Protein AF-0000000084808224 (afdb_homodimer)

Nearest PDB structures (foldseek):
  3g77-assembly1_A  TM=9.578E-01  e=4.128E-38  Escherichia coli K-12
  1r9y-assembly1_A  TM=9.494E-01  e=1.375E-37  Escherichia coli
  1r9x-assembly1_A-5  TM=9.495E-01  e=1.534E-37  Escherichia coli
  1k6w-assembly1_A  TM=9.483E-01  e=1.534E-37  Escherichia coli
  1r9z-assembly1_A  TM=9.491E-01  e=4.339E-37  Escherichia coli

Foldseek 3Di:
DAAQEKEWQECEAPDPDQTWIWGAHQQFTADIGHDDDDRVHHYHYLPSFYKWFFWAFEAAALQQAQCLVVFDADQLAPVRQVVRSVVVLLPDALVNSLVSSVVQVVLQLQQRHAEHEHEYEAAPRNQCRNVVSVVVVQVVCNQRHHYAYEYEHPQDDPPGPPGLVSQLVSLVVPHQEYEYELVNDPRSLVRLVSSLVSCVVSVHAYEYAFLQAQALPDGCLLSNLVSLVVVVCALRAEYELNLNLLNDPPVVNLVSLLSQQVSNYAYEWAQQLQQSHYQSVPPPPRASSTHLVLVSVVSVHLYAYHHYYHCGSSGNHDSSNLLVRLLSSCVSNVPDDQVSLLVSSCRGAVSSCSSNVPPLGIRDNPGRQWMWGWPHNHSSCCNNVVTGTQWIDRSRHTDDGDHDDDDDDDD/DAAQEKEWQECEAPDPDQTWIWGAHQQFTADIGHDDDDRVHHYHYLPSFYKWFFWAFEAAALQQAQCLVVFDFDQLAPVRQVVRSVVVLLPDALVNSLVSSVVQVVLQLQQRHAEYEHEYEAAPRNQCRNVVSVVVVQVVCNQRHHYAYEYEHPQDDPPGPPGLVSQLVSLVVPHQEYEYELVNDPHSLVRLVSSLVSCVVSVHAYEYAFLQAQALPDGCLLSNLVSLVVVVRALRAEYELNLNLLNDDPVVNLVSLLSQQVSNYAYEWAQQLQQSHYQSVPPPPRASSTHLVLVSVVSPHLYAYHHYYHCGSSGNHDSSNLLVRLLSSCVSNVPDDQVSLLVSSCRGAVSSCSSNVPPLGIRDNPGRQWMWTWPHNHSSCCNNVVTGTQWIDRSRHTDDGDHDDDDDDDD

Secondary structure (DSSP, 8-state):
---SEEEEEEEETT-S-S-EEEEEETTEEEEEETTPPP-SS-EEE-TT-EEEEPEEEEEE-GGG-S-GGG---SS--HHHHHHHHHHHHTT--HHHHHHHHHHHHHHHHHTTEEEEEEEEE-BTTTBTHHHHHHHHHHHHTTTT-EEEEEEE-TT-STTSTTHHHHHHHHHHTT-SEEEE-GGGSS-HHHHHHHHHHHHHHHT-EEEEEE--SS-TTS-THHHHHHHHHHHT-TTSEEEEE-GGGGGS-HHHHHHHHHHHHHHTEEEEE-HHHHHHHTTTT-SSS-B-----HHHHHHTT--EEE--B--SBTTB------HHHHHHHHHHHTT--SHHHHHHHHHTTTHHHHHHTT-SS-SS-TTSB--EEEESSSSHHHHHHTTPPEEEEEETTEEEEE-PPPEE----/---SEEEEEEEETT-S-S-EEEEEETTEEEEEETTPPP-SS-EEE-TT-EEEEPEEEEEE-GGG-S-GGG---SS--HHHHHHHHHHHHTT--HHHHHHHHHHHHHHHHHTTEEEEEEEEE-BTTTBTHHHHHHHHHHHHTTTT-EEEEEEE-TT-STTSTTHHHHHHHHHHTT-SEEEE-GGGSS-HHHHHHHHHHHHHHHT-EEEEEE--SS-TTS-THHHHHHHHHHHT-TTSEEEEE-GGGGGS-HHHHHHHHHHHHHHTEEEEE-HHHHHHHTTTT-SSS-B-----HHHHHHTT--EEE--B--SBTTB------HHHHHHHHHHHTT--SHHHHHHHHHTTTHHHHHHTT-SS-SS-TTSB--EEEESSSSHHHHHHTTPPEEEEEETTEEEEE-PPPEE----

InterPro domains:
  IPR011059 Metal-dependent hydrolase, composite domain superfamily [G3DSA:2.30.40.10] (5-396)
  IPR011059 Metal-dependent hydrolase, composite domain superfamily [SSF51338] (1-380)
  IPR013108 Amidohydrolase 3 [PF07969] (45-130)
  IPR013108 Amidohydrolase 3 [PF07969] (158-378)
  IPR032466 Metal-dependent hydrolase [SSF51556] (54-370)
  IPR052349 Metallo-dependent Hydrolases Superfamily Enzymes [PTHR32027] (7-397)

Solvent-accessible surface area (backbone atoms only — not comparable to full-atom values): 39469 Å² total; per-residue (Å²): 129,76,38,67,33,32,41,31,36,23,12,42,66,100,47,92,57,57,53,26,19,39,30,25,35,97,29,15,25,64,41,75,40,64,80,66,75,88,61,82,38,55,72,44,76,47,78,38,20,20,33,40,45,30,25,26,38,66,37,28,31,42,59,61,23,69,36,50,94,70,43,88,55,63,80,42,40,62,69,55,21,52,54,41,48,58,62,48,48,76,68,64,42,39,65,56,31,34,54,37,22,50,54,53,50,50,37,20,43,59,41,28,31,33,33,33,31,30,43,30,63,39,30,70,88,56,39,59,37,48,49,54,22,49,53,51,47,39,62,76,40,53,76,47,29,50,65,38,42,23,40,24,26,78,76,13,46,83,77,26,86,59,17,58,61,45,53,52,49,42,46,75,71,60,44,53,26,43,28,39,33,31,86,50,23,95,54,31,66,58,42,51,52,51,46,53,50,51,21,62,75,71,70,36,37,39,46,29,46,35,49,75,49,66,67,52,89,65,60,60,63,60,55,52,33,50,49,21,56,75,70,64,42,44,64,38,33,34,38,24,45,35,11,17,56,24,39,28,53,65,70,61,37,53,51,51,29,41,49,30,29,74,25,32,38,27,39,33,29,29,44,64,30,32,29,32,44,34,43,76,84,44,81,34,48,32,26,39,35,47,36,57,51,70,64,31,40,76,51,60,22,50,34,26,47,28,58,36,50,32,27,12,58,63,19,61,34,52,56,54,39,61,45,51,48,38,28,51,39,33,38,71,65,43,61,47,32,63,72,56,36,35,46,41,56,33,15,26,27,63,35,21,33,53,64,72,66,54,74,68,70,44,89,42,71,71,16,51,26,33,28,22,36,29,68,33,63,47,60,44,47,29,34,27,35,44,32,50,44,36,36,26,30,33,45,58,38,66,36,26,43,23,59,74,66,44,75,52,74,84,133,130,76,37,67,33,34,41,31,37,24,12,42,64,98,47,91,57,59,54,26,19,38,30,24,35,95,27,14,25,65,39,76,39,64,78,65,75,88,61,83,38,56,72,45,79,46,78,38,19,22,31,40,45,31,26,25,38,65,36,30,31,43,58,61,23,69,36,49,94,70,42,88,55,64,79,40,38,63,69,55,21,52,53,41,48,58,61,47,49,76,69,63,40,39,64,57,31,34,54,37,23,49,55,52,50,50,39,20,44,58,42,27,33,33,35,33,31,29,43,30,64,40,30,70,87,55,38,58,39,47,49,53,22,47,53,52,48,38,63,75,40,53,78,48,30,48,66,39,42,23,41,24,25,76,77,14,45,82,75,27,85,57,16,57,62,47,52,51,48,43,47,74,71,60,45,52,27,42,27,39,30,32,86,48,25,96,52,30,66,58,42,51,52,51,46,54,50,51,22,61,75,70,71,38,38,40,44,28,45,36,49,76,48,64,66,53,90,66,60,61,65,59,56,54,33,52,48,21,57,74,68,63,42,44,65,38,33,35,37,25,46,36,12,16,56,24,39,28,54,64,71,61,38,53,51,51,28,42,48,29,28,74,26,32,38,26,39,34,29,30,45,64,31,33,28,33,44,35,43,76,84,44,80,34,50,32,28,40,36,44,37,57,51,69,62,32,40,75,51,60,23,50,34,26,47,29,59,36,50,33,27,13,58,63,18,62,33,51,55,53,38,60,46,51,48,38,30,52,39,33,38,72,65,43,63,45,31,64,72,58,37,34,46,42,56,33,15,27,26,63,36,20,32,53,66,71,66,53,75,68,71,46,88,43,71,72,17,51,26,34,28,24,38,29,68,33,62,47,60,44,46,29,33,27,37,46,31,49,44,36,34,27,29,33,46,58,38,66,35,26,43,22,59,74,66,45,75,51,73,84,132

Organism: Rhodopseudomonas palustris (strain HaA2) (NCBI:txid316058)

Radius of gyration: 26.79 Å; Cα contacts (8 Å, |Δi|>4): 2113; chains: 2; bounding box: 61×76×74 Å

pLDDT: mean 96.81, std 3.71, range [68.56, 98.94]

Sequence (822 aa):
MTFDLILRNAAVVDRPETALDIGIKAGRFAAIEAGLPATGAPEHDCGGRLVVPGFVETHIHLDKSCLLGRCNCEKGTLDEAIAEVVKAKRGFTEEDVYQRASQTLEKAIKNGTNQMRTHVEVDPRVGLTSFRALKQLKLDYAWAIDLQLCVFPQEGLLDDPGCDAVMLQALREGADVVGGAPYMDKDSHGQIGRIFEMAKQFGVDIDFHLDFGLDPAHLDLDEVCRMADATGWGGRVAIGHVTKLSAMPKAAFDAAAKRLADAGVAVTVLPATDLFLTGRDAEFNVPRGVTPAHWLRHHGVNCSISTNNVLNPFTPFGDCSLIRMINLYANITQVAATADLTGCLDMVTSGSAKLINRADYGIAVGHPADLVVLDCATKAQAVCEIAQPLFGLKRGLRTFDKPAAILHKPNMTFDLILRNAAVVDRPETALDIGIKAGRFAAIEAGLPATGAPEHDCGGRLVVPGFVETHIHLDKSCLLGRCNCEKGTLDEAIAEVVKAKRGFTEEDVYQRASQTLEKAIKNGTNQMRTHVEVDPRVGLTSFRALKQLKLDYAWAIDLQLCVFPQEGLLDDPGCDAVMLQALREGADVVGGAPYMDKDSHGQIGRIFEMAKQFGVDIDFHLDFGLDPAHLDLDEVCRMADATGWGGRVAIGHVTKLSAMPKAAFDAAAKRLADAGVAVTVLPATDLFLTGRDAEFNVPRGVTPAHWLRHHGVNCSISTNNVLNPFTPFGDCSLIRMINLYANITQVAATADLTGCLDMVTSGSAKLINRADYGIAVGHPADLVVLDCATKAQAVCEIAQPLFGLKRGLRTFDKPAAILHKPN

Structure (mmCIF, N/CA/C/O backbone):
data_AF-0000000084808224-model_v1
#
loop_
_entity.id
_entity.type
_entity.pdbx_description
1 polymer Amidohydrolase
#
loop_
_atom_site.group_PDB
_atom_site.id
_atom_site.type_symbol
_atom_site.label_atom_id
_atom_site.label_alt_id
_atom_site.label_comp_id
_atom_site.label_asym_id
_atom_site.label_entity_id
_atom_site.label_seq_id
_atom_site.pdbx_PDB_ins_code
_atom_site.Cartn_x
_atom_site.Cartn_y
_atom_site.Cartn_z
_atom_site.occupancy
_atom_site.B_iso_or_equiv
_atom_site.auth_seq_id
_atom_site.auth_comp_id
_atom_site.auth_asym_id
_atom_site.auth_atom_id
_atom_site.pdbx_PDB_model_num
ATOM 1 N N . MET A 1 1 ? 2.295 6.059 43.906 1 68.56 1 MET A N 1
ATOM 2 C CA . MET A 1 1 ? 1.666 6.816 42.812 1 68.56 1 MET A CA 1
ATOM 3 C C . MET A 1 1 ? 0.563 6.004 42.156 1 68.56 1 MET A C 1
ATOM 5 O O . MET A 1 1 ? 0.754 4.824 41.844 1 68.56 1 MET A O 1
ATOM 9 N N . THR A 1 2 ? -0.675 6.461 42.125 1 89.31 2 THR A N 1
ATOM 10 C CA . THR A 1 2 ? -1.822 5.762 41.562 1 89.31 2 THR A CA 1
ATOM 11 C C . THR A 1 2 ? -1.956 6.062 40.094 1 89.31 2 THR A C 1
ATOM 13 O O . THR A 1 2 ? -1.809 7.211 39.656 1 89.31 2 THR A O 1
ATOM 16 N N . PHE A 1 3 ? -1.795 5.059 39.312 1 96.25 3 PHE A N 1
ATOM 17 C CA . PHE A 1 3 ? -1.966 5.195 37.875 1 96.25 3 PHE A CA 1
ATOM 18 C C . PHE A 1 3 ? -3.416 4.945 37.469 1 96.25 3 PHE A C 1
ATOM 20 O O . PHE A 1 3 ? -4.141 4.227 38.156 1 96.25 3 PHE A O 1
ATOM 27 N N . ASP A 1 4 ? -3.869 5.602 36.438 1 97.5 4 ASP A N 1
ATOM 28 C CA . ASP A 1 4 ? -5.168 5.312 35.812 1 97.5 4 ASP A CA 1
ATOM 29 C C . ASP A 1 4 ? -5.086 4.09 34.906 1 97.5 4 ASP A C 1
ATOM 31 O O . ASP A 1 4 ? -6.082 3.387 34.719 1 97.5 4 ASP A O 1
ATOM 35 N N . LEU A 1 5 ? -3.912 3.865 34.344 1 98 5 LEU A N 1
ATOM 36 C CA . LEU A 1 5 ? -3.621 2.77 33.406 1 98 5 LEU A CA 1
ATOM 37 C C . LEU A 1 5 ? -2.129 2.461 33.406 1 98 5 LEU A C 1
ATOM 39 O O . LEU A 1 5 ? -1.301 3.373 33.438 1 98 5 LEU A O 1
ATOM 43 N N . ILE A 1 6 ? -1.79 1.193 33.375 1 98.31 6 ILE A N 1
ATOM 44 C CA . ILE A 1 6 ? -0.402 0.784 33.188 1 98.31 6 ILE A CA 1
ATOM 45 C C . ILE A 1 6 ? -0.286 -0.099 31.938 1 98.31 6 ILE A C 1
ATOM 47 O O . ILE A 1 6 ? -0.977 -1.113 31.828 1 98.31 6 ILE A O 1
ATOM 51 N N . LEU A 1 7 ? 0.46 0.306 30.938 1 98.5 7 LEU A N 1
ATOM 52 C CA . LEU A 1 7 ? 0.871 -0.561 29.844 1 98.5 7 LEU A CA 1
ATOM 53 C C . LEU A 1 7 ? 2.129 -1.34 30.203 1 98.5 7 LEU A C 1
ATOM 55 O O . LEU A 1 7 ? 3.158 -0.746 30.531 1 98.5 7 LEU A O 1
ATOM 59 N N . ARG A 1 8 ? 2.072 -2.621 30.125 1 98.12 8 ARG A N 1
ATOM 60 C CA . ARG A 1 8 ? 3.174 -3.49 30.531 1 98.12 8 ARG A CA 1
ATOM 61 C C . ARG A 1 8 ? 3.943 -3.99 29.312 1 98.12 8 ARG A C 1
ATOM 63 O O . ARG A 1 8 ? 3.357 -4.23 28.25 1 98.12 8 ARG A O 1
ATOM 70 N N . ASN A 1 9 ? 5.273 -4.199 29.469 1 97.81 9 ASN A N 1
ATOM 71 C CA . ASN A 1 9 ? 6.094 -4.887 28.469 1 97.81 9 ASN A CA 1
ATOM 72 C C . ASN A 1 9 ? 6.023 -4.199 27.109 1 97.81 9 ASN A C 1
ATOM 74 O O . ASN A 1 9 ? 5.758 -4.844 26.094 1 97.81 9 ASN A O 1
ATOM 78 N N . ALA A 1 10 ? 6.148 -2.869 27.109 1 98.06 10 ALA A N 1
ATOM 79 C CA . ALA A 1 10 ? 6.113 -2.064 25.891 1 98.06 10 ALA A CA 1
ATOM 80 C C . ALA A 1 10 ? 7.516 -1.862 25.328 1 98.06 10 ALA A C 1
ATOM 82 O O . ALA A 1 10 ? 8.461 -1.598 26.078 1 98.06 10 ALA A O 1
ATOM 83 N N . ALA A 1 11 ? 7.711 -2.137 24.016 1 98 11 ALA A N 1
ATOM 84 C CA . ALA A 1 11 ? 8.875 -1.611 23.312 1 98 11 ALA A CA 1
ATOM 85 C C . ALA A 1 11 ? 8.672 -0.151 22.922 1 98 11 ALA A C 1
ATOM 87 O O . ALA A 1 11 ? 8.109 0.143 21.859 1 98 11 ALA A O 1
ATOM 88 N N . VAL A 1 12 ? 9.164 0.743 23.812 1 97.88 12 VAL A N 1
ATOM 89 C CA . VAL A 1 12 ? 8.922 2.164 23.578 1 97.88 12 VAL A CA 1
ATOM 90 C C . VAL A 1 12 ? 9.859 2.678 22.484 1 97.88 12 VAL A C 1
ATOM 92 O O . VAL A 1 12 ? 11.07 2.451 22.547 1 97.88 12 VAL A O 1
ATOM 95 N N . VAL A 1 13 ? 9.367 3.379 21.547 1 96 13 VAL A N 1
ATOM 96 C CA . VAL A 1 13 ? 10.086 3.832 20.359 1 96 13 VAL A CA 1
ATOM 97 C C . VAL A 1 13 ? 11.344 4.594 20.766 1 96 13 VAL A C 1
ATOM 99 O O . VAL A 1 13 ? 11.312 5.398 21.703 1 96 13 VAL A O 1
ATOM 102 N N . ASP A 1 14 ? 12.43 4.406 20.094 1 91.12 14 ASP A N 1
ATOM 103 C CA . ASP A 1 14 ? 13.719 5.074 20.203 1 91.12 14 ASP A CA 1
ATOM 104 C C . ASP A 1 14 ? 14.344 4.848 21.578 1 91.12 14 ASP A C 1
ATOM 106 O O . ASP A 1 14 ? 15.18 5.633 22.031 1 91.12 14 ASP A O 1
ATOM 110 N N . ARG A 1 15 ? 13.805 3.91 22.328 1 93.44 15 ARG A N 1
ATOM 111 C CA . ARG A 1 15 ? 14.438 3.477 23.578 1 93.44 15 ARG A CA 1
ATOM 112 C C . ARG A 1 15 ? 15.102 2.113 23.406 1 93.44 15 ARG A C 1
ATOM 114 O O . ARG A 1 15 ? 14.578 1.243 22.703 1 93.44 15 ARG A O 1
ATOM 121 N N . PRO A 1 16 ? 16.203 1.981 23.938 1 82.56 16 PRO A N 1
ATOM 122 C CA . PRO A 1 16 ? 16.969 0.743 23.719 1 82.56 16 PRO A CA 1
ATOM 123 C C . PRO A 1 16 ? 16.344 -0.453 24.453 1 82.56 16 PRO A C 1
ATOM 125 O O . PRO A 1 16 ? 16.578 -1.601 24.062 1 82.56 16 PRO A O 1
ATOM 128 N N . GLU A 1 17 ? 15.625 -0.14 25.516 1 83.25 17 GLU A N 1
ATOM 129 C CA . GLU A 1 17 ? 15.016 -1.216 26.281 1 83.25 17 GLU A CA 1
ATOM 130 C C . GLU A 1 17 ? 13.812 -1.81 25.562 1 83.25 17 GLU A C 1
ATOM 132 O O . GLU A 1 17 ? 13.016 -1.079 24.969 1 83.25 17 GLU A O 1
ATOM 137 N N . THR A 1 18 ? 13.703 -3.129 25.594 1 79.75 18 THR A N 1
ATOM 138 C CA . THR A 1 18 ? 12.641 -3.785 24.844 1 79.75 18 THR A CA 1
ATOM 139 C C . THR A 1 18 ? 11.445 -4.082 25.734 1 79.75 18 THR A C 1
ATOM 141 O O . THR A 1 18 ? 10.391 -4.496 25.266 1 79.75 18 THR A O 1
ATOM 144 N N . ALA A 1 19 ? 11.492 -3.824 27 1 92.94 19 ALA A N 1
ATOM 145 C CA . ALA A 1 19 ? 10.391 -4.121 27.906 1 92.94 19 ALA A CA 1
ATOM 146 C C . ALA A 1 19 ? 10.266 -3.039 28.984 1 92.94 19 ALA A C 1
ATOM 148 O O . ALA A 1 19 ? 10.945 -3.084 30 1 92.94 19 ALA A O 1
ATOM 149 N N . LEU A 1 20 ? 9.477 -2.043 28.688 1 97.5 20 LEU A N 1
ATOM 150 C CA . LEU A 1 20 ? 9.188 -0.963 29.625 1 97.5 20 LEU A CA 1
ATOM 151 C C . LEU A 1 20 ? 7.711 -0.958 30 1 97.5 20 LEU A C 1
ATOM 153 O O . LEU A 1 20 ? 6.871 -1.478 29.266 1 97.5 20 LEU A O 1
ATOM 157 N N . ASP A 1 21 ? 7.484 -0.501 31.109 1 98.12 21 ASP A N 1
ATOM 158 C CA . ASP A 1 21 ? 6.121 -0.189 31.547 1 98.12 21 ASP A CA 1
ATOM 159 C C . ASP A 1 21 ? 5.848 1.31 31.453 1 98.12 21 ASP A C 1
ATOM 161 O O . ASP A 1 21 ? 6.738 2.125 31.688 1 98.12 21 ASP A O 1
ATOM 165 N N . ILE A 1 22 ? 4.668 1.64 31.078 1 98.5 22 ILE A N 1
ATOM 166 C CA . ILE A 1 22 ? 4.238 3.031 30.984 1 98.5 22 ILE A CA 1
ATOM 167 C C . ILE A 1 22 ? 3.074 3.279 31.938 1 98.5 22 ILE A C 1
ATOM 169 O O . ILE A 1 22 ? 2.008 2.674 31.797 1 98.5 22 ILE A O 1
ATOM 173 N N . GLY A 1 23 ? 3.293 4.109 32.906 1 98.5 23 GLY A N 1
ATOM 174 C CA . GLY A 1 23 ? 2.232 4.551 33.812 1 98.5 23 GLY A CA 1
ATOM 175 C C . GLY A 1 23 ? 1.577 5.844 33.375 1 98.5 23 GLY A C 1
ATOM 176 O O . GLY A 1 23 ? 2.264 6.828 33.062 1 98.5 23 GLY A O 1
ATOM 177 N N . ILE A 1 24 ? 0.281 5.867 33.25 1 98.62 24 ILE A N 1
ATOM 178 C CA . ILE A 1 24 ? -0.485 7.027 32.812 1 98.62 24 ILE A CA 1
ATOM 179 C C . ILE A 1 24 ? -1.355 7.535 33.969 1 98.62 24 ILE A C 1
ATOM 181 O O . ILE A 1 24 ? -1.978 6.746 34.688 1 98.62 24 ILE A O 1
ATOM 185 N N . LYS A 1 25 ? -1.368 8.789 34.188 1 98.06 25 LYS A N 1
ATOM 186 C CA . LYS A 1 25 ? -2.172 9.438 35.219 1 98.06 25 LYS A CA 1
ATOM 187 C C . LYS A 1 25 ? -2.691 10.789 34.75 1 98.06 25 LYS A C 1
ATOM 189 O O . LYS A 1 25 ? -1.929 11.602 34.219 1 98.06 25 LYS A O 1
ATOM 194 N N . ALA A 1 26 ? -3.949 11.008 34.906 1 97.94 26 ALA A N 1
ATOM 195 C CA . ALA A 1 26 ? -4.586 12.281 34.625 1 97.94 26 ALA A CA 1
ATOM 196 C C . ALA A 1 26 ? -4.277 12.727 33.188 1 97.94 26 ALA A C 1
ATOM 198 O O . ALA A 1 26 ? -3.889 13.875 32.938 1 97.94 26 ALA A O 1
ATOM 199 N N . GLY A 1 27 ? -4.285 11.75 32.281 1 98.19 27 GLY A N 1
ATOM 200 C CA . GLY A 1 27 ? -4.188 12.023 30.875 1 98.19 27 GLY A CA 1
ATOM 201 C C . GLY A 1 27 ? -2.756 12.219 30.391 1 98.19 27 GLY A C 1
ATOM 202 O O . GLY A 1 27 ? -2.521 12.547 29.234 1 98.19 27 GLY A O 1
ATOM 203 N N . ARG A 1 28 ? -1.779 11.992 31.281 1 98.56 28 ARG A N 1
ATOM 204 C CA . ARG A 1 28 ? -0.376 12.234 30.953 1 98.56 28 ARG A CA 1
ATOM 205 C C . ARG A 1 28 ? 0.477 11.016 31.281 1 98.56 28 ARG A C 1
ATOM 207 O O . ARG A 1 28 ? 0.08 10.172 32.094 1 98.56 28 ARG A O 1
ATOM 214 N N . PHE A 1 29 ? 1.601 10.891 30.562 1 98.5 29 PHE A N 1
ATOM 215 C CA . PHE A 1 29 ? 2.588 9.906 30.984 1 98.5 29 PHE A CA 1
ATOM 216 C C . PHE A 1 29 ? 3.15 10.258 32.344 1 98.5 29 PHE A C 1
ATOM 218 O O . PHE A 1 29 ? 3.701 11.344 32.531 1 98.5 29 PHE A O 1
ATOM 225 N N . ALA A 1 30 ? 3.049 9.398 33.25 1 98.19 30 ALA A N 1
ATOM 226 C CA . ALA A 1 30 ? 3.471 9.688 34.625 1 98.19 30 ALA A CA 1
ATOM 227 C C . ALA A 1 30 ? 4.77 8.961 34.969 1 98.19 30 ALA A C 1
ATOM 229 O O . ALA A 1 30 ? 5.555 9.422 35.812 1 98.19 30 ALA A O 1
ATOM 230 N N . ALA A 1 31 ? 4.945 7.781 34.344 1 97.81 31 ALA A N 1
ATOM 231 C CA . ALA A 1 31 ? 6.152 6.984 34.562 1 97.81 31 ALA A CA 1
ATOM 232 C C . ALA A 1 31 ? 6.445 6.102 33.344 1 97.81 31 ALA A C 1
ATOM 234 O O . ALA A 1 31 ? 5.523 5.582 32.719 1 97.81 31 ALA A O 1
ATOM 235 N N . ILE A 1 32 ? 7.668 5.906 33.031 1 97.81 32 ILE A N 1
ATOM 236 C CA . ILE A 1 32 ? 8.148 5.02 31.984 1 97.81 32 ILE A CA 1
ATOM 237 C C . ILE A 1 32 ? 9.406 4.297 32.469 1 97.81 32 ILE A C 1
ATOM 239 O O . ILE A 1 32 ? 10.508 4.844 32.375 1 97.81 32 ILE A O 1
ATOM 243 N N . GLU A 1 33 ? 9.289 3.162 32.938 1 95.75 33 GLU A N 1
ATOM 244 C CA . GLU A 1 33 ? 10.406 2.385 33.438 1 95.75 33 GLU A CA 1
ATOM 245 C C . GLU A 1 33 ? 10.055 0.902 33.531 1 95.75 33 GLU A C 1
ATOM 247 O O . GLU A 1 33 ? 8.883 0.53 33.438 1 95.75 33 GLU A O 1
ATOM 252 N N . ALA A 1 34 ? 11.086 0.116 33.688 1 95.06 34 ALA A N 1
ATOM 253 C CA . ALA A 1 34 ? 10.867 -1.324 33.781 1 95.06 34 ALA A CA 1
ATOM 254 C C . ALA A 1 34 ? 10.289 -1.692 35.156 1 95.06 34 ALA A C 1
ATOM 256 O O . ALA A 1 34 ? 10.719 -1.155 36.188 1 95.06 34 ALA A O 1
ATOM 257 N N . GLY A 1 35 ? 9.305 -2.521 35.094 1 93.88 35 GLY A N 1
ATOM 258 C CA . GLY A 1 35 ? 8.836 -3.137 36.344 1 93.88 35 GLY A CA 1
ATOM 259 C C . GLY A 1 35 ? 8.094 -2.17 37.25 1 93.88 35 GLY A C 1
ATOM 260 O O . GLY A 1 35 ? 8.406 -2.059 38.438 1 93.88 35 GLY A O 1
ATOM 261 N N . LEU A 1 36 ? 7.18 -1.358 36.719 1 95.19 36 LEU A N 1
ATOM 262 C CA . LEU A 1 36 ? 6.344 -0.497 37.562 1 95.19 36 LEU A CA 1
ATOM 263 C C . LEU A 1 36 ? 5.52 -1.322 38.531 1 95.19 36 LEU A C 1
ATOM 265 O O . LEU A 1 36 ? 5.02 -2.395 38.188 1 95.19 36 LEU A O 1
ATOM 269 N N . PRO A 1 37 ? 5.43 -0.935 39.719 1 93.62 37 PRO A N 1
ATOM 270 C CA . PRO A 1 37 ? 4.617 -1.685 40.656 1 93.62 37 PRO A CA 1
ATOM 271 C C . PRO A 1 37 ? 3.131 -1.671 40.312 1 93.62 37 PRO A C 1
ATOM 273 O O . PRO A 1 37 ? 2.639 -0.704 39.75 1 93.62 37 PRO A O 1
ATOM 276 N N . ALA A 1 38 ? 2.516 -2.787 40.719 1 90 38 ALA A N 1
ATOM 277 C CA . ALA A 1 38 ? 1.062 -2.818 40.594 1 90 38 ALA A CA 1
ATOM 278 C C . ALA A 1 38 ? 0.401 -1.845 41.562 1 90 38 ALA A C 1
ATOM 280 O O . ALA A 1 38 ? 0.8 -1.754 42.719 1 90 38 ALA A O 1
ATOM 281 N N . THR A 1 39 ? -0.485 -1.046 41.125 1 91 39 THR A N 1
ATOM 282 C CA . THR A 1 39 ? -1.131 -0.037 41.938 1 91 39 THR A CA 1
ATOM 283 C C . THR A 1 39 ? -2.639 -0.267 42 1 91 39 THR A C 1
ATOM 285 O O . THR A 1 39 ? -3.371 0.537 42.594 1 91 39 THR A O 1
ATOM 288 N N . GLY A 1 40 ? -3.162 -1.32 41.344 1 92.5 40 GLY A N 1
ATOM 289 C CA . GLY A 1 40 ? -4.594 -1.553 41.281 1 92.5 40 GLY A CA 1
ATOM 290 C C . GLY A 1 40 ? -5.215 -0.981 40 1 92.5 40 GLY A C 1
ATOM 291 O O . GLY A 1 40 ? -6.371 -1.272 39.688 1 92.5 40 GLY A O 1
ATOM 292 N N . ALA A 1 41 ? -4.414 -0.18 39.344 1 94.75 41 ALA A N 1
ATOM 293 C CA . ALA A 1 41 ? -4.879 0.368 38.062 1 94.75 41 ALA A CA 1
ATOM 294 C C . ALA A 1 41 ? -5.055 -0.732 37.031 1 94.75 41 ALA A C 1
ATOM 296 O O . ALA A 1 41 ? -4.422 -1.787 37.125 1 94.75 41 ALA A O 1
ATOM 297 N N . PRO A 1 42 ? -6.051 -0.529 36.125 1 96.69 42 PRO A N 1
ATOM 298 C CA . PRO A 1 42 ? -6.082 -1.448 34.969 1 96.69 42 PRO A CA 1
ATOM 299 C C . PRO A 1 42 ? -4.727 -1.586 34.281 1 96.69 42 PRO A C 1
ATOM 301 O O . PRO A 1 42 ? -3.986 -0.605 34.188 1 96.69 42 PRO A O 1
ATOM 304 N N . GLU A 1 43 ? -4.426 -2.812 33.906 1 97.5 43 GLU A N 1
ATOM 305 C CA . GLU A 1 43 ? -3.17 -3.088 33.219 1 97.5 43 GLU A CA 1
ATOM 306 C C . GLU A 1 43 ? -3.42 -3.686 31.844 1 97.5 43 GLU A C 1
ATOM 308 O O . GLU A 1 43 ? -4.391 -4.414 31.641 1 97.5 43 GLU A O 1
ATOM 313 N N . HIS A 1 44 ? -2.613 -3.334 30.891 1 97.5 44 HIS A N 1
ATOM 314 C CA . HIS A 1 44 ? -2.592 -3.936 29.562 1 97.5 44 HIS A CA 1
ATOM 315 C C . HIS A 1 44 ? -1.194 -4.43 29.203 1 97.5 44 HIS A C 1
ATOM 317 O O . HIS A 1 44 ? -0.234 -3.658 29.219 1 97.5 44 HIS A O 1
ATOM 323 N N . ASP A 1 45 ? -1.071 -5.703 28.875 1 97.94 45 ASP A N 1
ATOM 324 C CA . ASP A 1 45 ? 0.204 -6.258 28.422 1 97.94 45 ASP A CA 1
ATOM 325 C C . ASP A 1 45 ? 0.414 -6.012 26.938 1 97.94 45 ASP A C 1
ATOM 327 O O . ASP A 1 45 ? -0.31 -6.559 26.094 1 97.94 45 ASP A O 1
ATOM 331 N N . CYS A 1 46 ? 1.415 -5.227 26.578 1 97.69 46 CYS A N 1
ATOM 332 C CA . CYS A 1 46 ? 1.707 -4.918 25.188 1 97.69 46 CYS A CA 1
ATOM 333 C C . CYS A 1 46 ? 2.424 -6.078 24.5 1 97.69 46 CYS A C 1
ATOM 335 O O . CYS A 1 46 ? 2.516 -6.121 23.281 1 97.69 46 CYS A O 1
ATOM 337 N N . GLY A 1 47 ? 2.947 -6.996 25.281 1 96.94 47 GLY A N 1
ATOM 338 C CA . GLY A 1 47 ? 3.553 -8.195 24.734 1 96.94 47 GLY A CA 1
ATOM 339 C C . GLY A 1 47 ? 4.801 -7.906 23.906 1 96.94 47 GLY A C 1
ATOM 340 O O . GLY A 1 47 ? 5.031 -8.539 22.875 1 96.94 47 GLY A O 1
ATOM 341 N N . GLY A 1 48 ? 5.539 -6.906 24.25 1 96.94 48 GLY A N 1
ATOM 342 C CA . GLY A 1 48 ? 6.766 -6.566 23.547 1 96.94 48 GLY A CA 1
ATOM 343 C C . GL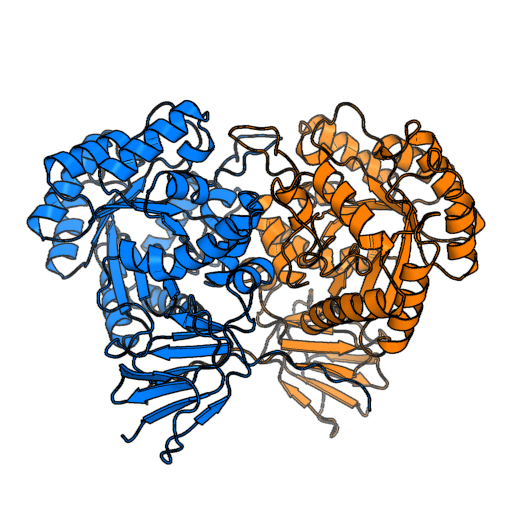Y A 1 48 ? 6.527 -5.801 22.266 1 96.94 48 GLY A C 1
ATOM 344 O O . GLY A 1 48 ? 7.449 -5.605 21.469 1 96.94 48 GLY A O 1
ATOM 345 N N . ARG A 1 49 ? 5.332 -5.344 22.031 1 97.62 49 ARG A N 1
ATOM 346 C CA . ARG A 1 49 ? 4.98 -4.625 20.812 1 97.62 49 ARG A CA 1
ATOM 347 C C . ARG A 1 49 ? 5.473 -3.18 20.859 1 97.62 49 ARG A C 1
ATOM 349 O O . ARG A 1 49 ? 5.641 -2.619 21.953 1 97.62 49 ARG A O 1
ATOM 356 N N . LEU A 1 50 ? 5.703 -2.662 19.703 1 98.31 50 LEU A N 1
ATOM 357 C CA . LEU A 1 50 ? 6.215 -1.305 19.562 1 98.31 50 LEU A CA 1
ATOM 358 C C . LEU A 1 50 ? 5.152 -0.279 19.938 1 98.31 50 LEU A C 1
ATOM 360 O O . LEU A 1 50 ? 4.02 -0.35 19.453 1 98.31 50 LEU A O 1
ATOM 364 N N . VAL A 1 51 ? 5.488 0.626 20.828 1 98.69 51 VAL A N 1
ATOM 365 C CA . VAL A 1 51 ? 4.625 1.736 21.219 1 98.69 51 VAL A CA 1
ATOM 366 C C . VAL A 1 51 ? 5.203 3.049 20.688 1 98.69 51 VAL A C 1
ATOM 368 O O . VAL A 1 51 ? 6.352 3.393 20.984 1 98.69 51 VAL A O 1
ATOM 371 N N . VAL A 1 52 ? 4.465 3.764 19.906 1 98.75 52 VAL A N 1
ATOM 372 C CA . VAL A 1 52 ? 4.891 5.023 19.297 1 98.75 52 VAL A CA 1
ATOM 373 C C . VAL A 1 52 ? 3.92 6.137 19.688 1 98.75 52 VAL A C 1
ATOM 375 O O . VAL A 1 52 ? 2.791 5.867 20.109 1 98.75 52 VAL A O 1
ATOM 378 N N . PRO A 1 53 ? 4.398 7.434 19.688 1 98.62 53 PRO A N 1
ATOM 379 C CA . PRO A 1 53 ? 3.418 8.508 19.844 1 98.62 53 PRO A CA 1
ATOM 380 C C . PRO A 1 53 ? 2.334 8.484 18.766 1 98.62 53 PRO A C 1
ATOM 382 O O . PRO A 1 53 ? 2.539 7.91 17.703 1 98.62 53 PRO A O 1
ATOM 385 N N . GLY A 1 54 ? 1.137 9.031 19.078 1 98.75 54 GLY A N 1
ATOM 386 C CA . GLY A 1 54 ? 0.067 9.07 18.094 1 98.75 54 GLY A CA 1
ATOM 387 C C . GLY A 1 54 ? 0.505 9.656 16.766 1 98.75 54 GLY A C 1
ATOM 388 O O . GLY A 1 54 ? 1.299 10.594 16.719 1 98.75 54 GLY A O 1
ATOM 389 N N . PHE A 1 55 ? 0.008 9.117 15.656 1 98.94 55 PHE A N 1
ATOM 390 C CA . PHE A 1 55 ? 0.417 9.547 14.32 1 98.94 55 PHE A CA 1
ATOM 391 C C . PHE A 1 55 ? -0.076 10.961 14.031 1 98.94 55 PHE A C 1
ATOM 393 O O . PHE A 1 55 ? -1.062 11.414 14.617 1 98.94 55 PHE A O 1
ATOM 400 N N . VAL A 1 56 ? 0.666 11.633 13.141 1 98.94 56 VAL A N 1
ATOM 401 C CA . VAL A 1 56 ? 0.355 13 12.758 1 98.94 56 VAL A CA 1
ATOM 402 C C . VAL A 1 56 ? 0.14 13.078 11.242 1 98.94 56 VAL A C 1
ATOM 404 O O . VAL A 1 56 ? 1.06 12.812 10.469 1 98.94 56 VAL A O 1
ATOM 407 N N . GLU A 1 57 ? -1.094 13.375 10.828 1 98.88 57 GLU A N 1
ATOM 408 C CA . GLU A 1 57 ? -1.498 13.617 9.445 1 98.88 57 GLU A CA 1
ATOM 409 C C . GLU A 1 57 ? -1.346 15.094 9.078 1 98.88 57 GLU A C 1
ATOM 411 O O . GLU A 1 57 ? -2.137 15.93 9.516 1 98.88 57 GLU A O 1
ATOM 416 N N . THR A 1 58 ? -0.375 15.398 8.211 1 98.94 58 THR A N 1
ATOM 417 C CA . THR A 1 58 ? -0.026 16.812 8.055 1 98.94 58 THR A CA 1
ATOM 418 C C . THR A 1 58 ? -0.732 17.406 6.848 1 98.94 58 THR A C 1
ATOM 420 O O . THR A 1 58 ? -0.752 18.625 6.68 1 98.94 58 THR A O 1
ATOM 423 N N . HIS A 1 59 ? -1.295 16.609 6.008 1 98.94 59 HIS A N 1
ATOM 424 C CA . HIS A 1 59 ? -1.871 17.094 4.766 1 98.94 59 HIS A CA 1
ATOM 425 C C . HIS A 1 59 ? -2.965 16.172 4.254 1 98.94 59 HIS A C 1
ATOM 427 O O . HIS A 1 59 ? -2.672 15.125 3.666 1 98.94 59 HIS A O 1
ATOM 433 N N . ILE A 1 60 ? -4.199 16.531 4.445 1 98.88 60 ILE A N 1
ATOM 434 C CA . ILE A 1 60 ? -5.344 15.773 3.947 1 98.88 60 ILE A CA 1
ATOM 435 C C . ILE A 1 60 ? -6.484 16.734 3.604 1 98.88 60 ILE A C 1
ATOM 437 O O . ILE A 1 60 ? -6.496 17.875 4.051 1 98.88 60 ILE A O 1
ATOM 441 N N . HIS A 1 61 ? -7.371 16.359 2.732 1 98.75 61 HIS A N 1
ATOM 442 C CA . HIS A 1 61 ? -8.516 17.172 2.328 1 98.75 61 HIS A CA 1
ATOM 443 C C . HIS A 1 61 ? -9.828 16.531 2.766 1 98.75 61 HIS A C 1
ATOM 445 O O . HIS A 1 61 ? -10.516 15.906 1.954 1 98.75 61 HIS A O 1
ATOM 451 N N . LEU A 1 62 ? -10.25 16.766 3.98 1 98.69 62 LEU A N 1
ATOM 452 C CA . LEU A 1 62 ? -11.477 16.172 4.504 1 98.69 62 LEU A CA 1
ATOM 453 C C . LEU A 1 62 ? -12.703 16.703 3.766 1 98.69 62 LEU A C 1
ATOM 455 O O . LEU A 1 62 ? -13.68 15.984 3.564 1 98.69 62 LEU A O 1
ATOM 459 N N . ASP A 1 63 ? -12.664 17.984 3.334 1 97.94 63 ASP A N 1
ATOM 460 C CA . ASP A 1 63 ? -13.828 18.672 2.77 1 97.94 63 ASP A CA 1
ATOM 461 C C . ASP A 1 63 ? -14.219 18.047 1.429 1 97.94 63 ASP A C 1
ATOM 463 O O . ASP A 1 63 ? -15.383 18.125 1.027 1 97.94 63 ASP A O 1
ATOM 467 N N . LYS A 1 64 ? -13.289 17.438 0.725 1 96.31 64 LYS A N 1
ATOM 468 C CA . LYS A 1 64 ? -13.617 16.859 -0.575 1 96.31 64 LYS A CA 1
ATOM 469 C C . LYS A 1 64 ? -13.375 15.344 -0.579 1 96.31 64 LYS A C 1
ATOM 471 O O . LYS A 1 64 ? -13.156 14.75 -1.636 1 96.31 64 LYS A O 1
ATOM 476 N N . SER A 1 65 ? -13.359 14.734 0.586 1 97.44 65 SER A N 1
ATOM 477 C CA . SER A 1 65 ? -13.211 13.281 0.66 1 97.44 65 SER A CA 1
ATOM 478 C C . SER A 1 65 ? -14.516 12.57 0.322 1 97.44 65 SER A C 1
ATOM 480 O O . SER A 1 65 ? -15.602 13.156 0.443 1 97.44 65 SER A O 1
ATOM 482 N N . CYS A 1 66 ? -14.453 11.344 -0.198 1 96 66 CYS A N 1
ATOM 483 C CA . CYS A 1 66 ? -15.578 10.445 -0.433 1 96 66 CYS A CA 1
ATOM 484 C C . CYS A 1 66 ? -16.562 11.047 -1.433 1 96 66 CYS A C 1
ATOM 486 O O . CYS A 1 66 ? -17.766 11.086 -1.179 1 96 66 CYS A O 1
ATOM 488 N N . LEU A 1 67 ? -16.016 11.492 -2.605 1 94.19 67 LEU A N 1
ATOM 489 C CA . LEU A 1 67 ? -16.844 12.109 -3.645 1 94.19 67 LEU A CA 1
ATOM 490 C C . LEU A 1 67 ? -17.016 11.164 -4.828 1 94.19 67 LEU A C 1
ATOM 492 O O . LEU A 1 67 ? -17.703 11.492 -5.797 1 94.19 67 LEU A O 1
ATOM 496 N N . LEU A 1 68 ? -16.297 9.992 -4.961 1 86.69 68 LEU A N 1
ATOM 497 C CA . LEU A 1 68 ? -16.281 9.109 -6.121 1 86.69 68 LEU A CA 1
ATOM 498 C C . LEU A 1 68 ? -17.719 8.797 -6.574 1 86.69 68 LEU A C 1
ATOM 500 O O . LEU A 1 68 ? -17.984 8.75 -7.773 1 86.69 68 LEU A O 1
ATOM 504 N N . GLY A 1 69 ? -18.656 8.602 -5.816 1 81.62 69 GLY A N 1
ATOM 505 C CA . GLY A 1 69 ? -20.031 8.328 -6.199 1 81.62 69 GLY A CA 1
ATOM 506 C C . GLY A 1 69 ? -20.75 9.531 -6.789 1 81.62 69 GLY A C 1
ATOM 507 O O . GLY A 1 69 ? -21.75 9.391 -7.477 1 81.62 69 GLY A O 1
ATOM 508 N N . ARG A 1 70 ? -20.141 10.664 -6.805 1 85.38 70 ARG A N 1
ATOM 509 C CA . ARG A 1 70 ? -20.734 11.922 -7.25 1 85.38 70 ARG A CA 1
ATOM 510 C C . ARG A 1 70 ? -19.969 12.492 -8.445 1 85.38 70 ARG A C 1
ATOM 512 O O . ARG A 1 70 ? -20.297 13.578 -8.922 1 85.38 70 ARG A O 1
ATOM 519 N N . CYS A 1 71 ? -18.906 11.766 -8.812 1 84.88 71 CYS A N 1
ATOM 520 C CA . CYS A 1 71 ? -18.047 12.242 -9.891 1 84.88 71 CYS A CA 1
ATOM 521 C C . CYS A 1 71 ? -17.844 11.156 -10.945 1 84.88 71 CYS A C 1
ATOM 523 O O . CYS A 1 71 ? -17.953 9.969 -10.648 1 84.88 71 CYS A O 1
ATOM 525 N N . ASN A 1 72 ? -17.703 11.609 -12.148 1 78.12 72 ASN A N 1
ATOM 526 C CA . ASN A 1 72 ? -17.375 10.711 -13.242 1 78.12 72 ASN A CA 1
ATOM 527 C C . ASN A 1 72 ? -15.906 10.859 -13.664 1 78.12 72 ASN A C 1
ATOM 529 O O . ASN A 1 72 ? -15.562 11.797 -14.391 1 78.12 72 ASN A O 1
ATOM 533 N N . CYS A 1 73 ? -15.125 10.008 -13.211 1 79.56 73 CYS A N 1
ATOM 534 C CA . CYS A 1 73 ? -13.711 10.07 -13.562 1 79.56 73 CYS A CA 1
ATOM 535 C C . CYS A 1 73 ? -13.32 8.922 -14.484 1 79.56 73 CYS A C 1
ATOM 537 O O . CYS A 1 73 ? -13.422 7.754 -14.102 1 79.56 73 CYS A O 1
ATOM 539 N N . GLU A 1 74 ? -12.914 9.258 -15.648 1 82.69 74 GLU A N 1
ATOM 540 C CA . GLU A 1 74 ? -12.562 8.234 -16.625 1 82.69 74 GLU A CA 1
ATOM 541 C C . GLU A 1 74 ? -11.07 8.281 -16.953 1 82.69 74 GLU A C 1
ATOM 543 O O . GLU A 1 74 ? -10.406 7.242 -17.016 1 82.69 74 GLU A O 1
ATOM 548 N N . LYS A 1 75 ? -10.586 9.492 -17.078 1 87.75 75 LYS A N 1
ATOM 549 C CA . LYS A 1 75 ? -9.211 9.656 -17.547 1 87.75 75 LYS A CA 1
ATOM 550 C C . LYS A 1 75 ? -8.25 9.711 -16.359 1 87.75 75 LYS A C 1
ATOM 552 O O . LYS A 1 75 ? -7.09 9.305 -16.484 1 87.75 75 LYS A O 1
ATOM 557 N N . GLY A 1 76 ? -8.609 10.281 -15.172 1 87.81 76 GLY A N 1
ATOM 558 C CA . GLY A 1 76 ? -7.801 10.367 -13.969 1 87.81 76 GLY A CA 1
ATOM 559 C C . GLY A 1 76 ? -6.75 11.461 -14.031 1 87.81 76 GLY A C 1
ATOM 560 O O . GLY A 1 76 ? -5.727 11.383 -13.352 1 87.81 76 GLY A O 1
ATOM 561 N N . THR A 1 77 ? -6.945 12.5 -14.867 1 90.31 77 THR A N 1
ATOM 562 C CA . THR A 1 77 ? -6.004 13.617 -14.969 1 90.31 77 THR A CA 1
ATOM 563 C C . THR A 1 77 ? -6.316 14.688 -13.922 1 90.31 77 THR A C 1
ATOM 565 O O . THR A 1 77 ? -7.426 14.734 -13.391 1 90.31 77 THR A O 1
ATOM 568 N N . LEU A 1 78 ? -5.324 15.516 -13.68 1 88.75 78 LEU A N 1
ATOM 569 C CA . LEU A 1 78 ? -5.508 16.609 -12.742 1 88.75 78 LEU A CA 1
ATOM 570 C C . LEU A 1 78 ? -6.633 17.531 -13.203 1 88.75 78 LEU A C 1
ATOM 572 O O . LEU A 1 78 ? -7.504 17.906 -12.414 1 88.75 78 LEU A O 1
ATOM 576 N N . ASP A 1 79 ? -6.609 17.875 -14.469 1 89.56 79 ASP A N 1
ATOM 577 C CA . ASP A 1 79 ? -7.629 18.766 -15.016 1 89.56 79 ASP A CA 1
ATOM 578 C C . ASP A 1 79 ? -9.023 18.188 -14.844 1 89.56 79 ASP A C 1
ATOM 580 O O . ASP A 1 79 ? -9.961 18.891 -14.461 1 89.56 79 ASP A O 1
ATOM 584 N N . GLU A 1 80 ? -9.133 16.938 -15.109 1 91.19 80 GLU A N 1
ATOM 585 C CA . GLU A 1 80 ? -10.422 16.281 -14.922 1 91.19 80 GLU A CA 1
ATOM 586 C C . GLU A 1 80 ? -10.836 16.281 -13.453 1 91.19 80 GLU A C 1
ATOM 588 O O . GLU A 1 80 ? -12 16.516 -13.133 1 91.19 80 GLU A O 1
ATOM 593 N N . ALA A 1 81 ? -9.898 15.984 -12.562 1 90.88 81 ALA A N 1
ATOM 594 C CA . ALA A 1 81 ? -10.172 15.961 -11.125 1 90.88 81 ALA A CA 1
ATOM 595 C C . ALA A 1 81 ? -10.68 17.312 -10.641 1 90.88 81 ALA A C 1
ATOM 597 O O . ALA A 1 81 ? -11.672 17.391 -9.922 1 90.88 81 ALA A O 1
ATOM 598 N N . ILE A 1 82 ? -10.016 18.375 -11.07 1 88.94 82 ILE A N 1
ATOM 599 C CA . ILE A 1 82 ? -10.398 19.719 -10.68 1 88.94 82 ILE A CA 1
ATOM 600 C C . ILE A 1 82 ? -11.805 20.031 -11.188 1 88.94 82 ILE A C 1
ATOM 602 O O . ILE A 1 82 ? -12.664 20.469 -10.422 1 88.94 82 ILE A O 1
ATOM 606 N N . ALA A 1 83 ? -12.07 19.703 -12.43 1 90.69 83 ALA A N 1
ATOM 607 C CA . ALA A 1 83 ? -13.367 19.984 -13.047 1 90.69 83 ALA A CA 1
ATOM 608 C C . ALA A 1 83 ? -14.484 19.219 -12.344 1 90.69 83 ALA A C 1
ATOM 610 O O . ALA A 1 83 ? -15.555 19.766 -12.094 1 90.69 83 ALA A O 1
ATOM 611 N N . GLU A 1 84 ? -14.188 17.969 -12.039 1 91.69 84 GLU A N 1
ATOM 612 C CA . GLU A 1 84 ? -15.195 17.125 -11.406 1 91.69 84 GLU A CA 1
ATOM 613 C C . GLU A 1 84 ? -15.484 17.594 -9.984 1 91.69 84 GLU A C 1
ATOM 615 O O . GLU A 1 84 ? -16.641 17.578 -9.547 1 91.69 84 GLU A O 1
ATOM 620 N N . VAL A 1 85 ? -14.492 18 -9.281 1 90.25 85 VAL A N 1
ATOM 621 C CA . VAL A 1 85 ? -14.688 18.469 -7.906 1 90.25 85 VAL A CA 1
ATOM 622 C C . VAL A 1 85 ? -15.422 19.812 -7.906 1 90.25 85 VAL A C 1
ATOM 624 O O . VAL A 1 85 ? -16.281 20.047 -7.055 1 90.25 85 VAL A O 1
ATOM 627 N N . VAL A 1 86 ? -15.07 20.672 -8.867 1 89.06 86 VAL A N 1
ATOM 628 C CA . VAL A 1 86 ? -15.758 21.953 -8.992 1 89.06 86 VAL A CA 1
ATOM 629 C C . VAL A 1 86 ? -17.25 21.719 -9.195 1 89.06 86 VAL A C 1
ATOM 631 O O . VAL A 1 86 ? -18.078 22.391 -8.578 1 89.06 86 VAL A O 1
ATOM 634 N N . LYS A 1 87 ? -17.594 20.781 -10.008 1 90.31 87 LYS A N 1
ATOM 635 C CA . LYS A 1 87 ? -18.984 20.438 -10.25 1 90.31 87 LYS A CA 1
ATOM 636 C C . LYS A 1 87 ? -19.656 19.906 -8.984 1 90.31 87 LYS A C 1
ATOM 638 O O . LYS A 1 87 ? -20.766 20.297 -8.648 1 90.31 87 LYS A O 1
ATOM 643 N N . ALA A 1 88 ? -18.938 19.094 -8.25 1 90.38 88 ALA A N 1
ATOM 644 C CA . ALA A 1 88 ? -19.484 18.469 -7.047 1 90.38 88 ALA A CA 1
ATOM 645 C C . ALA A 1 88 ? -19.719 19.5 -5.945 1 90.38 88 ALA A C 1
ATOM 647 O O . ALA A 1 88 ? -20.703 19.406 -5.195 1 90.38 88 ALA A O 1
ATOM 648 N N . LYS A 1 89 ? -18.844 20.453 -5.82 1 89.56 89 LYS A N 1
ATOM 649 C CA . LYS A 1 89 ? -18.875 21.375 -4.691 1 89.56 89 LYS A CA 1
ATOM 650 C C . LYS A 1 89 ? -20.047 22.328 -4.781 1 89.56 89 LYS A C 1
ATOM 652 O O . LYS A 1 89 ? -20.469 22.922 -3.777 1 89.56 89 LYS A O 1
ATOM 657 N N . ARG A 1 90 ? -20.625 22.453 -5.953 1 88.31 90 ARG A N 1
ATOM 658 C CA . ARG A 1 90 ? -21.812 23.297 -6.113 1 88.31 90 ARG A CA 1
ATOM 659 C C . ARG A 1 90 ? -22.969 22.797 -5.246 1 88.31 90 ARG A C 1
ATOM 661 O O . ARG A 1 90 ? -23.828 23.578 -4.836 1 88.31 90 ARG A O 1
ATOM 668 N N . GLY A 1 91 ? -22.875 21.594 -4.887 1 90.56 91 GLY A N 1
ATOM 669 C CA . GLY A 1 91 ? -23.953 21 -4.105 1 90.56 91 GLY A CA 1
ATOM 670 C C . GLY A 1 91 ? -23.578 20.766 -2.658 1 90.56 91 GLY A C 1
ATOM 671 O O . GLY A 1 91 ? -24.328 20.141 -1.907 1 90.56 91 GLY A O 1
ATOM 672 N N . PHE A 1 92 ? -22.5 21.312 -2.209 1 94.31 92 PHE A N 1
ATOM 673 C CA . PHE A 1 92 ? -22.047 21.078 -0.846 1 94.31 92 PHE A CA 1
ATOM 674 C C . PHE A 1 92 ? -22.953 21.766 0.162 1 94.31 92 PHE A C 1
ATOM 676 O O . PHE A 1 92 ? -23.344 22.922 -0.046 1 94.31 92 PHE A O 1
ATOM 683 N N . THR A 1 93 ? -23.375 21.078 1.122 1 97.19 93 THR A N 1
ATOM 684 C CA . THR A 1 93 ? -23.938 21.625 2.348 1 97.19 93 THR A CA 1
ATOM 685 C C . THR A 1 93 ? -23.047 21.312 3.543 1 97.19 93 THR A C 1
ATOM 687 O O . THR A 1 93 ? -22.188 20.422 3.475 1 97.19 93 THR A O 1
ATOM 690 N N . GLU A 1 94 ? -23.172 22.141 4.57 1 98.06 94 GLU A N 1
ATOM 691 C CA . GLU A 1 94 ? -22.391 21.859 5.766 1 98.06 94 GLU A CA 1
ATOM 692 C C . GLU A 1 94 ? -22.609 20.438 6.254 1 98.06 94 GLU A C 1
ATOM 694 O O . GLU A 1 94 ? -21.672 19.75 6.652 1 98.06 94 GLU A O 1
ATOM 699 N N . GLU A 1 95 ? -23.844 19.969 6.145 1 98.12 95 GLU A N 1
ATOM 700 C CA . GLU A 1 95 ? -24.188 18.625 6.59 1 98.12 95 GLU A CA 1
ATOM 701 C C . GLU A 1 95 ? -23.516 17.562 5.727 1 98.12 95 GLU A C 1
ATOM 703 O O . GLU A 1 95 ? -22.984 16.578 6.242 1 98.12 95 GLU A O 1
ATOM 708 N N . ASP A 1 96 ? -23.578 17.766 4.469 1 96.81 96 ASP A N 1
ATOM 709 C CA . ASP A 1 96 ? -22.953 16.844 3.531 1 96.81 96 ASP A CA 1
ATOM 710 C C . ASP A 1 96 ? -21.453 16.734 3.779 1 96.81 96 ASP A C 1
ATOM 712 O O . ASP A 1 96 ? -20.906 15.641 3.871 1 96.81 96 ASP A O 1
ATOM 716 N N . VAL A 1 97 ? -20.812 17.875 3.871 1 98.19 97 VAL A N 1
ATOM 717 C CA . VAL A 1 97 ? -19.375 17.906 4.105 1 98.19 97 VAL A CA 1
ATOM 718 C C . VAL A 1 97 ? -19.047 17.25 5.441 1 98.19 97 VAL A C 1
ATOM 720 O O . VAL A 1 97 ? -18.109 16.453 5.535 1 98.19 97 VAL A O 1
ATOM 723 N N . TYR A 1 98 ? -19.859 17.562 6.445 1 98.62 98 TYR A N 1
ATOM 724 C CA . TYR A 1 98 ? -19.656 17 7.773 1 98.62 98 TYR A CA 1
ATOM 725 C C . TYR A 1 98 ? -19.703 15.484 7.742 1 98.62 98 TYR A C 1
ATOM 727 O O . TYR A 1 98 ? -18.844 14.812 8.32 1 98.62 98 TYR A O 1
ATOM 735 N N . GLN A 1 99 ? -20.656 14.938 7.035 1 98.06 99 GLN A N 1
ATOM 736 C CA . GLN A 1 99 ? -20.859 13.492 6.996 1 98.06 99 GLN A CA 1
ATOM 737 C C . GLN A 1 99 ? -19.703 12.805 6.273 1 98.06 99 GLN A C 1
ATOM 739 O O . GLN A 1 99 ? -19.156 11.812 6.77 1 98.06 99 GLN A O 1
ATOM 744 N N . ARG A 1 100 ? -19.344 13.289 5.145 1 97.75 100 ARG A N 1
ATOM 745 C CA . ARG A 1 100 ? -18.25 12.695 4.391 1 97.75 100 ARG A CA 1
ATOM 746 C C . ARG A 1 100 ? -16.922 12.828 5.141 1 97.75 100 ARG A C 1
ATOM 748 O O . ARG A 1 100 ? -16.156 11.867 5.23 1 97.75 100 ARG A O 1
ATOM 755 N N . ALA A 1 101 ? -16.703 13.984 5.711 1 98.69 101 ALA A N 1
ATOM 756 C CA . ALA A 1 101 ? -15.469 14.25 6.445 1 98.69 101 ALA A CA 1
ATOM 757 C C . ALA A 1 101 ? -15.375 13.375 7.691 1 98.69 101 ALA A C 1
ATOM 759 O O . ALA A 1 101 ? -14.297 12.898 8.047 1 98.69 101 ALA A O 1
ATOM 760 N N . SER A 1 102 ? -16.516 13.211 8.391 1 98.62 102 SER A N 1
ATOM 761 C CA . SER A 1 102 ? -16.516 12.391 9.594 1 98.62 102 SER A CA 1
ATOM 762 C C . SER A 1 102 ? -16.172 10.938 9.281 1 98.62 102 SER A C 1
ATOM 764 O O . SER A 1 102 ? -15.461 10.289 10.047 1 98.62 102 SER A O 1
ATOM 766 N N . GLN A 1 103 ? -16.625 10.438 8.164 1 97.69 103 GLN A N 1
ATOM 767 C CA . GLN A 1 103 ? -16.281 9.086 7.746 1 97.69 103 GLN A CA 1
ATOM 768 C C . GLN A 1 103 ? -14.781 8.93 7.539 1 97.69 103 GLN A C 1
ATOM 770 O O . GLN A 1 103 ? -14.188 7.957 8 1 97.69 103 GLN A O 1
ATOM 775 N N . THR A 1 104 ? -14.211 9.891 6.887 1 98.62 104 THR A N 1
ATOM 776 C CA . THR A 1 104 ? -12.781 9.875 6.617 1 98.62 104 THR A CA 1
ATOM 777 C C . THR A 1 104 ? -11.984 10.047 7.906 1 98.62 104 THR A C 1
ATOM 779 O O . THR A 1 104 ? -10.984 9.352 8.125 1 98.62 104 THR A O 1
ATOM 782 N N . LEU A 1 105 ? -12.422 10.938 8.742 1 98.75 105 LEU A N 1
ATOM 783 C CA . LEU A 1 105 ? -11.75 11.203 10.008 1 98.75 105 LEU A CA 1
ATOM 784 C C . LEU A 1 105 ? -11.75 9.961 10.891 1 98.75 105 LEU A C 1
ATOM 786 O O . LEU A 1 105 ? -10.742 9.648 11.531 1 98.75 105 LEU A O 1
ATOM 790 N N . GLU A 1 106 ? -12.828 9.258 10.922 1 98.62 106 GLU A N 1
ATOM 791 C CA . GLU A 1 106 ? -12.938 8.055 11.742 1 98.62 106 GLU A CA 1
ATOM 792 C C . GLU A 1 106 ? -12.008 6.961 11.234 1 98.62 106 GLU A C 1
ATOM 794 O O . GLU A 1 106 ? -11.445 6.191 12.016 1 98.62 106 GLU A O 1
ATOM 799 N N . LYS A 1 107 ? -11.852 6.848 9.922 1 98.38 107 LYS A N 1
ATOM 800 C CA . LYS A 1 107 ? -10.859 5.922 9.375 1 98.38 107 LYS A CA 1
ATOM 801 C C . LYS A 1 107 ? -9.461 6.254 9.891 1 98.38 107 LYS A C 1
ATOM 803 O O . LYS A 1 107 ? -8.703 5.355 10.266 1 98.38 107 LYS A O 1
ATOM 808 N N . ALA A 1 108 ? -9.141 7.52 9.891 1 98.88 108 ALA A N 1
ATOM 809 C CA . ALA A 1 108 ? -7.82 7.957 10.328 1 98.88 108 ALA A CA 1
ATOM 810 C C . ALA A 1 108 ? -7.598 7.629 11.805 1 98.88 108 ALA A C 1
ATOM 812 O O . ALA A 1 108 ? -6.535 7.137 12.18 1 98.88 108 ALA A O 1
ATOM 813 N N . ILE A 1 109 ? -8.609 7.895 12.633 1 98.81 109 ILE A N 1
ATOM 814 C CA . ILE A 1 109 ? -8.523 7.621 14.062 1 98.81 109 ILE A CA 1
ATOM 815 C C . ILE A 1 109 ? -8.305 6.129 14.297 1 98.81 109 ILE A C 1
ATOM 817 O O . ILE A 1 109 ? -7.426 5.734 15.062 1 98.81 109 ILE A O 1
ATOM 821 N N . LYS A 1 110 ? -9 5.289 13.578 1 98.62 110 LYS A N 1
ATOM 822 C CA . LYS A 1 110 ? -8.922 3.84 13.734 1 98.62 110 LYS A CA 1
ATOM 823 C C . LYS A 1 110 ? -7.57 3.309 13.266 1 98.62 110 LYS A C 1
ATOM 825 O O . LYS A 1 110 ? -7.211 2.168 13.57 1 98.62 110 LYS A O 1
ATOM 830 N N . ASN A 1 111 ? -6.891 4.168 12.547 1 98.62 111 ASN A N 1
ATOM 831 C CA . ASN A 1 111 ? -5.555 3.799 12.094 1 98.62 111 ASN A CA 1
ATOM 832 C C . ASN A 1 111 ? -4.473 4.52 12.898 1 98.62 111 ASN A C 1
ATOM 834 O O . ASN A 1 111 ? -3.297 4.48 12.539 1 98.62 111 ASN A O 1
ATOM 838 N N . GLY A 1 112 ? -4.809 5.207 13.938 1 98.69 112 GLY A N 1
ATOM 839 C CA . GLY A 1 112 ? -3.824 5.637 14.914 1 98.69 112 GLY A CA 1
ATOM 840 C C . GLY A 1 112 ? -3.527 7.121 14.852 1 98.69 112 GLY A C 1
ATOM 841 O O . GLY A 1 112 ? -2.729 7.633 15.641 1 98.69 112 GLY A O 1
ATOM 842 N N . THR A 1 113 ? -4.215 7.891 13.977 1 98.88 113 THR A N 1
ATOM 843 C CA . THR A 1 113 ? -3.949 9.32 13.852 1 98.88 113 THR A CA 1
ATOM 844 C C . THR A 1 113 ? -4.535 10.086 15.039 1 98.88 113 THR A C 1
ATOM 846 O O . THR A 1 113 ? -5.715 9.93 15.359 1 98.88 113 THR A O 1
ATOM 849 N N . ASN A 1 114 ? -3.693 10.914 15.688 1 98.06 114 ASN A N 1
ATOM 850 C CA . ASN A 1 114 ? -4.117 11.703 16.844 1 98.06 114 ASN A CA 1
ATOM 851 C C . ASN A 1 114 ? -4.102 13.195 16.547 1 98.06 114 ASN A C 1
ATOM 853 O O . ASN A 1 114 ? -4.703 13.992 17.266 1 98.06 114 ASN A O 1
ATOM 857 N N . GLN A 1 115 ? -3.326 13.562 15.562 1 98.44 115 GLN A N 1
ATOM 858 C CA . GLN A 1 115 ? -3.223 14.938 15.086 1 98.44 115 GLN A CA 1
ATOM 859 C C . GLN A 1 115 ? -3.387 15.008 13.57 1 98.44 115 GLN A C 1
ATOM 861 O O . GLN A 1 115 ? -2.916 14.133 12.844 1 98.44 115 GLN A O 1
ATOM 866 N N . MET A 1 116 ? -4.086 16.125 13.18 1 98.88 116 MET A N 1
ATOM 867 C CA . MET A 1 116 ? -4.348 16.219 11.742 1 98.88 116 MET A CA 1
ATOM 868 C C . MET A 1 116 ? -4.434 17.688 11.312 1 98.88 116 MET A C 1
ATOM 870 O O . MET A 1 116 ? -5.082 18.5 11.977 1 98.88 116 MET A O 1
ATOM 874 N N . ARG A 1 117 ? -3.705 18.031 10.281 1 98.94 117 ARG A N 1
ATOM 875 C CA . ARG A 1 117 ? -3.965 19.266 9.531 1 98.94 117 ARG A CA 1
ATOM 876 C C . ARG A 1 117 ? -4.742 18.953 8.258 1 98.94 117 ARG A C 1
ATOM 878 O O . ARG A 1 117 ? -4.297 18.172 7.418 1 98.94 117 ARG A O 1
ATOM 885 N N . THR A 1 118 ? -5.926 19.484 8.148 1 98.88 118 THR A N 1
ATOM 886 C CA . THR A 1 118 ? -6.715 19.312 6.934 1 98.88 118 THR A CA 1
ATOM 887 C C . THR A 1 118 ? -6.801 20.625 6.168 1 98.88 118 THR A C 1
ATOM 889 O O . THR A 1 118 ? -6.91 21.703 6.766 1 98.88 118 THR A O 1
ATOM 892 N N . HIS A 1 119 ? -6.605 20.516 4.887 1 98.81 119 HIS A N 1
ATOM 893 C CA . HIS A 1 119 ? -6.805 21.656 3.99 1 98.81 119 HIS A CA 1
ATOM 894 C C . HIS A 1 119 ? -8.266 21.781 3.59 1 98.81 119 HIS A C 1
ATOM 896 O O . HIS A 1 119 ? -8.914 20.797 3.242 1 98.81 119 HIS A O 1
ATOM 902 N N . VAL A 1 120 ? -8.758 22.953 3.67 1 98.5 120 VAL A N 1
ATOM 903 C CA . VAL A 1 120 ? -10.164 23.219 3.369 1 98.5 120 VAL A CA 1
ATOM 904 C C . VAL A 1 120 ? -10.266 24.312 2.311 1 98.5 120 VAL A C 1
ATOM 906 O O . VAL A 1 120 ? -9.719 25.406 2.479 1 98.5 120 VAL A O 1
ATOM 909 N N . GLU A 1 121 ? -10.945 24.031 1.271 1 97.19 121 GLU A N 1
ATOM 910 C CA . GLU A 1 121 ? -11.117 24.984 0.174 1 97.19 121 GLU A CA 1
ATOM 911 C C . GLU A 1 121 ? -12.141 26.047 0.522 1 97.19 121 GLU A C 1
ATOM 913 O O . GLU A 1 121 ? -13.211 25.75 1.058 1 97.19 121 GLU A O 1
ATOM 918 N N . VAL A 1 122 ? -11.789 27.25 0.246 1 97.06 122 VAL A N 1
ATOM 919 C CA . VAL A 1 122 ? -12.727 28.359 0.319 1 97.06 122 VAL A CA 1
ATOM 920 C C . VAL A 1 122 ? -12.633 29.203 -0.948 1 97.06 122 VAL A C 1
ATOM 922 O O . VAL A 1 122 ? -11.539 29.391 -1.494 1 97.06 122 VAL A O 1
ATOM 925 N N . ASP A 1 123 ? -13.688 29.578 -1.46 1 95 123 ASP A N 1
ATOM 926 C CA . ASP A 1 123 ? -13.797 30.438 -2.637 1 95 123 ASP A CA 1
ATOM 927 C C . ASP A 1 123 ? -15.18 31.062 -2.732 1 95 123 ASP A C 1
ATOM 929 O O . ASP A 1 123 ? -16.062 30.75 -1.935 1 95 123 ASP A O 1
ATOM 933 N N . PRO A 1 124 ? -15.352 31.953 -3.676 1 93.88 124 PRO A N 1
ATOM 934 C CA . PRO A 1 124 ? -16.625 32.688 -3.734 1 93.88 124 PRO A CA 1
ATOM 935 C C . PRO A 1 124 ? -17.812 31.781 -4.062 1 93.88 124 PRO A C 1
ATOM 937 O O . PRO A 1 124 ? -18.953 32.125 -3.771 1 93.88 124 PRO A O 1
ATOM 940 N N . ARG A 1 125 ? -17.609 30.656 -4.59 1 91.75 125 ARG A N 1
ATOM 941 C CA . ARG A 1 125 ? -18.688 29.766 -4.996 1 91.75 125 ARG A CA 1
ATOM 942 C C . ARG A 1 125 ? -19.188 28.953 -3.809 1 91.75 125 ARG A C 1
ATOM 944 O O . ARG A 1 125 ? -20.406 28.828 -3.613 1 91.75 125 ARG A O 1
ATOM 951 N N . VAL A 1 126 ? -18.25 28.469 -2.938 1 92.69 126 VAL A N 1
ATOM 952 C CA . VAL A 1 126 ? -18.641 27.594 -1.833 1 92.69 126 VAL A CA 1
ATOM 953 C C . VAL A 1 126 ? -18.625 28.375 -0.524 1 92.69 126 VAL A C 1
ATOM 955 O O . VAL A 1 126 ? -19.203 27.953 0.474 1 92.69 126 VAL A O 1
ATOM 958 N N . GLY A 1 127 ? -18.016 29.594 -0.587 1 96 127 GLY A N 1
ATOM 959 C CA . GLY A 1 127 ? -17.875 30.375 0.63 1 96 127 GLY A CA 1
ATOM 960 C C . GLY A 1 127 ? -17.156 29.625 1.741 1 96 127 GLY A C 1
ATOM 961 O O . GLY A 1 127 ? -16.094 29.047 1.525 1 96 127 GLY A O 1
ATOM 962 N N . LEU A 1 128 ? -17.812 29.641 2.93 1 98.06 128 LEU A N 1
ATOM 963 C CA . LEU A 1 128 ? -17.188 29.047 4.105 1 98.06 128 LEU A CA 1
ATOM 964 C C . LEU A 1 128 ? -17.922 27.766 4.5 1 98.06 128 LEU A C 1
ATOM 966 O O . LEU A 1 128 ? -17.781 27.297 5.633 1 98.06 128 LEU A O 1
ATOM 970 N N . THR A 1 129 ? -18.656 27.203 3.59 1 98 129 THR A N 1
ATOM 971 C CA . THR A 1 129 ? -19.5 26.031 3.871 1 98 129 THR A CA 1
ATOM 972 C C . THR A 1 129 ? -18.672 24.891 4.434 1 98 129 THR A C 1
ATOM 974 O O . THR A 1 129 ? -18.969 24.375 5.508 1 98 129 THR A O 1
ATOM 977 N N . SER A 1 130 ? -17.656 24.516 3.727 1 98.44 130 SER A N 1
ATOM 978 C CA . SER A 1 130 ? -16.797 23.422 4.156 1 98.44 130 SER A CA 1
ATOM 979 C C . SER A 1 130 ? -16.047 23.781 5.43 1 98.44 130 SER A C 1
ATOM 981 O O . SER A 1 130 ? -15.875 22.938 6.316 1 98.44 130 SER A O 1
ATOM 983 N N . PHE A 1 131 ? -15.578 24.984 5.5 1 98.69 131 PHE A N 1
ATOM 984 C CA . PHE A 1 131 ? -14.844 25.453 6.672 1 98.69 131 PHE A CA 1
ATOM 985 C C . PHE A 1 131 ? -15.695 25.344 7.926 1 98.69 131 PHE A C 1
ATOM 987 O O . PHE A 1 131 ? -15.242 24.844 8.953 1 98.69 131 PHE A O 1
ATOM 994 N N . ARG A 1 132 ? -16.906 25.734 7.863 1 98.62 132 ARG A N 1
ATOM 995 C CA . ARG A 1 132 ? -17.812 25.703 9.008 1 98.62 132 ARG A CA 1
ATOM 996 C C . ARG A 1 132 ? -18.141 24.266 9.406 1 98.62 132 ARG A C 1
ATOM 998 O O . ARG A 1 132 ? -18.219 23.953 10.594 1 98.62 132 ARG A O 1
ATOM 1005 N N . ALA A 1 133 ? -18.344 23.438 8.438 1 98.69 133 ALA A N 1
ATOM 1006 C CA . ALA A 1 133 ? -18.562 22.016 8.711 1 98.69 133 ALA A CA 1
ATOM 1007 C C . ALA A 1 133 ? -17.391 21.406 9.469 1 98.69 133 ALA A C 1
ATOM 1009 O O . ALA A 1 133 ? -17.578 20.672 10.438 1 98.69 133 ALA A O 1
ATOM 1010 N N . LEU A 1 134 ? -16.219 21.734 9.062 1 98.81 134 LEU A N 1
ATOM 1011 C CA . LEU A 1 134 ? -15.023 21.141 9.648 1 98.81 134 LEU A CA 1
ATOM 1012 C C . LEU A 1 134 ? -14.719 21.75 11.016 1 98.81 134 LEU A C 1
ATOM 1014 O O . LEU A 1 134 ? -14.164 21.094 11.891 1 98.81 134 LEU A O 1
ATOM 1018 N N . LYS A 1 135 ? -15.078 23.016 11.195 1 98.69 135 LYS A N 1
ATOM 1019 C CA . LYS A 1 135 ? -14.977 23.594 12.523 1 98.69 135 LYS A CA 1
ATOM 1020 C C . LYS A 1 135 ? -15.812 22.812 13.539 1 98.69 135 LYS A C 1
ATOM 1022 O O . LYS A 1 135 ? -15.367 22.578 14.664 1 98.69 135 LYS A O 1
ATOM 1027 N N . GLN A 1 136 ? -17.047 22.5 13.102 1 98.69 136 GLN A N 1
ATOM 1028 C CA . GLN A 1 136 ? -17.891 21.688 13.977 1 98.69 136 GLN A CA 1
ATOM 1029 C C . GLN A 1 136 ? -17.297 20.312 14.203 1 98.69 136 GLN A C 1
ATOM 1031 O O . GLN A 1 136 ? -17.328 19.797 15.328 1 98.69 136 GLN A O 1
ATOM 1036 N N . LEU A 1 137 ? -16.766 19.719 13.18 1 98.69 137 LEU A N 1
ATOM 1037 C CA . LEU A 1 137 ? -16.125 18.406 13.273 1 98.69 137 LEU A CA 1
ATOM 1038 C C . LEU A 1 137 ? -14.961 18.453 14.266 1 98.69 137 LEU A C 1
ATOM 1040 O O . LEU A 1 137 ? -14.766 17.516 15.039 1 98.69 137 LEU A O 1
ATOM 1044 N N . LYS A 1 138 ? -14.172 19.516 14.195 1 98.62 138 LYS A N 1
ATOM 1045 C CA . LYS A 1 138 ? -13.039 19.766 15.094 1 98.62 138 LYS A CA 1
ATOM 1046 C C . LYS A 1 138 ? -13.477 19.688 16.547 1 98.62 138 LYS A C 1
ATOM 1048 O O . LYS A 1 138 ? -12.812 19.062 17.375 1 98.62 138 LYS A O 1
ATOM 1053 N N . LEU A 1 139 ? -14.562 20.234 16.828 1 98.25 139 LEU A N 1
ATOM 1054 C CA . LEU A 1 139 ? -15.086 20.234 18.203 1 98.25 139 LEU A CA 1
ATOM 1055 C C . LEU A 1 139 ? -15.617 18.859 18.578 1 98.25 139 LEU A C 1
ATOM 1057 O O . LEU A 1 139 ? -15.312 18.359 19.656 1 98.25 139 LEU A O 1
ATOM 1061 N N . ASP A 1 140 ? -16.359 18.25 17.703 1 98.25 140 ASP A N 1
ATOM 1062 C CA . ASP A 1 140 ? -17.062 17.016 18 1 98.25 140 ASP A CA 1
ATOM 1063 C C . ASP A 1 140 ? -16.094 15.844 18.188 1 98.25 140 ASP A C 1
ATOM 1065 O O . ASP A 1 140 ? -16.406 14.891 18.891 1 98.25 140 ASP A O 1
ATOM 1069 N N . TYR A 1 141 ? -14.898 15.891 17.578 1 98.62 141 TYR A N 1
ATOM 1070 C CA . TYR A 1 141 ? -13.992 14.758 17.609 1 98.62 141 TYR A CA 1
ATOM 1071 C C . TYR A 1 141 ? -12.758 15.062 18.453 1 98.62 141 TYR A C 1
ATOM 1073 O O . TYR A 1 141 ? -11.797 14.297 18.453 1 98.62 141 TYR A O 1
ATOM 1081 N N . ALA A 1 142 ? -12.742 16.141 19.234 1 98.06 142 ALA A N 1
ATOM 1082 C CA . ALA A 1 142 ? -11.617 16.562 20.062 1 98.06 142 ALA A CA 1
ATOM 1083 C C . ALA A 1 142 ? -11.242 15.477 21.078 1 98.06 142 ALA A C 1
ATOM 1085 O O . ALA A 1 142 ? -10.117 15.453 21.578 1 98.06 142 ALA A O 1
ATOM 1086 N N . TRP A 1 143 ? -12.125 14.516 21.312 1 97.69 143 TRP A N 1
ATOM 1087 C CA . TRP A 1 143 ? -11.875 13.43 22.25 1 97.69 143 TRP A CA 1
ATOM 1088 C C . TRP A 1 143 ? -10.859 12.445 21.688 1 97.69 143 TRP A C 1
ATOM 1090 O O . TRP A 1 143 ? -10.219 11.703 22.438 1 97.69 143 TRP A O 1
ATOM 1100 N N . ALA A 1 144 ? -10.648 12.469 20.359 1 98.5 144 ALA A N 1
ATOM 1101 C CA . ALA A 1 144 ? -9.82 11.43 19.75 1 98.5 144 ALA A CA 1
ATOM 1102 C C . ALA A 1 144 ? -8.703 12.047 18.922 1 98.5 144 ALA A C 1
ATOM 1104 O O . ALA A 1 144 ? -7.676 11.406 18.688 1 98.5 144 ALA A O 1
ATOM 1105 N N . ILE A 1 145 ? -8.875 13.297 18.422 1 98.5 145 ILE A N 1
ATOM 1106 C CA . ILE A 1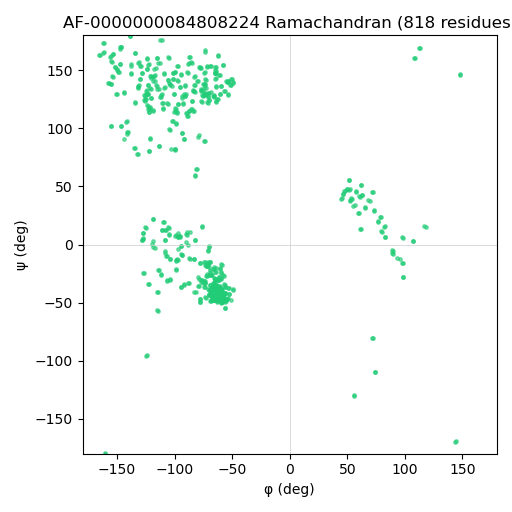 145 ? -7.945 13.852 17.453 1 98.5 145 ILE A CA 1
ATOM 1107 C C . ILE A 1 145 ? -7.969 15.375 17.516 1 98.5 145 ILE A C 1
ATOM 1109 O O . ILE A 1 145 ? -9.023 15.977 17.703 1 98.5 145 ILE A O 1
ATOM 1113 N N . ASP A 1 146 ? -6.797 16.016 17.438 1 98.38 146 ASP A N 1
ATOM 1114 C CA . ASP A 1 146 ? -6.688 17.469 17.281 1 98.38 146 ASP A CA 1
ATOM 1115 C C . ASP A 1 146 ? -6.633 17.859 15.812 1 98.38 146 ASP A C 1
ATOM 1117 O O . ASP A 1 146 ? -5.789 17.375 15.062 1 98.38 146 ASP A O 1
ATOM 1121 N N . LEU A 1 147 ? -7.52 18.781 15.445 1 98.38 147 LEU A N 1
ATOM 1122 C CA . LEU A 1 147 ? -7.625 19.172 14.039 1 98.38 147 LEU A CA 1
ATOM 1123 C C . LEU A 1 147 ? -7.148 20.609 13.844 1 98.38 147 LEU A C 1
ATOM 1125 O O . LEU A 1 147 ? -7.547 21.516 14.594 1 98.38 147 LEU A O 1
ATOM 1129 N N . GLN A 1 148 ? -6.219 20.781 12.914 1 98.62 148 GLN A N 1
ATOM 1130 C CA . GLN A 1 148 ? -5.883 22.094 12.375 1 98.62 148 GLN A CA 1
ATOM 1131 C C . GLN A 1 148 ? -6.543 22.328 11.023 1 98.62 148 GLN A C 1
ATOM 1133 O O . GLN A 1 148 ? -6.504 21.453 10.148 1 98.62 148 GLN A O 1
ATOM 1138 N N . LEU A 1 149 ? -7.199 23.453 10.906 1 98.88 149 LEU A N 1
ATOM 1139 C CA . LEU A 1 149 ? -7.855 23.797 9.648 1 98.88 149 LEU A CA 1
ATOM 1140 C C . LEU A 1 149 ? -7.004 24.766 8.836 1 98.88 149 LEU A C 1
ATOM 1142 O O . LEU A 1 149 ? -6.75 25.891 9.273 1 98.88 149 LEU A O 1
ATOM 1146 N N . CYS A 1 150 ? -6.535 24.328 7.699 1 98.94 150 CYS A N 1
ATOM 1147 C CA . CYS A 1 150 ? -5.762 25.141 6.762 1 98.94 150 CYS A CA 1
ATOM 1148 C C . CYS A 1 150 ? -6.633 25.594 5.598 1 98.94 150 CYS A C 1
ATOM 1150 O O . CYS A 1 150 ? -6.941 24.812 4.699 1 98.94 150 CYS A O 1
ATOM 1152 N N . VAL A 1 151 ? -7.016 26.844 5.551 1 98.81 151 VAL A N 1
ATOM 1153 C CA . VAL A 1 151 ? -7.84 27.344 4.457 1 98.81 151 VAL A CA 1
ATOM 1154 C C . VAL A 1 151 ? -6.961 27.688 3.258 1 98.81 151 VAL A C 1
ATOM 1156 O O . VAL A 1 151 ? -5.844 28.172 3.42 1 98.81 151 VAL A O 1
ATOM 1159 N N . PHE A 1 152 ? -7.375 27.344 2.072 1 98.12 152 PHE A N 1
ATOM 1160 C CA . PHE A 1 152 ? -6.559 27.625 0.898 1 98.12 152 PHE A CA 1
ATOM 1161 C C . PHE A 1 152 ? -7.434 27.797 -0.339 1 98.12 152 PHE A C 1
ATOM 1163 O O . PHE A 1 152 ? -8.562 27.312 -0.383 1 98.12 152 PHE A O 1
ATOM 1170 N N . PRO A 1 153 ? -7.016 28.562 -1.339 1 96.88 153 PRO A N 1
ATOM 1171 C CA . PRO A 1 153 ? -7.738 28.828 -2.584 1 96.88 153 PRO A CA 1
ATOM 1172 C C . PRO A 1 153 ? -7.379 27.844 -3.697 1 96.88 153 PRO A C 1
ATOM 1174 O O . PRO A 1 153 ? -6.535 28.156 -4.543 1 96.88 153 PRO A O 1
ATOM 1177 N N . GLN A 1 154 ? -8.102 26.766 -3.807 1 92.25 154 GLN A N 1
ATOM 1178 C CA . GLN A 1 154 ? -7.805 25.719 -4.781 1 92.25 154 GLN A CA 1
ATOM 1179 C C . GLN A 1 154 ? -7.93 26.25 -6.207 1 92.25 154 GLN A C 1
ATOM 1181 O O . GLN A 1 154 ? -7.199 25.812 -7.102 1 92.25 154 GLN A O 1
ATOM 1186 N N . GLU A 1 155 ? -8.773 27.219 -6.473 1 90.88 155 GLU A N 1
ATOM 1187 C CA . GLU A 1 155 ? -9.055 27.703 -7.824 1 90.88 155 GLU A CA 1
ATOM 1188 C C . GLU A 1 155 ? -8.281 28.984 -8.117 1 90.88 155 GLU A C 1
ATOM 1190 O O . GLU A 1 155 ? -8.477 29.609 -9.172 1 90.88 155 GLU A O 1
ATOM 1195 N N . GLY A 1 156 ? -7.441 29.312 -7.238 1 94.69 156 GLY A N 1
ATOM 1196 C CA . GLY A 1 156 ? -6.699 30.547 -7.375 1 94.69 156 GLY A CA 1
ATOM 1197 C C . GLY A 1 156 ? -7.129 31.609 -6.379 1 94.69 156 GLY A C 1
ATOM 1198 O O . GLY A 1 156 ? -8.219 31.547 -5.816 1 94.69 156 GLY A O 1
ATOM 1199 N N . LEU A 1 157 ? -6.258 32.562 -6.18 1 97.94 157 LEU A N 1
ATOM 1200 C CA . LEU A 1 157 ? -6.492 33.656 -5.25 1 97.94 157 LEU A CA 1
ATOM 1201 C C . LEU A 1 157 ? -6.586 35 -5.992 1 97.94 157 LEU A C 1
ATOM 1203 O O . LEU A 1 157 ? -7.637 35.656 -5.977 1 97.94 157 LEU A O 1
ATOM 1207 N N . LEU A 1 158 ? -5.562 35.375 -6.742 1 97.81 158 LEU A N 1
ATOM 1208 C CA . LEU A 1 158 ? -5.473 36.625 -7.445 1 97.81 158 LEU A CA 1
ATOM 1209 C C . LEU A 1 158 ? -6.355 36.625 -8.688 1 97.81 158 LEU A C 1
ATOM 1211 O O . LEU A 1 158 ? -6.906 37.688 -9.062 1 97.81 158 LEU A O 1
ATOM 1215 N N . ASP A 1 159 ? -6.516 35.5 -9.328 1 97.06 159 ASP A N 1
ATOM 1216 C CA . ASP A 1 159 ? -7.289 35.406 -10.562 1 97.06 159 ASP A CA 1
ATOM 1217 C C . ASP A 1 159 ? -8.719 34.938 -10.281 1 97.06 159 ASP A C 1
ATOM 1219 O O . ASP A 1 159 ? -9.461 34.594 -11.203 1 97.06 159 ASP A O 1
ATOM 1223 N N . ASP A 1 160 ? -9.133 34.875 -9.07 1 96.12 160 ASP A N 1
ATOM 1224 C CA . ASP A 1 160 ? -10.484 34.531 -8.656 1 96.12 160 ASP A CA 1
ATOM 1225 C C . ASP A 1 160 ? -11.117 35.656 -7.824 1 96.12 160 ASP A C 1
ATOM 1227 O O . ASP A 1 160 ? -11.125 35.594 -6.594 1 96.12 160 ASP A O 1
ATOM 1231 N N . PRO A 1 161 ? -11.789 36.531 -8.492 1 96.06 161 PRO A N 1
ATOM 1232 C CA . PRO A 1 161 ? -12.352 37.688 -7.785 1 96.06 161 PRO A CA 1
ATOM 1233 C C . PRO A 1 161 ? -13.211 37.281 -6.586 1 96.06 161 PRO A C 1
ATOM 1235 O O . PRO A 1 161 ? -14.086 36.406 -6.711 1 96.06 161 PRO A O 1
ATOM 1238 N N . GLY A 1 162 ? -12.914 37.875 -5.457 1 97.31 162 GLY A N 1
ATOM 1239 C CA . GLY A 1 162 ? -13.672 37.625 -4.242 1 97.31 162 GLY A CA 1
ATOM 1240 C C . GLY A 1 162 ? -13.008 36.625 -3.322 1 97.31 162 GLY A C 1
ATOM 1241 O O . GLY A 1 162 ? -13.352 36.531 -2.143 1 97.31 162 GLY A O 1
ATOM 1242 N N . CYS A 1 163 ? -12.078 35.906 -3.809 1 97.94 163 CYS A N 1
ATOM 1243 C CA . CYS A 1 163 ? -11.477 34.812 -3.031 1 97.94 163 CYS A CA 1
ATOM 1244 C C . CYS A 1 163 ? -10.656 35.375 -1.874 1 97.94 163 CYS A C 1
ATOM 1246 O O . CYS A 1 163 ? -10.633 34.812 -0.786 1 97.94 163 CYS A O 1
ATOM 1248 N N . ASP A 1 164 ? -9.945 36.469 -2.145 1 98.31 164 ASP A N 1
ATOM 1249 C CA . ASP A 1 164 ? -9.164 37.094 -1.099 1 98.31 164 ASP A CA 1
ATOM 1250 C C . ASP A 1 164 ? -10.031 37.406 0.125 1 98.31 164 ASP A C 1
ATOM 1252 O O . ASP A 1 164 ? -9.641 37.094 1.254 1 98.31 164 ASP A O 1
ATOM 1256 N N . ALA A 1 165 ? -11.203 37.969 -0.086 1 98.31 165 ALA A N 1
ATOM 1257 C CA . ALA A 1 165 ? -12.109 38.344 0.992 1 98.31 165 ALA A CA 1
ATOM 1258 C C . ALA A 1 165 ? -12.586 37.125 1.766 1 98.31 165 ALA A C 1
ATOM 1260 O O . ALA A 1 165 ? -12.734 37.156 2.988 1 98.31 165 ALA A O 1
ATOM 1261 N N . VAL A 1 166 ? -12.867 36.031 1.072 1 98.38 166 VAL A N 1
ATOM 1262 C CA . VAL A 1 166 ? -13.336 34.812 1.699 1 98.38 166 VAL A CA 1
ATOM 1263 C C . VAL A 1 166 ? -12.227 34.219 2.555 1 98.38 166 VAL A C 1
ATOM 1265 O O . VAL A 1 166 ? -12.477 33.719 3.656 1 98.38 166 VAL A O 1
ATOM 1268 N N . MET A 1 167 ? -10.969 34.25 2.072 1 98.69 167 MET A N 1
ATOM 1269 C CA . MET A 1 167 ? -9.812 33.781 2.83 1 98.69 167 MET A CA 1
ATOM 1270 C C . MET A 1 167 ? -9.656 34.562 4.129 1 98.69 167 MET A C 1
ATOM 1272 O O . MET A 1 167 ? -9.477 33.969 5.195 1 98.69 167 MET A O 1
ATOM 1276 N N . LEU A 1 168 ? -9.758 35.844 4.004 1 98.75 168 LEU A N 1
ATOM 1277 C CA . LEU A 1 168 ? -9.625 36.719 5.18 1 98.75 168 LEU A CA 1
ATOM 1278 C C . LEU A 1 168 ? -10.75 36.438 6.18 1 98.75 168 LEU A C 1
ATOM 1280 O O . LEU A 1 168 ? -10.516 36.438 7.391 1 98.75 168 LEU A O 1
ATOM 1284 N N . GLN A 1 169 ? -11.945 36.219 5.645 1 98.75 169 GLN A N 1
ATOM 1285 C CA . GLN A 1 169 ? -13.07 35.906 6.52 1 98.75 169 GLN A CA 1
ATOM 1286 C C . GLN A 1 169 ? -12.836 34.625 7.281 1 98.75 169 GLN A C 1
ATOM 1288 O O . GLN A 1 169 ? -13.102 34.531 8.484 1 98.75 169 GLN A O 1
ATOM 1293 N N . ALA A 1 170 ? -12.344 33.594 6.594 1 98.75 170 ALA A N 1
ATOM 1294 C CA . ALA A 1 170 ? -12.055 32.312 7.23 1 98.75 170 ALA A CA 1
ATOM 1295 C C . ALA A 1 170 ? -11.023 32.469 8.344 1 98.75 170 ALA A C 1
ATOM 1297 O O . ALA A 1 170 ? -11.156 31.891 9.414 1 98.75 170 ALA A O 1
ATOM 1298 N N . LEU A 1 171 ? -9.984 33.281 8.078 1 98.81 171 LEU A N 1
ATOM 1299 C CA . LEU A 1 171 ? -8.945 33.531 9.07 1 98.81 171 LEU A CA 1
ATOM 1300 C C . LEU A 1 171 ? -9.516 34.25 10.281 1 98.81 171 LEU A C 1
ATOM 1302 O O . LEU A 1 171 ? -9.203 33.938 11.422 1 98.81 171 LEU A O 1
ATOM 1306 N N . ARG A 1 172 ? -10.383 35.219 10.031 1 98.62 172 ARG A N 1
ATOM 1307 C CA . ARG A 1 172 ? -11.031 35.938 11.125 1 98.62 172 ARG A CA 1
ATOM 1308 C C . ARG A 1 172 ? -11.914 35.031 11.953 1 98.62 172 ARG A C 1
ATOM 1310 O O . ARG A 1 172 ? -12.031 35.188 13.164 1 98.62 172 ARG A O 1
ATOM 1317 N N . GLU A 1 173 ? -12.406 34.031 11.219 1 98.31 173 GLU A N 1
ATOM 1318 C CA . GLU A 1 173 ? -13.32 33.125 11.898 1 98.31 173 GLU A CA 1
ATOM 1319 C C . GLU A 1 173 ? -12.57 31.953 12.531 1 98.31 173 GLU A C 1
ATOM 1321 O O . GLU A 1 173 ? -13.188 31 13.031 1 98.31 173 GLU A O 1
ATOM 1326 N N . GLY A 1 174 ? -11.305 31.953 12.414 1 97.69 174 GLY A N 1
ATOM 1327 C CA . GLY A 1 174 ? -10.57 31.047 13.281 1 97.69 174 GLY A CA 1
ATOM 1328 C C . GLY A 1 174 ? -9.812 29.969 12.531 1 97.69 174 GLY A C 1
ATOM 1329 O O . GLY A 1 174 ? -9.438 28.953 13.102 1 97.69 174 GLY A O 1
ATOM 1330 N N . ALA A 1 175 ? -9.609 30.094 11.242 1 98.69 175 ALA A N 1
ATOM 1331 C CA . ALA A 1 175 ? -8.695 29.172 10.555 1 98.69 175 ALA A CA 1
ATOM 1332 C C . ALA A 1 175 ? -7.332 29.141 11.234 1 98.69 175 ALA A C 1
ATOM 1334 O O . ALA A 1 175 ? -6.828 30.188 11.672 1 98.69 175 ALA A O 1
ATOM 1335 N N . ASP A 1 176 ? -6.727 27.969 11.344 1 98.75 176 ASP A N 1
ATOM 1336 C CA . ASP A 1 176 ? -5.496 27.797 12.109 1 98.75 176 ASP A CA 1
ATOM 1337 C C . ASP A 1 176 ? -4.266 28.078 11.25 1 98.75 176 ASP A C 1
ATOM 1339 O O . ASP A 1 176 ? -3.211 28.453 11.766 1 98.75 176 ASP A O 1
ATOM 1343 N N . VAL A 1 177 ? -4.332 27.766 9.984 1 98.88 177 VAL A N 1
ATOM 1344 C CA . VAL A 1 177 ? -3.244 27.797 9.016 1 98.88 177 VAL A CA 1
ATOM 1345 C C . VAL A 1 177 ? -3.744 28.391 7.703 1 98.88 177 VAL A C 1
ATOM 1347 O O . VAL A 1 177 ? -4.93 28.297 7.375 1 98.88 177 VAL A O 1
ATOM 1350 N N . VAL A 1 178 ? -2.945 29.094 6.984 1 98.94 178 VAL A N 1
ATOM 1351 C CA . VAL A 1 178 ? -3.307 29.578 5.66 1 98.94 178 VAL A CA 1
ATOM 1352 C C . VAL A 1 178 ? -2.482 28.859 4.598 1 98.94 178 VAL A C 1
ATOM 1354 O O . VAL A 1 178 ? -1.281 28.641 4.773 1 98.94 178 VAL A O 1
ATOM 1357 N N . GLY A 1 179 ? -3.15 28.344 3.615 1 98.75 179 GLY A N 1
ATOM 1358 C CA . GLY A 1 179 ? -2.502 27.656 2.514 1 98.75 179 GLY A CA 1
ATOM 1359 C C . GLY A 1 179 ? -2.615 28.391 1.193 1 98.75 179 GLY A C 1
ATOM 1360 O O . GLY A 1 179 ? -3.215 29.469 1.127 1 98.75 179 GLY A O 1
ATOM 1361 N N . GLY A 1 180 ? -2.004 27.891 0.207 1 98.5 180 GLY A N 1
ATOM 1362 C CA . GLY A 1 180 ? -2.053 28.422 -1.149 1 98.5 180 GLY A CA 1
ATOM 1363 C C . GLY A 1 180 ? -1.759 27.359 -2.203 1 98.5 180 GLY A C 1
ATOM 1364 O O . GLY A 1 180 ? -1.312 26.266 -1.879 1 98.5 180 GLY A O 1
ATOM 1365 N N . ALA A 1 181 ? -2.131 27.641 -3.408 1 97.75 181 ALA A N 1
ATOM 1366 C CA . ALA A 1 181 ? -1.816 26.875 -4.613 1 97.75 181 ALA A CA 1
ATOM 1367 C C . ALA A 1 181 ? -1.318 27.797 -5.727 1 97.75 181 ALA A C 1
ATOM 1369 O O . ALA A 1 181 ? -2.018 28.016 -6.719 1 97.75 181 ALA A O 1
ATOM 1370 N N . PRO A 1 182 ? -0.079 28.188 -5.613 1 97.88 182 PRO A N 1
ATOM 1371 C CA . PRO A 1 182 ? 0.438 29.25 -6.473 1 97.88 182 PRO A CA 1
ATOM 1372 C C . PRO A 1 182 ? 0.289 28.938 -7.961 1 97.88 182 PRO A C 1
ATOM 1374 O O . PRO A 1 182 ? 0.042 29.828 -8.766 1 97.88 182 PRO A O 1
ATOM 1377 N N . TYR A 1 183 ? 0.405 27.719 -8.352 1 94.69 183 TYR A N 1
ATOM 1378 C CA . TYR A 1 183 ? 0.362 27.344 -9.758 1 94.69 183 TYR A CA 1
ATOM 1379 C C . TYR A 1 183 ? -1.039 27.516 -10.336 1 94.69 183 TYR A C 1
ATOM 1381 O O . TYR A 1 183 ? -1.254 27.359 -11.531 1 94.69 183 TYR A O 1
ATOM 1389 N N . MET A 1 184 ? -2.008 27.922 -9.57 1 94.81 184 MET A N 1
ATOM 1390 C CA . MET A 1 184 ? -3.373 28.141 -10.039 1 94.81 184 MET A CA 1
ATOM 1391 C C . MET A 1 184 ? -3.584 29.594 -10.438 1 94.81 184 MET A C 1
ATOM 1393 O O . MET A 1 184 ? -4.613 29.938 -11.016 1 94.81 184 MET A O 1
ATOM 1397 N N . ASP A 1 185 ? -2.619 30.484 -10.148 1 97.56 185 ASP A N 1
ATOM 1398 C CA . ASP A 1 185 ? -2.658 31.891 -10.562 1 97.56 185 ASP A CA 1
ATOM 1399 C C . ASP A 1 185 ? -1.619 32.188 -11.648 1 97.56 185 ASP A C 1
ATOM 1401 O O . ASP A 1 185 ? -0.528 31.594 -11.633 1 97.56 185 ASP A O 1
ATOM 1405 N N . LYS A 1 186 ? -1.956 33.094 -12.531 1 97.44 186 LYS A N 1
ATOM 1406 C CA . LYS A 1 186 ? -0.981 33.531 -13.516 1 97.44 186 LYS A CA 1
ATOM 1407 C C . LYS A 1 186 ? 0.254 34.125 -12.844 1 97.44 186 LYS A C 1
ATOM 1409 O O . LYS A 1 186 ? 1.374 33.969 -13.32 1 97.44 186 LYS A O 1
ATOM 1414 N N . ASP A 1 187 ? 0.044 34.844 -11.836 1 98.19 187 ASP A N 1
ATOM 1415 C CA . ASP A 1 187 ? 1.111 35.406 -11.016 1 98.19 187 ASP A CA 1
ATOM 1416 C C . ASP A 1 187 ? 1.332 34.594 -9.75 1 98.19 187 ASP A C 1
ATOM 1418 O O . ASP A 1 187 ? 0.894 34.969 -8.664 1 98.19 187 ASP A O 1
ATOM 1422 N N . SER A 1 188 ? 2.082 33.531 -9.883 1 98 188 SER A N 1
ATOM 1423 C CA . SER A 1 188 ? 2.311 32.594 -8.766 1 98 188 SER A CA 1
ATOM 1424 C C . SER A 1 188 ? 3.07 33.312 -7.637 1 98 188 SER A C 1
ATOM 1426 O O . SER A 1 188 ? 2.777 33.094 -6.457 1 98 188 SER A O 1
ATOM 1428 N N . HIS A 1 189 ? 4.031 34.094 -7.938 1 98.44 189 HIS A N 1
ATOM 1429 C CA . HIS A 1 189 ? 4.785 34.812 -6.918 1 98.44 189 HIS A CA 1
ATOM 1430 C C . HIS A 1 189 ? 3.891 35.781 -6.156 1 98.44 189 HIS A C 1
ATOM 1432 O O . HIS A 1 189 ? 4.051 35.969 -4.945 1 98.44 189 HIS A O 1
ATOM 1438 N N . GLY A 1 190 ? 3.006 36.406 -6.945 1 98.56 190 GLY A N 1
ATOM 1439 C CA . GLY A 1 190 ? 2.037 37.281 -6.293 1 98.56 190 GLY A CA 1
ATOM 1440 C C . GLY A 1 190 ? 1.188 36.562 -5.266 1 98.56 190 GLY A C 1
ATOM 1441 O O . GLY A 1 190 ? 0.94 37.094 -4.176 1 98.56 190 GLY A O 1
ATOM 1442 N N . GLN A 1 191 ? 0.714 35.375 -5.594 1 98.69 191 GLN A N 1
ATOM 1443 C CA . GLN A 1 191 ? -0.066 34.594 -4.633 1 98.69 191 GLN A CA 1
ATOM 1444 C C . GLN A 1 191 ? 0.764 34.25 -3.398 1 98.69 191 GLN A C 1
ATOM 1446 O O . GLN A 1 191 ? 0.269 34.312 -2.271 1 98.69 191 GLN A O 1
ATOM 1451 N N . ILE A 1 192 ? 2.021 33.812 -3.625 1 98.88 192 ILE A N 1
ATOM 1452 C CA . ILE A 1 192 ? 2.914 33.5 -2.52 1 98.88 192 ILE A CA 1
ATOM 1453 C C . ILE A 1 192 ? 3.043 34.688 -1.587 1 98.88 192 ILE A C 1
ATOM 1455 O O . ILE A 1 192 ? 2.891 34.562 -0.37 1 98.88 192 ILE A O 1
ATOM 1459 N N . GLY A 1 193 ? 3.277 35.844 -2.17 1 98.81 193 GLY A N 1
ATOM 1460 C CA . GLY A 1 193 ? 3.381 37.031 -1.375 1 98.81 193 GLY A CA 1
ATOM 1461 C C . GLY A 1 193 ? 2.129 37.344 -0.569 1 98.81 193 GLY A C 1
ATOM 1462 O O . GLY A 1 193 ? 2.213 37.688 0.608 1 98.81 193 GLY A O 1
ATOM 1463 N N . ARG A 1 194 ? 0.985 37.219 -1.187 1 98.81 194 ARG A N 1
ATOM 1464 C CA . ARG A 1 194 ? -0.285 37.5 -0.526 1 98.81 194 ARG A CA 1
ATOM 1465 C C . ARG A 1 194 ? -0.528 36.531 0.629 1 98.81 194 ARG A C 1
ATOM 1467 O O . ARG A 1 194 ? -1.031 36.938 1.682 1 98.81 194 ARG A O 1
ATOM 1474 N N . ILE A 1 195 ? -0.181 35.281 0.466 1 98.88 195 ILE A N 1
ATOM 1475 C CA . ILE A 1 195 ? -0.344 34.281 1.512 1 98.88 195 ILE A CA 1
ATOM 1476 C C . ILE A 1 195 ? 0.55 34.625 2.701 1 98.88 195 ILE A C 1
ATOM 1478 O O . ILE A 1 195 ? 0.12 34.531 3.854 1 98.88 195 ILE A O 1
ATOM 1482 N N . PHE A 1 196 ? 1.818 35 2.449 1 98.88 196 PHE A N 1
ATOM 1483 C CA . PHE A 1 196 ? 2.707 35.406 3.529 1 98.88 196 PHE A CA 1
ATOM 1484 C C . PHE A 1 196 ? 2.137 36.625 4.266 1 98.88 196 PHE A C 1
ATOM 1486 O O . PHE A 1 196 ? 2.256 36.719 5.488 1 98.88 196 PHE A O 1
ATOM 1493 N N . GLU A 1 197 ? 1.533 37.562 3.516 1 98.81 197 GLU A N 1
ATOM 1494 C CA . GLU A 1 197 ? 0.901 38.719 4.145 1 98.81 197 GLU A CA 1
ATOM 1495 C C . GLU A 1 197 ? -0.218 38.312 5.09 1 98.81 197 GLU A C 1
ATOM 1497 O O . GLU A 1 197 ? -0.32 38.812 6.207 1 98.81 197 GLU A O 1
ATOM 1502 N N . MET A 1 198 ? -1.047 37.406 4.629 1 98.81 198 MET A N 1
ATOM 1503 C CA . MET A 1 198 ? -2.133 36.906 5.461 1 98.81 198 MET A CA 1
ATOM 1504 C C . MET A 1 198 ? -1.586 36.219 6.711 1 98.81 198 MET A C 1
ATOM 1506 O O . MET A 1 198 ? -2.092 36.438 7.812 1 98.81 198 MET A O 1
ATOM 1510 N N . ALA A 1 199 ? -0.577 35.375 6.48 1 98.88 199 ALA A N 1
ATOM 1511 C CA . ALA A 1 199 ? 0.021 34.656 7.598 1 98.88 199 ALA A CA 1
ATOM 1512 C C . ALA A 1 199 ? 0.553 35.625 8.656 1 98.88 199 ALA A C 1
ATOM 1514 O O . ALA A 1 199 ? 0.354 35.406 9.852 1 98.88 199 ALA A O 1
ATOM 1515 N N . LYS A 1 200 ? 1.205 36.656 8.25 1 98.25 200 LYS A N 1
ATOM 1516 C CA . LYS A 1 200 ? 1.762 37.656 9.156 1 98.25 200 LYS A CA 1
ATOM 1517 C C . LYS A 1 200 ? 0.654 38.406 9.883 1 98.25 200 LYS A C 1
ATOM 1519 O O . LYS A 1 200 ? 0.729 38.625 11.094 1 98.25 200 LYS A O 1
ATOM 1524 N N . GLN A 1 201 ? -0.284 38.812 9.07 1 98.44 201 GLN A N 1
ATOM 1525 C CA . GLN A 1 201 ? -1.39 39.594 9.617 1 98.44 201 GLN A CA 1
ATOM 1526 C C . GLN A 1 201 ? -2.098 38.844 10.734 1 98.44 201 GLN A C 1
ATOM 1528 O O . GLN A 1 201 ? -2.502 39.438 11.734 1 98.44 201 GLN A O 1
ATOM 1533 N N . PHE A 1 202 ? -2.246 37.531 10.648 1 98.69 202 PHE A N 1
ATOM 1534 C CA . PHE A 1 202 ? -3.057 36.75 11.586 1 98.69 202 PHE A CA 1
ATOM 1535 C C . PHE A 1 202 ? -2.174 35.906 12.5 1 98.69 202 PHE A C 1
ATOM 1537 O O . PHE A 1 202 ? -2.666 35.281 13.438 1 98.69 202 PHE A O 1
ATOM 1544 N N . GLY A 1 203 ? -0.87 35.906 12.242 1 98.38 203 GLY A N 1
ATOM 1545 C CA . GLY A 1 203 ? 0.067 35.156 13.062 1 98.38 203 GLY A CA 1
ATOM 1546 C C . GLY A 1 203 ? -0.098 33.656 12.93 1 98.38 203 GLY A C 1
ATOM 1547 O O . GLY A 1 203 ? -0.064 32.938 13.93 1 98.38 203 GLY A O 1
ATOM 1548 N N . VAL A 1 204 ? -0.374 33.156 11.75 1 98.75 204 VAL A N 1
ATOM 1549 C CA . VAL A 1 204 ? -0.621 31.719 11.539 1 98.75 204 VAL A CA 1
ATOM 1550 C C . VAL A 1 204 ? 0.474 31.125 10.656 1 98.75 204 VAL A C 1
ATOM 1552 O O . VAL A 1 204 ? 1.233 31.859 10.023 1 98.75 204 VAL A O 1
ATOM 1555 N N . ASP A 1 205 ? 0.636 29.797 10.695 1 98.88 205 ASP A N 1
ATOM 1556 C CA . ASP A 1 205 ? 1.583 29.094 9.836 1 98.88 205 ASP A CA 1
ATOM 1557 C C . ASP A 1 205 ? 1.085 29.031 8.398 1 98.88 205 ASP A C 1
ATOM 1559 O O . ASP A 1 205 ? -0.067 29.375 8.117 1 98.88 205 ASP A O 1
ATOM 1563 N N . ILE A 1 206 ? 1.991 28.672 7.473 1 98.94 206 ILE A N 1
ATOM 1564 C CA . ILE A 1 206 ? 1.696 28.578 6.047 1 98.94 206 ILE A CA 1
ATOM 1565 C C . ILE A 1 206 ? 1.864 27.141 5.566 1 98.94 206 ILE A C 1
ATOM 1567 O O . ILE A 1 206 ? 2.791 26.453 5.984 1 98.94 206 ILE A O 1
ATOM 1571 N N . ASP A 1 207 ? 1.004 26.656 4.699 1 98.94 207 ASP A N 1
ATOM 1572 C CA . ASP A 1 207 ? 1.123 25.344 4.078 1 98.94 207 ASP A CA 1
ATOM 1573 C C . ASP A 1 207 ? 0.691 25.391 2.613 1 98.94 207 ASP A C 1
ATOM 1575 O O . ASP A 1 207 ? -0.504 25.391 2.312 1 98.94 207 ASP A O 1
ATOM 1579 N N . PHE A 1 208 ? 1.616 25.328 1.665 1 98.88 208 PHE A N 1
ATOM 1580 C CA . PHE A 1 208 ? 1.361 25.516 0.241 1 98.88 208 PHE A CA 1
ATOM 1581 C C . PHE A 1 208 ? 1.211 24.172 -0.46 1 98.88 208 PHE A C 1
ATOM 1583 O O . PHE A 1 208 ? 1.862 23.188 -0.087 1 98.88 208 PHE A O 1
ATOM 1590 N N . HIS A 1 209 ? 0.299 24.047 -1.414 1 98.62 209 HIS A N 1
ATOM 1591 C CA . HIS A 1 209 ? 0.475 23.156 -2.551 1 98.62 209 HIS A CA 1
ATOM 1592 C C . HIS A 1 209 ? 1.44 23.734 -3.574 1 98.62 209 HIS A C 1
ATOM 1594 O O . HIS A 1 209 ? 1.175 24.797 -4.145 1 98.62 209 HIS A O 1
ATOM 1600 N N . LEU A 1 210 ? 2.473 23.047 -3.893 1 98.56 210 LEU A N 1
ATOM 1601 C CA . LEU A 1 210 ? 3.502 23.781 -4.629 1 98.56 210 LEU A CA 1
ATOM 1602 C C . LEU A 1 210 ? 4.238 22.859 -5.59 1 98.56 210 LEU A C 1
ATOM 1604 O O . LEU A 1 210 ? 4.453 21.672 -5.281 1 98.56 210 LEU A O 1
ATOM 1608 N N . ASP A 1 211 ? 4.668 23.453 -6.703 1 98.25 211 ASP A N 1
ATOM 1609 C CA . ASP A 1 211 ? 5.586 22.828 -7.652 1 98.25 211 ASP A CA 1
ATOM 1610 C C . ASP A 1 211 ? 5.113 21.422 -8.031 1 98.25 211 ASP A C 1
ATOM 1612 O O . ASP A 1 211 ? 5.883 20.469 -7.969 1 98.25 211 ASP A O 1
ATOM 1616 N N . PHE A 1 212 ? 3.846 21.391 -8.352 1 96.38 212 PHE A N 1
ATOM 1617 C CA . PHE A 1 212 ? 3.201 20.141 -8.742 1 96.38 212 PHE A CA 1
ATOM 1618 C C . PHE A 1 212 ? 3.395 19.891 -10.234 1 96.38 212 PHE A C 1
ATOM 1620 O O . PHE A 1 212 ? 2.973 20.688 -11.07 1 96.38 212 PHE A O 1
ATOM 1627 N N . GLY A 1 213 ? 4.043 18.891 -10.594 1 96.19 213 GLY A N 1
ATOM 1628 C CA . GLY A 1 213 ? 4.352 18.531 -11.969 1 96.19 213 GLY A CA 1
ATOM 1629 C C . GLY A 1 213 ? 5.727 17.906 -12.125 1 96.19 213 GLY A C 1
ATOM 1630 O O . GLY A 1 213 ? 6.398 17.609 -11.133 1 96.19 213 GLY A O 1
ATOM 1631 N N . LEU A 1 214 ? 6.191 17.734 -13.367 1 97.38 214 LEU A N 1
ATOM 1632 C CA . LEU A 1 214 ? 7.453 17.031 -13.594 1 97.38 214 LEU A CA 1
ATOM 1633 C C . LEU A 1 214 ? 8.391 17.875 -14.453 1 97.38 214 LEU A C 1
ATOM 1635 O O . LEU A 1 214 ? 9.414 17.375 -14.93 1 97.38 214 LEU A O 1
ATOM 1639 N N . ASP A 1 215 ? 8.055 19.141 -14.703 1 96.5 215 ASP A N 1
ATOM 1640 C CA . ASP A 1 215 ? 8.969 20.078 -15.336 1 96.5 215 ASP A CA 1
ATOM 1641 C C . ASP A 1 215 ? 9.648 20.969 -14.297 1 96.5 215 ASP A C 1
ATOM 1643 O O . ASP A 1 215 ? 9.047 21.906 -13.789 1 96.5 215 ASP A O 1
ATOM 1647 N N . PRO A 1 216 ? 10.875 20.703 -14 1 95.62 216 PRO A N 1
ATOM 1648 C CA . PRO A 1 216 ? 11.555 21.406 -12.906 1 95.62 216 PRO A CA 1
ATOM 1649 C C . PRO A 1 216 ? 12.203 22.719 -13.359 1 95.62 216 PRO A C 1
ATOM 1651 O O . PRO A 1 216 ? 13 23.297 -12.625 1 95.62 216 PRO A O 1
ATOM 1654 N N . ALA A 1 217 ? 11.906 23.172 -14.578 1 94 217 ALA A N 1
ATOM 1655 C CA . ALA A 1 217 ? 12.547 24.359 -15.133 1 94 217 ALA A CA 1
ATOM 1656 C C . ALA A 1 217 ? 12.25 25.578 -14.273 1 94 217 ALA A C 1
ATOM 1658 O O . ALA A 1 217 ? 13.086 26.484 -14.156 1 94 217 ALA A O 1
ATOM 1659 N N . HIS A 1 218 ? 11.094 25.672 -13.727 1 92.25 218 HIS A N 1
ATOM 1660 C CA . HIS A 1 218 ? 10.703 26.734 -12.828 1 92.25 218 HIS A CA 1
ATOM 1661 C C . HIS A 1 218 ? 10.227 26.188 -11.484 1 92.25 218 HIS A C 1
ATOM 1663 O O . HIS A 1 218 ? 9.383 25.297 -11.445 1 92.25 218 HIS A O 1
ATOM 1669 N N . LEU A 1 219 ? 10.805 26.766 -10.43 1 96.5 219 LEU A N 1
ATOM 1670 C CA . LEU A 1 219 ? 10.43 26.328 -9.086 1 96.5 219 LEU A CA 1
ATOM 1671 C C . LEU A 1 219 ? 9.938 27.5 -8.25 1 96.5 219 LEU A C 1
ATOM 1673 O O . LEU A 1 219 ? 10.695 28.422 -7.961 1 96.5 219 LEU A O 1
ATOM 1677 N N . ASP A 1 220 ? 8.742 27.406 -7.812 1 98.44 220 ASP A N 1
ATOM 1678 C CA . ASP A 1 220 ? 8.18 28.391 -6.895 1 98.44 220 ASP A CA 1
ATOM 1679 C C . ASP A 1 220 ? 8.766 28.234 -5.492 1 98.44 220 ASP A C 1
ATOM 1681 O O . ASP A 1 220 ? 8.68 29.141 -4.672 1 98.44 220 ASP A O 1
ATOM 1685 N N . LEU A 1 221 ? 9.398 27.031 -5.172 1 98.56 221 LEU A N 1
ATOM 1686 C CA . LEU A 1 221 ? 9.969 26.812 -3.846 1 98.56 221 LEU A CA 1
ATOM 1687 C C . LEU A 1 221 ? 11.039 27.859 -3.537 1 98.56 221 LEU A C 1
ATOM 1689 O O . LEU A 1 221 ? 11.227 28.25 -2.379 1 98.56 221 LEU A O 1
ATOM 1693 N N . ASP A 1 222 ? 11.727 28.375 -4.594 1 98.31 222 ASP A N 1
ATOM 1694 C CA . ASP A 1 222 ? 12.742 29.406 -4.379 1 98.31 222 ASP A CA 1
ATOM 1695 C C . ASP A 1 222 ? 12.117 30.672 -3.816 1 98.31 222 ASP A C 1
ATOM 1697 O O . ASP A 1 222 ? 12.672 31.297 -2.908 1 98.31 222 ASP A O 1
ATOM 1701 N N . GLU A 1 223 ? 11 31.062 -4.402 1 98.75 223 GLU A N 1
ATOM 1702 C CA . GLU A 1 223 ? 10.305 32.25 -3.926 1 98.75 223 GLU A CA 1
ATOM 1703 C C . GLU A 1 223 ? 9.773 32.062 -2.51 1 98.75 223 GLU A C 1
ATOM 1705 O O . GLU A 1 223 ? 9.812 32.969 -1.69 1 98.75 223 GLU A O 1
ATOM 1710 N N . VAL A 1 224 ? 9.258 30.891 -2.199 1 98.94 224 VAL A N 1
ATOM 1711 C CA . VAL A 1 224 ? 8.773 30.594 -0.856 1 98.94 224 VAL A CA 1
ATOM 1712 C C . VAL A 1 224 ? 9.914 30.719 0.149 1 98.94 224 VAL A C 1
ATOM 1714 O O . VAL A 1 224 ? 9.75 31.312 1.212 1 98.94 224 VAL A O 1
ATOM 1717 N N . CYS A 1 225 ? 11.062 30.141 -0.19 1 98.88 225 CYS A N 1
ATOM 1718 C CA . CYS A 1 225 ? 12.227 30.234 0.69 1 98.88 225 CYS A CA 1
ATOM 1719 C C . CYS A 1 225 ? 12.664 31.672 0.878 1 98.88 225 CYS A C 1
ATOM 1721 O O . CYS A 1 225 ? 12.992 32.094 1.991 1 98.88 225 CYS A O 1
ATOM 1723 N N . ARG A 1 226 ? 12.711 32.375 -0.238 1 98.69 226 ARG A N 1
ATOM 1724 C CA . ARG A 1 226 ? 13.07 33.781 -0.154 1 98.69 226 ARG A CA 1
ATOM 1725 C C . ARG A 1 226 ? 12.141 34.531 0.793 1 98.69 226 ARG A C 1
ATOM 1727 O O . ARG A 1 226 ? 12.602 35.312 1.626 1 98.69 226 ARG A O 1
ATOM 1734 N N . MET A 1 227 ? 10.859 34.344 0.645 1 98.81 227 MET A N 1
ATOM 1735 C CA . MET A 1 227 ? 9.867 35.031 1.48 1 98.81 227 MET A CA 1
ATOM 1736 C C . MET A 1 227 ? 10 34.594 2.936 1 98.81 227 MET A C 1
ATOM 1738 O O . MET A 1 227 ? 9.836 35.406 3.848 1 98.81 227 MET A O 1
ATOM 1742 N N . ALA A 1 228 ? 10.242 33.281 3.17 1 98.81 228 ALA A N 1
ATOM 1743 C CA . ALA A 1 228 ? 10.453 32.812 4.531 1 98.81 228 ALA A CA 1
ATOM 1744 C C . ALA A 1 228 ? 11.617 33.531 5.199 1 98.81 228 ALA A C 1
ATOM 1746 O O . ALA A 1 228 ? 11.508 33.938 6.355 1 98.81 228 ALA A O 1
ATOM 1747 N N . ASP A 1 229 ? 12.68 33.688 4.453 1 98.44 229 ASP A N 1
ATOM 1748 C CA . ASP A 1 229 ? 13.844 34.406 4.945 1 98.44 229 ASP A CA 1
ATOM 1749 C C . ASP A 1 229 ? 13.5 35.875 5.242 1 98.44 229 ASP A C 1
ATOM 1751 O O . ASP A 1 229 ? 13.828 36.375 6.312 1 98.44 229 ASP A O 1
ATOM 1755 N N . ALA A 1 230 ? 12.875 36.438 4.297 1 98.25 230 ALA A N 1
ATOM 1756 C CA . ALA A 1 230 ? 12.594 37.875 4.371 1 98.25 230 ALA A CA 1
ATOM 1757 C C . ALA A 1 230 ? 11.633 38.188 5.512 1 98.25 230 ALA A C 1
ATOM 1759 O O . ALA A 1 230 ? 11.727 39.25 6.133 1 98.25 230 ALA A O 1
ATOM 1760 N N . THR A 1 231 ? 10.734 37.312 5.805 1 98 231 THR A N 1
ATOM 1761 C CA . THR A 1 231 ? 9.68 37.594 6.773 1 98 231 THR A CA 1
ATOM 1762 C C . THR A 1 231 ? 10.023 37 8.133 1 98 231 THR A C 1
ATOM 1764 O O . THR A 1 231 ? 9.391 37.344 9.141 1 98 231 THR A O 1
ATOM 1767 N N . GLY A 1 232 ? 11.039 36.094 8.164 1 97.75 232 GLY A N 1
ATOM 1768 C CA . GLY A 1 232 ? 11.375 35.406 9.398 1 97.75 232 GLY A CA 1
ATOM 1769 C C . GLY A 1 232 ? 10.406 34.281 9.742 1 97.75 232 GLY A C 1
ATOM 1770 O O . GLY A 1 232 ? 10.273 33.906 10.906 1 97.75 232 GLY A O 1
ATOM 1771 N N . TRP A 1 233 ? 9.672 33.812 8.75 1 98.31 233 TRP A N 1
ATOM 1772 C CA . TRP A 1 233 ? 8.633 32.812 8.977 1 98.31 233 TRP A CA 1
ATOM 1773 C C . TRP A 1 233 ? 9.211 31.406 8.852 1 98.31 233 TRP A C 1
ATOM 1775 O O . TRP A 1 233 ? 8.461 30.438 8.75 1 98.31 233 TRP A O 1
ATOM 1785 N N . GLY A 1 234 ? 10.602 31.266 8.742 1 97.5 234 GLY A N 1
ATOM 1786 C CA . GLY A 1 234 ? 11.211 29.938 8.781 1 97.5 234 GLY A CA 1
ATOM 1787 C C . GLY A 1 234 ? 10.766 29.109 9.977 1 97.5 234 GLY A C 1
ATOM 1788 O O . GLY A 1 234 ? 10.656 29.625 11.086 1 97.5 234 GLY A O 1
ATOM 1789 N N . GLY A 1 235 ? 10.5 27.844 9.695 1 98.25 235 GLY A N 1
ATOM 1790 C CA . GLY A 1 235 ? 9.984 26.984 10.742 1 98.25 235 GLY A CA 1
ATOM 1791 C C . GLY A 1 235 ? 8.469 26.984 10.836 1 98.25 235 GLY A C 1
ATOM 1792 O O . GLY A 1 235 ? 7.879 26.188 11.555 1 98.25 235 GLY A O 1
ATOM 1793 N N . ARG A 1 236 ? 7.852 27.891 10.078 1 98.69 236 ARG A N 1
ATOM 1794 C CA . ARG A 1 236 ? 6.398 28.031 10.117 1 98.69 236 ARG A CA 1
ATOM 1795 C C . ARG A 1 236 ? 5.801 27.891 8.719 1 98.69 236 ARG A C 1
ATOM 1797 O O . ARG A 1 236 ? 4.668 28.312 8.477 1 98.69 236 ARG A O 1
ATOM 1804 N N . VAL A 1 237 ? 6.617 27.375 7.746 1 98.94 237 VAL A N 1
ATOM 1805 C CA . VAL A 1 237 ? 6.188 27.234 6.359 1 98.94 237 VAL A CA 1
ATOM 1806 C C . VAL A 1 237 ? 6.387 25.781 5.906 1 98.94 237 VAL A C 1
ATOM 1808 O O . VAL A 1 237 ? 7.457 25.203 6.109 1 98.94 237 VAL A O 1
ATOM 1811 N N . ALA A 1 238 ? 5.34 25.203 5.379 1 98.94 238 ALA A N 1
ATOM 1812 C CA . ALA A 1 238 ? 5.395 23.891 4.734 1 98.94 238 ALA A CA 1
ATOM 1813 C C . ALA A 1 238 ? 4.949 23.969 3.277 1 98.94 238 ALA A C 1
ATOM 1815 O O . ALA A 1 238 ? 4.145 24.844 2.918 1 98.94 238 ALA A O 1
ATOM 1816 N N . ILE A 1 239 ? 5.535 23.188 2.432 1 98.94 239 ILE A N 1
ATOM 1817 C CA . ILE A 1 239 ? 5.129 23.047 1.039 1 98.94 239 ILE A CA 1
ATOM 1818 C C . ILE A 1 239 ? 4.852 21.578 0.734 1 98.94 239 ILE A C 1
ATOM 1820 O O . ILE A 1 239 ? 5.602 20.688 1.16 1 98.94 239 ILE A O 1
ATOM 1824 N N . GLY A 1 240 ? 3.709 21.297 0.095 1 98.81 240 GLY A N 1
ATOM 1825 C CA . GLY A 1 240 ? 3.289 19.938 -0.2 1 98.81 240 GLY A CA 1
ATOM 1826 C C . GLY A 1 240 ? 3.467 19.562 -1.659 1 98.81 240 GLY A C 1
ATOM 1827 O O . GLY A 1 240 ? 3.494 20.438 -2.531 1 98.81 240 GLY A O 1
ATOM 1828 N N . HIS A 1 241 ? 3.492 18.281 -1.967 1 98.62 241 HIS A N 1
ATOM 1829 C CA . HIS A 1 241 ? 3.695 17.672 -3.273 1 98.62 241 HIS A CA 1
ATOM 1830 C C . HIS A 1 241 ? 5.141 17.812 -3.734 1 98.62 241 HIS A C 1
ATOM 1832 O O . HIS A 1 241 ? 5.953 16.906 -3.559 1 98.62 241 HIS A O 1
ATOM 1838 N N . VAL A 1 242 ? 5.41 19.016 -4.262 1 98.69 242 VAL A N 1
ATOM 1839 C CA . VAL A 1 242 ? 6.711 19.422 -4.777 1 98.69 242 VAL A CA 1
ATOM 1840 C C . VAL A 1 242 ? 7.285 18.328 -5.672 1 98.69 242 VAL A C 1
ATOM 1842 O O . VAL A 1 242 ? 8.438 17.922 -5.504 1 98.69 242 VAL A O 1
ATOM 1845 N N . THR A 1 243 ? 6.492 17.75 -6.531 1 98.69 243 THR A N 1
ATOM 1846 C CA . THR A 1 243 ? 6.832 16.594 -7.352 1 98.69 243 THR A CA 1
ATOM 1847 C C . THR A 1 243 ? 7.914 16.953 -8.367 1 98.69 243 THR A C 1
ATOM 1849 O O . THR A 1 243 ? 8.625 16.078 -8.859 1 98.69 243 THR A O 1
ATOM 1852 N N . LYS A 1 244 ? 8.094 18.25 -8.68 1 98.56 244 LYS A N 1
ATOM 1853 C CA . LYS A 1 244 ? 9.148 18.672 -9.602 1 98.56 244 LYS A CA 1
ATOM 1854 C C . LYS A 1 244 ? 10.523 18.234 -9.102 1 98.56 244 LYS A C 1
ATOM 1856 O O . LYS A 1 244 ? 11.438 18.016 -9.898 1 98.56 244 LYS A O 1
ATOM 1861 N N . LEU A 1 245 ? 10.672 18.062 -7.801 1 98.69 245 LEU A N 1
ATOM 1862 C CA . LEU A 1 245 ? 11.945 17.625 -7.238 1 98.69 245 LEU A CA 1
ATOM 1863 C C . LEU A 1 245 ? 12.281 16.219 -7.691 1 98.69 245 LEU A C 1
ATOM 1865 O O . LEU A 1 245 ? 13.461 15.852 -7.797 1 98.69 245 LEU A O 1
ATOM 1869 N N . SER A 1 246 ? 11.312 15.359 -7.984 1 98.62 246 SER A N 1
ATOM 1870 C CA . SER A 1 246 ? 11.547 13.992 -8.445 1 98.62 246 SER A CA 1
ATOM 1871 C C . SER A 1 246 ? 12.094 13.969 -9.867 1 98.62 246 SER A C 1
ATOM 1873 O O . SER A 1 246 ? 12.609 12.953 -10.328 1 98.62 246 SER A O 1
ATOM 1875 N N . ALA A 1 247 ? 11.961 15.102 -10.539 1 98.25 247 ALA A N 1
ATOM 1876 C CA . ALA A 1 247 ? 12.328 15.203 -11.953 1 98.25 247 ALA A CA 1
ATOM 1877 C C . ALA A 1 247 ? 13.633 15.961 -12.125 1 98.25 247 ALA A C 1
ATOM 1879 O O . ALA A 1 247 ? 14.008 16.328 -13.25 1 98.25 247 ALA A O 1
ATOM 1880 N N . MET A 1 248 ? 14.391 16.156 -11.055 1 97.12 248 MET A N 1
ATOM 1881 C CA . MET A 1 248 ? 15.594 16.984 -11.062 1 97.12 248 MET A CA 1
ATOM 1882 C C . MET A 1 248 ? 16.844 16.109 -11.023 1 97.12 248 MET A C 1
ATOM 1884 O O . MET A 1 248 ? 16.891 15.109 -10.305 1 97.12 248 MET A O 1
ATOM 1888 N N . PRO A 1 249 ? 17.891 16.594 -11.82 1 96.56 249 PRO A N 1
ATOM 1889 C CA . PRO A 1 249 ? 19.188 15.945 -11.617 1 96.56 249 PRO A CA 1
ATOM 1890 C C . PRO A 1 249 ? 19.734 16.141 -10.203 1 96.56 249 PRO A C 1
ATOM 1892 O O . PRO A 1 249 ? 19.344 17.078 -9.516 1 96.56 249 PRO A O 1
ATOM 1895 N N . LYS A 1 250 ? 20.641 15.359 -9.867 1 96.25 250 LYS A N 1
ATOM 1896 C CA . LYS A 1 250 ? 21.125 15.266 -8.492 1 96.25 250 LYS A CA 1
ATOM 1897 C C . LYS A 1 250 ? 21.641 16.609 -7.992 1 96.25 250 LYS A C 1
ATOM 1899 O O . LYS A 1 250 ? 21.312 17.047 -6.883 1 96.25 250 LYS A O 1
ATOM 1904 N N . ALA A 1 251 ? 22.453 17.281 -8.781 1 97.19 251 ALA A N 1
ATOM 1905 C CA . ALA A 1 251 ? 23.047 18.547 -8.359 1 97.19 251 ALA A CA 1
ATOM 1906 C C . ALA A 1 251 ? 21.969 19.594 -8.078 1 97.19 251 ALA A C 1
ATOM 1908 O O . ALA A 1 251 ? 22.062 20.328 -7.09 1 97.19 251 ALA A O 1
ATOM 1909 N N . ALA A 1 252 ? 21.031 19.703 -8.961 1 97.62 252 ALA A N 1
ATOM 1910 C CA . ALA A 1 252 ? 19.938 20.656 -8.789 1 97.62 252 ALA A CA 1
ATOM 1911 C C . ALA A 1 252 ? 19.078 20.281 -7.582 1 97.62 252 ALA A C 1
ATOM 1913 O O . ALA A 1 252 ? 18.641 21.172 -6.84 1 97.62 252 ALA A O 1
ATOM 1914 N N . PHE A 1 253 ? 18.844 19.047 -7.398 1 98.25 253 PHE A N 1
ATOM 1915 C CA . PHE A 1 253 ? 18.109 18.547 -6.242 1 98.25 253 PHE A CA 1
ATOM 1916 C C . PHE A 1 253 ? 18.812 18.938 -4.945 1 98.25 253 PHE A C 1
ATOM 1918 O O . PHE A 1 253 ? 18.172 19.438 -4.016 1 98.25 253 PHE A O 1
ATOM 1925 N N . ASP A 1 254 ? 20.094 18.688 -4.898 1 98.38 254 ASP A N 1
ATOM 1926 C CA . ASP A 1 254 ? 20.875 19 -3.703 1 98.38 254 ASP A CA 1
ATOM 1927 C C . ASP A 1 254 ? 20.828 20.484 -3.379 1 98.38 254 ASP A C 1
ATOM 1929 O O . ASP A 1 254 ? 20.734 20.875 -2.211 1 98.38 254 ASP A O 1
ATOM 1933 N N . ALA A 1 255 ? 20.859 21.25 -4.414 1 98.31 255 ALA A N 1
ATOM 1934 C CA . ALA A 1 255 ? 20.797 22.703 -4.219 1 98.31 255 ALA A CA 1
ATOM 1935 C C . ALA A 1 255 ? 19.438 23.109 -3.658 1 98.31 255 ALA A C 1
ATOM 1937 O O . ALA A 1 255 ? 19.359 23.938 -2.75 1 98.31 255 ALA A O 1
ATOM 1938 N N . ALA A 1 256 ? 18.391 22.578 -4.195 1 98.69 256 ALA A N 1
ATOM 1939 C CA . ALA A 1 256 ? 17.047 22.859 -3.709 1 98.69 256 ALA A CA 1
ATOM 1940 C C . ALA A 1 256 ? 16.875 22.406 -2.262 1 98.69 256 ALA A C 1
ATOM 1942 O O . ALA A 1 256 ? 16.281 23.109 -1.447 1 98.69 256 ALA A O 1
ATOM 1943 N N . ALA A 1 257 ? 17.391 21.234 -1.979 1 98.75 257 ALA A N 1
ATOM 1944 C CA . ALA A 1 257 ? 17.312 20.688 -0.629 1 98.75 257 ALA A CA 1
ATOM 1945 C C . ALA A 1 257 ? 18.016 21.594 0.377 1 98.75 257 ALA A C 1
ATOM 1947 O O . ALA A 1 257 ? 17.484 21.859 1.459 1 98.75 257 ALA A O 1
ATOM 1948 N N . LYS A 1 258 ? 19.141 22.031 0.03 1 98.56 258 LYS A N 1
ATOM 1949 C CA . LYS A 1 258 ? 19.891 22.922 0.899 1 98.56 258 LYS A CA 1
ATOM 1950 C C . LYS A 1 258 ? 19.141 24.234 1.115 1 98.56 258 LYS A C 1
ATOM 1952 O O . LYS A 1 258 ? 19.094 24.75 2.23 1 98.56 258 LYS A O 1
ATOM 1957 N N . ARG A 1 259 ? 18.641 24.734 0.038 1 98.62 259 ARG A N 1
ATOM 1958 C CA . ARG A 1 259 ? 17.859 25.969 0.121 1 98.62 259 ARG A CA 1
ATOM 1959 C C . ARG A 1 259 ? 16.688 25.812 1.08 1 98.62 259 ARG A C 1
ATOM 1961 O O . ARG A 1 259 ? 16.438 26.688 1.908 1 98.62 259 ARG A O 1
ATOM 1968 N N . LEU A 1 260 ? 15.969 24.734 0.979 1 98.88 260 LEU A N 1
ATOM 1969 C CA . LEU A 1 260 ? 14.844 24.438 1.858 1 98.88 260 LEU A CA 1
ATOM 1970 C C . LEU A 1 260 ? 15.297 24.344 3.311 1 98.88 260 LEU A C 1
ATOM 1972 O O . LEU A 1 260 ? 14.688 24.953 4.195 1 98.88 260 LEU A O 1
ATOM 1976 N N . ALA A 1 261 ? 16.344 23.594 3.525 1 98.81 261 ALA A N 1
ATOM 1977 C CA . ALA A 1 261 ? 16.875 23.422 4.875 1 98.81 261 ALA A CA 1
ATOM 1978 C C . ALA A 1 261 ? 17.281 24.75 5.492 1 98.81 261 ALA A C 1
ATOM 1980 O O . ALA A 1 261 ? 16.953 25.031 6.645 1 98.81 261 ALA A O 1
ATOM 1981 N N . ASP A 1 262 ? 18 25.547 4.719 1 98.69 262 ASP A N 1
ATOM 1982 C CA . ASP A 1 262 ? 18.484 26.844 5.195 1 98.69 262 ASP A CA 1
ATOM 1983 C C . ASP A 1 262 ? 17.328 27.766 5.547 1 98.69 262 ASP A C 1
ATOM 1985 O O . ASP A 1 262 ? 17.406 28.516 6.523 1 98.69 262 ASP A O 1
ATOM 1989 N N . ALA A 1 263 ? 16.266 27.734 4.793 1 98.81 263 ALA A N 1
ATOM 1990 C CA . ALA A 1 263 ? 15.133 28.641 4.973 1 98.81 263 ALA A CA 1
ATOM 1991 C C . ALA A 1 263 ? 14.188 28.125 6.051 1 98.81 263 ALA A C 1
ATOM 1993 O O . ALA A 1 263 ? 13.297 28.859 6.504 1 98.81 263 ALA A O 1
ATOM 1994 N N . GLY A 1 264 ? 14.344 26.875 6.477 1 98.75 264 GLY A N 1
ATOM 1995 C CA . GLY A 1 264 ? 13.445 26.281 7.449 1 98.75 264 GLY A CA 1
ATOM 1996 C C . GLY A 1 264 ? 12.078 25.953 6.879 1 98.75 264 GLY A C 1
ATOM 1997 O O . GLY A 1 264 ? 11.062 26.078 7.574 1 98.75 264 GLY A O 1
ATOM 1998 N N . VAL A 1 265 ? 12.008 25.672 5.602 1 98.94 265 VAL A N 1
ATOM 1999 C CA . VAL A 1 265 ? 10.758 25.297 4.945 1 98.94 265 VAL A CA 1
ATOM 2000 C C . VAL A 1 265 ? 10.609 23.781 4.945 1 98.94 265 VAL A C 1
ATOM 2002 O O . VAL A 1 265 ? 11.5 23.062 4.48 1 98.94 265 VAL A O 1
ATOM 2005 N N . ALA A 1 266 ? 9.539 23.25 5.527 1 98.94 266 ALA A N 1
ATOM 2006 C CA . ALA A 1 266 ? 9.289 21.812 5.605 1 98.94 266 ALA A CA 1
ATOM 2007 C C . ALA A 1 266 ? 8.602 21.312 4.344 1 98.94 266 ALA A C 1
ATOM 2009 O O . ALA A 1 266 ? 7.996 22.094 3.604 1 98.94 266 ALA A O 1
ATOM 2010 N N . VAL A 1 267 ? 8.742 20.047 4.055 1 98.94 267 VAL A N 1
ATOM 2011 C CA . VAL A 1 267 ? 8.172 19.453 2.85 1 98.94 267 VAL A CA 1
ATOM 2012 C C . VAL A 1 267 ? 7.266 18.297 3.225 1 98.94 267 VAL A C 1
ATOM 2014 O O . VAL A 1 267 ? 7.648 17.438 4.023 1 98.94 267 VAL A O 1
ATOM 2017 N N . THR A 1 268 ? 6.066 18.266 2.734 1 98.94 268 THR A N 1
ATOM 2018 C CA . THR A 1 268 ? 5.164 17.125 2.861 1 98.94 268 THR A CA 1
ATOM 2019 C C . THR A 1 268 ? 5.039 16.391 1.535 1 98.94 268 THR A C 1
ATOM 2021 O O . THR A 1 268 ? 4.688 16.984 0.514 1 98.94 268 THR A O 1
ATOM 2024 N N . VAL A 1 269 ? 5.375 15.141 1.566 1 98.88 269 VAL A N 1
ATOM 2025 C CA . VAL A 1 269 ? 5.285 14.281 0.393 1 98.88 269 VAL A CA 1
ATOM 2026 C C . VAL A 1 269 ? 3.957 13.523 0.407 1 98.88 269 VAL A C 1
ATOM 2028 O O . VAL A 1 269 ? 3.529 13.031 1.452 1 98.88 269 VAL A O 1
ATOM 2031 N N . LEU A 1 270 ? 3.301 13.461 -0.704 1 98.88 270 LEU A N 1
ATOM 2032 C CA . LEU A 1 270 ? 1.967 12.891 -0.85 1 98.88 270 LEU A CA 1
ATOM 2033 C C . LEU A 1 270 ? 1.968 11.758 -1.871 1 98.88 270 LEU A C 1
ATOM 2035 O O . LEU A 1 270 ? 1.495 11.93 -2.998 1 98.88 270 LEU A O 1
ATOM 2039 N N . PRO A 1 271 ? 2.396 10.586 -1.423 1 98.75 271 PRO A N 1
ATOM 2040 C CA . PRO A 1 271 ? 2.779 9.539 -2.371 1 98.75 271 PRO A CA 1
ATOM 2041 C C . PRO A 1 271 ? 1.604 9.047 -3.209 1 98.75 271 PRO A C 1
ATOM 2043 O O . PRO A 1 271 ? 1.732 8.891 -4.426 1 98.75 271 PRO A O 1
ATOM 2046 N N . ALA A 1 272 ? 0.428 8.766 -2.627 1 98.69 272 ALA A N 1
ATOM 2047 C CA . ALA A 1 272 ? -0.688 8.172 -3.357 1 98.69 272 ALA A CA 1
ATOM 2048 C C . ALA A 1 272 ? -1.197 9.117 -4.445 1 98.69 272 ALA A C 1
ATOM 2050 O O . ALA A 1 272 ? -1.355 8.719 -5.598 1 98.69 272 ALA A O 1
ATOM 2051 N N . THR A 1 273 ? -1.415 10.375 -4.113 1 98.62 273 THR A N 1
ATOM 2052 C CA . THR A 1 273 ? -1.937 11.359 -5.059 1 98.62 273 THR A CA 1
ATOM 2053 C C . THR A 1 273 ? -0.913 11.656 -6.148 1 98.62 273 THR A C 1
ATOM 2055 O O . THR A 1 273 ? -1.25 11.672 -7.336 1 98.62 273 THR A O 1
ATOM 2058 N N . ASP A 1 274 ? 0.308 11.891 -5.73 1 98.69 274 ASP A N 1
ATOM 2059 C CA . ASP A 1 274 ? 1.342 12.297 -6.676 1 98.69 274 ASP A CA 1
ATOM 2060 C C . ASP A 1 274 ? 1.637 11.188 -7.684 1 98.69 274 ASP A C 1
ATOM 2062 O O . ASP A 1 274 ? 1.79 11.453 -8.875 1 98.69 274 ASP A O 1
ATOM 2066 N N . LEU A 1 275 ? 1.71 9.945 -7.16 1 98.56 275 LEU A N 1
ATOM 2067 C CA . LEU A 1 275 ? 1.928 8.812 -8.047 1 98.56 275 LEU A CA 1
ATOM 2068 C C . LEU A 1 275 ? 0.781 8.68 -9.047 1 98.56 275 LEU A C 1
ATOM 2070 O O . LEU A 1 275 ? 1.007 8.383 -10.219 1 98.56 275 LEU A O 1
ATOM 2074 N N . PHE A 1 276 ? -0.424 8.844 -8.609 1 98.44 276 PHE A N 1
ATOM 2075 C CA . PHE A 1 276 ? -1.62 8.648 -9.422 1 98.44 276 PHE A CA 1
ATOM 2076 C C . PHE A 1 276 ? -1.737 9.734 -10.484 1 98.44 276 PHE A C 1
ATOM 2078 O O . PHE A 1 276 ? -2.152 9.461 -11.617 1 98.44 276 PHE A O 1
ATOM 2085 N N . LEU A 1 277 ? -1.318 10.969 -10.195 1 97.88 277 LEU A N 1
ATOM 2086 C CA . LEU A 1 277 ? -1.645 12.109 -11.055 1 97.88 277 LEU A CA 1
ATOM 2087 C C . LEU A 1 277 ? -0.483 12.438 -11.984 1 97.88 277 LEU A C 1
ATOM 2089 O O . LEU A 1 277 ? -0.669 13.109 -13 1 97.88 277 LEU A O 1
ATOM 2093 N N . THR A 1 278 ? 0.721 12.039 -11.68 1 97.62 278 THR A N 1
ATOM 2094 C CA . THR A 1 278 ? 1.86 12.523 -12.453 1 97.62 278 THR A CA 1
ATOM 2095 C C . THR A 1 278 ? 2.264 11.492 -13.508 1 97.62 278 THR A C 1
ATOM 2097 O O . THR A 1 278 ? 2.014 10.297 -13.352 1 97.62 278 THR A O 1
ATOM 2100 N N . GLY A 1 279 ? 2.844 11.945 -14.555 1 97.06 279 GLY A N 1
ATOM 2101 C CA . GLY A 1 279 ? 3.424 11.102 -15.594 1 97.06 279 GLY A CA 1
ATOM 2102 C C . GLY A 1 279 ? 2.4 10.594 -16.594 1 97.06 279 GLY A C 1
ATOM 2103 O O . GLY A 1 279 ? 2.695 9.703 -17.391 1 97.06 279 GLY A O 1
ATOM 2104 N N . ARG A 1 280 ? 1.223 11.148 -16.641 1 94.62 280 ARG A N 1
ATOM 2105 C CA . ARG A 1 280 ? 0.127 10.648 -17.469 1 94.62 280 ARG A CA 1
ATOM 2106 C C . ARG A 1 280 ? 0.367 10.953 -18.953 1 94.62 280 ARG A C 1
ATOM 2108 O O . ARG A 1 280 ? -0.249 10.336 -19.812 1 94.62 280 ARG A O 1
ATOM 2115 N N . ASP A 1 281 ? 1.272 11.82 -19.172 1 94 281 ASP A N 1
ATOM 2116 C CA . ASP A 1 281 ? 1.574 12.172 -20.547 1 94 281 ASP A CA 1
ATOM 2117 C C . ASP A 1 281 ? 2.605 11.219 -21.141 1 94 281 ASP A C 1
ATOM 2119 O O . ASP A 1 281 ? 2.846 11.227 -22.359 1 94 281 ASP A O 1
ATOM 2123 N N . ALA A 1 282 ? 3.234 10.438 -20.344 1 95.69 282 ALA A N 1
ATOM 2124 C CA . ALA A 1 282 ? 4.203 9.461 -20.828 1 95.69 282 ALA A CA 1
ATOM 2125 C C . ALA A 1 282 ? 3.502 8.195 -21.312 1 95.69 282 ALA A C 1
ATOM 2127 O O . ALA A 1 282 ? 2.658 7.633 -20.609 1 95.69 282 ALA A O 1
ATOM 2128 N N . GLU A 1 283 ? 3.852 7.727 -22.484 1 93.31 283 GLU A N 1
ATOM 2129 C CA . GLU A 1 283 ? 3.246 6.523 -23.047 1 93.31 283 GLU A CA 1
ATOM 2130 C C . GLU A 1 283 ? 3.844 5.266 -22.422 1 93.31 283 GLU A C 1
ATOM 2132 O O . GLU A 1 283 ? 3.176 4.234 -22.328 1 93.31 283 GLU A O 1
ATOM 2137 N N . PHE A 1 284 ? 5.023 5.281 -22.141 1 96.75 284 PHE A N 1
ATOM 2138 C CA . PHE A 1 284 ? 5.797 4.211 -21.531 1 96.75 284 PHE A CA 1
ATOM 2139 C C . PHE A 1 284 ? 6.898 4.785 -20.641 1 96.75 284 PHE A C 1
ATOM 2141 O O . PHE A 1 284 ? 7.125 5.996 -20.625 1 96.75 284 PHE A O 1
ATOM 2148 N N . ASN A 1 285 ? 7.551 3.912 -19.812 1 97.75 285 ASN A N 1
ATOM 2149 C CA . ASN A 1 285 ? 8.508 4.395 -18.828 1 97.75 285 ASN A CA 1
ATOM 2150 C C . ASN A 1 285 ? 7.949 5.566 -18.031 1 97.75 285 ASN A C 1
ATOM 2152 O O . ASN A 1 285 ? 8.594 6.609 -17.922 1 97.75 285 ASN A O 1
ATOM 2156 N N . VAL A 1 286 ? 6.68 5.414 -17.578 1 98.25 286 VAL A N 1
ATOM 2157 C CA . VAL A 1 286 ? 5.988 6.473 -16.844 1 98.25 286 VAL A CA 1
ATOM 2158 C C . VAL A 1 286 ? 6.75 6.809 -15.57 1 98.25 286 VAL A C 1
ATOM 2160 O O . VAL A 1 286 ? 7.055 5.918 -14.766 1 98.25 286 VAL A O 1
ATOM 2163 N N . PRO A 1 287 ? 7.035 8.039 -15.289 1 98.5 287 PRO A N 1
ATOM 2164 C CA . PRO A 1 287 ? 7.809 8.398 -14.102 1 98.5 287 PRO A CA 1
ATOM 2165 C C . PRO A 1 287 ? 7 8.273 -12.812 1 98.5 287 PRO A C 1
ATOM 2167 O O . PRO A 1 287 ? 5.777 8.398 -12.828 1 98.5 287 PRO A O 1
ATOM 2170 N N . ARG A 1 288 ? 7.551 7.934 -11.648 1 97.88 288 ARG A N 1
ATOM 2171 C CA . ARG A 1 288 ? 6.926 7.75 -10.344 1 97.88 288 ARG A CA 1
ATOM 2172 C C . ARG A 1 288 ? 6.453 9.086 -9.773 1 97.88 288 ARG A C 1
ATOM 2174 O O . ARG A 1 288 ? 5.445 9.141 -9.062 1 97.88 288 ARG A O 1
ATOM 2181 N N . GLY A 1 289 ? 6.918 10.242 -10.125 1 98.25 289 GLY A N 1
ATOM 2182 C CA . GLY A 1 289 ? 6.578 11.609 -9.773 1 98.25 289 GLY A CA 1
ATOM 2183 C C . GLY A 1 289 ? 6.355 11.812 -8.289 1 98.25 289 GLY A C 1
ATOM 2184 O O . GLY A 1 289 ? 5.391 12.461 -7.883 1 98.25 289 GLY A O 1
ATOM 2185 N N . VAL A 1 290 ? 7.121 11.211 -7.398 1 98.81 290 VAL A N 1
ATOM 2186 C CA . VAL A 1 290 ? 7.035 11.359 -5.949 1 98.81 290 VAL A CA 1
ATOM 2187 C C . VAL A 1 290 ? 8.359 11.898 -5.406 1 98.81 290 VAL A C 1
ATOM 2189 O O . VAL A 1 290 ? 9.422 11.328 -5.676 1 98.81 290 VAL A O 1
ATOM 2192 N N . THR A 1 291 ? 8.297 12.992 -4.656 1 98.81 291 THR A N 1
ATOM 2193 C CA . THR A 1 291 ? 9.477 13.641 -4.098 1 98.81 291 THR A CA 1
ATOM 2194 C C . THR A 1 291 ? 10.211 12.703 -3.139 1 98.81 291 THR A C 1
ATOM 2196 O O . THR A 1 291 ? 9.594 12.125 -2.238 1 98.81 291 THR A O 1
ATOM 2199 N N . PRO A 1 292 ? 11.5 12.461 -3.344 1 98.38 292 PRO A N 1
ATOM 2200 C CA . PRO A 1 292 ? 12.25 11.602 -2.414 1 98.38 292 PRO A CA 1
ATOM 2201 C C . PRO A 1 292 ? 12.555 12.297 -1.09 1 98.38 292 PRO A C 1
ATOM 2203 O O . PRO A 1 292 ? 13.656 12.82 -0.904 1 98.38 292 PRO A O 1
ATOM 2206 N N . ALA A 1 293 ? 11.734 12.211 -0.194 1 98.62 293 ALA A N 1
ATOM 2207 C CA . ALA A 1 293 ? 11.797 12.891 1.095 1 98.62 293 ALA A CA 1
ATOM 2208 C C . ALA A 1 293 ? 13.016 12.445 1.893 1 98.62 293 ALA A C 1
ATOM 2210 O O . ALA A 1 293 ? 13.617 13.234 2.629 1 98.62 293 ALA A O 1
ATOM 2211 N N . HIS A 1 294 ? 13.398 11.078 1.772 1 97.94 294 HIS A N 1
ATOM 2212 C CA . HIS A 1 294 ? 14.531 10.586 2.549 1 97.94 294 HIS A CA 1
ATOM 2213 C C . HIS A 1 294 ? 15.828 11.25 2.107 1 97.94 294 HIS A C 1
ATOM 2215 O O . HIS A 1 294 ? 16.719 11.5 2.928 1 97.94 294 HIS A O 1
ATOM 2221 N N . TRP A 1 295 ? 15.938 11.633 0.84 1 97.81 295 TRP A N 1
ATOM 2222 C CA . TRP A 1 295 ? 17.094 12.391 0.381 1 97.81 295 TRP A CA 1
ATOM 2223 C C . TRP A 1 295 ? 17.078 13.812 0.943 1 97.81 295 TRP A C 1
ATOM 2225 O O . TRP A 1 295 ? 18.125 14.359 1.308 1 97.81 295 TRP A O 1
ATOM 2235 N N . LEU A 1 296 ? 15.906 14.477 0.953 1 98.81 296 LEU A N 1
ATOM 2236 C CA . LEU A 1 296 ? 15.766 15.797 1.554 1 98.81 296 LEU A CA 1
ATOM 2237 C C . LEU A 1 296 ? 16.188 15.773 3.02 1 98.81 296 LEU A C 1
ATOM 2239 O O . LEU A 1 296 ? 16.875 16.688 3.484 1 98.81 296 LEU A O 1
ATOM 2243 N N . ARG A 1 297 ? 15.805 14.75 3.717 1 98.5 297 ARG A N 1
ATOM 2244 C CA . ARG A 1 297 ? 16.141 14.609 5.129 1 98.5 297 ARG A CA 1
ATOM 2245 C C . ARG A 1 297 ? 17.656 14.547 5.328 1 98.5 297 ARG A C 1
ATOM 2247 O O . ARG A 1 297 ? 18.172 15.055 6.32 1 98.5 297 ARG A O 1
ATOM 2254 N N . HIS A 1 298 ? 18.328 13.875 4.395 1 97.94 298 HIS A N 1
ATOM 2255 C CA . HIS A 1 298 ? 19.781 13.805 4.465 1 97.94 298 HIS A CA 1
ATOM 2256 C C . HIS A 1 298 ? 20.406 15.195 4.41 1 97.94 298 HIS A C 1
ATOM 2258 O O . HIS A 1 298 ? 21.531 15.398 4.883 1 97.94 298 HIS A O 1
ATOM 2264 N N . HIS A 1 299 ? 19.672 16.141 3.832 1 98.31 299 HIS A N 1
ATOM 2265 C CA . HIS A 1 299 ? 20.156 17.516 3.738 1 98.31 299 HIS A CA 1
ATOM 2266 C C . HIS A 1 299 ? 19.641 18.359 4.898 1 98.31 299 HIS A C 1
ATOM 2268 O O . HIS A 1 299 ? 19.859 19.578 4.945 1 98.31 299 HIS A O 1
ATOM 2274 N N . GLY A 1 300 ? 18.844 17.766 5.77 1 98.44 300 GLY A N 1
ATOM 2275 C CA . GLY A 1 300 ? 18.391 18.469 6.961 1 98.44 300 GLY A CA 1
ATOM 2276 C C . GLY A 1 300 ? 17 19.062 6.805 1 98.44 300 GLY A C 1
ATOM 2277 O O . GLY A 1 300 ? 16.531 19.797 7.684 1 98.44 300 GLY A O 1
ATOM 2278 N N . VAL A 1 301 ? 16.328 18.812 5.746 1 98.88 301 VAL A N 1
ATOM 2279 C CA . VAL A 1 301 ? 14.977 19.297 5.551 1 98.88 301 VAL A CA 1
ATOM 2280 C C . VAL A 1 301 ? 14.008 18.5 6.43 1 98.88 301 VAL A C 1
ATOM 2282 O O . VAL A 1 301 ? 14.086 17.281 6.492 1 98.88 301 VAL A O 1
ATOM 2285 N N . ASN A 1 302 ? 13.156 19.141 7.195 1 98.81 302 ASN A N 1
ATOM 2286 C CA . ASN A 1 302 ? 12.07 18.438 7.879 1 98.81 302 ASN A CA 1
ATOM 2287 C C . ASN A 1 302 ? 11 17.969 6.895 1 98.81 302 ASN A C 1
ATOM 2289 O O . ASN A 1 302 ? 10.461 18.766 6.137 1 98.81 302 ASN A O 1
ATOM 2293 N N . CYS A 1 303 ? 10.766 16.719 6.883 1 98.88 303 CYS A N 1
ATOM 2294 C CA . CYS A 1 303 ? 9.82 16.156 5.926 1 98.88 303 CYS A CA 1
ATOM 2295 C C . CYS A 1 303 ? 8.719 15.375 6.641 1 98.88 303 CYS A C 1
ATOM 2297 O O . CYS A 1 303 ? 8.938 14.852 7.734 1 98.88 303 CYS A O 1
ATOM 2299 N N . SER A 1 304 ? 7.574 15.328 6.047 1 98.94 304 SER A N 1
ATOM 2300 C CA . SER A 1 304 ? 6.465 14.469 6.441 1 98.94 304 SER A CA 1
ATOM 2301 C C . SER A 1 304 ? 5.883 13.734 5.242 1 98.94 304 SER A C 1
ATOM 2303 O O . SER A 1 304 ? 6.129 14.109 4.094 1 98.94 304 SER A O 1
ATOM 2305 N N . ILE A 1 305 ? 5.25 12.633 5.473 1 98.88 305 ILE A N 1
ATOM 2306 C CA . ILE A 1 305 ? 4.465 11.883 4.504 1 98.88 305 ILE A CA 1
ATOM 2307 C C . ILE A 1 305 ? 2.996 11.875 4.922 1 98.88 305 ILE A C 1
ATOM 2309 O O . ILE A 1 305 ? 2.684 11.742 6.109 1 98.88 305 ILE A O 1
ATOM 2313 N N . SER A 1 306 ? 2.105 12.086 3.961 1 98.88 306 SER A N 1
ATOM 2314 C CA . SER A 1 306 ? 0.7 12.25 4.312 1 98.88 306 SER A CA 1
ATOM 2315 C C . SER A 1 306 ? -0.212 11.68 3.232 1 98.88 306 SER A C 1
ATOM 2317 O O . SER A 1 306 ? 0.249 11.336 2.143 1 98.88 306 SER A O 1
ATOM 2319 N N . THR A 1 307 ? -1.478 11.578 3.506 1 98.56 307 THR A N 1
ATOM 2320 C CA . THR A 1 307 ? -2.496 10.914 2.695 1 98.56 307 THR A CA 1
ATOM 2321 C C . THR A 1 307 ? -2.904 11.797 1.52 1 98.56 307 THR A C 1
ATOM 2323 O O . THR A 1 307 ? -2.965 11.336 0.379 1 98.56 307 THR A O 1
ATOM 2326 N N . ASN A 1 308 ? -3.172 13.117 1.833 1 98.62 308 ASN A N 1
ATOM 2327 C CA . ASN A 1 308 ? -3.662 14.102 0.879 1 98.62 308 ASN A CA 1
ATOM 2328 C C . ASN A 1 308 ? -5.133 13.875 0.541 1 98.62 308 ASN A C 1
ATOM 2330 O O . ASN A 1 308 ? -6.004 14.031 1.399 1 98.62 308 ASN A O 1
ATOM 2334 N N . ASN A 1 309 ? -5.5 13.43 -0.655 1 98.19 309 ASN A N 1
ATOM 2335 C CA . ASN A 1 309 ? -6.875 13.203 -1.092 1 98.19 309 ASN A CA 1
ATOM 2336 C C . ASN A 1 309 ? -7.293 11.75 -0.883 1 98.19 309 ASN A C 1
ATOM 2338 O O . ASN A 1 309 ? -6.461 10.844 -0.968 1 98.19 309 ASN A O 1
ATOM 2342 N N . VAL A 1 310 ? -8.586 11.562 -0.568 1 97.88 310 VAL A N 1
ATOM 2343 C CA . VAL A 1 310 ? -9.125 10.242 -0.275 1 97.88 310 VAL A CA 1
ATOM 2344 C C . VAL A 1 310 ? -10.445 10.047 -1.013 1 97.88 310 VAL A C 1
ATOM 2346 O O . VAL A 1 310 ? -11.406 10.789 -0.789 1 97.88 310 VAL A O 1
ATOM 2349 N N . LEU A 1 311 ? -10.492 9 -1.837 1 96.75 311 LEU A N 1
ATOM 2350 C CA . LEU A 1 311 ? -11.727 8.562 -2.484 1 96.75 311 LEU A CA 1
ATOM 2351 C C . LEU A 1 311 ? -12.414 9.727 -3.188 1 96.75 311 LEU A C 1
ATOM 2353 O O . LEU A 1 311 ? -13.602 9.977 -2.971 1 96.75 311 LEU A O 1
ATOM 2357 N N . ASN A 1 312 ? -11.688 10.461 -3.914 1 96.69 312 ASN A N 1
ATOM 2358 C CA . ASN A 1 312 ? -12.156 11.523 -4.793 1 96.69 312 ASN A CA 1
ATOM 2359 C C . ASN A 1 312 ? -11.406 11.523 -6.121 1 96.69 312 ASN A C 1
ATOM 2361 O O . ASN A 1 312 ? -10.547 10.672 -6.355 1 96.69 312 ASN A O 1
ATOM 2365 N N . PRO A 1 313 ? -11.711 12.398 -7.016 1 94.69 313 PRO A N 1
ATOM 2366 C CA . PRO A 1 313 ? -11.148 12.328 -8.367 1 94.69 313 PRO A CA 1
ATOM 2367 C C . PRO A 1 313 ? -9.641 12.531 -8.383 1 94.69 313 PRO A C 1
ATOM 2369 O O . PRO A 1 313 ? -8.969 12.102 -9.328 1 94.69 313 PRO A O 1
ATOM 2372 N N . PHE A 1 314 ? -9.047 13.188 -7.379 1 96.56 314 PHE A N 1
ATOM 2373 C CA . PHE A 1 314 ? -7.605 13.398 -7.316 1 96.56 314 PHE A CA 1
ATOM 2374 C C . PHE A 1 314 ? -6.887 12.109 -6.945 1 96.56 314 PHE A C 1
ATOM 2376 O O . PHE A 1 314 ? -5.75 11.891 -7.363 1 96.56 314 PHE A O 1
ATOM 2383 N N . THR A 1 315 ? -7.469 11.344 -6.098 1 97.31 315 THR A N 1
ATOM 2384 C CA . THR A 1 315 ? -6.984 10.039 -5.641 1 97.31 315 THR A CA 1
ATOM 2385 C C . THR A 1 315 ? -8.148 9.102 -5.355 1 97.31 315 THR A C 1
ATOM 2387 O O . THR A 1 315 ? -8.719 9.125 -4.262 1 97.31 315 THR A O 1
ATOM 2390 N N . PRO A 1 316 ? -8.461 8.211 -6.184 1 96.25 316 PRO A N 1
ATOM 2391 C CA . PRO A 1 316 ? -9.633 7.359 -5.973 1 96.25 316 PRO A CA 1
ATOM 2392 C C . PRO A 1 316 ? -9.391 6.273 -4.926 1 96.25 316 PRO A C 1
ATOM 2394 O O . PRO A 1 316 ? -10.18 5.328 -4.816 1 96.25 316 PRO A O 1
ATOM 2397 N N . PHE A 1 317 ? -8.352 6.391 -4.148 1 96.62 317 PHE A N 1
ATOM 2398 C CA . PHE A 1 317 ? -7.945 5.375 -3.186 1 96.62 317 PHE A CA 1
ATOM 2399 C C . PHE A 1 317 ? -7.863 5.961 -1.781 1 96.62 317 PHE A C 1
ATOM 2401 O O . PHE A 1 317 ? -7.762 7.18 -1.617 1 96.62 317 PHE A O 1
ATOM 2408 N N . GLY A 1 318 ? -7.918 5 -0.795 1 96.44 318 GLY A N 1
ATOM 2409 C CA . GLY A 1 318 ? -7.406 5.406 0.505 1 96.44 318 GLY A CA 1
ATOM 2410 C C . GLY A 1 318 ? -8.125 4.734 1.662 1 96.44 318 GLY A C 1
ATOM 2411 O O . GLY A 1 318 ? -9.336 4.512 1.605 1 96.44 318 GLY A O 1
ATOM 2412 N N . ASP A 1 319 ? -7.363 4.484 2.689 1 97.81 319 ASP A N 1
ATOM 2413 C CA . ASP A 1 319 ? -7.836 3.928 3.951 1 97.81 319 ASP A CA 1
ATOM 2414 C C . ASP A 1 319 ? -7.371 4.773 5.133 1 97.81 319 ASP A C 1
ATOM 2416 O O . ASP A 1 319 ? -7.582 4.402 6.293 1 97.81 319 ASP A O 1
ATOM 2420 N N . CYS A 1 320 ? -6.707 5.895 4.848 1 98.38 320 CYS A N 1
ATOM 2421 C CA . CYS A 1 320 ? -6.207 6.863 5.816 1 98.38 320 CYS A CA 1
ATOM 2422 C C . CYS A 1 320 ? -5.219 6.211 6.777 1 98.38 320 CYS A C 1
ATOM 2424 O O . CYS A 1 320 ? -5.086 6.641 7.922 1 98.38 320 CYS A O 1
ATOM 2426 N N . SER A 1 321 ? -4.523 5.148 6.355 1 98.69 321 SER A N 1
ATOM 2427 C CA . SER A 1 321 ? -3.463 4.52 7.137 1 98.69 321 SER A CA 1
ATOM 2428 C C . SER A 1 321 ? -2.109 5.156 6.848 1 98.69 321 SER A C 1
ATOM 2430 O O . SER A 1 321 ? -1.551 4.973 5.762 1 98.69 321 SER A O 1
ATOM 2432 N N . LEU A 1 322 ? -1.567 5.824 7.832 1 98.88 322 LEU A N 1
ATOM 2433 C CA . LEU A 1 322 ? -0.266 6.453 7.641 1 98.88 322 LEU A CA 1
ATOM 2434 C C . LEU A 1 322 ? 0.843 5.406 7.594 1 98.88 322 LEU A C 1
ATOM 2436 O O . LEU A 1 322 ? 1.863 5.605 6.93 1 98.88 322 LEU A O 1
ATOM 2440 N N . ILE A 1 323 ? 0.672 4.25 8.234 1 98.69 323 ILE A N 1
ATOM 2441 C CA . ILE A 1 323 ? 1.646 3.168 8.148 1 98.69 323 ILE A CA 1
ATOM 2442 C C . ILE A 1 323 ? 1.718 2.645 6.719 1 98.69 323 ILE A C 1
ATOM 2444 O O . ILE A 1 323 ? 2.807 2.416 6.188 1 98.69 323 ILE A O 1
ATOM 2448 N N . ARG A 1 324 ? 0.567 2.488 6.152 1 98.38 324 ARG A N 1
ATOM 2449 C CA . ARG A 1 32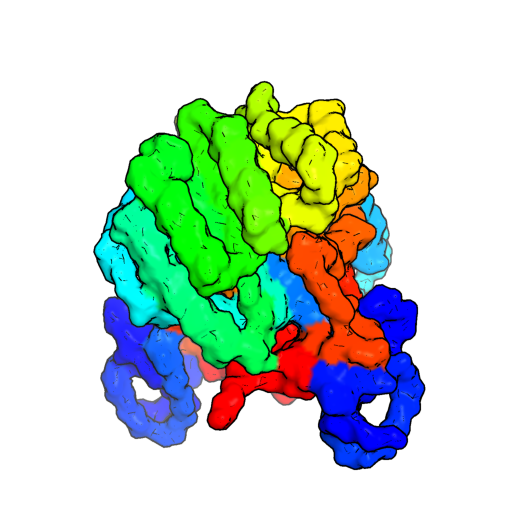4 ? 0.558 2.053 4.758 1 98.38 324 ARG A CA 1
ATOM 2450 C C . ARG A 1 324 ? 1.145 3.125 3.846 1 98.38 324 ARG A C 1
ATOM 2452 O O . ARG A 1 324 ? 1.837 2.811 2.875 1 98.38 324 ARG A O 1
ATOM 2459 N N . MET A 1 325 ? 0.911 4.367 4.141 1 98.75 325 MET A N 1
ATOM 2460 C CA . MET A 1 325 ? 1.411 5.465 3.318 1 98.75 325 MET A CA 1
ATOM 2461 C C . MET A 1 325 ? 2.936 5.484 3.309 1 98.75 325 MET A C 1
ATOM 2463 O O . MET A 1 325 ? 3.551 5.707 2.264 1 98.75 325 MET A O 1
ATOM 2467 N N . ILE A 1 326 ? 3.525 5.242 4.496 1 98.81 326 ILE A N 1
ATOM 2468 C CA . ILE A 1 326 ? 4.984 5.285 4.539 1 98.81 326 ILE A CA 1
ATOM 2469 C C . ILE A 1 326 ? 5.559 4.043 3.865 1 98.81 326 ILE A C 1
ATOM 2471 O O . ILE A 1 326 ? 6.633 4.094 3.264 1 98.81 326 ILE A O 1
ATOM 2475 N N . ASN A 1 327 ? 4.859 2.92 3.938 1 98.75 327 ASN A N 1
ATOM 2476 C CA . ASN A 1 327 ? 5.27 1.759 3.154 1 98.75 327 ASN A CA 1
ATOM 2477 C C . ASN A 1 327 ? 5.188 2.035 1.655 1 98.75 327 ASN A C 1
ATOM 2479 O O . ASN A 1 327 ? 6.102 1.691 0.904 1 98.75 327 ASN A O 1
ATOM 2483 N N . LEU A 1 328 ? 4.031 2.625 1.242 1 98.75 328 LEU A N 1
ATOM 2484 C CA . LEU A 1 328 ? 3.863 3.008 -0.156 1 98.75 328 LEU A CA 1
ATOM 2485 C C . LEU A 1 328 ? 5.008 3.902 -0.616 1 98.75 328 LEU A C 1
ATOM 2487 O O . LEU A 1 328 ? 5.617 3.65 -1.657 1 98.75 328 LEU A O 1
ATOM 2491 N N . TYR A 1 329 ? 5.336 4.875 0.164 1 98.88 329 TYR A N 1
ATOM 2492 C CA . TYR A 1 329 ? 6.43 5.793 -0.134 1 98.88 329 TYR A CA 1
ATOM 2493 C C . TYR A 1 329 ? 7.75 5.043 -0.27 1 98.88 329 TYR A C 1
ATOM 2495 O O . TYR A 1 329 ? 8.492 5.25 -1.233 1 98.88 329 TYR A O 1
ATOM 2503 N N . ALA A 1 330 ? 8.039 4.199 0.718 1 98.69 330 ALA A N 1
ATOM 2504 C CA . ALA A 1 330 ? 9.305 3.469 0.733 1 98.69 330 ALA A CA 1
ATOM 2505 C C . ALA A 1 330 ? 9.445 2.598 -0.511 1 98.69 330 ALA A C 1
ATOM 2507 O O . ALA A 1 330 ? 10.539 2.486 -1.072 1 98.69 330 ALA A O 1
ATOM 2508 N N . ASN A 1 331 ? 8.367 1.982 -0.903 1 98.56 331 ASN A N 1
ATOM 2509 C CA . ASN A 1 331 ? 8.398 1.152 -2.104 1 98.56 331 ASN A CA 1
ATOM 2510 C C . ASN A 1 331 ? 8.648 1.986 -3.355 1 98.56 331 ASN A C 1
ATOM 2512 O O . ASN A 1 331 ? 9.531 1.671 -4.152 1 98.56 331 ASN A O 1
ATOM 2516 N N . ILE A 1 332 ? 7.898 3.096 -3.504 1 98.62 332 ILE A N 1
ATOM 2517 C CA . ILE A 1 332 ? 7.988 3.965 -4.672 1 98.62 332 ILE A CA 1
ATOM 2518 C C . ILE A 1 332 ? 9.406 4.516 -4.793 1 98.62 332 ILE A C 1
ATOM 2520 O O . ILE A 1 332 ? 9.984 4.539 -5.887 1 98.62 332 ILE A O 1
ATOM 2524 N N . THR A 1 333 ? 9.953 4.941 -3.654 1 98.19 333 THR A N 1
ATOM 2525 C CA . THR A 1 333 ? 11.227 5.645 -3.684 1 98.19 333 THR A CA 1
ATOM 2526 C C . THR A 1 333 ? 12.383 4.688 -3.385 1 98.19 333 THR A C 1
ATOM 2528 O O . THR A 1 333 ? 13.516 5.117 -3.193 1 98.19 333 THR A O 1
ATOM 2531 N N . GLN A 1 334 ? 12.102 3.379 -3.283 1 97.44 334 GLN A N 1
ATOM 2532 C CA . GLN A 1 334 ? 13.086 2.301 -3.268 1 97.44 334 GLN A CA 1
ATOM 2533 C C . GLN A 1 334 ? 14 2.414 -2.057 1 97.44 334 GLN A C 1
ATOM 2535 O O . GLN A 1 334 ? 15.227 2.307 -2.186 1 97.44 334 GLN A O 1
ATOM 2540 N N . VAL A 1 335 ? 13.359 2.719 -0.921 1 96.62 335 VAL A N 1
ATOM 2541 C CA . VAL A 1 335 ? 14.109 2.789 0.332 1 96.62 335 VAL A CA 1
ATOM 2542 C C . VAL A 1 335 ? 14.539 1.387 0.757 1 96.62 335 VAL A C 1
ATOM 2544 O O . VAL A 1 335 ? 13.695 0.496 0.917 1 96.62 335 VAL A O 1
ATOM 2547 N N . ALA A 1 336 ? 15.828 1.157 0.978 1 90.94 336 ALA A N 1
ATOM 2548 C CA . ALA A 1 336 ? 16.359 -0.159 1.313 1 90.94 336 ALA A CA 1
ATOM 2549 C C . ALA A 1 336 ? 17.125 -0.121 2.639 1 90.94 336 ALA A C 1
ATOM 2551 O O . ALA A 1 336 ? 17.016 -1.049 3.445 1 90.94 336 ALA A O 1
ATOM 2552 N N . ALA A 1 337 ? 17.766 0.962 2.91 1 91.94 337 ALA A N 1
ATOM 2553 C CA . ALA A 1 337 ? 18.609 1.069 4.098 1 91.94 337 ALA A CA 1
ATOM 2554 C C . ALA A 1 337 ? 17.766 1.175 5.363 1 91.94 337 ALA A C 1
ATOM 2556 O O . ALA A 1 337 ? 16.781 1.923 5.398 1 91.94 337 ALA A O 1
ATOM 2557 N N . THR A 1 338 ? 18.156 0.491 6.371 1 91.81 338 THR A N 1
ATOM 2558 C CA . THR A 1 338 ? 17.406 0.41 7.617 1 91.81 338 THR A CA 1
ATOM 2559 C C . THR A 1 338 ? 17.203 1.798 8.219 1 91.81 338 THR A C 1
ATOM 2561 O O . THR A 1 338 ? 16.125 2.113 8.711 1 91.81 338 THR A O 1
ATOM 2564 N N . ALA A 1 339 ? 18.219 2.611 8.18 1 93.5 339 ALA A N 1
ATOM 2565 C CA . ALA A 1 339 ? 18.125 3.953 8.75 1 93.5 339 ALA A CA 1
ATOM 2566 C C . ALA A 1 339 ? 17.047 4.77 8.047 1 93.5 339 ALA A C 1
ATOM 2568 O O . ALA A 1 339 ? 16.312 5.523 8.695 1 93.5 339 ALA A O 1
ATOM 2569 N N . ASP A 1 340 ? 16.953 4.633 6.738 1 95.94 340 ASP A N 1
ATOM 2570 C CA . ASP A 1 340 ? 15.938 5.363 5.98 1 95.94 340 ASP A CA 1
ATOM 2571 C C . ASP A 1 340 ? 14.547 4.77 6.207 1 95.94 340 ASP A C 1
ATOM 2573 O O . ASP A 1 340 ? 13.555 5.496 6.199 1 95.94 340 ASP A O 1
ATOM 2577 N N . LEU A 1 341 ? 14.5 3.486 6.402 1 94.94 341 LEU A N 1
ATOM 2578 C CA . LEU A 1 341 ? 13.219 2.863 6.734 1 94.94 341 LEU A CA 1
ATOM 2579 C C . LEU A 1 341 ? 12.688 3.389 8.062 1 94.94 341 LEU A C 1
ATOM 2581 O O . LEU A 1 341 ? 11.516 3.766 8.164 1 94.94 341 LEU A O 1
ATOM 2585 N N . THR A 1 342 ? 13.539 3.439 9.055 1 95.5 342 THR A N 1
ATOM 2586 C CA . THR A 1 342 ? 13.164 3.998 10.352 1 95.5 342 THR A CA 1
ATOM 2587 C C . THR A 1 342 ? 12.727 5.453 10.203 1 95.5 342 THR A C 1
ATOM 2589 O O . THR A 1 342 ? 11.797 5.898 10.883 1 95.5 342 THR A O 1
ATOM 2592 N N . GLY A 1 343 ? 13.43 6.152 9.328 1 97.69 343 GLY A N 1
ATOM 2593 C CA . GLY A 1 343 ? 13.094 7.543 9.055 1 97.69 343 GLY A CA 1
ATOM 2594 C C . GLY A 1 343 ? 11.703 7.719 8.477 1 97.69 343 GLY A C 1
ATOM 2595 O O . GLY A 1 343 ? 11.062 8.758 8.688 1 97.69 343 GLY A O 1
ATOM 2596 N N . CYS A 1 344 ? 11.211 6.727 7.734 1 98.56 344 CYS A N 1
ATOM 2597 C CA . CYS A 1 344 ? 9.859 6.797 7.195 1 98.56 344 CYS A CA 1
ATOM 2598 C C . CYS A 1 344 ? 8.828 6.902 8.312 1 98.56 344 CYS A C 1
ATOM 2600 O O . CYS A 1 344 ? 7.863 7.664 8.211 1 98.56 344 CYS A O 1
ATOM 2602 N N . LEU A 1 345 ? 8.977 6.152 9.398 1 98.62 345 LEU A N 1
ATOM 2603 C CA . LEU A 1 345 ? 8.055 6.234 10.531 1 98.62 345 LEU A CA 1
ATOM 2604 C C . LEU A 1 345 ? 8.133 7.605 11.195 1 98.62 345 LEU A C 1
ATOM 2606 O O . LEU A 1 345 ? 7.113 8.141 11.633 1 98.62 345 LEU A O 1
ATOM 2610 N N . ASP A 1 346 ? 9.344 8.188 11.234 1 98.44 346 ASP A N 1
ATOM 2611 C CA . ASP A 1 346 ? 9.508 9.523 11.805 1 98.44 346 ASP A CA 1
ATOM 2612 C C . ASP A 1 346 ? 8.703 10.555 11.023 1 98.44 346 ASP A C 1
ATOM 2614 O O . ASP A 1 346 ? 8.242 11.547 11.586 1 98.44 346 ASP A O 1
ATOM 2618 N N . MET A 1 347 ? 8.477 10.312 9.766 1 98.88 347 MET A N 1
ATOM 2619 C CA . MET A 1 347 ? 7.82 11.266 8.883 1 98.88 347 MET A CA 1
ATOM 2620 C C . MET A 1 347 ? 6.305 11.188 9.031 1 98.88 347 MET A C 1
ATOM 2622 O O . MET A 1 347 ? 5.57 11.914 8.352 1 98.88 347 MET A O 1
ATOM 2626 N N . VAL A 1 348 ? 5.82 10.367 9.953 1 98.88 348 VAL A N 1
ATOM 2627 C CA . VAL A 1 348 ? 4.41 10.398 10.32 1 98.88 348 VAL A CA 1
ATOM 2628 C C . VAL A 1 348 ? 4.273 10.531 11.836 1 98.88 348 VAL A C 1
ATOM 2630 O O . VAL A 1 348 ? 3.178 10.383 12.383 1 98.88 348 VAL A O 1
ATOM 2633 N N . THR A 1 349 ? 5.367 10.711 12.562 1 98.62 349 THR A N 1
ATOM 2634 C CA . THR A 1 349 ? 5.383 10.922 14 1 98.62 349 THR A CA 1
ATOM 2635 C C . THR A 1 349 ? 6.133 12.211 14.352 1 98.62 349 THR A C 1
ATOM 2637 O O . THR A 1 349 ? 5.617 13.312 14.156 1 98.62 349 THR A O 1
ATOM 2640 N N . SER A 1 350 ? 7.438 12.078 14.688 1 98.12 350 SER A N 1
ATOM 2641 C CA . SER A 1 350 ? 8.172 13.219 15.227 1 98.12 350 SER A CA 1
ATOM 2642 C C . SER A 1 350 ? 8.398 14.289 14.164 1 98.12 350 SER A C 1
ATOM 2644 O O . SER A 1 350 ? 8.289 15.484 14.438 1 98.12 350 SER A O 1
ATOM 2646 N N . GLY A 1 351 ? 8.789 13.875 12.938 1 98.44 351 GLY A N 1
ATOM 2647 C CA . GLY A 1 351 ? 8.969 14.852 11.867 1 98.44 351 GLY A CA 1
ATOM 2648 C C . GLY A 1 351 ? 7.699 15.609 11.531 1 98.44 351 GLY A C 1
ATOM 2649 O O . GLY A 1 351 ? 7.73 16.812 11.32 1 98.44 351 GLY A O 1
ATOM 2650 N N . SER A 1 352 ? 6.645 14.891 11.492 1 98.88 352 SER A N 1
ATOM 2651 C CA . SER A 1 352 ? 5.344 15.484 11.219 1 98.88 352 SER A CA 1
ATOM 2652 C C . SER A 1 352 ? 4.902 16.406 12.352 1 98.88 352 SER A C 1
ATOM 2654 O O . SER A 1 352 ? 4.332 17.469 12.117 1 98.88 352 SER A O 1
ATOM 2656 N N . ALA A 1 353 ? 5.105 15.977 13.602 1 98.75 353 ALA A N 1
ATOM 2657 C CA . ALA A 1 353 ? 4.773 16.812 14.75 1 98.75 353 ALA A CA 1
ATOM 2658 C C . ALA A 1 353 ? 5.531 18.125 14.711 1 98.75 353 ALA A C 1
ATOM 2660 O O . ALA A 1 353 ? 4.965 19.188 15 1 98.75 353 ALA A O 1
ATOM 2661 N N . LYS A 1 354 ? 6.793 18.062 14.367 1 98.56 354 LYS A N 1
ATOM 2662 C CA . LYS A 1 354 ? 7.605 19.266 14.219 1 98.56 354 LYS A CA 1
ATOM 2663 C C . LYS A 1 354 ? 7.051 20.172 13.125 1 98.56 354 LYS A C 1
ATOM 2665 O O . LYS A 1 354 ? 7.004 21.391 13.281 1 98.56 354 LYS A O 1
ATOM 2670 N N . LEU A 1 355 ? 6.629 19.594 12.047 1 98.69 355 LEU A N 1
ATOM 2671 C CA . LEU A 1 355 ? 6.121 20.344 10.906 1 98.69 355 LEU A CA 1
ATOM 2672 C C . LEU A 1 355 ? 4.887 21.156 11.297 1 98.69 355 LEU A C 1
ATOM 2674 O O . LEU A 1 355 ? 4.723 22.297 10.859 1 98.69 355 LEU A O 1
ATOM 2678 N N . ILE A 1 356 ? 4.035 20.594 12.133 1 98.5 356 ILE A N 1
ATOM 2679 C CA . ILE A 1 356 ? 2.809 21.297 12.469 1 98.5 356 ILE A CA 1
ATOM 2680 C C . ILE A 1 356 ? 3.002 22.078 13.773 1 98.5 356 ILE A C 1
ATOM 2682 O O . ILE A 1 356 ? 2.033 22.547 14.383 1 98.5 356 ILE A O 1
ATOM 2686 N N . ASN A 1 357 ? 4.223 22.109 14.297 1 97.94 357 ASN A N 1
ATOM 2687 C CA . ASN A 1 357 ? 4.621 22.859 15.484 1 97.94 357 ASN A CA 1
ATOM 2688 C C . ASN A 1 357 ? 3.846 22.406 16.719 1 97.94 357 ASN A C 1
ATOM 2690 O O . ASN A 1 357 ? 3.367 23.234 17.5 1 97.94 357 ASN A O 1
ATOM 2694 N N . ARG A 1 358 ? 3.674 21.109 16.812 1 96.38 358 ARG A N 1
ATOM 2695 C CA . ARG A 1 358 ? 3.025 20.547 18 1 96.38 358 ARG A CA 1
ATOM 2696 C C . ARG A 1 358 ? 3.967 20.562 19.203 1 96.38 358 ARG A C 1
ATOM 2698 O O . ARG A 1 358 ? 5.086 20.062 19.125 1 96.38 358 ARG A O 1
ATOM 2705 N N . ALA A 1 359 ? 3.457 21.094 20.25 1 91.31 359 ALA A N 1
ATOM 2706 C CA . ALA A 1 359 ? 4.223 21.109 21.5 1 91.31 359 ALA A CA 1
ATOM 2707 C C . ALA A 1 359 ? 3.982 19.844 22.312 1 91.31 359 ALA A C 1
ATOM 2709 O O . ALA A 1 359 ? 2.973 19.156 22.109 1 91.31 359 ALA A O 1
ATOM 2710 N N . ASP A 1 360 ? 4.887 19.422 23.172 1 95.44 360 ASP A N 1
ATOM 2711 C CA . ASP A 1 360 ? 4.77 18.328 24.141 1 95.44 360 ASP A CA 1
ATOM 2712 C C . ASP A 1 360 ? 4.41 17.031 23.438 1 95.44 360 ASP A C 1
ATOM 2714 O O . ASP A 1 360 ? 3.549 16.281 23.906 1 95.44 360 ASP A O 1
ATOM 2718 N N . TYR A 1 361 ? 4.902 16.844 22.219 1 97.62 361 TYR A N 1
ATOM 2719 C CA . TYR A 1 361 ? 4.707 15.609 21.469 1 97.62 361 TYR A CA 1
ATOM 2720 C C . TYR A 1 361 ? 5.734 14.562 21.875 1 97.62 361 TYR A C 1
ATOM 2722 O O . TYR A 1 361 ? 6.891 14.883 22.141 1 97.62 361 TYR A O 1
ATOM 2730 N N . GLY A 1 362 ? 5.34 13.297 21.906 1 97.81 362 GLY A N 1
ATOM 2731 C CA . GLY A 1 362 ? 6.246 12.195 22.188 1 97.81 362 GLY A CA 1
ATOM 2732 C C . GLY A 1 362 ? 5.941 11.508 23.516 1 97.81 362 GLY A C 1
ATOM 2733 O O . GLY A 1 362 ? 5.148 12.008 24.312 1 97.81 362 GLY A O 1
ATOM 2734 N N . ILE A 1 363 ? 6.59 10.383 23.703 1 98.12 363 ILE A N 1
ATOM 2735 C CA . ILE A 1 363 ? 6.387 9.594 24.922 1 98.12 363 ILE A CA 1
ATOM 2736 C C . ILE A 1 363 ? 7.438 9.969 25.969 1 98.12 363 ILE A C 1
ATOM 2738 O O . ILE A 1 363 ? 8.547 9.438 25.953 1 98.12 363 ILE A O 1
ATOM 2742 N N . ALA A 1 364 ? 7.023 10.82 26.781 1 97.88 364 ALA A N 1
ATOM 2743 C CA . ALA A 1 364 ? 7.855 11.289 27.875 1 97.88 364 ALA A CA 1
ATOM 2744 C C . ALA A 1 364 ? 7 11.68 29.078 1 97.88 364 ALA A C 1
ATOM 2746 O O . ALA A 1 364 ? 5.871 12.156 28.922 1 97.88 364 ALA A O 1
ATOM 2747 N N . VAL A 1 365 ? 7.605 11.531 30.219 1 98.06 365 VAL A N 1
ATOM 2748 C CA . VAL A 1 365 ? 6.883 11.883 31.438 1 98.06 365 VAL A CA 1
ATOM 2749 C C . VAL A 1 365 ? 6.43 13.344 31.359 1 98.06 365 VAL A C 1
ATOM 2751 O O . VAL A 1 365 ? 7.215 14.227 31 1 98.06 365 VAL A O 1
ATOM 2754 N N . GLY A 1 366 ? 5.207 13.586 31.656 1 98.31 366 GLY A N 1
ATOM 2755 C CA . GLY A 1 366 ? 4.66 14.93 31.625 1 98.31 366 GLY A CA 1
ATOM 2756 C C . GLY A 1 366 ? 3.902 15.227 30.344 1 98.31 366 GLY A C 1
ATOM 2757 O O . GLY A 1 366 ? 3.004 16.078 30.328 1 98.31 366 GLY A O 1
ATOM 2758 N N . HIS A 1 367 ? 4.23 14.609 29.266 1 98.44 367 HIS A N 1
ATOM 2759 C CA . HIS A 1 367 ? 3.539 14.805 28 1 98.44 367 HIS A CA 1
ATOM 2760 C C . HIS A 1 367 ? 2.148 14.172 28.031 1 98.44 367 HIS A C 1
ATOM 2762 O O . HIS A 1 367 ? 1.876 13.297 28.844 1 98.44 367 HIS A O 1
ATOM 2768 N N . PRO A 1 368 ? 1.208 14.75 27.188 1 98.44 368 PRO A N 1
ATOM 2769 C CA . PRO A 1 368 ? -0.063 14.039 27.047 1 98.44 368 PRO A CA 1
ATOM 2770 C C . PRO A 1 368 ? 0.123 12.578 26.641 1 98.44 368 PRO A C 1
ATOM 2772 O O . PRO A 1 368 ? 0.993 12.266 25.812 1 98.44 368 PRO A O 1
ATOM 2775 N N . ALA A 1 369 ? -0.691 11.664 27.203 1 98.69 369 ALA A N 1
ATOM 2776 C CA . ALA A 1 369 ? -0.589 10.234 26.922 1 98.69 369 ALA A CA 1
ATOM 2777 C C . ALA A 1 369 ? -1.292 9.883 25.609 1 98.69 369 ALA A C 1
ATOM 2779 O O . ALA A 1 369 ? -2.295 9.164 25.609 1 98.69 369 ALA A O 1
ATOM 2780 N N . ASP A 1 370 ? -0.815 10.367 24.547 1 98.75 370 ASP A N 1
ATOM 2781 C CA . ASP A 1 370 ? -1.214 10.039 23.172 1 98.75 370 ASP A CA 1
ATOM 2782 C C . ASP A 1 370 ? -0.263 9.016 22.562 1 98.75 370 ASP A C 1
ATOM 2784 O O . ASP A 1 370 ? 0.911 9.312 22.328 1 98.75 370 ASP A O 1
ATOM 2788 N N . LEU A 1 371 ? -0.755 7.809 22.281 1 98.75 371 LEU A N 1
ATOM 2789 C CA . LEU A 1 371 ? 0.129 6.773 21.766 1 98.75 371 LEU A CA 1
ATOM 2790 C C . LEU A 1 371 ? -0.65 5.766 20.922 1 98.75 371 LEU A C 1
ATOM 2792 O O . LEU A 1 371 ? -1.884 5.781 20.922 1 98.75 371 LEU A O 1
ATOM 2796 N N . VAL A 1 372 ? 0.041 4.988 20.156 1 98.88 372 VAL A N 1
ATOM 2797 C CA . VAL A 1 372 ? -0.472 3.865 19.375 1 98.88 372 VAL A CA 1
ATOM 2798 C C . VAL A 1 372 ? 0.409 2.637 19.594 1 98.88 372 VAL A C 1
ATOM 2800 O O . VAL A 1 372 ? 1.637 2.748 19.656 1 98.88 372 VAL A O 1
ATOM 2803 N N . VAL A 1 373 ? -0.198 1.488 19.812 1 98.75 373 VAL A N 1
ATOM 2804 C CA . VAL A 1 373 ? 0.523 0.222 19.891 1 98.75 373 VAL A CA 1
ATOM 2805 C C . VAL A 1 373 ? 0.469 -0.488 18.531 1 98.75 373 VAL A C 1
ATOM 2807 O O . VAL A 1 373 ? -0.615 -0.766 18.016 1 98.75 373 VAL A O 1
ATOM 2810 N N . LEU A 1 374 ? 1.615 -0.754 17.969 1 98.62 374 LEU A N 1
ATOM 2811 C CA . LEU A 1 374 ? 1.719 -1.383 16.656 1 98.62 374 LEU A CA 1
ATOM 2812 C C . LEU A 1 374 ? 2.01 -2.875 16.797 1 98.62 374 LEU A C 1
ATOM 2814 O O . LEU A 1 374 ? 2.77 -3.287 17.672 1 98.62 374 LEU A O 1
ATOM 2818 N N . ASP A 1 375 ? 1.53 -3.656 15.883 1 97.94 375 ASP A N 1
ATOM 2819 C CA . ASP A 1 375 ? 1.715 -5.105 15.891 1 97.94 375 ASP A CA 1
ATOM 2820 C C . ASP A 1 375 ? 3.072 -5.484 15.297 1 97.94 375 ASP A C 1
ATOM 2822 O O . ASP A 1 375 ? 3.145 -6.234 14.32 1 97.94 375 ASP A O 1
ATOM 2826 N N . CYS A 1 376 ? 4.078 -5.016 15.875 1 96.75 376 CYS A N 1
ATOM 2827 C CA . CYS A 1 376 ? 5.465 -5.301 15.516 1 96.75 376 CYS A CA 1
ATOM 2828 C C . CYS A 1 376 ? 6.406 -4.969 16.672 1 96.75 376 CYS A C 1
ATOM 2830 O O . CYS A 1 376 ? 5.965 -4.512 17.719 1 96.75 376 CYS A O 1
ATOM 2832 N N . ALA A 1 377 ? 7.707 -5.176 16.453 1 95 377 ALA A N 1
ATOM 2833 C CA . ALA A 1 377 ? 8.656 -4.988 17.547 1 95 377 ALA A CA 1
ATOM 2834 C C . ALA A 1 377 ? 9.562 -3.789 17.297 1 95 377 ALA A C 1
ATOM 2836 O O . ALA A 1 377 ? 10.102 -3.195 18.234 1 95 377 ALA A O 1
ATOM 2837 N N . THR A 1 378 ? 9.766 -3.428 15.984 1 94.44 378 THR A N 1
ATOM 2838 C CA . THR A 1 378 ? 10.742 -2.391 15.672 1 94.44 378 THR A CA 1
ATOM 2839 C C . THR A 1 378 ? 10.172 -1.395 14.672 1 94.44 378 THR A C 1
ATOM 2841 O O . THR A 1 378 ? 9.18 -1.685 14 1 94.44 378 THR A O 1
ATOM 2844 N N . LYS A 1 379 ? 10.836 -0.21 14.531 1 96.06 379 LYS A N 1
ATOM 2845 C CA . LYS A 1 379 ? 10.43 0.831 13.594 1 96.06 379 LYS A CA 1
ATOM 2846 C C . LYS A 1 379 ? 10.492 0.325 12.156 1 96.06 379 LYS A C 1
ATOM 2848 O O . LYS A 1 379 ? 9.57 0.561 11.375 1 96.06 379 LYS A O 1
ATOM 2853 N N . ALA A 1 380 ? 11.602 -0.338 11.812 1 94.44 380 ALA A N 1
ATOM 2854 C CA . ALA A 1 380 ? 11.75 -0.838 10.453 1 94.44 380 ALA A CA 1
ATOM 2855 C C . ALA A 1 380 ? 10.656 -1.843 10.109 1 94.44 380 ALA A C 1
ATOM 2857 O O . ALA A 1 380 ? 10.125 -1.835 9 1 94.44 380 ALA A O 1
ATOM 2858 N N . GLN A 1 381 ? 10.297 -2.711 11.086 1 95.5 381 GLN A N 1
ATOM 2859 C CA . GLN A 1 381 ? 9.242 -3.699 10.875 1 95.5 381 GLN A CA 1
ATOM 2860 C C . GLN A 1 381 ? 7.891 -3.025 10.648 1 95.5 381 GLN A C 1
ATOM 2862 O O . GLN A 1 381 ? 7.062 -3.527 9.883 1 95.5 381 GLN A O 1
ATOM 2867 N N . ALA A 1 382 ? 7.703 -1.91 11.367 1 97.88 382 ALA A N 1
ATOM 2868 C CA . ALA A 1 382 ? 6.449 -1.177 11.188 1 97.88 382 ALA A CA 1
ATOM 2869 C C . ALA A 1 382 ? 6.246 -0.791 9.727 1 97.88 382 ALA A C 1
ATOM 2871 O O . ALA A 1 382 ? 5.145 -0.935 9.188 1 97.88 382 ALA A O 1
ATOM 2872 N N . VAL A 1 383 ? 7.324 -0.36 9.102 1 98 383 VAL A N 1
ATOM 2873 C CA . VAL A 1 383 ? 7.273 0.086 7.715 1 98 383 VAL A CA 1
ATOM 2874 C C . VAL A 1 383 ? 7.23 -1.124 6.785 1 98 383 VAL A C 1
ATOM 2876 O O . VAL A 1 383 ? 6.355 -1.223 5.922 1 98 383 VAL A O 1
ATOM 2879 N N . CYS A 1 384 ? 8.125 -2.086 6.98 1 97.56 384 CYS A N 1
ATOM 2880 C CA . CYS A 1 384 ? 8.32 -3.207 6.066 1 97.56 384 CYS A CA 1
ATOM 2881 C C . CYS A 1 384 ? 7.09 -4.105 6.039 1 97.56 384 CYS A C 1
ATOM 2883 O O . CYS A 1 384 ? 6.707 -4.609 4.98 1 97.56 384 CYS A O 1
ATOM 2885 N N . GLU A 1 385 ? 6.43 -4.227 7.172 1 97.88 385 GLU A N 1
ATOM 2886 C CA . GLU A 1 385 ? 5.359 -5.211 7.266 1 97.88 385 GLU A CA 1
ATOM 2887 C C . GLU A 1 385 ? 3.99 -4.535 7.309 1 97.88 385 GLU A C 1
ATOM 2889 O O . GLU A 1 385 ? 2.967 -5.203 7.461 1 97.88 385 GLU A O 1
ATOM 2894 N N . ILE A 1 386 ? 4.047 -3.23 7.172 1 98.31 386 ILE A N 1
ATOM 2895 C CA . ILE A 1 386 ? 2.801 -2.482 7.289 1 98.31 386 ILE A CA 1
ATOM 2896 C C . ILE A 1 386 ? 2.086 -2.867 8.578 1 98.31 386 ILE A C 1
ATOM 2898 O O . ILE A 1 386 ? 0.903 -3.217 8.562 1 98.31 386 ILE A O 1
ATOM 2902 N N . ALA A 1 387 ? 2.758 -2.729 9.695 1 98.25 387 ALA A N 1
ATOM 2903 C CA . ALA A 1 387 ? 2.25 -3.201 10.977 1 98.25 387 ALA A CA 1
ATOM 2904 C C . ALA A 1 387 ? 1.013 -2.412 11.398 1 98.25 387 ALA A C 1
ATOM 2906 O O . ALA A 1 387 ? 1.039 -1.181 11.445 1 98.25 387 ALA A O 1
ATOM 2907 N N . GLN A 1 388 ? -0.02 -3.08 11.719 1 97.75 388 GLN A N 1
ATOM 2908 C CA . GLN A 1 388 ? -1.304 -2.455 12.023 1 97.75 388 GLN A CA 1
ATOM 2909 C C . GLN A 1 388 ? -1.328 -1.909 13.453 1 97.75 388 GLN A C 1
ATOM 2911 O O . GLN A 1 388 ? -0.783 -2.527 14.367 1 97.75 388 GLN A O 1
ATOM 2916 N N . PRO A 1 389 ? -1.941 -0.737 13.609 1 98.56 389 PRO A N 1
ATOM 2917 C CA . PRO A 1 389 ? -2.252 -0.338 14.984 1 98.56 389 PRO A CA 1
ATOM 2918 C C . PRO A 1 389 ? -3.248 -1.276 15.656 1 98.56 389 PRO A C 1
ATOM 2920 O O . PRO A 1 389 ? -4.242 -1.673 15.047 1 98.56 389 PRO A O 1
ATOM 2923 N N . LEU A 1 390 ? -2.986 -1.624 16.844 1 98.56 390 LEU A N 1
ATOM 2924 C CA . LEU A 1 390 ? -3.877 -2.508 17.594 1 98.56 390 LEU A CA 1
ATOM 2925 C C . LEU A 1 390 ? -4.852 -1.701 18.453 1 98.56 390 LEU A C 1
ATOM 2927 O O . LEU A 1 390 ? -6.008 -2.1 18.625 1 98.56 390 LEU A O 1
ATOM 2931 N N . PHE A 1 391 ? -4.375 -0.595 19 1 98.62 391 PHE A N 1
ATOM 2932 C CA . PHE A 1 391 ? -5.207 0.376 19.703 1 98.62 391 PHE A CA 1
ATOM 2933 C C . PHE A 1 391 ? -4.457 1.687 19.906 1 98.62 391 PHE A C 1
ATOM 2935 O O . PHE A 1 391 ? -3.246 1.755 19.688 1 98.62 391 PHE A O 1
ATOM 2942 N N . GLY A 1 392 ? -5.184 2.74 20.203 1 98.62 392 GLY A N 1
ATOM 2943 C CA . GLY A 1 392 ? -4.586 4.039 20.469 1 98.62 392 GLY A CA 1
ATOM 2944 C C . GLY A 1 392 ? -5.223 4.762 21.641 1 98.62 392 GLY A C 1
ATOM 2945 O O . GLY A 1 392 ? -6.332 4.426 22.062 1 98.62 392 GLY A O 1
ATOM 2946 N N . LEU A 1 393 ? -4.441 5.652 22.25 1 98.69 393 LEU A N 1
ATOM 2947 C CA . LEU A 1 393 ? -4.898 6.5 23.344 1 98.69 393 LEU A CA 1
ATOM 2948 C C . LEU A 1 393 ? -4.824 7.977 22.969 1 98.69 393 LEU A C 1
ATOM 2950 O O . LEU A 1 393 ? -3.936 8.383 22.219 1 98.69 393 LEU A O 1
ATOM 2954 N N . LYS A 1 394 ? -5.691 8.742 23.406 1 98.56 394 LYS A N 1
ATOM 2955 C CA . LYS A 1 394 ? -5.637 10.195 23.469 1 98.56 394 LYS A CA 1
ATOM 2956 C C . LYS A 1 394 ? -5.816 10.703 24.891 1 98.56 394 LYS A C 1
ATOM 2958 O O . LYS A 1 394 ? -6.836 10.43 25.531 1 98.56 394 LYS A O 1
ATOM 2963 N N . ARG A 1 395 ? -4.77 11.352 25.375 1 97.88 395 ARG A N 1
ATOM 2964 C CA . ARG A 1 395 ? -4.77 11.812 26.766 1 97.88 395 ARG A CA 1
ATOM 2965 C C . ARG A 1 395 ? -5.109 10.68 27.719 1 97.88 395 ARG A C 1
ATOM 2967 O O . ARG A 1 395 ? -5.953 10.844 28.609 1 97.88 395 ARG A O 1
ATOM 2974 N N . GLY A 1 396 ? -4.645 9.547 27.438 1 97.81 396 GLY A N 1
ATOM 2975 C CA . GLY A 1 396 ? -4.727 8.414 28.344 1 97.81 396 GLY A CA 1
ATOM 2976 C C . GLY A 1 396 ? -5.992 7.594 28.156 1 97.81 396 GLY A C 1
ATOM 2977 O O . GLY A 1 396 ? -6.145 6.531 28.766 1 97.81 396 GLY A O 1
ATOM 2978 N N . LEU A 1 397 ? -6.867 8.031 27.344 1 97.25 397 LEU A N 1
ATOM 2979 C CA . LEU A 1 397 ? -8.117 7.324 27.109 1 97.25 397 LEU A CA 1
ATOM 2980 C C . LEU A 1 397 ? -8.086 6.551 25.797 1 97.25 397 LEU A C 1
ATOM 2982 O O . LEU A 1 397 ? -7.602 7.066 24.781 1 97.25 397 LEU A O 1
ATOM 2986 N N . ARG A 1 398 ? -8.57 5.34 25.828 1 97.69 398 ARG A N 1
ATOM 2987 C CA . ARG A 1 398 ? -8.625 4.504 24.625 1 97.69 398 ARG A CA 1
ATOM 2988 C C . ARG A 1 398 ? -9.586 5.078 23.594 1 97.69 398 ARG A C 1
ATOM 2990 O O . ARG A 1 398 ? -10.75 5.352 23.906 1 97.69 398 ARG A O 1
ATOM 2997 N N . THR A 1 399 ? -9.125 5.27 22.359 1 98.5 399 THR A N 1
ATOM 2998 C CA . THR A 1 399 ? -9.969 5.871 21.328 1 98.5 399 THR A CA 1
ATOM 2999 C C . THR A 1 399 ? -10.469 4.812 20.359 1 98.5 399 THR A C 1
ATOM 3001 O O . THR A 1 399 ? -11.539 4.965 19.75 1 98.5 399 THR A O 1
ATOM 3004 N N . PHE A 1 400 ? -9.695 3.746 20.141 1 98.69 400 PHE A N 1
ATOM 3005 C CA . PHE A 1 400 ? -10.109 2.658 19.266 1 98.69 400 PHE A CA 1
ATOM 3006 C C . PHE A 1 400 ? -9.422 1.355 19.656 1 98.69 400 PHE A C 1
ATOM 3008 O O . PHE A 1 400 ? -8.398 1.369 20.359 1 98.69 400 PHE A O 1
ATOM 3015 N N . ASP A 1 401 ? -10.023 0.266 19.281 1 98.56 401 ASP A N 1
ATOM 3016 C CA . ASP A 1 401 ? -9.422 -1.064 19.266 1 98.56 401 ASP A CA 1
ATOM 3017 C C . ASP A 1 401 ? -9.492 -1.677 17.859 1 98.56 401 ASP A C 1
ATOM 3019 O O . ASP A 1 401 ? -10.484 -1.512 17.156 1 98.56 401 ASP A O 1
ATOM 3023 N N . LYS A 1 402 ? -8.5 -2.252 17.453 1 97.88 402 LYS A N 1
ATOM 3024 C CA . LYS A 1 402 ? -8.375 -3.016 16.203 1 97.88 402 LYS A CA 1
ATOM 3025 C C . LYS A 1 402 ? -7.656 -4.34 16.453 1 97.88 402 LYS A C 1
ATOM 3027 O O . LYS A 1 402 ? -6.465 -4.461 16.172 1 97.88 402 LYS A O 1
ATOM 3032 N N . PRO A 1 403 ? -8.367 -5.344 16.906 1 96.19 403 PRO A N 1
ATOM 3033 C CA . PRO A 1 403 ? -7.738 -6.602 17.312 1 96.19 403 PRO A CA 1
ATOM 3034 C C . PRO A 1 403 ? -6.988 -7.289 16.172 1 96.19 403 PRO A C 1
ATOM 3036 O O . PRO A 1 403 ? -7.441 -7.258 15.023 1 96.19 403 PRO A O 1
ATOM 3039 N N . ALA A 1 404 ? -5.922 -7.938 16.531 1 95.44 404 ALA A N 1
ATOM 3040 C CA . ALA A 1 404 ? -5.156 -8.727 15.562 1 95.44 404 ALA A CA 1
ATOM 3041 C C . ALA A 1 404 ? -5.98 -9.898 15.039 1 95.44 404 ALA A C 1
ATOM 3043 O O . ALA A 1 404 ? -6.887 -10.383 15.719 1 95.44 404 ALA A O 1
ATOM 3044 N N . ALA A 1 405 ? -5.656 -10.305 13.82 1 96.81 405 ALA A N 1
ATOM 3045 C CA . ALA A 1 405 ? -6.305 -11.469 13.234 1 96.81 405 ALA A CA 1
ATOM 3046 C C . ALA A 1 405 ? -5.98 -12.734 14.023 1 96.81 405 ALA A C 1
ATOM 3048 O O . ALA A 1 405 ? -4.887 -12.867 14.57 1 96.81 405 ALA A O 1
ATOM 3049 N N . ILE A 1 406 ? -6.91 -13.648 14.062 1 97 406 ILE A N 1
ATOM 3050 C CA . ILE A 1 406 ? -6.711 -14.938 14.727 1 97 406 ILE A CA 1
ATOM 3051 C C . ILE A 1 406 ? -6.883 -16.062 13.719 1 97 406 ILE A C 1
ATOM 3053 O O . ILE A 1 406 ? -7.773 -16.016 12.867 1 97 406 ILE A O 1
ATOM 3057 N N . LEU A 1 407 ? -6.012 -17 13.703 1 97.69 407 LEU A N 1
ATOM 3058 C CA . LEU A 1 407 ? -6.102 -18.203 12.891 1 97.69 407 LEU A CA 1
ATOM 3059 C C . LEU A 1 407 ? -6.809 -19.328 13.648 1 97.69 407 LEU A C 1
ATOM 3061 O O . LEU A 1 407 ? -6.566 -19.516 14.844 1 97.69 407 LEU A O 1
ATOM 3065 N N . HIS A 1 408 ? -7.703 -20.031 12.992 1 97.62 408 HIS A N 1
ATOM 3066 C CA . HIS A 1 408 ? -8.383 -21.172 13.594 1 97.62 408 HIS A CA 1
ATOM 3067 C C . HIS A 1 408 ? -7.754 -22.484 13.148 1 97.62 408 HIS A C 1
ATOM 3069 O O . HIS A 1 408 ? -8.312 -23.188 12.312 1 97.62 408 HIS A O 1
ATOM 3075 N N . LYS A 1 409 ? -6.699 -22.891 13.766 1 94.56 409 LYS A N 1
ATOM 3076 C CA . LYS A 1 409 ? -6.004 -24.125 13.43 1 94.56 409 LYS A CA 1
ATOM 3077 C C . LYS A 1 409 ? -6.797 -25.344 13.898 1 94.56 409 LYS A C 1
ATOM 3079 O O . LYS A 1 409 ? -7.457 -25.312 14.938 1 94.56 409 LYS A O 1
ATOM 3084 N N . PRO A 1 410 ? -6.754 -26.375 13.062 1 90.12 410 PRO A N 1
ATOM 3085 C CA . PRO A 1 410 ? -7.441 -27.578 13.523 1 90.12 410 PRO A CA 1
ATOM 3086 C C . PRO A 1 410 ? -6.797 -28.188 14.766 1 90.12 410 PRO A C 1
ATOM 3088 O O . PRO A 1 410 ? -5.598 -28.016 14.992 1 90.12 410 PRO A O 1
ATOM 3091 N N . ASN A 1 411 ? -7.594 -28.75 15.773 1 75.94 411 ASN A N 1
ATOM 3092 C CA . ASN A 1 411 ? -7.113 -29.406 16.984 1 75.94 411 ASN A CA 1
ATOM 3093 C C . ASN A 1 411 ? -6.281 -30.641 16.656 1 75.94 411 ASN A C 1
ATOM 3095 O O . ASN A 1 411 ? -6.59 -31.359 15.695 1 75.94 411 ASN A O 1
ATOM 3099 N N . MET B 1 1 ? -33.625 -29.031 4.066 1 68.94 1 MET B N 1
ATOM 3100 C CA . MET B 1 1 ? -32.188 -29.172 3.885 1 68.94 1 MET B CA 1
ATOM 3101 C C . MET B 1 1 ? -31.438 -28.609 5.082 1 68.94 1 MET B C 1
ATOM 3103 O O . MET B 1 1 ? -31.734 -27.516 5.551 1 68.94 1 MET B O 1
ATOM 3107 N N . THR B 1 2 ? -30.641 -29.391 5.797 1 89.31 2 THR B N 1
ATOM 3108 C CA . THR B 1 2 ? -29.906 -28.984 6.98 1 89.31 2 THR B CA 1
ATOM 3109 C C . THR B 1 2 ? -28.547 -28.391 6.59 1 89.31 2 THR B C 1
ATOM 3111 O O . THR B 1 2 ? -27.859 -28.922 5.723 1 89.31 2 THR B O 1
ATOM 3114 N N . PHE B 1 3 ? -28.406 -27.156 6.867 1 96.25 3 PHE B N 1
ATOM 3115 C CA . PHE B 1 3 ? -27.125 -26.484 6.609 1 96.25 3 PHE B CA 1
ATOM 3116 C C . PHE B 1 3 ? -26.203 -26.609 7.809 1 96.25 3 PHE B C 1
ATOM 3118 O O . PHE B 1 3 ? -26.656 -26.766 8.945 1 96.25 3 PHE B O 1
ATOM 3125 N N . ASP B 1 4 ? -24.906 -26.672 7.566 1 97.5 4 ASP B N 1
ATOM 3126 C CA . ASP B 1 4 ? -23.906 -26.594 8.625 1 97.5 4 ASP B CA 1
ATOM 3127 C C . ASP B 1 4 ? -23.672 -25.141 9.07 1 97.5 4 ASP B C 1
ATOM 3129 O O . ASP B 1 4 ? -23.297 -24.891 10.211 1 97.5 4 ASP B O 1
ATOM 3133 N N . LEU B 1 5 ? -23.891 -24.203 8.156 1 98 5 LEU B N 1
ATOM 3134 C CA . LEU B 1 5 ? -23.719 -22.781 8.359 1 98 5 LEU B CA 1
ATOM 3135 C C . LEU B 1 5 ? -24.547 -21.984 7.359 1 98 5 LEU B C 1
ATOM 3137 O O . LEU B 1 5 ? -24.656 -22.375 6.191 1 98 5 LEU B O 1
ATOM 3141 N N . ILE B 1 6 ? -25.172 -20.922 7.801 1 98.31 6 ILE B N 1
ATOM 3142 C CA . ILE B 1 6 ? -25.859 -20 6.906 1 98.31 6 ILE B CA 1
ATOM 3143 C C . ILE B 1 6 ? -25.281 -18.594 7.055 1 98.31 6 ILE B C 1
ATOM 3145 O O . ILE B 1 6 ? -25.219 -18.047 8.156 1 98.31 6 ILE B O 1
ATOM 3149 N N . LEU B 1 7 ? -24.703 -18.031 6.02 1 98.5 7 LEU B N 1
ATOM 3150 C CA . LEU B 1 7 ? -24.359 -16.625 5.957 1 98.5 7 LEU B CA 1
ATOM 3151 C C . LEU B 1 7 ? -25.547 -15.789 5.492 1 98.5 7 LEU B C 1
ATOM 3153 O O . LEU B 1 7 ? -26.094 -16.031 4.414 1 98.5 7 LEU B O 1
ATOM 3157 N N . ARG B 1 8 ? -25.938 -14.836 6.262 1 98.12 8 ARG B N 1
ATOM 3158 C CA . ARG B 1 8 ? -27.109 -14.023 5.98 1 98.12 8 ARG B CA 1
ATOM 3159 C C . ARG B 1 8 ? -26.719 -12.672 5.398 1 98.12 8 ARG B C 1
ATOM 3161 O O . ARG B 1 8 ? -25.688 -12.102 5.77 1 98.12 8 ARG B O 1
ATOM 3168 N N . ASN B 1 9 ? -27.578 -12.109 4.5 1 97.81 9 ASN B N 1
ATOM 3169 C CA . ASN B 1 9 ? -27.453 -10.734 4.027 1 97.81 9 ASN B CA 1
ATOM 3170 C C . ASN B 1 9 ? -26.094 -10.477 3.389 1 97.81 9 ASN B C 1
ATOM 3172 O O . ASN B 1 9 ? -25.406 -9.516 3.742 1 97.81 9 ASN B O 1
ATOM 3176 N N . ALA B 1 10 ? -25.656 -11.406 2.537 1 98.06 10 ALA B N 1
ATOM 3177 C CA . ALA B 1 10 ? -24.375 -11.305 1.835 1 98.06 10 ALA B CA 1
ATOM 3178 C C . ALA B 1 10 ? -24.547 -10.594 0.493 1 98.06 10 ALA B C 1
ATOM 3180 O O . ALA B 1 10 ? -25.5 -10.867 -0.243 1 98.06 10 ALA B O 1
ATOM 3181 N N . ALA B 1 11 ? -23.703 -9.57 0.215 1 98 11 ALA B N 1
ATOM 3182 C CA . ALA B 1 11 ? -23.531 -9.102 -1.158 1 98 11 ALA B CA 1
ATOM 3183 C C . ALA B 1 11 ? -22.578 -10.023 -1.929 1 98 11 ALA B C 1
ATOM 3185 O O . ALA B 1 11 ? -21.359 -9.828 -1.897 1 98 11 ALA B O 1
ATOM 3186 N N . VAL B 1 12 ? -23.203 -11.016 -2.615 1 97.88 12 VAL B N 1
ATOM 3187 C CA . VAL B 1 12 ? -22.375 -12.008 -3.303 1 97.88 12 VAL B CA 1
ATOM 3188 C C . VAL B 1 12 ? -21.781 -11.406 -4.574 1 97.88 12 VAL B C 1
ATOM 3190 O O . VAL B 1 12 ? -22.516 -10.812 -5.379 1 97.88 12 VAL B O 1
ATOM 3193 N N . VAL B 1 13 ? -20.547 -11.562 -4.805 1 96 13 VAL B N 1
ATOM 3194 C CA . VAL B 1 13 ? -19.797 -10.938 -5.891 1 96 13 VAL B CA 1
ATOM 3195 C C . VAL B 1 13 ? -20.469 -11.258 -7.227 1 96 13 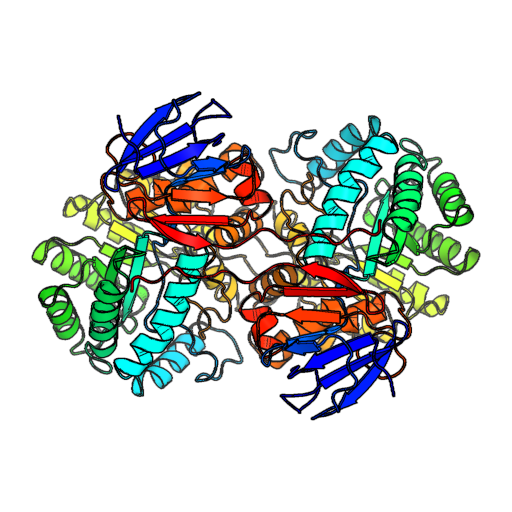VAL B C 1
ATOM 3197 O O . VAL B 1 13 ? -20.891 -12.391 -7.457 1 96 13 VAL B O 1
ATOM 3200 N N . ASP B 1 14 ? -20.516 -10.305 -8.125 1 91.31 14 ASP B N 1
ATOM 3201 C CA . ASP B 1 14 ? -20.984 -10.375 -9.5 1 91.31 14 ASP B CA 1
ATOM 3202 C C . ASP B 1 14 ? -22.453 -10.781 -9.562 1 91.31 14 ASP B C 1
ATOM 3204 O O . ASP B 1 14 ? -22.906 -11.305 -10.57 1 91.31 14 ASP B O 1
ATOM 3208 N N . ARG B 1 15 ? -23.125 -10.742 -8.453 1 93.38 15 ARG B N 1
ATOM 3209 C CA . ARG B 1 15 ? -24.578 -10.922 -8.43 1 93.38 15 ARG B CA 1
ATOM 3210 C C . ARG B 1 15 ? -25.297 -9.594 -8.234 1 93.38 15 ARG B C 1
ATOM 3212 O O . ARG B 1 15 ? -24.828 -8.734 -7.477 1 93.38 15 ARG B O 1
ATOM 3219 N N . PRO B 1 16 ? -26.312 -9.414 -8.922 1 82.19 16 PRO B N 1
ATOM 3220 C CA . PRO B 1 16 ? -27 -8.125 -8.875 1 82.19 16 PRO B CA 1
ATOM 3221 C C . PRO B 1 16 ? -27.703 -7.883 -7.547 1 82.19 16 PRO B C 1
ATOM 3223 O O . PRO B 1 16 ? -27.953 -6.73 -7.176 1 82.19 16 PRO B O 1
ATOM 3226 N N . GLU B 1 17 ? -28.062 -8.969 -6.898 1 82.88 17 GLU B N 1
ATOM 3227 C CA . GLU B 1 17 ? -28.781 -8.844 -5.633 1 82.88 17 GLU B CA 1
ATOM 3228 C C . GLU B 1 17 ? -27.844 -8.422 -4.508 1 82.88 17 GLU B C 1
ATOM 3230 O O . GLU B 1 17 ? -26.703 -8.898 -4.426 1 82.88 17 GLU B O 1
ATOM 3235 N N . THR B 1 18 ? -28.312 -7.516 -3.666 1 79.56 18 THR B N 1
ATOM 3236 C CA . THR B 1 18 ? -27.453 -6.977 -2.623 1 79.56 18 THR B CA 1
ATOM 3237 C C . THR B 1 18 ? -27.641 -7.742 -1.315 1 79.56 18 THR B C 1
ATOM 3239 O O . THR B 1 18 ? -26.844 -7.594 -0.385 1 79.56 18 THR B O 1
ATOM 3242 N N . ALA B 1 19 ? -28.578 -8.609 -1.199 1 92.81 19 ALA B N 1
ATOM 3243 C CA . ALA B 1 19 ? -28.812 -9.344 0.039 1 92.81 19 ALA B CA 1
ATOM 3244 C C . ALA B 1 19 ? -29.203 -10.797 -0.249 1 92.81 19 ALA B C 1
ATOM 3246 O O . ALA B 1 19 ? -30.344 -11.094 -0.572 1 92.81 19 ALA B O 1
ATOM 3247 N N . LEU B 1 20 ? -28.219 -11.664 -0.223 1 97.5 20 LEU B N 1
ATOM 3248 C CA . LEU B 1 20 ? -28.406 -13.102 -0.412 1 97.5 20 LEU B CA 1
ATOM 3249 C C . LEU B 1 20 ? -27.984 -13.875 0.832 1 97.5 20 LEU B C 1
ATOM 3251 O O . LEU B 1 20 ? -27.188 -13.383 1.63 1 97.5 20 LEU B O 1
ATOM 3255 N N . ASP B 1 21 ? -28.578 -14.93 0.994 1 98.12 21 ASP B N 1
ATOM 3256 C CA . ASP B 1 21 ? -28.141 -15.906 1.979 1 98.12 21 ASP B CA 1
ATOM 3257 C C . ASP B 1 21 ? -27.375 -17.047 1.311 1 98.12 21 ASP B C 1
ATOM 3259 O O . ASP B 1 21 ? -27.688 -17.453 0.19 1 98.12 21 ASP B O 1
ATOM 3263 N N . ILE B 1 22 ? -26.375 -17.516 1.964 1 98.5 22 ILE B N 1
ATOM 3264 C CA . ILE B 1 22 ? -25.562 -18.625 1.479 1 98.5 22 ILE B CA 1
ATOM 3265 C C . ILE B 1 22 ? -25.656 -19.797 2.461 1 98.5 22 ILE B C 1
ATOM 3267 O O . ILE B 1 22 ? -25.266 -19.672 3.621 1 98.5 22 ILE B O 1
ATOM 3271 N N . GLY B 1 23 ? -26.219 -20.875 2.025 1 98.5 23 GLY B N 1
ATOM 3272 C CA . GLY B 1 23 ? -26.234 -22.109 2.805 1 98.5 23 GLY B CA 1
ATOM 3273 C C . GLY B 1 23 ? -25.078 -23.047 2.477 1 98.5 23 GLY B C 1
ATOM 3274 O O . GLY B 1 23 ? -24.828 -23.328 1.307 1 98.5 23 GLY B O 1
ATOM 3275 N N . ILE B 1 24 ? -24.359 -23.484 3.463 1 98.62 24 ILE B N 1
ATOM 3276 C CA . ILE B 1 24 ? -23.203 -24.359 3.299 1 98.62 24 ILE B CA 1
ATOM 3277 C C . ILE B 1 24 ? -23.484 -25.703 3.941 1 98.62 24 ILE B C 1
ATOM 3279 O O . ILE B 1 24 ? -24.031 -25.781 5.039 1 98.62 24 ILE B O 1
ATOM 3283 N N . LYS B 1 25 ? -23.188 -26.75 3.281 1 98.06 25 LYS B N 1
ATOM 3284 C CA . LYS B 1 25 ? -23.359 -28.125 3.766 1 98.06 25 LYS B CA 1
ATOM 3285 C C . LYS B 1 25 ? -22.234 -29.016 3.287 1 98.06 25 LYS B C 1
ATOM 3287 O O . LYS B 1 25 ? -21.875 -29.016 2.104 1 98.06 25 LYS B O 1
ATOM 3292 N N . ALA B 1 26 ? -21.656 -29.75 4.191 1 97.94 26 ALA B N 1
ATOM 3293 C CA . ALA B 1 26 ? -20.625 -30.75 3.891 1 97.94 26 ALA B CA 1
ATOM 3294 C C . ALA B 1 26 ? -19.5 -30.125 3.08 1 97.94 26 ALA B C 1
ATOM 3296 O O . ALA B 1 26 ? -19.078 -30.688 2.064 1 97.94 26 ALA B O 1
ATOM 3297 N N . GLY B 1 27 ? -19.156 -28.906 3.463 1 98.12 27 GLY B N 1
ATOM 3298 C CA . GLY B 1 27 ? -17.984 -28.25 2.916 1 98.12 27 GLY B CA 1
ATOM 3299 C C . GLY B 1 27 ? -18.234 -27.578 1.574 1 98.12 27 GLY B C 1
ATOM 3300 O O . GLY B 1 27 ? -17.312 -27.062 0.942 1 98.12 27 GLY B O 1
ATOM 3301 N N . ARG B 1 28 ? -19.5 -27.547 1.127 1 98.56 28 ARG B N 1
ATOM 3302 C CA . ARG B 1 28 ? -19.844 -27.016 -0.186 1 98.56 28 ARG B CA 1
ATOM 3303 C C . ARG B 1 28 ? -20.984 -26 -0.083 1 98.56 28 ARG B C 1
ATOM 3305 O O . ARG B 1 28 ? -21.734 -26.016 0.892 1 98.56 28 ARG B O 1
ATOM 3312 N N . PHE B 1 29 ? -21 -25.078 -1.062 1 98.5 29 PHE B N 1
ATOM 3313 C CA . PHE B 1 29 ? -22.188 -24.234 -1.178 1 98.5 29 PHE B CA 1
ATOM 3314 C C . PHE B 1 29 ? -23.422 -25.078 -1.528 1 98.5 29 PHE B C 1
ATOM 3316 O O . PHE B 1 29 ? -23.422 -25.766 -2.549 1 98.5 29 PHE B O 1
ATOM 3323 N N . ALA B 1 30 ? -24.391 -25.016 -0.746 1 98.19 30 ALA B N 1
ATOM 3324 C CA . ALA B 1 30 ? -25.562 -25.859 -0.947 1 98.19 30 ALA B CA 1
ATOM 3325 C C . ALA B 1 30 ? -26.75 -25.047 -1.478 1 98.19 30 ALA B C 1
ATOM 3327 O O . ALA B 1 30 ? -27.609 -25.562 -2.186 1 98.19 30 ALA B O 1
ATOM 3328 N N . ALA B 1 31 ? -26.781 -23.75 -1.082 1 97.81 31 ALA B N 1
ATOM 3329 C CA . ALA B 1 31 ? -27.844 -22.844 -1.532 1 97.81 31 ALA B CA 1
ATOM 3330 C C . ALA B 1 31 ? -27.359 -21.391 -1.517 1 97.81 31 ALA B C 1
ATOM 3332 O O . ALA B 1 31 ? -26.594 -21 -0.633 1 97.81 31 ALA B O 1
ATOM 3333 N N . ILE B 1 32 ? -27.797 -20.641 -2.426 1 97.81 32 ILE B N 1
ATOM 3334 C CA . ILE B 1 32 ? -27.531 -19.203 -2.521 1 97.81 32 ILE B CA 1
ATOM 3335 C C . ILE B 1 32 ? -28.797 -18.469 -2.996 1 97.81 32 ILE B C 1
ATOM 3337 O O . ILE B 1 32 ? -29.062 -18.422 -4.199 1 97.81 32 ILE B O 1
ATOM 3341 N N . GLU B 1 33 ? -29.516 -17.953 -2.16 1 95.75 33 GLU B N 1
ATOM 3342 C CA . GLU B 1 33 ? -30.766 -17.266 -2.48 1 95.75 33 GLU B CA 1
ATOM 3343 C C . GLU B 1 33 ? -31.219 -16.375 -1.33 1 95.75 33 GLU B C 1
ATOM 3345 O O . GLU B 1 33 ? -30.703 -16.484 -0.215 1 95.75 33 GLU B O 1
ATOM 3350 N N . ALA B 1 34 ? -32.125 -15.508 -1.653 1 95.06 34 ALA B N 1
ATOM 3351 C CA . ALA B 1 34 ? -32.656 -14.602 -0.628 1 95.06 34 ALA B CA 1
ATOM 3352 C C . ALA B 1 34 ? -33.562 -15.336 0.335 1 95.06 34 ALA B C 1
ATOM 3354 O O . ALA B 1 34 ? -34.375 -16.156 -0.086 1 95.06 34 ALA B O 1
ATOM 3355 N N . GLY B 1 35 ? -33.375 -15.078 1.585 1 93.81 35 GLY B N 1
ATOM 3356 C CA . GLY B 1 35 ? -34.344 -15.516 2.578 1 93.81 35 GLY B CA 1
ATOM 3357 C C . GLY B 1 35 ? -34.312 -17.016 2.797 1 93.81 35 GLY B C 1
ATOM 3358 O O . GLY B 1 35 ? -35.375 -17.656 2.746 1 93.81 35 GLY B O 1
ATOM 3359 N N . LEU B 1 36 ? -33.156 -17.656 2.934 1 95.12 36 LEU B N 1
ATOM 3360 C CA . LEU B 1 36 ? -33.094 -19.062 3.277 1 95.12 36 LEU B CA 1
ATOM 3361 C C . LEU B 1 36 ? -33.75 -19.344 4.613 1 95.12 36 LEU B C 1
ATOM 3363 O O . LEU B 1 36 ? -33.656 -18.547 5.551 1 95.12 36 LEU B O 1
ATOM 3367 N N . PRO B 1 37 ? -34.5 -20.344 4.715 1 93.56 37 PRO B N 1
ATOM 3368 C CA . PRO B 1 37 ? -35.125 -20.656 5.992 1 93.56 37 PRO B CA 1
ATOM 3369 C C . PRO B 1 37 ? -34.125 -21 7.086 1 93.56 37 PRO B C 1
ATOM 3371 O O . PRO B 1 37 ? -33.062 -21.547 6.793 1 93.56 37 PRO B O 1
ATOM 3374 N N . ALA B 1 38 ? -34.562 -20.656 8.297 1 89.81 38 ALA B N 1
ATOM 3375 C CA . ALA B 1 38 ? -33.75 -21.094 9.438 1 89.81 38 ALA B CA 1
ATOM 3376 C C . ALA B 1 38 ? -33.844 -22.609 9.617 1 89.81 38 ALA B C 1
ATOM 3378 O O . ALA B 1 38 ? -34.906 -23.203 9.508 1 89.81 38 ALA B O 1
ATOM 3379 N N . THR B 1 39 ? -32.75 -23.266 9.734 1 90.88 39 THR B N 1
ATOM 3380 C CA . THR B 1 39 ? -32.719 -24.719 9.844 1 90.88 39 THR B CA 1
ATOM 3381 C C . THR B 1 39 ? -32.094 -25.141 11.172 1 90.88 39 THR B C 1
ATOM 3383 O O . THR B 1 39 ? -31.906 -26.344 11.414 1 90.88 39 THR B O 1
ATOM 3386 N N . GLY B 1 40 ? -31.734 -24.203 12.062 1 92.31 40 GLY B N 1
ATOM 3387 C CA . GLY B 1 40 ? -31.047 -24.516 13.305 1 92.31 40 GLY B CA 1
ATOM 3388 C C . GLY B 1 40 ? -29.531 -24.438 13.188 1 92.31 40 GLY B C 1
ATOM 3389 O O . GLY B 1 40 ? -28.828 -24.484 14.203 1 92.31 40 GLY B O 1
ATOM 3390 N N . ALA B 1 41 ? -29.109 -24.344 11.953 1 94.56 41 ALA B N 1
ATOM 3391 C CA . ALA B 1 41 ? -27.672 -24.172 11.727 1 94.56 41 ALA B CA 1
ATOM 3392 C C . ALA B 1 41 ? -27.188 -22.844 12.273 1 94.56 41 ALA B C 1
ATOM 3394 O O . ALA B 1 41 ? -27.953 -21.891 12.406 1 94.56 41 ALA B O 1
ATOM 3395 N N . PRO B 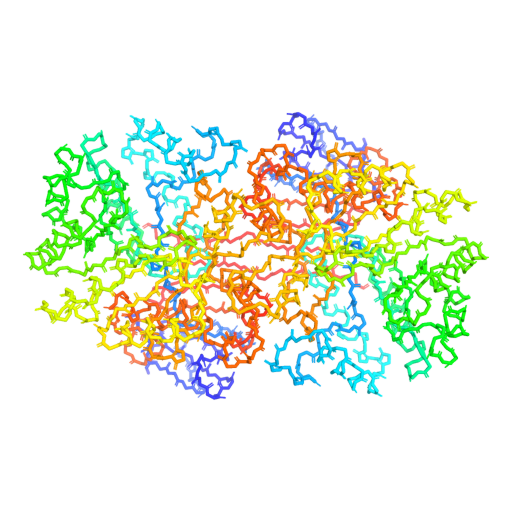1 42 ? -25.906 -22.844 12.758 1 96.62 42 PRO B N 1
ATOM 3396 C CA . PRO B 1 42 ? -25.328 -21.531 13.07 1 96.62 42 PRO B CA 1
ATOM 3397 C C . PRO B 1 42 ? -25.5 -20.531 11.93 1 96.62 42 PRO B C 1
ATOM 3399 O O . PRO B 1 42 ? -25.406 -20.891 10.758 1 96.62 42 PRO B O 1
ATOM 3402 N N . GLU B 1 43 ? -25.812 -19.312 12.312 1 97.44 43 GLU B N 1
ATOM 3403 C CA . GLU B 1 43 ? -25.984 -18.234 11.328 1 97.44 43 GLU B CA 1
ATOM 3404 C C . GLU B 1 43 ? -24.984 -17.109 11.57 1 97.44 43 GLU B C 1
ATOM 3406 O O . GLU B 1 43 ? -24.625 -16.828 12.711 1 97.44 43 GLU B O 1
ATOM 3411 N N . HIS B 1 44 ? -24.5 -16.5 10.531 1 97.5 44 HIS B N 1
ATOM 3412 C CA . HIS B 1 44 ? -23.688 -15.289 10.57 1 97.5 44 HIS B CA 1
ATOM 3413 C C . HIS B 1 44 ? -24.281 -14.203 9.672 1 97.5 44 HIS B C 1
ATOM 3415 O O . HIS B 1 44 ? -24.484 -14.414 8.477 1 97.5 44 HIS B O 1
ATOM 3421 N N . ASP B 1 45 ? -24.547 -13.039 10.242 1 97.94 45 ASP B N 1
ATOM 3422 C CA . ASP B 1 45 ? -25.031 -11.906 9.461 1 97.94 45 ASP B CA 1
ATOM 3423 C C . ASP B 1 45 ? -23.875 -11.141 8.828 1 97.94 45 ASP B C 1
ATOM 3425 O O . ASP B 1 45 ? -23.062 -10.531 9.531 1 97.94 45 ASP B O 1
ATOM 3429 N N . CYS B 1 46 ? -23.797 -11.141 7.504 1 97.62 46 CYS B N 1
ATOM 3430 C CA . CYS B 1 46 ? -22.719 -10.453 6.793 1 97.62 46 CYS B CA 1
ATOM 3431 C C . CYS B 1 46 ? -22.969 -8.945 6.75 1 97.62 46 CYS B C 1
ATOM 3433 O O . CYS B 1 46 ? -22.062 -8.172 6.434 1 97.62 46 CYS B O 1
ATOM 3435 N N . GLY B 1 47 ? -24.188 -8.531 7.039 1 96.94 47 GLY B N 1
ATOM 3436 C CA . GLY B 1 47 ? -24.484 -7.113 7.125 1 96.94 47 GLY B CA 1
ATOM 3437 C C . GLY B 1 47 ? -24.344 -6.391 5.801 1 96.94 47 GLY B C 1
ATOM 3438 O O . GLY B 1 47 ? -23.875 -5.25 5.758 1 96.94 47 GLY B O 1
ATOM 3439 N N . GLY B 1 48 ? -24.609 -7.035 4.719 1 96.88 48 GLY B N 1
ATOM 3440 C CA . GLY B 1 48 ? -24.531 -6.422 3.402 1 96.88 48 GLY B CA 1
ATOM 3441 C C . GLY B 1 48 ? -23.109 -6.324 2.873 1 96.88 48 GLY B C 1
ATOM 3442 O O . GLY B 1 48 ? -22.859 -5.66 1.861 1 96.88 48 GLY B O 1
ATOM 3443 N N . ARG B 1 49 ? -22.172 -6.973 3.494 1 97.62 49 ARG B N 1
ATOM 3444 C CA . ARG B 1 49 ? -20.766 -6.922 3.092 1 97.62 49 ARG B CA 1
ATOM 3445 C C . ARG B 1 49 ? -20.516 -7.824 1.889 1 97.62 49 ARG B C 1
ATOM 3447 O O . ARG B 1 49 ? -21.234 -8.797 1.669 1 97.62 49 ARG B O 1
ATOM 3454 N N . LEU B 1 50 ? -19.516 -7.438 1.159 1 98.25 50 LEU B N 1
ATOM 3455 C CA . LEU B 1 50 ? -19.156 -8.156 -0.06 1 98.25 50 LEU B CA 1
ATOM 3456 C C . LEU B 1 50 ? -18.547 -9.516 0.266 1 98.25 50 LEU B C 1
ATOM 3458 O O . LEU B 1 50 ? -17.641 -9.609 1.096 1 98.25 50 LEU B O 1
ATOM 3462 N N . VAL B 1 51 ? -19.078 -10.562 -0.334 1 98.69 51 VAL B N 1
ATOM 3463 C CA . VAL B 1 51 ? -18.547 -11.914 -0.211 1 98.69 51 VAL B CA 1
ATOM 3464 C C . VAL B 1 51 ? -17.938 -12.352 -1.538 1 98.69 51 VAL B C 1
ATOM 3466 O O . VAL B 1 51 ? -18.609 -12.352 -2.572 1 98.69 51 VAL B O 1
ATOM 3469 N N . VAL B 1 52 ? -16.688 -12.688 -1.541 1 98.75 52 VAL B N 1
ATOM 3470 C CA . VAL B 1 52 ? -15.961 -13.102 -2.734 1 98.75 52 VAL B CA 1
ATOM 3471 C C . VAL B 1 52 ? -15.375 -14.492 -2.527 1 98.75 52 VAL B C 1
ATOM 3473 O O . VAL B 1 52 ? -15.25 -14.961 -1.393 1 98.75 52 VAL B O 1
ATOM 3476 N N . PRO B 1 53 ? -15.125 -15.258 -3.65 1 98.62 53 PRO B N 1
ATOM 3477 C CA . PRO B 1 53 ? -14.359 -16.5 -3.465 1 98.62 53 PRO B CA 1
ATOM 3478 C C . PRO B 1 53 ? -12.992 -16.25 -2.832 1 98.62 53 PRO B C 1
ATOM 3480 O O . PRO B 1 53 ? -12.469 -15.141 -2.895 1 98.62 53 PRO B O 1
ATOM 3483 N N . GLY B 1 54 ? -12.438 -17.266 -2.135 1 98.75 54 GLY B N 1
ATOM 3484 C CA . GLY B 1 54 ? -11.125 -17.141 -1.532 1 98.75 54 GLY B CA 1
ATOM 3485 C C . GLY B 1 54 ? -10.078 -16.625 -2.502 1 98.75 54 GLY B C 1
ATOM 3486 O O . GLY B 1 54 ? -10.078 -16.984 -3.678 1 98.75 54 GLY B O 1
ATOM 3487 N N . PHE B 1 55 ? -9.148 -15.773 -2.049 1 98.88 55 PHE B N 1
ATOM 3488 C CA . PHE B 1 55 ? -8.148 -15.164 -2.91 1 98.88 55 PHE B CA 1
ATOM 3489 C C . PHE B 1 55 ? -7.145 -16.203 -3.398 1 98.88 55 PHE B C 1
ATOM 3491 O O . PHE B 1 55 ? -6.949 -17.234 -2.75 1 98.88 55 PHE B O 1
ATOM 3498 N N . VAL B 1 56 ? -6.562 -15.914 -4.555 1 98.94 56 VAL B N 1
ATOM 3499 C CA . VAL B 1 56 ? -5.594 -16.812 -5.184 1 98.94 56 VAL B CA 1
ATOM 3500 C C . VAL B 1 56 ? -4.273 -16.078 -5.387 1 98.94 56 VAL B C 1
ATOM 3502 O O . VAL B 1 56 ? -4.211 -15.086 -6.125 1 98.94 56 VAL B O 1
ATOM 3505 N N . GLU B 1 57 ? -3.229 -16.516 -4.68 1 98.88 57 GLU B N 1
ATOM 3506 C CA . GLU B 1 57 ? -1.852 -16.047 -4.809 1 98.88 57 GLU B CA 1
ATOM 3507 C C . GLU B 1 57 ? -1.093 -16.844 -5.859 1 98.88 57 GLU B C 1
ATOM 3509 O O . GLU B 1 57 ? -0.745 -18.016 -5.625 1 98.88 57 GLU B O 1
ATOM 3514 N N . THR B 1 58 ? -0.768 -16.203 -6.992 1 98.94 58 THR B N 1
ATOM 3515 C CA . THR B 1 58 ? -0.294 -17.016 -8.109 1 98.94 58 THR B CA 1
ATOM 3516 C C . THR B 1 58 ? 1.231 -17.016 -8.164 1 98.94 58 THR B C 1
ATOM 3518 O O . THR B 1 58 ? 1.828 -17.812 -8.883 1 98.94 58 THR B O 1
ATOM 3521 N N . HIS B 1 59 ? 1.871 -16.156 -7.434 1 98.94 59 HIS B N 1
ATOM 3522 C CA . HIS B 1 59 ? 3.32 -16.016 -7.535 1 98.94 59 HIS B CA 1
ATOM 3523 C C . HIS B 1 59 ? 3.91 -15.453 -6.25 1 98.94 59 HIS B C 1
ATOM 3525 O O . HIS B 1 59 ? 3.842 -14.242 -6.008 1 98.94 59 HIS B O 1
ATOM 3531 N N . ILE B 1 60 ? 4.496 -16.297 -5.445 1 98.88 60 ILE B N 1
ATOM 3532 C CA . ILE B 1 60 ? 5.168 -15.875 -4.219 1 98.88 60 ILE B CA 1
ATOM 3533 C C . ILE B 1 60 ? 6.355 -16.797 -3.947 1 98.88 60 ILE B C 1
ATOM 3535 O O . ILE B 1 60 ? 6.438 -17.891 -4.5 1 98.88 60 ILE B O 1
ATOM 3539 N N . HIS B 1 61 ? 7.344 -16.359 -3.229 1 98.75 61 HIS B N 1
ATOM 3540 C CA . HIS B 1 61 ? 8.523 -17.141 -2.881 1 98.75 61 HIS B CA 1
ATOM 3541 C C . HIS B 1 61 ? 8.578 -17.422 -1.382 1 98.75 61 HIS B C 1
ATOM 3543 O O . HIS B 1 61 ? 9.32 -16.75 -0.655 1 98.75 61 HIS B O 1
ATOM 3549 N N . LEU B 1 62 ? 7.922 -18.453 -0.917 1 98.69 62 LEU B N 1
ATOM 3550 C CA . LEU B 1 62 ? 7.891 -18.781 0.503 1 98.69 62 LEU B CA 1
ATOM 3551 C C . LEU B 1 62 ? 9.273 -19.203 0.994 1 98.69 62 LEU B C 1
ATOM 3553 O O . LEU B 1 62 ? 9.641 -18.922 2.137 1 98.69 62 LEU B O 1
ATOM 3557 N N . ASP B 1 63 ? 10.07 -19.859 0.134 1 97.94 63 ASP B N 1
ATOM 3558 C CA . ASP B 1 63 ? 11.336 -20.469 0.538 1 97.94 63 ASP B CA 1
ATOM 3559 C C . ASP B 1 63 ? 12.359 -19.391 0.908 1 97.94 63 ASP B C 1
ATOM 3561 O O . ASP B 1 63 ? 13.273 -19.641 1.696 1 97.94 63 ASP B O 1
ATOM 3565 N N . LYS B 1 64 ? 12.234 -18.188 0.373 1 96.38 64 LYS B N 1
ATOM 3566 C CA . LYS B 1 64 ? 13.203 -17.141 0.675 1 96.38 64 LYS B CA 1
ATOM 3567 C C . LYS B 1 64 ? 12.531 -15.953 1.354 1 96.38 64 LYS B C 1
ATOM 3569 O O . LYS B 1 64 ? 13.023 -14.828 1.286 1 96.38 64 LYS B O 1
ATOM 3574 N N . SER B 1 65 ? 11.375 -16.172 1.966 1 97.5 65 SER B N 1
ATOM 3575 C CA . SER B 1 65 ? 10.703 -15.109 2.699 1 97.5 65 SER B CA 1
ATOM 3576 C C . SER B 1 65 ? 11.352 -14.883 4.062 1 97.5 65 SER B C 1
ATOM 3578 O O . SER B 1 65 ? 12.008 -15.781 4.602 1 97.5 65 SER B O 1
ATOM 3580 N N . CYS B 1 66 ? 11.273 -13.664 4.605 1 96.06 66 CYS B N 1
ATOM 3581 C CA . CYS B 1 66 ? 11.672 -13.289 5.957 1 96.06 66 CYS B CA 1
ATOM 3582 C C . CYS B 1 66 ? 13.164 -13.516 6.164 1 96.06 66 CYS B C 1
ATOM 3584 O O . CYS B 1 66 ? 13.578 -14.141 7.141 1 96.06 66 CYS B O 1
ATOM 3586 N N . LEU B 1 67 ? 13.992 -12.969 5.23 1 94.31 67 LEU B N 1
ATOM 3587 C CA . LEU B 1 67 ? 15.438 -13.125 5.293 1 94.31 67 LEU B CA 1
ATOM 3588 C C . LEU B 1 67 ? 16.109 -11.82 5.715 1 94.31 67 LEU B C 1
ATOM 3590 O O . LEU B 1 67 ? 17.328 -11.758 5.844 1 94.31 67 LEU B O 1
ATOM 3594 N N . LEU B 1 68 ? 15.422 -10.625 5.797 1 87.06 68 LEU B N 1
ATOM 3595 C CA . LEU B 1 68 ? 16.016 -9.312 6.039 1 87.06 68 LEU B CA 1
ATOM 3596 C C . LEU B 1 68 ? 16.953 -9.352 7.234 1 87.06 68 LEU B C 1
ATOM 3598 O O . LEU B 1 68 ? 18.031 -8.727 7.207 1 87.06 68 LEU B O 1
ATOM 3602 N N . GLY B 1 69 ? 16.766 -9.992 8.273 1 82.25 69 GLY B N 1
ATOM 3603 C CA . GLY B 1 69 ? 17.656 -10.078 9.422 1 82.25 69 GLY B CA 1
ATOM 3604 C C . GLY B 1 69 ? 18.906 -10.883 9.148 1 82.25 69 GLY B C 1
ATOM 3605 O O . GLY B 1 69 ? 19.891 -10.766 9.875 1 82.25 69 GLY B O 1
ATOM 3606 N N . ARG B 1 70 ? 19.016 -11.484 8.031 1 85.81 70 ARG B N 1
ATOM 3607 C CA . ARG B 1 70 ? 20.125 -12.375 7.676 1 85.81 70 ARG B CA 1
ATOM 3608 C C . ARG B 1 70 ? 20.906 -11.828 6.492 1 85.81 70 ARG B C 1
ATOM 3610 O O . ARG B 1 70 ? 21.859 -12.461 6.023 1 85.81 70 ARG B O 1
ATOM 3617 N N . CYS B 1 71 ? 20.422 -10.695 5.965 1 85.31 71 CYS B N 1
ATOM 3618 C CA . CYS B 1 71 ? 21.031 -10.102 4.777 1 85.31 71 CYS B CA 1
ATOM 3619 C C . CYS B 1 71 ? 21.359 -8.633 5.004 1 85.31 71 CYS B C 1
ATOM 3621 O O . CYS B 1 71 ? 20.719 -7.973 5.828 1 85.31 71 CYS B O 1
ATOM 3623 N N . ASN B 1 72 ? 22.406 -8.227 4.379 1 78.44 72 ASN B N 1
ATOM 3624 C CA . ASN B 1 72 ? 22.781 -6.812 4.387 1 78.44 72 ASN B CA 1
ATOM 3625 C C . ASN B 1 72 ? 22.438 -6.137 3.064 1 78.44 72 ASN B C 1
ATOM 3627 O O . ASN B 1 72 ? 23.172 -6.27 2.084 1 78.44 72 ASN B O 1
ATOM 3631 N N . CYS B 1 73 ? 21.375 -5.492 3.051 1 79.75 73 CYS B N 1
ATOM 3632 C CA . CYS B 1 73 ? 20.969 -4.809 1.829 1 79.75 73 CYS B CA 1
ATOM 3633 C C . CYS B 1 73 ? 21.078 -3.297 1.985 1 79.75 73 CYS B C 1
ATOM 3635 O O . CYS B 1 73 ? 20.406 -2.707 2.83 1 79.75 73 CYS B O 1
ATOM 3637 N N . GLU B 1 74 ? 21.906 -2.699 1.213 1 82.69 74 GLU B N 1
ATOM 3638 C CA . GLU B 1 74 ? 22.125 -1.259 1.308 1 82.69 74 GLU B CA 1
ATOM 3639 C C . GLU B 1 74 ? 21.672 -0.548 0.036 1 82.69 74 GLU B C 1
ATOM 3641 O O . GLU B 1 74 ? 21.016 0.497 0.102 1 82.69 74 GLU B O 1
ATOM 3646 N N . LYS B 1 75 ? 21.984 -1.193 -1.066 1 87.56 75 LYS B N 1
ATOM 3647 C CA . LYS B 1 75 ? 21.734 -0.533 -2.344 1 87.56 75 LYS B CA 1
ATOM 3648 C C . LYS B 1 75 ? 20.344 -0.884 -2.881 1 87.56 75 LYS B C 1
ATOM 3650 O O . LYS B 1 75 ? 19.719 -0.081 -3.578 1 87.56 75 LYS B O 1
ATOM 3655 N N . GLY B 1 76 ? 19.797 -2.111 -2.68 1 87.75 76 GLY B N 1
ATOM 3656 C CA . GLY B 1 76 ? 18.484 -2.553 -3.104 1 87.75 76 GLY B CA 1
ATOM 3657 C C . GLY B 1 76 ? 18.422 -2.926 -4.574 1 87.75 76 GLY B C 1
ATOM 3658 O O . GLY B 1 76 ? 17.359 -2.879 -5.188 1 87.75 76 GLY B O 1
ATOM 3659 N N . THR B 1 77 ? 19.562 -3.289 -5.203 1 90.44 77 THR B N 1
ATOM 3660 C CA . THR B 1 77 ? 19.594 -3.691 -6.605 1 90.44 77 THR B CA 1
ATOM 3661 C C . THR B 1 77 ? 19.328 -5.188 -6.746 1 90.44 77 THR B C 1
ATOM 3663 O O . THR B 1 77 ? 19.469 -5.941 -5.781 1 90.44 77 THR B O 1
ATOM 3666 N N . LEU B 1 78 ? 18.953 -5.57 -7.961 1 88.94 78 LEU B N 1
ATOM 3667 C CA . LEU B 1 78 ? 18.719 -6.98 -8.242 1 88.94 78 LEU B CA 1
ATOM 3668 C C . LEU B 1 78 ? 19.969 -7.809 -7.988 1 88.94 78 LEU B C 1
ATOM 3670 O O . LEU B 1 78 ? 19.906 -8.852 -7.34 1 88.94 78 LEU B O 1
ATOM 3674 N N . ASP B 1 79 ? 21.078 -7.312 -8.477 1 89.56 79 ASP B N 1
ATOM 3675 C CA . ASP B 1 79 ? 22.328 -8.031 -8.312 1 89.56 79 ASP B CA 1
ATOM 3676 C C . ASP B 1 79 ? 22.672 -8.219 -6.832 1 89.56 79 ASP B C 1
ATOM 3678 O O . ASP B 1 79 ? 23.094 -9.305 -6.418 1 89.56 79 ASP B O 1
ATOM 3682 N N . GLU B 1 80 ? 22.469 -7.191 -6.094 1 91.31 80 GLU B N 1
ATOM 3683 C CA . GLU B 1 80 ? 22.703 -7.297 -4.656 1 91.31 80 GLU B CA 1
ATOM 3684 C C . GLU B 1 80 ? 21.766 -8.297 -4.008 1 91.31 80 GLU B C 1
ATOM 3686 O O . GLU B 1 80 ? 22.172 -9.094 -3.162 1 91.31 80 GLU B O 1
ATOM 3691 N N . ALA B 1 81 ? 20.5 -8.258 -4.379 1 91.12 81 ALA B N 1
ATOM 3692 C CA . ALA B 1 81 ? 19.484 -9.164 -3.83 1 91.12 81 ALA B CA 1
ATOM 3693 C C . ALA B 1 81 ? 19.859 -10.617 -4.109 1 91.12 81 ALA B C 1
ATOM 3695 O O . ALA B 1 81 ? 19.812 -11.461 -3.211 1 91.12 81 ALA B O 1
ATOM 3696 N N . ILE B 1 82 ? 20.25 -10.898 -5.332 1 89.19 82 ILE B N 1
ATOM 3697 C CA . ILE B 1 82 ? 20.641 -12.25 -5.723 1 89.19 82 ILE B CA 1
ATOM 3698 C C . ILE B 1 82 ? 21.844 -12.703 -4.902 1 89.19 82 ILE B C 1
ATOM 3700 O O . ILE B 1 82 ? 21.828 -13.781 -4.305 1 89.19 82 ILE B O 1
ATOM 3704 N N . ALA B 1 83 ? 22.828 -11.852 -4.781 1 90.69 83 ALA B N 1
ATOM 3705 C CA . ALA B 1 83 ? 24.047 -12.188 -4.062 1 90.69 83 ALA B CA 1
ATOM 3706 C C . ALA B 1 83 ? 23.766 -12.445 -2.584 1 90.69 83 ALA B C 1
ATOM 3708 O O . ALA B 1 83 ? 24.297 -13.391 -1.999 1 90.69 83 ALA B O 1
ATOM 3709 N N . GLU B 1 84 ? 22.922 -11.602 -2.029 1 91.88 84 GLU B N 1
ATOM 3710 C CA . GLU B 1 84 ? 22.609 -11.727 -0.609 1 91.88 84 GLU B CA 1
ATOM 3711 C C . GLU B 1 84 ? 21.812 -12.992 -0.333 1 91.88 84 GLU B C 1
ATOM 3713 O O . GLU B 1 84 ? 22.016 -13.664 0.683 1 91.88 84 GLU B O 1
ATOM 3718 N N . VAL B 1 85 ? 20.922 -13.328 -1.199 1 90.44 85 VAL B N 1
ATOM 3719 C CA . VAL B 1 85 ? 20.109 -14.516 -1.006 1 90.44 85 VAL B CA 1
ATOM 3720 C C . VAL B 1 85 ? 20.953 -15.766 -1.205 1 90.44 85 VAL B C 1
ATOM 3722 O O . VAL B 1 85 ? 20.797 -16.766 -0.485 1 90.44 85 VAL B O 1
ATOM 3725 N N . VAL B 1 86 ? 21.859 -15.719 -2.189 1 89.19 86 VAL B N 1
ATOM 3726 C CA . VAL B 1 86 ? 22.766 -16.828 -2.416 1 89.19 86 VAL B CA 1
ATOM 3727 C C . VAL B 1 86 ? 23.578 -17.109 -1.147 1 89.19 86 VAL B C 1
ATOM 3729 O O . VAL B 1 86 ? 23.734 -18.266 -0.744 1 89.19 86 VAL B O 1
ATOM 3732 N N . LYS B 1 87 ? 24.031 -16.078 -0.519 1 90.19 87 LYS B N 1
ATOM 3733 C CA . LYS B 1 87 ? 24.781 -16.203 0.729 1 90.19 87 LYS B CA 1
ATOM 3734 C C . LYS B 1 87 ? 23.906 -16.797 1.834 1 90.19 87 LYS B C 1
ATOM 3736 O O . LYS B 1 87 ? 24.344 -17.688 2.561 1 90.19 87 LYS B O 1
ATOM 3741 N N . ALA B 1 88 ? 22.688 -16.359 1.904 1 90.38 88 ALA B N 1
ATOM 3742 C CA . ALA B 1 88 ? 21.781 -16.797 2.959 1 90.38 88 ALA B CA 1
ATOM 3743 C C . ALA B 1 88 ? 21.406 -18.266 2.789 1 90.38 88 ALA B C 1
ATOM 3745 O O . ALA B 1 88 ? 21.25 -19 3.773 1 90.38 88 ALA B O 1
ATOM 3746 N N . LYS B 1 89 ? 21.234 -18.719 1.585 1 89.56 89 LYS B N 1
ATOM 3747 C CA . LYS B 1 89 ? 20.703 -20.047 1.312 1 89.56 89 LYS B CA 1
ATOM 3748 C C . LYS B 1 89 ? 21.703 -21.141 1.686 1 89.56 89 LYS B C 1
ATOM 3750 O O . LYS B 1 89 ? 21.328 -22.297 1.894 1 89.56 89 LYS B O 1
ATOM 3755 N N . ARG B 1 90 ? 22.953 -20.766 1.803 1 88.06 90 ARG B N 1
ATOM 3756 C CA . ARG B 1 90 ? 23.969 -21.719 2.217 1 88.06 90 ARG B CA 1
ATOM 3757 C C . ARG B 1 90 ? 23.672 -22.281 3.604 1 88.06 90 ARG B C 1
ATOM 3759 O O . ARG B 1 90 ? 24.062 -23.406 3.928 1 88.06 90 ARG B O 1
ATOM 3766 N N . GLY B 1 91 ? 22.906 -21.578 4.305 1 90.44 91 GLY B N 1
ATOM 3767 C CA . GLY B 1 91 ? 22.594 -21.984 5.668 1 90.44 91 GLY B CA 1
ATOM 3768 C C . GLY B 1 91 ? 21.172 -22.5 5.824 1 90.44 91 GLY B C 1
ATOM 3769 O O . GLY B 1 91 ? 20.734 -22.75 6.941 1 90.44 91 GLY B O 1
ATOM 3770 N N . PHE B 1 92 ? 20.5 -22.766 4.766 1 94.25 92 PHE B N 1
ATOM 3771 C CA . PHE B 1 92 ? 19.109 -23.203 4.84 1 94.25 92 PHE B CA 1
ATOM 3772 C C . PHE B 1 92 ? 19.016 -24.625 5.363 1 94.25 92 PHE B C 1
ATOM 3774 O O . PHE B 1 92 ? 19.797 -25.5 4.965 1 94.25 92 PHE B O 1
ATOM 3781 N N . THR B 1 93 ? 18.219 -24.844 6.312 1 97.12 93 THR B N 1
ATOM 3782 C CA . THR B 1 93 ? 17.734 -26.156 6.699 1 97.12 93 THR B CA 1
ATOM 3783 C C . THR B 1 93 ? 16.25 -26.281 6.43 1 97.12 93 THR B C 1
ATOM 3785 O O . THR B 1 93 ? 15.547 -25.281 6.254 1 97.12 93 THR B O 1
ATOM 3788 N N . GLU B 1 94 ? 15.812 -27.531 6.281 1 98.06 94 GLU B N 1
ATOM 3789 C CA . GLU B 1 94 ? 14.375 -27.719 6.082 1 98.06 94 GLU B CA 1
ATOM 3790 C C . GLU B 1 94 ? 13.57 -27.047 7.188 1 98.06 94 GLU B C 1
ATOM 3792 O O . GLU B 1 94 ? 12.539 -26.438 6.918 1 98.06 94 GLU B O 1
ATOM 3797 N N . GLU B 1 95 ? 14.094 -27.109 8.398 1 98.06 95 GLU B N 1
ATOM 3798 C CA . GLU B 1 95 ? 13.406 -26.516 9.539 1 98.06 95 GLU B CA 1
ATOM 3799 C C . GLU B 1 95 ? 13.359 -25 9.43 1 98.06 95 GLU B C 1
ATOM 3801 O O . GLU B 1 95 ? 12.328 -24.375 9.695 1 98.06 95 GLU B O 1
ATOM 3806 N N . ASP B 1 96 ? 14.461 -24.438 9.109 1 96.81 96 ASP B N 1
ATOM 3807 C CA . ASP B 1 96 ? 14.547 -22.984 8.953 1 96.81 96 ASP B CA 1
ATOM 3808 C C . ASP B 1 96 ? 13.57 -22.5 7.879 1 96.81 96 ASP B C 1
ATOM 3810 O O . ASP B 1 96 ? 12.82 -21.547 8.109 1 96.81 96 ASP B O 1
ATOM 3814 N N . VAL B 1 97 ? 13.602 -23.125 6.742 1 98.19 97 VAL B N 1
ATOM 3815 C CA . VAL B 1 97 ? 12.727 -22.75 5.633 1 98.19 97 VAL B CA 1
ATOM 3816 C C . VAL B 1 97 ? 11.266 -22.922 6.047 1 98.19 97 VAL B C 1
ATOM 3818 O O . VAL B 1 97 ? 10.438 -22.062 5.785 1 98.19 97 VAL B O 1
ATOM 3821 N N . TYR B 1 98 ? 11 -24.047 6.719 1 98.62 98 TYR B N 1
ATOM 3822 C CA . TYR B 1 98 ? 9.641 -24.328 7.164 1 98.62 98 TYR B CA 1
ATOM 3823 C C . TYR B 1 98 ? 9.125 -23.219 8.078 1 98.62 98 TYR B C 1
ATOM 3825 O O . TYR B 1 98 ? 7.996 -22.75 7.914 1 98.62 98 TYR B O 1
ATOM 3833 N N . GLN B 1 99 ? 9.953 -22.766 8.984 1 98.06 99 GLN B N 1
ATOM 3834 C CA . GLN B 1 99 ? 9.539 -21.781 9.961 1 98.06 99 GLN B CA 1
ATOM 3835 C C . GLN B 1 99 ? 9.281 -20.422 9.297 1 98.06 99 GLN B C 1
ATOM 3837 O O . GLN B 1 99 ? 8.258 -19.781 9.547 1 98.06 99 GLN B O 1
ATOM 3842 N N . ARG B 1 100 ? 10.18 -19.984 8.5 1 97.75 100 ARG B N 1
ATOM 3843 C CA . ARG B 1 100 ? 10.016 -18.703 7.82 1 97.75 100 ARG B CA 1
ATOM 3844 C C . ARG B 1 100 ? 8.82 -18.734 6.863 1 97.75 100 ARG B C 1
ATOM 3846 O O . ARG B 1 100 ? 8.023 -17.812 6.828 1 97.75 100 ARG B O 1
ATOM 3853 N N . ALA B 1 101 ? 8.703 -19.828 6.141 1 98.69 101 ALA B N 1
ATOM 3854 C CA . ALA B 1 101 ? 7.613 -19.984 5.18 1 98.69 101 ALA B CA 1
ATOM 3855 C C . ALA B 1 101 ? 6.262 -20.031 5.883 1 98.69 101 ALA B C 1
ATOM 3857 O O . ALA B 1 101 ? 5.277 -19.484 5.379 1 98.69 101 ALA B O 1
ATOM 3858 N N . SER B 1 102 ? 6.211 -20.734 7.02 1 98.62 102 SER B N 1
ATOM 3859 C CA . SER B 1 102 ? 4.953 -20.844 7.754 1 98.62 102 SER B CA 1
ATOM 3860 C C . SER B 1 102 ? 4.488 -19.469 8.242 1 98.62 102 SER B C 1
ATOM 3862 O O . SER B 1 102 ? 3.291 -19.172 8.234 1 98.62 102 SER B O 1
ATOM 3864 N N . GLN B 1 103 ? 5.395 -18.625 8.656 1 97.75 103 GLN B N 1
ATOM 3865 C CA . GLN B 1 103 ? 5.055 -17.266 9.078 1 97.75 103 GLN B CA 1
ATOM 3866 C C . GLN B 1 103 ? 4.422 -16.484 7.938 1 97.75 103 GLN B C 1
ATOM 3868 O O . GLN B 1 103 ? 3.4 -15.812 8.125 1 97.75 103 GLN B O 1
ATOM 3873 N N . THR B 1 104 ? 5.016 -16.594 6.797 1 98.62 104 THR B N 1
ATOM 3874 C CA . THR B 1 104 ? 4.52 -15.891 5.617 1 98.62 104 THR B CA 1
ATOM 3875 C C . THR B 1 104 ? 3.178 -16.469 5.172 1 98.62 104 THR B C 1
ATOM 3877 O O . THR B 1 104 ? 2.262 -15.711 4.832 1 98.62 104 THR B O 1
ATOM 3880 N N . LEU B 1 105 ? 3.07 -17.75 5.176 1 98.75 105 LEU B N 1
ATOM 3881 C CA . LEU B 1 105 ? 1.842 -18.438 4.777 1 98.75 105 LEU B CA 1
ATOM 3882 C C . LEU B 1 105 ? 0.683 -18.031 5.688 1 98.75 105 LEU B C 1
ATOM 3884 O O . LEU B 1 105 ? -0.431 -17.797 5.211 1 98.75 105 LEU B O 1
ATOM 3888 N N . GLU B 1 106 ? 0.926 -17.953 6.941 1 98.62 106 GLU B N 1
ATOM 3889 C CA . GLU B 1 106 ? -0.116 -17.578 7.895 1 98.62 106 GLU B CA 1
ATOM 3890 C C . GLU B 1 106 ? -0.575 -16.141 7.684 1 98.62 106 GLU B C 1
ATOM 3892 O O . GLU B 1 106 ? -1.755 -15.828 7.859 1 98.62 106 GLU B O 1
ATOM 3897 N N . LYS B 1 107 ? 0.341 -15.25 7.348 1 98.38 107 LYS B N 1
ATOM 3898 C CA . LYS B 1 107 ? -0.059 -13.891 6.98 1 98.38 107 LYS B CA 1
ATOM 3899 C C . LYS B 1 107 ? -1.026 -13.898 5.801 1 98.38 107 LYS B C 1
ATOM 3901 O O . LYS B 1 107 ? -2.027 -13.188 5.809 1 98.38 107 LYS B O 1
ATOM 3906 N N . ALA B 1 108 ? -0.708 -14.703 4.824 1 98.88 108 ALA B N 1
ATOM 3907 C CA . ALA B 1 108 ? -1.543 -14.789 3.627 1 98.88 108 ALA B CA 1
ATOM 3908 C C . ALA B 1 108 ? -2.934 -15.312 3.963 1 98.88 108 ALA B C 1
ATOM 3910 O O . ALA B 1 108 ? -3.939 -14.773 3.496 1 98.88 108 ALA B O 1
ATOM 3911 N N . ILE B 1 109 ? -2.99 -16.359 4.781 1 98.81 109 ILE B N 1
ATOM 3912 C CA . ILE B 1 109 ? -4.258 -16.953 5.18 1 98.81 109 ILE B CA 1
ATOM 3913 C C . ILE B 1 109 ? -5.105 -15.93 5.922 1 98.81 109 ILE B C 1
ATOM 3915 O O . ILE B 1 109 ? -6.293 -15.758 5.625 1 98.81 109 ILE B O 1
ATOM 3919 N N . LYS B 1 110 ? -4.523 -15.164 6.797 1 98.62 110 LYS B N 1
ATOM 3920 C CA . LYS B 1 110 ? -5.223 -14.172 7.609 1 98.62 110 LYS B CA 1
ATOM 3921 C C . LYS B 1 110 ? -5.723 -13.008 6.75 1 98.62 110 LYS B C 1
ATOM 3923 O O . LYS B 1 110 ? -6.559 -12.219 7.195 1 98.62 110 LYS B O 1
ATOM 3928 N N . ASN B 1 111 ? -5.168 -12.961 5.562 1 98.62 111 ASN B N 1
ATOM 3929 C CA . ASN B 1 111 ? -5.613 -11.93 4.629 1 98.62 111 ASN B CA 1
ATOM 3930 C C . ASN B 1 111 ? -6.504 -12.516 3.537 1 98.62 111 ASN B C 1
ATOM 3932 O O . ASN B 1 111 ? -6.812 -11.836 2.557 1 98.62 111 ASN B O 1
ATOM 3936 N N . GLY B 1 112 ? -6.902 -13.734 3.629 1 98.69 112 GLY B N 1
ATOM 3937 C CA . GLY B 1 112 ? -7.996 -14.25 2.82 1 98.69 112 GLY B CA 1
ATOM 3938 C C . GLY B 1 112 ? -7.535 -15.18 1.716 1 98.69 112 GLY B C 1
ATOM 3939 O O . GLY B 1 112 ? -8.359 -15.711 0.963 1 98.69 112 GLY B O 1
ATOM 3940 N N . THR B 1 113 ? -6.215 -15.492 1.615 1 98.88 113 THR B N 1
ATOM 3941 C CA . THR B 1 113 ? -5.715 -16.359 0.557 1 98.88 113 THR B CA 1
ATOM 3942 C C . THR B 1 113 ? -6.074 -17.812 0.841 1 98.88 113 THR B C 1
ATOM 3944 O O . THR B 1 113 ? -5.816 -18.328 1.934 1 98.88 113 THR B O 1
ATOM 3947 N N . ASN B 1 114 ? -6.68 -18.484 -0.16 1 98 114 ASN B N 1
ATOM 3948 C CA . ASN B 1 114 ? -7.09 -19.875 -0.024 1 98 114 ASN B CA 1
ATOM 3949 C C . ASN B 1 114 ? -6.309 -20.797 -0.968 1 98 114 ASN B C 1
ATOM 3951 O O . ASN B 1 114 ? -6.293 -22.016 -0.794 1 98 114 ASN B O 1
ATOM 3955 N N . GLN B 1 115 ? -5.785 -20.203 -2 1 98.38 115 GLN B N 1
ATOM 3956 C CA . GLN B 1 115 ? -4.949 -20.891 -2.977 1 98.38 115 GLN B CA 1
ATOM 3957 C C . GLN B 1 115 ? -3.648 -20.141 -3.225 1 98.38 115 GLN B C 1
ATOM 3959 O O . GLN B 1 115 ? -3.639 -18.906 -3.254 1 98.38 115 GLN B O 1
ATOM 3964 N N . MET B 1 116 ? -2.58 -20.969 -3.398 1 98.88 116 MET B N 1
ATOM 3965 C CA . MET B 1 116 ? -1.283 -20.328 -3.566 1 98.88 116 MET B CA 1
ATOM 3966 C C . MET B 1 116 ? -0.359 -21.172 -4.438 1 98.88 116 MET B C 1
ATOM 3968 O O . MET B 1 116 ? -0.253 -22.375 -4.242 1 98.88 116 MET B O 1
ATOM 3972 N N . ARG B 1 117 ? 0.22 -20.562 -5.438 1 98.94 117 ARG B N 1
ATOM 3973 C CA . ARG B 1 117 ? 1.397 -21.109 -6.098 1 98.94 117 ARG B CA 1
ATOM 3974 C C . ARG B 1 117 ? 2.674 -20.453 -5.586 1 98.94 117 ARG B C 1
ATOM 3976 O O . ARG B 1 117 ? 2.818 -19.234 -5.664 1 98.94 117 ARG B O 1
ATOM 3983 N N . THR B 1 118 ? 3.523 -21.219 -4.977 1 98.88 118 THR B N 1
ATOM 3984 C CA . THR B 1 118 ? 4.809 -20.688 -4.527 1 98.88 118 THR B CA 1
ATOM 3985 C C . THR B 1 118 ? 5.945 -21.234 -5.391 1 98.88 118 THR B C 1
ATOM 3987 O O . THR B 1 118 ? 5.918 -22.406 -5.793 1 98.88 118 THR B O 1
ATOM 3990 N N . HIS B 1 119 ? 6.82 -20.344 -5.758 1 98.81 119 HIS B N 1
ATOM 3991 C CA . HIS B 1 119 ? 8.047 -20.719 -6.449 1 98.81 119 HIS B CA 1
ATOM 3992 C C . HIS B 1 119 ? 9.133 -21.141 -5.461 1 98.81 119 HIS B C 1
ATOM 3994 O O . HIS B 1 119 ? 9.352 -20.453 -4.457 1 98.81 119 HIS B O 1
ATOM 4000 N N . VAL B 1 120 ? 9.742 -22.219 -5.73 1 98.56 120 VAL B N 1
ATOM 4001 C CA . VAL B 1 120 ? 10.766 -22.766 -4.844 1 98.56 120 VAL B CA 1
ATOM 4002 C C . VAL B 1 120 ? 12.062 -22.984 -5.621 1 98.56 120 VAL B C 1
ATOM 4004 O O . VAL B 1 120 ? 12.07 -23.656 -6.648 1 98.56 120 VAL B O 1
ATOM 4007 N N . GLU B 1 121 ? 13.109 -22.422 -5.148 1 97.25 121 GLU B N 1
ATOM 4008 C CA . GLU B 1 121 ? 14.406 -22.547 -5.801 1 97.25 121 GLU B CA 1
ATOM 4009 C C . GLU B 1 121 ? 15.039 -23.906 -5.539 1 97.25 121 GLU B C 1
ATOM 4011 O O . GLU B 1 121 ? 15.016 -24.406 -4.41 1 97.25 121 GLU B O 1
ATOM 4016 N N . VAL B 1 122 ? 15.516 -24.5 -6.566 1 97 122 VAL B N 1
ATOM 4017 C CA . VAL B 1 122 ? 16.328 -25.703 -6.453 1 97 122 VAL B CA 1
ATOM 4018 C C . VAL B 1 122 ? 17.594 -25.547 -7.297 1 97 122 VAL B C 1
ATOM 4020 O O . VAL B 1 122 ? 17.562 -24.969 -8.383 1 97 122 VAL B O 1
ATOM 4023 N N . ASP B 1 123 ? 18.656 -25.922 -6.801 1 95 123 ASP B N 1
ATOM 4024 C CA . ASP B 1 123 ? 19.953 -25.906 -7.469 1 95 123 ASP B CA 1
ATOM 4025 C C . ASP B 1 123 ? 20.953 -26.828 -6.754 1 95 123 ASP B C 1
ATOM 4027 O O . ASP B 1 123 ? 20.641 -27.375 -5.699 1 95 123 ASP B O 1
ATOM 4031 N N . PRO B 1 124 ? 22.094 -27 -7.336 1 93.69 124 PRO B N 1
ATOM 4032 C CA . PRO B 1 124 ? 23.047 -27.953 -6.762 1 93.69 124 PRO B CA 1
ATOM 4033 C C . PRO B 1 124 ? 23.531 -27.547 -5.379 1 93.69 124 PRO B C 1
ATOM 4035 O O . PRO B 1 124 ? 24 -28.391 -4.609 1 93.69 124 PRO B O 1
ATOM 4038 N N . ARG B 1 125 ? 23.438 -26.359 -5.012 1 91.56 125 ARG B N 1
ATOM 4039 C CA . ARG B 1 125 ? 23.938 -25.875 -3.732 1 91.56 125 ARG B CA 1
ATOM 4040 C C . ARG B 1 125 ? 22.953 -26.156 -2.609 1 91.56 125 ARG B C 1
ATOM 4042 O O . ARG B 1 125 ? 23.344 -26.609 -1.533 1 91.56 125 ARG B O 1
ATOM 4049 N N . VAL B 1 126 ? 21.625 -25.953 -2.883 1 92.75 126 VAL B N 1
ATOM 4050 C CA . VAL B 1 126 ? 20.625 -26.094 -1.839 1 92.75 126 VAL B CA 1
ATOM 4051 C C . VAL B 1 126 ? 19.875 -27.422 -2.02 1 92.75 126 VAL B C 1
ATOM 4053 O O . VAL B 1 126 ? 19.219 -27.906 -1.097 1 92.75 126 VAL B O 1
ATOM 4056 N N . GLY B 1 127 ? 20.078 -28.047 -3.209 1 95.94 127 GLY B N 1
ATOM 4057 C CA . GLY B 1 127 ? 19.359 -29.266 -3.506 1 95.94 127 GLY B CA 1
ATOM 4058 C C . GLY B 1 127 ? 17.844 -29.094 -3.395 1 95.94 127 GLY B C 1
ATOM 4059 O O . GLY B 1 127 ? 17.281 -28.156 -3.959 1 95.94 127 GLY B O 1
ATOM 4060 N N . LEU B 1 128 ? 17.25 -30.047 -2.637 1 98.06 128 LEU B N 1
ATOM 4061 C CA . LEU B 1 128 ? 15.797 -30.047 -2.518 1 98.06 128 LEU B CA 1
ATOM 4062 C C . LEU B 1 128 ? 15.359 -29.625 -1.119 1 98.06 128 LEU B C 1
ATOM 4064 O O . LEU B 1 128 ? 14.234 -29.891 -0.705 1 98.06 128 LEU B O 1
ATOM 4068 N N . THR B 1 129 ? 16.234 -28.969 -0.398 1 98 129 THR B N 1
ATOM 4069 C CA . THR B 1 129 ? 16 -28.594 0.993 1 98 129 THR B CA 1
ATOM 4070 C C . THR B 1 129 ? 14.719 -27.766 1.12 1 98 129 THR B C 1
ATOM 4072 O O . THR B 1 129 ? 13.82 -28.125 1.888 1 98 129 THR B O 1
ATOM 4075 N N . SER B 1 130 ? 14.648 -26.719 0.383 1 98.44 130 SER B N 1
ATOM 4076 C CA . SER B 1 130 ? 13.477 -25.844 0.441 1 98.44 130 SER B CA 1
ATOM 4077 C C . SER B 1 130 ? 12.234 -26.562 -0.084 1 98.44 130 SER B C 1
ATOM 4079 O O . SER B 1 130 ? 11.141 -26.391 0.463 1 98.44 130 SER B O 1
ATOM 4081 N N . PHE B 1 131 ? 12.406 -27.312 -1.14 1 98.69 131 PHE B N 1
ATOM 4082 C CA . PHE B 1 131 ? 11.289 -28.047 -1.729 1 98.69 131 PHE B CA 1
ATOM 4083 C C . PHE B 1 131 ? 10.68 -29.016 -0.72 1 98.69 131 PHE B C 1
ATOM 4085 O O . PHE B 1 131 ? 9.461 -29.062 -0.566 1 98.69 131 PHE B O 1
ATOM 4092 N N . ARG B 1 132 ? 11.477 -29.719 -0.012 1 98.62 132 ARG B N 1
ATOM 4093 C CA . ARG B 1 132 ? 11.008 -30.688 0.971 1 98.62 132 ARG B CA 1
ATOM 4094 C C . ARG B 1 132 ? 10.328 -29.984 2.145 1 98.62 132 ARG B C 1
ATOM 4096 O O . ARG B 1 132 ? 9.305 -30.469 2.648 1 98.62 132 ARG B O 1
ATOM 4103 N N . ALA B 1 133 ? 10.859 -28.906 2.572 1 98.69 133 ALA B N 1
ATOM 4104 C CA . ALA B 1 133 ? 10.234 -28.109 3.631 1 98.69 133 ALA B CA 1
ATOM 4105 C C . ALA B 1 133 ? 8.836 -27.656 3.221 1 98.69 133 ALA B C 1
ATOM 4107 O O . ALA B 1 133 ? 7.891 -27.75 4.008 1 98.69 133 ALA B O 1
ATOM 4108 N N . LEU B 1 134 ? 8.695 -27.219 2.014 1 98.81 134 LEU B N 1
ATOM 4109 C CA . LEU B 1 134 ? 7.422 -26.672 1.553 1 98.81 134 LEU B CA 1
ATOM 4110 C C . LEU B 1 134 ? 6.43 -27.797 1.262 1 98.81 134 LEU B C 1
ATOM 4112 O O . LEU B 1 134 ? 5.219 -27.609 1.397 1 98.81 134 LEU B O 1
ATOM 4116 N N . LYS B 1 135 ? 6.941 -28.953 0.856 1 98.69 135 LYS B N 1
ATOM 4117 C CA . LYS B 1 135 ? 6.062 -30.109 0.726 1 98.69 135 LYS B CA 1
ATOM 4118 C C . LYS B 1 135 ? 5.383 -30.438 2.053 1 98.69 135 LYS B C 1
ATOM 4120 O O . LYS B 1 135 ? 4.191 -30.75 2.084 1 98.69 135 LYS B O 1
ATOM 4125 N N . GLN B 1 136 ? 6.211 -30.406 3.105 1 98.69 136 GLN B N 1
ATOM 4126 C CA . GLN B 1 136 ? 5.641 -30.656 4.43 1 98.69 136 GLN B CA 1
ATOM 4127 C C . GLN B 1 136 ? 4.645 -29.562 4.805 1 98.69 136 GLN B C 1
ATOM 4129 O O . GLN B 1 136 ? 3.586 -29.844 5.367 1 98.69 136 GLN B O 1
ATOM 4134 N N . LEU B 1 137 ? 4.973 -28.344 4.516 1 98.62 137 LEU B N 1
ATOM 4135 C CA . LEU B 1 137 ? 4.094 -27.203 4.785 1 98.62 137 LEU B CA 1
ATOM 4136 C C . LEU B 1 137 ? 2.764 -27.359 4.059 1 98.62 137 LEU B C 1
ATOM 4138 O O . LEU B 1 137 ? 1.708 -27.047 4.613 1 98.62 137 LEU B O 1
ATOM 4142 N N . LYS B 1 138 ? 2.828 -27.797 2.803 1 98.62 138 LYS B N 1
ATOM 4143 C CA . LYS B 1 138 ? 1.659 -28.078 1.971 1 98.62 138 LYS B CA 1
ATOM 4144 C C . LYS B 1 138 ? 0.691 -29.016 2.672 1 98.62 138 LYS B C 1
ATOM 4146 O O . LYS B 1 138 ? -0.519 -28.781 2.686 1 98.62 138 LYS B O 1
ATOM 4151 N N . LEU B 1 139 ? 1.202 -29.984 3.27 1 98.25 139 LEU B N 1
ATOM 4152 C CA . LEU B 1 139 ? 0.388 -30.969 3.98 1 98.25 139 LEU B CA 1
ATOM 4153 C C . LEU B 1 139 ? -0.167 -30.375 5.273 1 98.25 139 LEU B C 1
ATOM 4155 O O . LEU B 1 139 ? -1.356 -30.516 5.562 1 98.25 139 LEU B O 1
ATOM 4159 N N . ASP B 1 140 ? 0.663 -29.703 6.02 1 98.25 140 ASP B N 1
ATOM 4160 C CA . ASP B 1 140 ? 0.325 -29.25 7.359 1 98.25 140 ASP B CA 1
ATOM 4161 C C . ASP B 1 140 ? -0.729 -28.141 7.312 1 98.25 140 ASP B C 1
ATOM 4163 O O . ASP B 1 140 ? -1.498 -27.969 8.258 1 98.25 140 ASP B O 1
ATOM 4167 N N . TYR B 1 141 ? -0.82 -27.375 6.207 1 98.56 141 TYR B N 1
ATOM 4168 C CA . TYR B 1 141 ? -1.713 -26.219 6.152 1 98.56 141 TYR B CA 1
ATOM 4169 C C . TYR B 1 141 ? -2.869 -26.469 5.191 1 98.56 141 TYR B C 1
ATOM 4171 O O . TYR B 1 141 ? -3.631 -25.562 4.871 1 98.56 141 TYR B O 1
ATOM 4179 N N . ALA B 1 142 ? -3.092 -27.719 4.727 1 98.06 142 ALA B N 1
ATOM 4180 C CA . ALA B 1 142 ? -4.145 -28.078 3.779 1 98.06 142 ALA B CA 1
ATOM 4181 C C . ALA B 1 142 ? -5.523 -27.719 4.328 1 98.06 142 ALA B C 1
ATOM 4183 O O . ALA B 1 142 ? -6.48 -27.578 3.564 1 98.06 142 ALA B O 1
ATOM 4184 N N . TRP B 1 143 ? -5.637 -27.5 5.633 1 97.69 143 TRP B N 1
ATOM 4185 C CA . TRP B 1 143 ? -6.902 -27.156 6.27 1 97.69 143 TRP B CA 1
ATOM 4186 C C . TRP B 1 143 ? -7.324 -25.734 5.914 1 97.69 143 TRP B C 1
ATOM 4188 O O . TRP B 1 143 ? -8.508 -25.391 5.996 1 97.69 143 TRP B O 1
ATOM 4198 N N . ALA B 1 144 ? -6.379 -24.906 5.441 1 98.5 144 ALA B N 1
ATOM 4199 C CA . ALA B 1 144 ? -6.691 -23.5 5.254 1 98.5 144 ALA B CA 1
ATOM 4200 C C . ALA B 1 144 ? -6.352 -23.047 3.836 1 98.5 144 ALA B C 1
ATOM 4202 O O . ALA B 1 144 ? -6.906 -22.062 3.342 1 98.5 144 ALA B O 1
ATOM 4203 N N . ILE B 1 145 ? -5.41 -23.734 3.152 1 98.5 145 ILE B N 1
ATOM 4204 C CA . ILE B 1 145 ? -4.891 -23.219 1.887 1 98.5 145 ILE B CA 1
ATOM 4205 C C . ILE B 1 145 ? -4.367 -24.375 1.041 1 98.5 145 ILE B C 1
ATOM 4207 O O . ILE B 1 145 ? -3.762 -25.312 1.566 1 98.5 145 ILE B O 1
ATOM 4211 N N . ASP B 1 146 ? -4.645 -24.359 -0.263 1 98.38 146 ASP B N 1
ATOM 4212 C CA . ASP B 1 146 ? -4.047 -25.281 -1.217 1 98.38 146 ASP B CA 1
ATOM 4213 C C . ASP B 1 146 ? -2.764 -24.703 -1.812 1 98.38 146 ASP B C 1
ATOM 4215 O O . ASP B 1 146 ? -2.768 -23.594 -2.348 1 98.38 146 ASP B O 1
ATOM 4219 N N . LEU B 1 147 ? -1.699 -25.5 -1.732 1 98.38 147 LEU B N 1
ATOM 4220 C CA . LEU B 1 147 ? -0.397 -25.016 -2.182 1 98.38 147 LEU B CA 1
ATOM 4221 C C . LEU B 1 147 ? 0.064 -25.781 -3.422 1 98.38 147 LEU B C 1
ATOM 4223 O O . LEU B 1 147 ? 0.011 -27.016 -3.461 1 98.38 147 LEU B O 1
ATOM 4227 N N . GLN B 1 148 ? 0.409 -25.016 -4.457 1 98.62 148 GLN B N 1
ATOM 4228 C CA . GLN B 1 148 ? 1.154 -25.531 -5.598 1 98.62 148 GLN B CA 1
ATOM 4229 C C . GLN B 1 148 ? 2.633 -25.172 -5.5 1 98.62 148 GLN B C 1
ATOM 4231 O O . GLN B 1 148 ? 2.979 -24.016 -5.219 1 98.62 148 GLN B O 1
ATOM 4236 N N . LEU B 1 149 ? 3.467 -26.156 -5.668 1 98.88 149 LEU B N 1
ATOM 4237 C CA . LEU B 1 149 ? 4.906 -25.938 -5.621 1 98.88 149 LEU B CA 1
ATOM 4238 C C . LEU B 1 149 ? 5.488 -25.859 -7.031 1 98.88 149 LEU B C 1
ATOM 4240 O O . LEU B 1 149 ? 5.434 -26.844 -7.781 1 98.88 149 LEU B O 1
ATOM 4244 N N . CYS B 1 150 ? 5.988 -24.703 -7.398 1 98.94 150 CYS B N 1
ATOM 4245 C CA . CYS B 1 150 ? 6.648 -24.469 -8.68 1 98.94 150 CYS B CA 1
ATOM 4246 C C . CYS B 1 150 ? 8.164 -24.469 -8.516 1 98.94 150 CYS B C 1
ATOM 4248 O O . CYS B 1 150 ? 8.734 -23.484 -8.016 1 98.94 150 CYS B O 1
ATOM 4250 N N . VAL B 1 151 ? 8.852 -25.469 -8.938 1 98.81 151 VAL B N 1
ATOM 4251 C CA . VAL B 1 151 ? 10.305 -25.516 -8.812 1 98.81 151 VAL B CA 1
ATOM 4252 C C . VAL B 1 151 ? 10.945 -24.75 -9.961 1 98.81 151 VAL B C 1
ATOM 4254 O O . VAL B 1 151 ? 10.461 -24.797 -11.094 1 98.81 151 VAL B O 1
ATOM 4257 N N . PHE B 1 152 ? 11.953 -23.969 -9.695 1 98.19 152 PHE B N 1
ATOM 4258 C CA . PHE B 1 152 ? 12.578 -23.203 -10.766 1 98.19 152 PHE B CA 1
ATOM 4259 C C . PHE B 1 152 ? 14.047 -22.938 -10.453 1 98.19 152 PHE B C 1
ATOM 4261 O O . PHE B 1 152 ? 14.453 -22.984 -9.289 1 98.19 152 PHE B O 1
ATOM 4268 N N . PRO B 1 153 ? 14.914 -22.766 -11.43 1 96.94 153 PRO B N 1
ATOM 4269 C CA . PRO B 1 153 ? 16.344 -22.516 -11.289 1 96.94 153 PRO B CA 1
ATOM 4270 C C . PRO B 1 153 ? 16.688 -21.031 -11.25 1 96.94 153 PRO B C 1
ATOM 4272 O O . PRO B 1 153 ? 17.062 -20.438 -12.281 1 96.94 153 PRO B O 1
ATOM 4275 N N . GLN B 1 154 ? 16.719 -20.453 -10.094 1 92.56 154 GLN B N 1
ATOM 4276 C CA . GLN B 1 154 ? 16.953 -19.016 -9.938 1 92.56 154 GLN B CA 1
ATOM 4277 C C . GLN B 1 154 ? 18.328 -18.625 -10.453 1 92.56 154 GLN B C 1
ATOM 4279 O O . GLN B 1 154 ? 18.516 -17.531 -10.977 1 92.56 154 GLN B O 1
ATOM 4284 N N . GLU B 1 155 ? 19.312 -19.5 -10.391 1 91.12 155 GLU B N 1
ATOM 4285 C CA . GLU B 1 155 ? 20.688 -19.188 -10.742 1 91.12 155 GLU B CA 1
ATOM 4286 C C . GLU B 1 155 ? 21.031 -19.656 -12.156 1 91.12 155 GLU B C 1
ATOM 4288 O O . GLU B 1 155 ? 22.188 -19.578 -12.578 1 91.12 155 GLU B O 1
ATOM 4293 N N . GLY B 1 156 ? 20.031 -20.078 -12.828 1 94.81 156 GLY B N 1
ATOM 4294 C CA . GLY B 1 156 ? 20.234 -20.625 -14.156 1 94.81 156 GLY B CA 1
ATOM 4295 C C . GLY B 1 156 ? 20.062 -22.141 -14.211 1 94.81 156 GLY B C 1
ATOM 4296 O O . GLY B 1 156 ? 20.125 -22.812 -13.188 1 94.81 156 GLY B O 1
ATOM 4297 N N . LEU B 1 157 ? 19.844 -22.625 -15.406 1 98 157 LEU B N 1
ATOM 4298 C CA . LEU B 1 157 ? 19.625 -24.047 -15.656 1 98 157 LEU B CA 1
ATOM 4299 C C . LEU B 1 157 ? 20.75 -24.625 -16.516 1 98 157 LEU B C 1
ATOM 4301 O O . LEU B 1 157 ? 21.5 -25.5 -16.062 1 98 157 LEU B O 1
ATOM 4305 N N . LEU B 1 158 ? 20.984 -24.062 -17.688 1 97.81 158 LEU B N 1
ATOM 4306 C CA . LEU B 1 158 ? 21.969 -24.562 -18.641 1 97.81 158 LEU B CA 1
ATOM 4307 C C . LEU B 1 158 ? 23.375 -24.172 -18.219 1 97.81 158 LEU B C 1
ATOM 4309 O O . LEU B 1 158 ? 24.328 -24.922 -18.453 1 97.81 158 LEU B O 1
ATOM 4313 N N . ASP B 1 159 ? 23.547 -23.047 -17.594 1 97.12 159 ASP B N 1
ATOM 4314 C CA . ASP B 1 159 ? 24.859 -22.531 -17.188 1 97.12 159 ASP B CA 1
ATOM 4315 C C . ASP B 1 159 ? 25.172 -22.906 -15.742 1 97.12 159 ASP B C 1
ATOM 4317 O O . ASP B 1 159 ? 26.125 -22.406 -15.156 1 97.12 159 ASP B O 1
ATOM 4321 N N . ASP B 1 160 ? 24.375 -23.719 -15.109 1 96.25 160 ASP B N 1
ATOM 4322 C CA . ASP B 1 160 ? 24.578 -24.203 -13.742 1 96.25 160 ASP B CA 1
ATOM 4323 C C . ASP B 1 160 ? 24.656 -25.719 -13.703 1 96.25 160 ASP B C 1
ATOM 4325 O O . ASP B 1 160 ? 23.672 -26.391 -13.398 1 96.25 160 ASP B O 1
ATOM 4329 N N . PRO B 1 161 ? 25.844 -26.234 -13.82 1 96 161 PRO B N 1
ATOM 4330 C CA . PRO B 1 161 ? 25.984 -27.688 -13.883 1 96 161 PRO B CA 1
ATOM 4331 C C . PRO B 1 161 ? 25.312 -28.406 -12.711 1 96 161 PRO B C 1
ATOM 4333 O O . PRO B 1 161 ? 25.516 -28.031 -11.555 1 96 161 PRO B O 1
ATOM 4336 N N . GLY B 1 162 ? 24.516 -29.375 -13.055 1 97.38 162 GLY B N 1
ATOM 4337 C CA . GLY B 1 162 ? 23.828 -30.188 -12.047 1 97.38 162 GLY B CA 1
ATOM 4338 C C . GLY B 1 162 ? 22.406 -29.734 -11.797 1 97.38 162 GLY B C 1
ATOM 4339 O O . GLY B 1 162 ? 21.609 -30.469 -11.211 1 97.38 162 GLY B O 1
ATOM 4340 N N . CYS B 1 163 ? 22.078 -28.578 -12.211 1 97.94 163 CYS B N 1
ATOM 4341 C CA . CYS B 1 163 ? 20.766 -28.016 -11.898 1 97.94 163 CYS B CA 1
ATOM 4342 C C . CYS B 1 163 ? 19.656 -28.781 -12.609 1 97.94 163 CYS B C 1
ATOM 4344 O O . CYS B 1 163 ? 18.578 -28.984 -12.055 1 97.94 163 CYS B O 1
ATOM 4346 N N . ASP B 1 164 ? 19.922 -29.125 -13.852 1 98.25 164 ASP B N 1
ATOM 4347 C CA . ASP B 1 164 ? 18.953 -29.922 -14.617 1 98.25 164 ASP B CA 1
ATOM 4348 C C . ASP B 1 164 ? 18.531 -31.156 -13.844 1 98.25 164 ASP B C 1
ATOM 4350 O O . ASP B 1 164 ? 17.328 -31.438 -13.719 1 98.25 164 ASP B O 1
ATOM 4354 N N . ALA B 1 165 ? 19.469 -31.906 -13.289 1 98.31 165 ALA B N 1
ATOM 4355 C CA . ALA B 1 165 ? 19.203 -33.125 -12.555 1 98.31 165 ALA B CA 1
ATOM 4356 C C . ALA B 1 165 ? 18.375 -32.875 -11.305 1 98.31 165 ALA B C 1
ATOM 4358 O O . ALA B 1 165 ? 17.5 -33.656 -10.945 1 98.31 165 ALA B O 1
ATOM 4359 N N . VAL B 1 166 ? 18.672 -31.781 -10.617 1 98.38 166 VAL B N 1
ATOM 4360 C CA . VAL B 1 166 ? 17.953 -31.422 -9.398 1 98.38 166 VAL B CA 1
ATOM 4361 C C . VAL B 1 166 ? 16.5 -31.062 -9.742 1 98.38 166 VAL B C 1
ATOM 4363 O O . VAL B 1 166 ? 15.578 -31.438 -9.023 1 98.38 166 VAL B O 1
ATOM 4366 N N . MET B 1 167 ? 16.297 -30.344 -10.859 1 98.69 167 MET B N 1
ATOM 4367 C CA . MET B 1 167 ? 14.945 -30.016 -11.328 1 98.69 167 MET B CA 1
ATOM 4368 C C . MET B 1 167 ? 14.141 -31.266 -11.617 1 98.69 167 MET B C 1
ATOM 4370 O O . MET B 1 167 ? 12.992 -31.391 -11.188 1 98.69 167 MET B O 1
ATOM 4374 N N . LEU B 1 168 ? 14.766 -32.156 -12.312 1 98.75 168 LEU B N 1
ATOM 4375 C CA . LEU B 1 168 ? 14.094 -33.406 -12.656 1 98.75 168 LEU B CA 1
ATOM 4376 C C . LEU B 1 168 ? 13.75 -34.219 -11.398 1 98.75 168 LEU B C 1
ATOM 4378 O O . LEU B 1 168 ? 12.68 -34.812 -11.312 1 98.75 168 LEU B O 1
ATOM 4382 N N . GLN B 1 169 ? 14.68 -34.219 -10.445 1 98.75 169 GLN B N 1
ATOM 4383 C CA . GLN B 1 169 ? 14.43 -34.906 -9.195 1 98.75 169 GLN B CA 1
ATOM 4384 C C . GLN B 1 169 ? 13.234 -34.312 -8.461 1 98.75 169 GLN B C 1
ATOM 4386 O O . GLN B 1 169 ? 12.391 -35.062 -7.945 1 98.75 169 GLN B O 1
ATOM 4391 N N . ALA B 1 170 ? 13.164 -33 -8.406 1 98.75 170 ALA B N 1
ATOM 4392 C CA . ALA B 1 170 ? 12.039 -32.312 -7.758 1 98.75 170 ALA B CA 1
ATOM 4393 C C . ALA B 1 170 ? 10.719 -32.688 -8.422 1 98.75 170 ALA B C 1
ATOM 4395 O O . ALA B 1 170 ? 9.719 -32.938 -7.742 1 98.75 170 ALA B O 1
ATOM 4396 N N . LEU B 1 171 ? 10.703 -32.719 -9.75 1 98.81 171 LEU B N 1
ATOM 4397 C CA . LEU B 1 171 ? 9.508 -33.094 -10.5 1 98.81 171 LEU B CA 1
ATOM 4398 C C . LEU B 1 171 ? 9.109 -34.531 -10.219 1 98.81 171 LEU B C 1
ATOM 4400 O O . LEU B 1 171 ? 7.93 -34.844 -10.016 1 98.81 171 LEU B O 1
ATOM 4404 N N . ARG B 1 172 ? 10.094 -35.406 -10.141 1 98.62 172 ARG B N 1
ATOM 4405 C CA . ARG B 1 172 ? 9.82 -36.812 -9.82 1 98.62 172 ARG B CA 1
ATOM 4406 C C . ARG B 1 172 ? 9.258 -36.938 -8.406 1 98.62 172 ARG B C 1
ATOM 4408 O O . ARG B 1 172 ? 8.422 -37.812 -8.148 1 98.62 172 ARG B O 1
ATOM 4415 N N . GLU B 1 173 ? 9.711 -36 -7.613 1 98.31 173 GLU B N 1
ATOM 4416 C CA . GLU B 1 173 ? 9.281 -36.062 -6.219 1 98.31 173 GLU B CA 1
ATOM 4417 C C . GLU B 1 173 ? 7.98 -35.312 -6 1 98.31 173 GLU B C 1
ATOM 4419 O O . GLU B 1 173 ? 7.539 -35.125 -4.859 1 98.31 173 GLU B O 1
ATOM 4424 N N . GLY B 1 174 ? 7.457 -34.75 -7.016 1 97.69 174 GLY B N 1
ATOM 4425 C CA . GLY B 1 174 ? 6.074 -34.344 -6.879 1 97.69 174 GLY B CA 1
ATOM 4426 C C . GLY B 1 174 ? 5.898 -32.844 -7.016 1 97.69 174 GLY B C 1
ATOM 4427 O O . GLY B 1 174 ? 4.879 -32.281 -6.598 1 97.69 174 GLY B O 1
ATOM 4428 N N . ALA B 1 175 ? 6.859 -32.094 -7.523 1 98.69 175 ALA B N 1
ATOM 4429 C CA . ALA B 1 175 ? 6.609 -30.703 -7.852 1 98.69 175 ALA B CA 1
ATOM 4430 C C . ALA B 1 175 ? 5.398 -30.562 -8.766 1 98.69 175 ALA B C 1
ATOM 4432 O O . ALA B 1 175 ? 5.195 -31.375 -9.672 1 98.69 175 ALA B O 1
ATOM 4433 N N . ASP B 1 176 ? 4.574 -29.531 -8.547 1 98.75 176 ASP B N 1
ATOM 4434 C CA . ASP B 1 176 ? 3.301 -29.391 -9.242 1 98.75 176 ASP B CA 1
ATOM 4435 C C . ASP B 1 176 ? 3.48 -28.641 -10.562 1 98.75 176 ASP B C 1
ATOM 4437 O O . ASP B 1 176 ? 2.691 -28.812 -11.492 1 98.75 176 ASP B O 1
ATOM 4441 N N . VAL B 1 177 ? 4.391 -27.719 -10.617 1 98.88 177 VAL B N 1
ATOM 4442 C CA . VAL B 1 177 ? 4.633 -26.781 -11.703 1 98.88 177 VAL B CA 1
ATOM 4443 C C . VAL B 1 177 ? 6.137 -26.641 -11.938 1 98.88 177 VAL B C 1
ATOM 4445 O O . VAL B 1 177 ? 6.934 -26.812 -11.016 1 98.88 177 VAL B O 1
ATOM 4448 N N . VAL B 1 178 ? 6.574 -26.422 -13.117 1 98.94 178 VAL B N 1
ATOM 4449 C CA . VAL B 1 178 ? 7.98 -26.156 -13.406 1 98.94 178 VAL B CA 1
ATOM 4450 C C . VAL B 1 178 ? 8.148 -24.703 -13.875 1 98.94 178 VAL B C 1
ATOM 4452 O O . VAL B 1 178 ? 7.332 -24.203 -14.648 1 98.94 178 VAL B O 1
ATOM 4455 N N . GLY B 1 179 ? 9.047 -24.016 -13.266 1 98.75 179 GLY B N 1
ATOM 4456 C CA . GLY B 1 179 ? 9.344 -22.641 -13.617 1 98.75 179 GLY B CA 1
ATOM 4457 C C . GLY B 1 179 ? 10.711 -22.469 -14.25 1 98.75 179 GLY B C 1
ATOM 4458 O O . GLY B 1 179 ? 11.445 -23.438 -14.422 1 98.75 179 GLY B O 1
ATOM 4459 N N . GLY B 1 180 ? 11.008 -21.297 -14.648 1 98.5 180 GLY B N 1
ATOM 4460 C CA . GLY B 1 180 ? 12.297 -20.906 -15.203 1 98.5 180 GLY B CA 1
ATOM 4461 C C . GLY B 1 180 ? 12.594 -19.422 -15.062 1 98.5 180 GLY B C 1
ATOM 4462 O O . GLY B 1 180 ? 11.703 -18.641 -14.711 1 98.5 180 GLY B O 1
ATOM 4463 N N . ALA B 1 181 ? 13.812 -19.078 -15.188 1 97.75 181 ALA B N 1
ATOM 4464 C CA . ALA B 1 181 ? 14.328 -17.703 -15.258 1 97.75 181 ALA B CA 1
ATOM 4465 C C . ALA B 1 181 ? 15.297 -17.547 -16.422 1 97.75 181 ALA B C 1
ATOM 4467 O O . ALA B 1 181 ? 16.5 -17.391 -16.219 1 97.75 181 ALA B O 1
ATOM 4468 N N . PRO B 1 182 ? 14.758 -17.438 -17.594 1 97.94 182 PRO B N 1
ATOM 4469 C CA . PRO B 1 182 ? 15.578 -17.516 -18.812 1 97.94 182 PRO B CA 1
ATOM 4470 C C . PRO B 1 182 ? 16.703 -16.484 -18.828 1 97.94 182 PRO B C 1
ATOM 4472 O O . PRO B 1 182 ? 17.797 -16.766 -19.328 1 97.94 182 PRO B O 1
ATOM 4475 N N . TYR B 1 183 ? 16.5 -15.344 -18.297 1 94.75 183 TYR B N 1
ATOM 4476 C CA . TYR B 1 183 ? 17.484 -14.273 -18.359 1 94.75 183 TYR B CA 1
ATOM 4477 C C . TYR B 1 183 ? 18.703 -14.609 -17.484 1 94.75 183 TYR B C 1
ATOM 4479 O O . TYR B 1 183 ? 19.688 -13.875 -17.484 1 94.75 183 TYR B O 1
ATOM 4487 N N . MET B 1 184 ? 18.719 -15.703 -16.797 1 94.88 184 MET B N 1
ATOM 4488 C CA . MET B 1 184 ? 19.844 -16.109 -15.961 1 94.88 184 MET B CA 1
ATOM 4489 C C . MET B 1 184 ? 20.797 -17.016 -16.719 1 94.88 184 MET B C 1
ATOM 4491 O O . MET B 1 184 ? 21.875 -17.328 -16.234 1 94.88 184 MET B O 1
ATOM 4495 N N . ASP B 1 185 ? 20.422 -17.469 -17.922 1 97.5 185 ASP B N 1
ATOM 4496 C CA . ASP B 1 185 ? 21.281 -18.266 -18.797 1 97.5 185 ASP B CA 1
ATOM 4497 C C . ASP B 1 185 ? 21.719 -17.453 -20.016 1 97.5 185 ASP B C 1
ATOM 4499 O O . ASP B 1 185 ? 20.969 -16.625 -20.531 1 97.5 185 ASP B O 1
ATOM 4503 N N . LYS B 1 186 ? 22.969 -17.766 -20.5 1 97 186 LYS B N 1
ATOM 4504 C CA . LYS B 1 186 ? 23.438 -17.156 -21.75 1 97 186 LYS B CA 1
ATOM 4505 C C . LYS B 1 186 ? 22.516 -17.5 -22.906 1 97 186 LYS B C 1
ATOM 4507 O O . LYS B 1 186 ? 22.281 -16.672 -23.797 1 97 186 LYS B O 1
ATOM 4512 N N . ASP B 1 187 ? 22.047 -18.672 -22.906 1 98.12 187 ASP B N 1
ATOM 4513 C CA . ASP B 1 187 ? 21.094 -19.156 -23.891 1 98.12 187 ASP B CA 1
ATOM 4514 C C . ASP B 1 187 ? 19.672 -19.203 -23.312 1 98.12 187 ASP B C 1
ATOM 4516 O O . ASP B 1 187 ? 19.172 -20.266 -22.953 1 98.12 187 ASP B O 1
ATOM 4520 N N . SER B 1 188 ? 19.016 -18.062 -23.312 1 98 188 SER B N 1
ATOM 4521 C CA . SER B 1 188 ? 17.688 -17.953 -22.734 1 98 188 SER B CA 1
ATOM 4522 C C . SER B 1 188 ? 16.688 -18.828 -23.469 1 98 188 SER B C 1
ATOM 4524 O O . SER B 1 188 ? 15.82 -19.453 -22.859 1 98 188 SER B O 1
ATOM 4526 N N . HIS B 1 189 ? 16.75 -18.859 -24.75 1 98.44 189 HIS B N 1
ATOM 4527 C CA . HIS B 1 189 ? 15.844 -19.688 -25.531 1 98.44 189 HIS B CA 1
ATOM 4528 C C . HIS B 1 189 ? 16.047 -21.172 -25.234 1 98.44 189 HIS B C 1
ATOM 4530 O O . HIS B 1 189 ? 15.07 -21.938 -25.188 1 98.44 189 HIS B O 1
ATOM 4536 N N . GLY B 1 190 ? 17.328 -21.5 -25.078 1 98.56 190 GLY B N 1
ATOM 4537 C CA . GLY B 1 190 ? 17.609 -22.875 -24.672 1 98.56 190 GLY B CA 1
ATOM 4538 C C . GLY B 1 190 ? 16.953 -23.266 -23.359 1 98.56 190 GLY B C 1
ATOM 4539 O O . GLY B 1 190 ? 16.406 -24.359 -23.234 1 98.56 190 GLY B O 1
ATOM 4540 N N . GLN B 1 191 ? 17.016 -22.375 -22.375 1 98.69 191 GLN B N 1
ATOM 4541 C CA . GLN B 1 191 ? 16.344 -22.672 -21.109 1 98.69 191 GLN B CA 1
ATOM 4542 C C . GLN B 1 191 ? 14.844 -22.812 -21.297 1 98.69 191 GLN B C 1
ATOM 4544 O O . GLN B 1 191 ? 14.227 -23.703 -20.703 1 98.69 191 GLN B O 1
ATOM 4549 N N . ILE B 1 192 ? 14.234 -21.906 -22.062 1 98.88 192 ILE B N 1
ATOM 4550 C CA . ILE B 1 192 ? 12.805 -21.969 -22.344 1 98.88 192 ILE B CA 1
ATOM 4551 C C . ILE B 1 192 ? 12.453 -23.328 -22.938 1 98.88 192 ILE B C 1
ATOM 4553 O O . ILE B 1 192 ? 11.516 -23.984 -22.469 1 98.88 192 ILE B O 1
ATOM 4557 N N . GLY B 1 193 ? 13.219 -23.719 -23.906 1 98.81 193 GLY B N 1
ATOM 4558 C CA . GLY B 1 193 ? 12.992 -25.031 -24.516 1 98.81 193 GLY B CA 1
ATOM 4559 C C . GLY B 1 193 ? 13.078 -26.172 -23.516 1 98.81 193 GLY B C 1
ATOM 4560 O O . GLY B 1 193 ? 12.234 -27.078 -23.531 1 98.81 193 GLY B O 1
ATOM 4561 N N . ARG B 1 194 ? 14.078 -26.156 -22.688 1 98.81 194 ARG B N 1
ATOM 4562 C CA . ARG B 1 194 ? 14.289 -27.219 -21.703 1 98.81 194 ARG B CA 1
ATOM 4563 C C . ARG B 1 194 ? 13.141 -27.266 -20.703 1 98.81 194 ARG B C 1
ATOM 4565 O O . ARG B 1 194 ? 12.711 -28.344 -20.312 1 98.81 194 ARG B O 1
ATOM 4572 N N . ILE B 1 195 ? 12.648 -26.141 -20.297 1 98.88 195 ILE B N 1
ATOM 4573 C CA . ILE B 1 195 ? 11.531 -26.078 -19.375 1 98.88 195 ILE B CA 1
ATOM 4574 C C . ILE B 1 195 ? 10.281 -26.688 -20.016 1 98.88 195 ILE B C 1
ATOM 4576 O O . ILE B 1 195 ? 9.555 -27.438 -19.375 1 98.88 195 ILE B O 1
ATOM 4580 N N . PHE B 1 196 ? 9.992 -26.328 -21.281 1 98.88 196 PHE B N 1
ATOM 4581 C CA . PHE B 1 196 ? 8.859 -26.922 -21.969 1 98.88 196 PHE B CA 1
ATOM 4582 C C . PHE B 1 196 ? 9 -28.438 -22.062 1 98.88 196 PHE B C 1
ATOM 4584 O O . PHE B 1 196 ? 8.016 -29.172 -21.938 1 98.88 196 PHE B O 1
ATOM 4591 N N . GLU B 1 197 ? 10.242 -28.922 -22.297 1 98.81 197 GLU B N 1
ATOM 4592 C CA . GLU B 1 197 ? 10.484 -30.359 -22.328 1 98.81 197 GLU B CA 1
ATOM 4593 C C . GLU B 1 197 ? 10.133 -31.016 -21 1 98.81 197 GLU B C 1
ATOM 4595 O O . GLU B 1 197 ? 9.484 -32.062 -20.969 1 98.81 197 GLU B O 1
ATOM 4600 N N . MET B 1 198 ? 10.586 -30.406 -19.938 1 98.81 198 MET B N 1
ATOM 4601 C CA . MET B 1 198 ? 10.273 -30.922 -18.609 1 98.81 198 MET B CA 1
ATOM 4602 C C . MET B 1 198 ? 8.766 -30.953 -18.359 1 98.81 198 MET B C 1
ATOM 4604 O O . MET B 1 198 ? 8.227 -31.938 -17.859 1 98.81 198 MET B O 1
ATOM 4608 N N . ALA B 1 199 ? 8.141 -29.828 -18.719 1 98.88 199 ALA B N 1
ATOM 4609 C CA . ALA B 1 199 ? 6.695 -29.719 -18.531 1 98.88 199 ALA B CA 1
ATOM 4610 C C . ALA B 1 199 ? 5.957 -30.828 -19.266 1 98.88 199 ALA B C 1
ATOM 4612 O O . ALA B 1 199 ? 5.031 -31.438 -18.719 1 98.88 199 ALA B O 1
ATOM 4613 N N . LYS B 1 200 ? 6.344 -31.109 -20.469 1 98.25 200 LYS B N 1
ATOM 4614 C CA . LYS B 1 200 ? 5.723 -32.156 -21.281 1 98.25 200 LYS B CA 1
ATOM 4615 C C . LYS B 1 200 ? 5.98 -33.531 -20.688 1 98.25 200 LYS B C 1
ATOM 4617 O O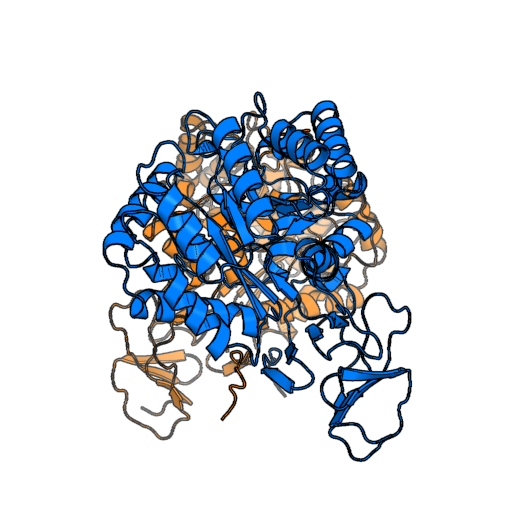 . LYS B 1 200 ? 5.066 -34.344 -20.609 1 98.25 200 LYS B O 1
ATOM 4622 N N . GLN B 1 201 ? 7.234 -33.719 -20.375 1 98.44 201 GLN B N 1
ATOM 4623 C CA . GLN B 1 201 ? 7.637 -35 -19.844 1 98.44 201 GLN B CA 1
ATOM 4624 C C . GLN B 1 201 ? 6.82 -35.375 -18.594 1 98.44 201 GLN B C 1
ATOM 4626 O O . GLN B 1 201 ? 6.445 -36.531 -18.406 1 98.44 201 GLN B O 1
ATOM 4631 N N . PHE B 1 202 ? 6.484 -34.406 -17.75 1 98.69 202 PHE B N 1
ATOM 4632 C CA . PHE B 1 202 ? 5.859 -34.688 -16.453 1 98.69 202 PHE B CA 1
ATOM 4633 C C . PHE B 1 202 ? 4.391 -34.281 -16.469 1 98.69 202 PHE B C 1
ATOM 4635 O O . PHE B 1 202 ? 3.658 -34.562 -15.516 1 98.69 202 PHE B O 1
ATOM 4642 N N . GLY B 1 203 ? 3.949 -33.625 -17.547 1 98.38 203 GLY B N 1
ATOM 4643 C CA . GLY B 1 203 ? 2.564 -33.219 -17.672 1 98.38 203 GLY B CA 1
ATOM 4644 C C . GLY B 1 203 ? 2.188 -32.125 -16.719 1 98.38 203 GLY B C 1
ATOM 4645 O O . GLY B 1 203 ? 1.115 -32.156 -16.109 1 98.38 203 GLY B O 1
ATOM 4646 N N . VAL B 1 204 ? 3.066 -31.172 -16.453 1 98.75 204 VAL B N 1
ATOM 4647 C CA . VAL B 1 204 ? 2.816 -30.109 -15.484 1 98.75 204 VAL B CA 1
ATOM 4648 C C . VAL B 1 204 ? 2.758 -28.75 -16.203 1 98.75 204 VAL B C 1
ATOM 4650 O O . VAL B 1 204 ? 3.158 -28.641 -17.359 1 98.75 204 VAL B O 1
ATOM 4653 N N . ASP B 1 205 ? 2.154 -27.75 -15.555 1 98.88 205 ASP B N 1
ATOM 4654 C CA . ASP B 1 205 ? 2.098 -26.391 -16.078 1 98.88 205 ASP B CA 1
ATOM 4655 C C . ASP B 1 205 ? 3.457 -25.703 -15.961 1 98.88 205 ASP B C 1
ATOM 4657 O O . ASP B 1 205 ? 4.367 -26.219 -15.312 1 98.88 205 ASP B O 1
ATOM 4661 N N . ILE B 1 206 ? 3.602 -24.547 -16.656 1 98.94 206 ILE B N 1
ATOM 4662 C CA . ILE B 1 206 ? 4.84 -23.781 -16.688 1 98.94 206 ILE B CA 1
ATOM 4663 C C . ILE B 1 206 ? 4.598 -22.391 -16.094 1 98.94 206 ILE B C 1
ATOM 4665 O O . ILE B 1 206 ? 3.551 -21.781 -16.328 1 98.94 206 ILE B O 1
ATOM 4669 N N . ASP B 1 207 ? 5.527 -21.875 -15.336 1 98.94 207 ASP B N 1
ATOM 4670 C CA . ASP B 1 207 ? 5.465 -20.516 -14.797 1 98.94 207 ASP B CA 1
ATOM 4671 C C . ASP B 1 207 ? 6.844 -19.859 -14.797 1 98.94 207 ASP B C 1
ATOM 4673 O O . ASP B 1 207 ? 7.66 -20.125 -13.914 1 98.94 207 ASP B O 1
ATOM 4677 N N . PHE B 1 208 ? 7.125 -18.922 -15.703 1 98.88 208 PHE B N 1
ATOM 4678 C CA . PHE B 1 208 ? 8.438 -18.328 -15.922 1 98.88 208 PHE B CA 1
ATOM 4679 C C . PHE B 1 208 ? 8.562 -17 -15.18 1 98.88 208 PHE B C 1
ATOM 4681 O O . PHE B 1 208 ? 7.59 -16.266 -15.055 1 98.88 208 PHE B O 1
ATOM 4688 N N . HIS B 1 209 ? 9.711 -16.719 -14.602 1 98.62 209 HIS B N 1
ATOM 4689 C CA . HIS B 1 209 ? 10.188 -15.344 -14.469 1 98.62 209 HIS B CA 1
ATOM 4690 C C . HIS B 1 209 ? 10.742 -14.82 -15.789 1 98.62 209 HIS B C 1
ATOM 4692 O O . HIS B 1 209 ? 11.719 -15.359 -16.312 1 98.62 209 HIS B O 1
ATOM 4698 N N . LEU B 1 210 ? 10.242 -13.75 -16.266 1 98.56 210 LEU B N 1
ATOM 4699 C CA . LEU B 1 210 ? 10.586 -13.469 -17.656 1 98.56 210 LEU B CA 1
ATOM 4700 C C . LEU B 1 210 ? 10.641 -11.969 -17.922 1 98.56 210 LEU B C 1
ATOM 4702 O O . LEU B 1 210 ? 9.859 -11.203 -17.328 1 98.56 210 LEU B O 1
ATOM 4706 N N . ASP B 1 211 ? 11.516 -11.602 -18.844 1 98.25 211 ASP B N 1
ATOM 4707 C CA . ASP B 1 211 ? 11.586 -10.258 -19.422 1 98.25 211 ASP B CA 1
ATOM 4708 C C . ASP B 1 211 ? 11.602 -9.195 -18.328 1 98.25 211 ASP B C 1
ATOM 4710 O O . ASP B 1 211 ? 10.82 -8.242 -18.359 1 98.25 211 ASP B O 1
ATOM 4714 N N . PHE B 1 212 ? 12.461 -9.461 -17.375 1 96.5 212 PHE B N 1
ATOM 4715 C CA . PHE B 1 212 ? 12.625 -8.562 -16.234 1 96.5 212 PHE B CA 1
ATOM 4716 C C . PHE B 1 212 ? 13.609 -7.441 -16.562 1 96.5 212 PHE B C 1
ATOM 4718 O O . PHE B 1 212 ? 14.766 -7.703 -16.891 1 96.5 212 PHE B O 1
ATOM 4725 N N . GLY B 1 213 ? 13.203 -6.254 -16.578 1 96.25 213 GLY B N 1
ATOM 4726 C CA . GLY B 1 213 ? 13.992 -5.082 -16.906 1 96.25 213 GLY B CA 1
ATOM 4727 C C . GLY B 1 213 ? 13.211 -4.023 -17.656 1 96.25 213 GLY B C 1
ATOM 4728 O O . GLY B 1 213 ? 11.992 -4.129 -17.797 1 96.25 213 GLY B O 1
ATOM 4729 N N . LEU B 1 214 ? 13.898 -3.014 -18.203 1 97.38 214 LEU B N 1
ATOM 4730 C CA . LEU B 1 214 ? 13.195 -1.906 -18.844 1 97.38 214 LEU B CA 1
ATOM 4731 C C . LEU B 1 214 ? 13.727 -1.67 -20.25 1 97.38 214 LEU B C 1
ATOM 4733 O O . LEU B 1 214 ? 13.422 -0.651 -20.875 1 97.38 214 LEU B O 1
ATOM 4737 N N . ASP B 1 215 ? 14.555 -2.574 -20.766 1 96.56 215 ASP B N 1
ATOM 4738 C CA . ASP B 1 215 ? 14.961 -2.561 -22.172 1 96.56 215 ASP B CA 1
ATOM 4739 C C . ASP B 1 215 ? 14.133 -3.551 -22.984 1 96.56 215 ASP B C 1
ATOM 4741 O O . ASP B 1 215 ? 14.375 -4.758 -22.938 1 96.56 215 ASP B O 1
ATOM 4745 N N . PRO B 1 216 ? 13.203 -3.078 -23.75 1 95.69 216 PRO B N 1
ATOM 4746 C CA . PRO B 1 216 ? 12.266 -3.967 -24.438 1 95.69 216 PRO B CA 1
ATOM 4747 C C . PRO B 1 216 ? 12.781 -4.414 -25.812 1 95.69 216 PRO B C 1
ATOM 4749 O O . PRO B 1 216 ? 12.023 -4.961 -26.609 1 95.69 216 PRO B O 1
ATOM 4752 N N . ALA B 1 217 ? 14.055 -4.152 -26.109 1 94.06 217 ALA B N 1
ATOM 4753 C CA . ALA B 1 217 ? 14.617 -4.461 -27.422 1 94.06 217 ALA B CA 1
ATOM 4754 C C . ALA B 1 217 ? 14.531 -5.957 -27.719 1 94.06 217 ALA B C 1
ATOM 4756 O O . ALA B 1 217 ? 14.367 -6.363 -28.875 1 94.06 217 ALA B O 1
ATOM 4757 N N . HIS B 1 218 ? 14.703 -6.762 -26.734 1 92.31 218 HIS B N 1
ATOM 4758 C CA . HIS B 1 218 ? 14.578 -8.211 -26.859 1 92.31 218 HIS B CA 1
ATOM 4759 C C . HIS B 1 218 ? 13.562 -8.758 -25.859 1 92.31 218 HIS B C 1
ATOM 4761 O O . HIS B 1 218 ? 13.617 -8.453 -24.672 1 92.31 218 HIS B O 1
ATOM 4767 N N . LEU B 1 219 ? 12.648 -9.562 -26.406 1 96.56 219 LEU B N 1
ATOM 4768 C CA . LEU B 1 219 ? 11.617 -10.156 -25.562 1 96.56 219 LEU B CA 1
ATOM 4769 C C . LEU B 1 219 ? 11.641 -11.68 -25.672 1 96.56 219 LEU B C 1
ATOM 4771 O O . LEU B 1 219 ? 11.375 -12.234 -26.734 1 96.56 219 LEU B O 1
ATOM 4775 N N . ASP B 1 220 ? 11.867 -12.305 -24.578 1 98.44 220 ASP B N 1
ATOM 4776 C CA . ASP B 1 220 ? 11.781 -13.758 -24.5 1 98.44 220 ASP B CA 1
ATOM 4777 C C . ASP B 1 220 ? 10.328 -14.234 -24.578 1 98.44 220 ASP B C 1
ATOM 4779 O O . ASP B 1 220 ? 10.07 -15.398 -24.859 1 98.44 220 ASP B O 1
ATOM 4783 N N . LEU B 1 221 ? 9.312 -13.32 -24.312 1 98.56 221 LEU B N 1
ATOM 4784 C CA . LEU B 1 221 ? 7.91 -13.719 -24.344 1 98.56 221 LEU B CA 1
ATOM 4785 C C . LEU B 1 221 ? 7.527 -14.25 -25.719 1 98.56 221 LEU B C 1
ATOM 4787 O O . LEU B 1 221 ? 6.668 -15.125 -25.828 1 98.56 221 LEU B O 1
ATOM 4791 N N . ASP B 1 222 ? 8.211 -13.758 -26.781 1 98.31 222 ASP B N 1
ATOM 4792 C CA . ASP B 1 222 ? 7.934 -14.25 -28.125 1 98.31 222 ASP B CA 1
ATOM 4793 C C . ASP B 1 222 ? 8.273 -15.734 -28.25 1 98.31 222 ASP B C 1
ATOM 4795 O O . ASP B 1 222 ? 7.512 -16.5 -28.844 1 98.31 222 ASP B O 1
ATOM 4799 N N . GLU B 1 223 ? 9.422 -16.094 -27.719 1 98.75 223 GLU B N 1
ATOM 4800 C CA . GLU B 1 223 ? 9.836 -17.484 -27.75 1 98.75 223 GLU B CA 1
ATOM 4801 C C . GLU B 1 223 ? 8.906 -18.359 -26.906 1 98.75 223 GLU B C 1
ATOM 4803 O O . GLU B 1 223 ? 8.578 -19.484 -27.297 1 98.75 223 GLU B O 1
ATOM 4808 N N . VAL B 1 224 ? 8.484 -17.891 -25.766 1 98.94 224 VAL B N 1
ATOM 4809 C CA . VAL B 1 224 ? 7.555 -18.625 -24.922 1 98.94 224 VAL B CA 1
ATOM 4810 C C . VAL B 1 224 ? 6.25 -18.875 -25.672 1 98.94 224 VAL B C 1
ATOM 4812 O O . VAL B 1 224 ? 5.715 -19.984 -25.656 1 98.94 224 VAL B O 1
ATOM 4815 N N . CYS B 1 225 ? 5.73 -17.828 -26.328 1 98.88 225 CYS B N 1
ATOM 4816 C CA . CYS B 1 225 ? 4.5 -17.969 -27.094 1 98.88 225 CYS B CA 1
ATOM 4817 C C . CYS B 1 225 ? 4.676 -18.969 -28.234 1 98.88 225 CYS B C 1
ATOM 4819 O O . CYS B 1 225 ? 3.791 -19.781 -28.484 1 98.88 225 CYS B O 1
ATOM 4821 N N . ARG B 1 226 ? 5.789 -18.812 -28.922 1 98.69 226 ARG B N 1
ATOM 4822 C CA . ARG B 1 226 ? 6.07 -19.75 -30 1 98.69 226 ARG B CA 1
ATOM 4823 C C . ARG B 1 226 ? 6.059 -21.188 -29.484 1 98.69 226 ARG B C 1
ATOM 4825 O O . ARG B 1 226 ? 5.469 -22.062 -30.125 1 98.69 226 ARG B O 1
ATOM 4832 N N . MET B 1 227 ? 6.742 -21.453 -28.422 1 98.81 227 MET B N 1
ATOM 4833 C CA . MET B 1 227 ? 6.82 -22.797 -27.844 1 98.81 227 MET B CA 1
ATOM 4834 C C . MET B 1 227 ? 5.445 -23.266 -27.375 1 98.81 227 MET B C 1
ATOM 4836 O O . MET B 1 227 ? 5.113 -24.438 -27.516 1 98.81 227 MET B O 1
ATOM 4840 N N . ALA B 1 228 ? 4.66 -22.359 -26.75 1 98.81 228 ALA B N 1
ATOM 4841 C CA . ALA B 1 228 ? 3.305 -22.719 -26.344 1 98.81 228 ALA B CA 1
ATOM 4842 C C . ALA B 1 228 ? 2.475 -23.188 -27.531 1 98.81 228 ALA B C 1
ATOM 4844 O O . ALA B 1 228 ? 1.772 -24.203 -27.438 1 98.81 228 ALA B O 1
ATOM 4845 N N . ASP B 1 229 ? 2.592 -22.484 -28.625 1 98.44 229 ASP B N 1
ATOM 4846 C CA . ASP B 1 229 ? 1.897 -22.859 -29.859 1 98.44 229 ASP B CA 1
ATOM 4847 C C . ASP B 1 229 ? 2.381 -24.219 -30.359 1 98.44 229 ASP B C 1
ATOM 4849 O O . ASP B 1 229 ? 1.57 -25.094 -30.672 1 98.44 229 ASP B O 1
ATOM 4853 N N . ALA B 1 230 ? 3.65 -24.328 -30.422 1 98.19 230 ALA B N 1
ATOM 4854 C CA . ALA B 1 230 ? 4.262 -25.516 -31 1 98.19 230 ALA B CA 1
ATOM 4855 C C . ALA B 1 230 ? 3.951 -26.766 -30.188 1 98.19 230 ALA B C 1
ATOM 4857 O O . ALA B 1 230 ? 3.814 -27.859 -30.734 1 98.19 230 ALA B O 1
ATOM 4858 N N . THR B 1 231 ? 3.846 -26.641 -28.906 1 98 231 THR B N 1
ATOM 4859 C CA . THR B 1 231 ? 3.705 -27.797 -28.031 1 98 231 THR B CA 1
ATOM 4860 C C . THR B 1 231 ? 2.24 -28.016 -27.656 1 98 231 THR B C 1
ATOM 4862 O O . THR B 1 231 ? 1.882 -29.062 -27.125 1 98 231 THR B O 1
ATOM 4865 N N . GLY B 1 232 ? 1.379 -27 -27.922 1 97.75 232 GLY B N 1
ATOM 4866 C CA . GLY B 1 232 ? -0.014 -27.078 -27.516 1 97.75 232 GLY B CA 1
ATOM 4867 C C . GLY B 1 232 ? -0.221 -26.828 -26.047 1 97.75 232 GLY B C 1
ATOM 4868 O O . GLY B 1 232 ? -1.219 -27.266 -25.469 1 97.75 232 GLY B O 1
ATOM 4869 N N . TRP B 1 233 ? 0.74 -26.188 -25.406 1 98.31 233 TRP B N 1
ATOM 4870 C CA . TRP B 1 233 ? 0.695 -25.969 -23.969 1 98.31 233 TRP B CA 1
ATOM 4871 C C . TRP B 1 233 ? -0.014 -24.672 -23.641 1 98.31 233 TRP B C 1
ATOM 4873 O O . TRP B 1 233 ? 0.074 -24.172 -22.516 1 98.31 233 TRP B O 1
ATOM 4883 N N . GLY B 1 234 ? -0.664 -23.984 -24.672 1 97.5 234 GLY B N 1
ATOM 4884 C CA . GLY B 1 234 ? -1.485 -22.812 -24.375 1 97.5 234 GLY B CA 1
ATOM 4885 C C . GLY B 1 234 ? -2.514 -23.062 -23.297 1 97.5 234 GLY B C 1
ATOM 4886 O O . GLY B 1 234 ? -3.146 -24.109 -23.266 1 97.5 234 GLY B O 1
ATOM 4887 N N . GLY B 1 235 ? -2.635 -22.062 -22.406 1 98.25 235 GLY B N 1
ATOM 4888 C CA . GLY B 1 235 ? -3.529 -22.234 -21.266 1 98.25 235 GLY B CA 1
ATOM 4889 C C . GLY B 1 235 ? -2.855 -22.859 -20.062 1 98.25 235 GLY B C 1
ATOM 4890 O O . GLY B 1 235 ? -3.434 -22.906 -18.984 1 98.25 235 GLY B O 1
ATOM 4891 N N . ARG B 1 236 ? -1.619 -23.297 -20.266 1 98.69 236 ARG B N 1
ATOM 4892 C CA . ARG B 1 236 ? -0.885 -23.969 -19.188 1 98.69 236 ARG B CA 1
ATOM 4893 C C . ARG B 1 236 ? 0.46 -23.297 -18.953 1 98.69 236 ARG B C 1
ATOM 4895 O O . ARG B 1 236 ? 1.359 -23.891 -18.344 1 98.69 236 ARG B O 1
ATOM 4902 N N . VAL B 1 237 ? 0.641 -22.047 -19.5 1 98.94 237 VAL B N 1
ATOM 4903 C CA . VAL B 1 237 ? 1.89 -21.312 -19.375 1 98.94 237 VAL B CA 1
ATOM 4904 C C . VAL B 1 237 ? 1.61 -19.922 -18.797 1 98.94 237 VAL B C 1
ATOM 4906 O O . VAL B 1 237 ? 0.712 -19.219 -19.266 1 98.94 237 VAL B O 1
ATOM 4909 N N . ALA B 1 238 ? 2.32 -19.578 -17.766 1 98.94 238 ALA B N 1
ATOM 4910 C CA . ALA B 1 238 ? 2.312 -18.234 -17.188 1 98.94 238 ALA B CA 1
ATOM 4911 C C . ALA B 1 238 ? 3.711 -17.625 -17.203 1 98.94 238 ALA B C 1
ATOM 4913 O O . ALA B 1 238 ? 4.711 -18.344 -17.156 1 98.94 238 ALA B O 1
ATOM 4914 N N . ILE B 1 239 ? 3.799 -16.344 -17.406 1 98.94 239 ILE B N 1
ATOM 4915 C CA . ILE B 1 239 ? 5.039 -15.594 -17.297 1 98.94 239 ILE B CA 1
ATOM 4916 C C . ILE B 1 239 ? 4.867 -14.453 -16.297 1 98.94 239 ILE B C 1
ATOM 4918 O O . ILE B 1 239 ? 3.832 -13.781 -16.281 1 98.94 239 ILE B O 1
ATOM 4922 N N . GLY B 1 240 ? 5.828 -14.305 -15.383 1 98.81 240 GLY B N 1
ATOM 4923 C CA . GLY B 1 240 ? 5.762 -13.297 -14.336 1 98.81 240 GLY B CA 1
ATOM 4924 C C . GLY B 1 240 ? 6.688 -12.117 -14.57 1 98.81 240 GLY B C 1
ATOM 4925 O O . GLY B 1 240 ? 7.688 -12.242 -15.281 1 98.81 240 GLY B O 1
ATOM 4926 N N . HIS B 1 241 ? 6.441 -11 -13.914 1 98.62 241 HIS B N 1
ATOM 4927 C CA . HIS B 1 241 ? 7.145 -9.719 -14 1 98.62 241 HIS B CA 1
ATOM 4928 C C . HIS B 1 241 ? 6.855 -9.023 -15.328 1 98.62 241 HIS B C 1
ATOM 4930 O O . HIS B 1 241 ? 5.98 -8.164 -15.406 1 98.62 241 HIS B O 1
ATOM 4936 N N . VAL B 1 242 ? 7.582 -9.492 -16.344 1 98.69 242 VAL B N 1
ATOM 4937 C CA . VAL B 1 242 ? 7.508 -9.016 -17.719 1 98.69 242 VAL B CA 1
ATOM 4938 C C . VAL B 1 242 ? 7.523 -7.488 -17.734 1 98.69 242 VAL B C 1
ATOM 4940 O O . VAL B 1 242 ? 6.676 -6.859 -18.359 1 98.69 242 VAL B O 1
ATOM 4943 N N . THR B 1 243 ? 8.375 -6.867 -16.953 1 98.69 243 THR B N 1
ATOM 4944 C CA . THR B 1 243 ? 8.43 -5.426 -16.734 1 98.69 243 THR B CA 1
ATOM 4945 C C . THR B 1 243 ? 8.828 -4.699 -18.016 1 98.69 243 THR B C 1
ATOM 4947 O O . THR B 1 243 ? 8.555 -3.508 -18.172 1 98.69 243 THR B O 1
ATOM 4950 N N . LYS B 1 244 ? 9.477 -5.402 -18.984 1 98.56 244 LYS B N 1
ATOM 4951 C CA . LYS B 1 244 ? 9.836 -4.785 -20.266 1 98.56 244 LYS B CA 1
ATOM 4952 C C . LYS B 1 244 ? 8.609 -4.234 -20.969 1 98.56 244 LYS B C 1
ATOM 4954 O O . LYS B 1 244 ? 8.703 -3.271 -21.734 1 98.56 244 LYS B O 1
ATOM 4959 N N . LEU B 1 245 ? 7.449 -4.801 -20.703 1 98.69 245 LEU B N 1
ATOM 4960 C CA . LEU B 1 245 ? 6.219 -4.336 -21.328 1 98.69 245 LEU B CA 1
ATOM 4961 C C . LEU B 1 245 ? 5.883 -2.918 -20.891 1 98.69 245 LEU B C 1
ATOM 4963 O O . LEU B 1 245 ? 5.258 -2.158 -21.625 1 98.69 245 LEU B O 1
ATOM 4967 N N . SER B 1 246 ? 6.27 -2.494 -19.688 1 98.62 246 SER B N 1
ATOM 4968 C CA . SER B 1 246 ? 6.008 -1.151 -19.188 1 98.62 246 SER B CA 1
ATOM 4969 C C . SER B 1 246 ? 6.855 -0.112 -19.906 1 98.62 246 SER B C 1
ATOM 4971 O O . SER B 1 246 ? 6.582 1.087 -19.828 1 98.62 246 SER B O 1
ATOM 4973 N N . ALA B 1 247 ? 7.871 -0.592 -20.609 1 98.25 247 ALA B N 1
ATOM 4974 C CA . ALA B 1 247 ? 8.836 0.289 -21.25 1 98.25 247 ALA B CA 1
ATOM 4975 C C . ALA B 1 247 ? 8.617 0.328 -22.766 1 98.25 247 ALA B C 1
ATOM 4977 O O . ALA B 1 247 ? 9.453 0.85 -23.516 1 98.25 247 ALA B O 1
ATOM 4978 N N . MET B 1 248 ? 7.477 -0.143 -23.234 1 97.19 248 MET B N 1
ATOM 4979 C CA . MET B 1 248 ? 7.203 -0.285 -24.656 1 97.19 248 MET B CA 1
ATOM 4980 C C . MET B 1 248 ? 6.234 0.789 -25.141 1 97.19 248 MET B C 1
ATOM 4982 O O . MET B 1 248 ? 5.273 1.118 -24.453 1 97.19 248 MET B O 1
ATOM 4986 N N . PRO B 1 249 ? 6.523 1.291 -26.422 1 96.62 249 PRO B N 1
ATOM 4987 C CA . PRO B 1 249 ? 5.484 2.125 -27.031 1 96.62 249 PRO B CA 1
ATOM 4988 C C . PRO B 1 249 ? 4.176 1.369 -27.25 1 96.62 249 PRO B C 1
ATOM 4990 O O . PRO B 1 249 ? 4.18 0.138 -27.344 1 96.62 249 PRO B O 1
ATOM 4993 N N . LYS B 1 250 ? 3.158 2.061 -27.438 1 96.19 250 LYS B N 1
ATOM 4994 C CA . LYS B 1 250 ? 1.804 1.516 -27.469 1 96.19 250 LYS B CA 1
ATOM 4995 C C . LYS B 1 250 ? 1.662 0.441 -28.547 1 96.19 250 LYS B C 1
ATOM 4997 O O . LYS B 1 250 ? 1.111 -0.631 -28.281 1 96.19 250 LYS B O 1
ATOM 5002 N N . ALA B 1 251 ? 2.141 0.715 -29.75 1 97.12 251 ALA B N 1
ATOM 5003 C CA . ALA B 1 251 ? 1.979 -0.224 -30.844 1 97.12 251 ALA B CA 1
ATOM 5004 C C . ALA B 1 251 ? 2.674 -1.549 -30.547 1 97.12 251 ALA B C 1
ATOM 5006 O O . ALA B 1 251 ? 2.127 -2.619 -30.828 1 97.12 251 ALA B O 1
ATOM 5007 N N . ALA B 1 252 ? 3.875 -1.47 -30.078 1 97.62 252 ALA B N 1
ATOM 5008 C CA . ALA B 1 252 ? 4.633 -2.668 -29.719 1 97.62 252 ALA B CA 1
ATOM 5009 C C . ALA B 1 252 ? 3.969 -3.418 -28.578 1 97.62 252 ALA B C 1
ATOM 5011 O O . ALA B 1 252 ? 3.93 -4.652 -28.562 1 97.62 252 ALA B O 1
ATOM 5012 N N . PHE B 1 253 ? 3.479 -2.703 -27.625 1 98.25 253 PHE B N 1
ATOM 5013 C CA . PHE B 1 253 ? 2.752 -3.291 -26.5 1 98.25 253 PHE B CA 1
ATOM 5014 C C . PHE B 1 253 ? 1.528 -4.055 -27 1 98.25 253 PHE B C 1
ATOM 5016 O O . PHE B 1 253 ? 1.297 -5.195 -26.578 1 98.25 253 PHE B O 1
ATOM 5023 N N . ASP B 1 254 ? 0.766 -3.432 -27.844 1 98.38 254 ASP B N 1
ATOM 5024 C CA . ASP B 1 254 ? -0.448 -4.051 -28.375 1 98.38 254 ASP B CA 1
ATOM 5025 C C . ASP B 1 254 ? -0.126 -5.34 -29.125 1 98.38 254 ASP B C 1
ATOM 5027 O O . ASP B 1 254 ? -0.861 -6.324 -29.016 1 98.38 254 ASP B O 1
ATOM 5031 N N . ALA B 1 255 ? 0.957 -5.281 -29.828 1 98.31 255 ALA B N 1
ATOM 5032 C CA . ALA B 1 255 ? 1.375 -6.473 -30.562 1 98.31 255 ALA B CA 1
ATOM 5033 C C . ALA B 1 255 ? 1.749 -7.602 -29.609 1 98.31 255 ALA B C 1
ATOM 5035 O O . ALA B 1 255 ? 1.379 -8.758 -29.828 1 98.31 255 ALA B O 1
ATOM 5036 N N . ALA B 1 256 ? 2.49 -7.293 -28.609 1 98.69 256 ALA B N 1
ATOM 5037 C CA . ALA B 1 256 ? 2.873 -8.281 -27.594 1 98.69 256 ALA B CA 1
ATOM 5038 C C . ALA B 1 256 ? 1.645 -8.844 -26.891 1 98.69 256 ALA B C 1
ATOM 5040 O O . ALA B 1 256 ? 1.558 -10.055 -26.656 1 98.69 256 ALA B O 1
ATOM 5041 N N . ALA B 1 257 ? 0.744 -7.977 -26.562 1 98.75 257 ALA B N 1
ATOM 5042 C CA . ALA B 1 257 ? -0.484 -8.383 -25.875 1 98.75 257 ALA B CA 1
ATOM 5043 C C . ALA B 1 257 ? -1.288 -9.359 -26.734 1 98.75 257 ALA B C 1
ATOM 5045 O O . ALA B 1 257 ? -1.786 -10.367 -26.234 1 98.75 257 ALA B O 1
ATOM 5046 N N . LYS B 1 258 ? -1.422 -9.039 -27.953 1 98.56 258 LYS B N 1
ATOM 5047 C CA . LYS B 1 258 ? -2.143 -9.914 -28.875 1 98.56 258 LYS B CA 1
ATOM 5048 C C . LYS B 1 258 ? -1.46 -11.273 -29 1 98.56 258 LYS B C 1
ATOM 5050 O O . LYS B 1 258 ? -2.127 -12.305 -29.016 1 98.56 258 LYS B O 1
ATOM 5055 N N . ARG B 1 259 ? -0.177 -11.211 -29.109 1 98.62 259 ARG B N 1
ATOM 5056 C CA . ARG B 1 259 ? 0.591 -12.445 -29.188 1 98.62 259 ARG B CA 1
ATOM 5057 C C . ARG B 1 259 ? 0.354 -13.32 -27.969 1 98.62 259 ARG B C 1
ATOM 5059 O O . ARG B 1 259 ? 0.147 -14.531 -28.094 1 98.62 259 ARG B O 1
ATOM 5066 N N . LEU B 1 260 ? 0.404 -12.758 -26.812 1 98.88 260 LEU B N 1
ATOM 5067 C CA . LEU B 1 260 ? 0.152 -13.461 -25.562 1 98.88 260 LEU B CA 1
ATOM 5068 C C . LEU B 1 260 ? -1.25 -14.062 -25.547 1 98.88 260 LEU B C 1
ATOM 5070 O O . LEU B 1 260 ? -1.426 -15.234 -25.219 1 98.88 260 LEU B O 1
ATOM 5074 N N . ALA B 1 261 ? -2.217 -13.25 -25.891 1 98.81 261 ALA B N 1
ATOM 5075 C CA . ALA B 1 261 ? -3.609 -13.688 -25.906 1 98.81 261 ALA B CA 1
ATOM 5076 C C . ALA B 1 261 ? -3.803 -14.867 -26.859 1 98.81 261 ALA B C 1
ATOM 5078 O O . ALA B 1 261 ? -4.441 -15.859 -26.516 1 98.81 261 ALA B O 1
ATOM 5079 N N . ASP B 1 262 ? -3.244 -14.734 -28.047 1 98.69 262 ASP B N 1
ATOM 5080 C CA . ASP B 1 262 ? -3.385 -15.766 -29.078 1 98.69 262 ASP B CA 1
ATOM 5081 C C . ASP B 1 262 ? -2.75 -17.078 -28.625 1 98.69 262 ASP B C 1
ATOM 5083 O O . ASP B 1 262 ? -3.281 -18.156 -28.906 1 98.69 262 ASP B O 1
ATOM 5087 N N . ALA B 1 263 ? -1.641 -17 -27.938 1 98.81 263 ALA B N 1
ATOM 5088 C CA . ALA B 1 263 ? -0.89 -18.188 -27.547 1 98.81 263 ALA B CA 1
ATOM 5089 C C . ALA B 1 263 ? -1.466 -18.797 -26.266 1 98.81 263 ALA B C 1
ATOM 5091 O O . ALA B 1 263 ? -1.115 -19.922 -25.891 1 98.81 263 ALA B O 1
ATOM 5092 N N . GLY B 1 264 ? -2.338 -18.062 -25.578 1 98.75 264 GLY B N 1
ATOM 5093 C CA . GLY B 1 264 ? -2.887 -18.531 -24.312 1 98.75 264 GLY B CA 1
ATOM 5094 C C . GLY B 1 264 ? -1.885 -18.484 -23.172 1 98.75 264 GLY B C 1
ATOM 5095 O O . GLY B 1 264 ? -1.889 -19.344 -22.297 1 98.75 264 GLY B O 1
ATOM 5096 N N . VAL B 1 265 ? -0.948 -17.562 -23.219 1 98.94 265 VAL B N 1
ATOM 5097 C CA . VAL B 1 265 ? 0.042 -17.375 -22.172 1 98.94 265 VAL B CA 1
ATOM 5098 C C . VAL B 1 265 ? -0.45 -16.328 -21.172 1 98.94 265 VAL B C 1
ATOM 5100 O O . VAL B 1 265 ? -0.785 -15.203 -21.562 1 98.94 265 VAL B O 1
ATOM 5103 N N . ALA B 1 266 ? -0.574 -16.688 -19.906 1 98.94 266 ALA B N 1
ATOM 5104 C CA . ALA B 1 266 ? -1.05 -15.773 -18.875 1 98.94 266 ALA B CA 1
ATOM 5105 C C . ALA B 1 266 ? 0.094 -14.93 -18.312 1 98.94 266 ALA B C 1
ATOM 5107 O O . ALA B 1 266 ? 1.265 -15.297 -18.438 1 98.94 266 ALA B O 1
ATOM 5108 N N . VAL B 1 267 ? -0.214 -13.797 -17.75 1 98.94 267 VAL B N 1
ATOM 5109 C CA . VAL B 1 267 ? 0.797 -12.891 -17.219 1 98.94 267 VAL B CA 1
ATOM 5110 C C . VAL B 1 267 ? 0.508 -12.594 -15.75 1 98.94 267 VAL B C 1
ATOM 5112 O O . VAL B 1 267 ? -0.628 -12.281 -15.391 1 98.94 267 VAL B O 1
ATOM 5115 N N . THR B 1 268 ? 1.468 -12.742 -14.898 1 98.94 268 THR B N 1
ATOM 5116 C CA . THR B 1 268 ? 1.385 -12.328 -13.508 1 98.94 268 THR B CA 1
ATOM 5117 C C . THR B 1 268 ? 2.211 -11.062 -13.266 1 98.94 268 THR B C 1
ATOM 5119 O O . THR B 1 268 ? 3.41 -11.039 -13.547 1 98.94 268 THR B O 1
ATOM 5122 N N . VAL B 1 269 ? 1.56 -10.055 -12.812 1 98.88 269 VAL B N 1
ATOM 5123 C CA . VAL B 1 269 ? 2.205 -8.781 -12.508 1 98.88 269 VAL B CA 1
ATOM 5124 C C . VAL B 1 269 ? 2.562 -8.727 -11.023 1 98.88 269 VAL B C 1
ATOM 5126 O O . VAL B 1 269 ? 1.765 -9.125 -10.172 1 98.88 269 VAL B O 1
ATOM 5129 N N . LEU B 1 270 ? 3.729 -8.281 -10.711 1 98.88 270 LEU B N 1
ATOM 5130 C CA . LEU B 1 270 ? 4.289 -8.281 -9.367 1 98.88 270 LEU B CA 1
ATOM 5131 C C . LEU B 1 270 ? 4.672 -6.867 -8.938 1 98.88 270 LEU B C 1
ATOM 5133 O O . LEU B 1 270 ? 5.855 -6.52 -8.906 1 98.88 270 LEU B O 1
ATOM 5137 N N . PRO B 1 271 ? 3.676 -6.109 -8.5 1 98.75 271 PRO B N 1
ATOM 5138 C CA . PRO B 1 271 ? 3.842 -4.66 -8.406 1 98.75 271 PRO B CA 1
ATOM 5139 C C . PRO B 1 271 ? 4.895 -4.254 -7.375 1 98.75 271 PRO B C 1
ATOM 5141 O O . PRO B 1 271 ? 5.734 -3.393 -7.648 1 98.75 271 PRO B O 1
ATOM 5144 N N . ALA B 1 272 ? 4.902 -4.836 -6.16 1 98.69 272 ALA B N 1
ATOM 5145 C CA . ALA B 1 272 ? 5.805 -4.398 -5.094 1 98.69 272 ALA B CA 1
ATOM 5146 C C . ALA B 1 272 ? 7.262 -4.652 -5.473 1 98.69 272 ALA B C 1
ATOM 5148 O O . ALA B 1 272 ? 8.102 -3.754 -5.371 1 98.69 272 ALA B O 1
ATOM 5149 N N . THR B 1 273 ? 7.578 -5.836 -5.949 1 98.62 273 THR B N 1
ATOM 5150 C CA . THR B 1 273 ? 8.945 -6.203 -6.309 1 98.62 273 THR B CA 1
ATOM 5151 C C . THR B 1 273 ? 9.422 -5.41 -7.523 1 98.62 273 THR B C 1
ATOM 5153 O O . THR B 1 273 ? 10.523 -4.867 -7.523 1 98.62 273 THR B O 1
ATOM 5156 N N . ASP B 1 274 ? 8.578 -5.367 -8.531 1 98.69 274 ASP B N 1
ATOM 5157 C CA . ASP B 1 274 ? 8.977 -4.738 -9.789 1 98.69 274 ASP B CA 1
ATOM 5158 C C . ASP B 1 274 ? 9.203 -3.238 -9.602 1 98.69 274 ASP B C 1
ATOM 5160 O O . ASP B 1 274 ? 10.164 -2.684 -10.141 1 98.69 274 ASP B O 1
ATOM 5164 N N . LEU B 1 275 ? 8.297 -2.607 -8.828 1 98.62 275 LEU B N 1
ATOM 5165 C CA . LEU B 1 275 ? 8.477 -1.188 -8.539 1 98.62 275 LEU B CA 1
ATOM 5166 C C . LEU B 1 275 ? 9.773 -0.944 -7.777 1 98.62 275 LEU B C 1
ATOM 5168 O O . LEU B 1 275 ? 10.477 0.03 -8.047 1 98.62 275 LEU B O 1
ATOM 5172 N N . PHE B 1 276 ? 10.086 -1.764 -6.832 1 98.5 276 PHE B N 1
ATOM 5173 C CA . PHE B 1 276 ? 11.242 -1.602 -5.953 1 98.5 276 PHE B CA 1
ATOM 5174 C C . PHE B 1 276 ? 12.539 -1.82 -6.723 1 98.5 276 PHE B C 1
ATOM 5176 O O . PHE B 1 276 ? 13.531 -1.125 -6.492 1 98.5 276 PHE B O 1
ATOM 5183 N N . LEU B 1 277 ? 12.555 -2.729 -7.703 1 97.88 277 LEU B N 1
ATOM 5184 C CA . LEU B 1 277 ? 13.812 -3.188 -8.289 1 97.88 277 LEU B CA 1
ATOM 5185 C C . LEU B 1 277 ? 14.102 -2.457 -9.594 1 97.88 277 LEU B C 1
ATOM 5187 O O . LEU B 1 277 ? 15.242 -2.432 -10.055 1 97.88 277 LEU B O 1
ATOM 5191 N N . THR B 1 278 ? 13.125 -1.898 -10.25 1 97.62 278 THR B N 1
ATOM 5192 C CA . THR B 1 278 ? 13.359 -1.371 -11.594 1 97.62 278 THR B CA 1
ATOM 5193 C C . THR B 1 278 ? 13.617 0.132 -11.547 1 97.62 278 THR B C 1
ATOM 5195 O O . THR B 1 278 ? 13.164 0.815 -10.625 1 97.62 278 THR B O 1
ATOM 5198 N N . GLY B 1 279 ? 14.32 0.625 -12.477 1 97.06 279 GLY B N 1
ATOM 5199 C CA . GLY B 1 279 ? 14.539 2.049 -12.68 1 97.06 279 GLY B CA 1
ATOM 5200 C C . GLY B 1 279 ? 15.641 2.607 -11.797 1 97.06 279 GLY B C 1
ATOM 5201 O O . GLY B 1 279 ? 15.805 3.826 -11.695 1 97.06 279 GLY B O 1
ATOM 5202 N N . ARG B 1 280 ? 16.484 1.797 -11.203 1 94.69 280 ARG B N 1
ATOM 5203 C CA . ARG B 1 280 ? 17.484 2.221 -10.234 1 94.69 280 ARG B CA 1
ATOM 5204 C C . ARG B 1 280 ? 18.641 2.939 -10.914 1 94.69 280 ARG B C 1
ATOM 5206 O O . ARG B 1 280 ? 19.406 3.65 -10.266 1 94.69 280 ARG B O 1
ATOM 5213 N N . ASP B 1 281 ? 18.688 2.77 -12.18 1 94 281 ASP B N 1
ATOM 5214 C CA . ASP B 1 281 ? 19.766 3.422 -12.914 1 94 281 ASP B CA 1
ATOM 5215 C C . ASP B 1 281 ? 19.375 4.844 -13.312 1 94 281 ASP B C 1
ATOM 5217 O O . ASP B 1 281 ? 20.219 5.617 -13.773 1 94 281 ASP B O 1
ATOM 5221 N N . ALA B 1 282 ? 18.156 5.195 -13.18 1 95.62 282 ALA B N 1
ATOM 5222 C CA . ALA B 1 282 ? 17.703 6.547 -13.484 1 95.62 282 ALA B CA 1
ATOM 5223 C C . ALA B 1 282 ? 17.953 7.492 -12.312 1 95.62 282 ALA B C 1
ATOM 5225 O O . ALA B 1 282 ? 17.609 7.176 -11.172 1 95.62 282 ALA B O 1
ATOM 5226 N N . GLU B 1 283 ? 18.516 8.633 -12.578 1 93.44 283 GLU B N 1
ATOM 5227 C CA . GLU B 1 283 ? 18.812 9.609 -11.531 1 93.44 283 GLU B CA 1
ATOM 5228 C C . GLU B 1 283 ? 17.562 10.391 -11.141 1 93.44 283 GLU B C 1
ATOM 5230 O O . GLU B 1 283 ? 17.422 10.828 -9.992 1 93.44 283 GLU B O 1
ATOM 5235 N N . PHE B 1 284 ? 16.766 10.656 -12.016 1 96.75 284 PHE B N 1
ATOM 5236 C CA . PHE B 1 284 ? 15.5 11.359 -11.875 1 96.75 284 PHE B CA 1
ATOM 5237 C C . PHE B 1 284 ? 14.477 10.844 -12.875 1 96.75 284 PHE B C 1
ATOM 5239 O O . PHE B 1 284 ? 14.805 10.047 -13.758 1 96.75 284 PHE B O 1
ATOM 5246 N N . ASN B 1 285 ? 13.188 11.258 -12.711 1 97.75 285 ASN B N 1
ATOM 5247 C CA . ASN B 1 285 ? 12.117 10.695 -13.531 1 97.75 285 ASN B CA 1
ATOM 5248 C C . ASN B 1 285 ? 12.195 9.172 -13.586 1 97.75 285 ASN B C 1
ATOM 5250 O O . ASN B 1 285 ? 12.18 8.586 -14.664 1 97.75 285 ASN B O 1
ATOM 5254 N N . VAL B 1 286 ? 12.398 8.547 -12.406 1 98.25 286 VAL B N 1
ATOM 5255 C CA . VAL B 1 286 ? 12.562 7.098 -12.305 1 98.25 286 VAL B CA 1
ATOM 5256 C C . VAL B 1 286 ? 11.305 6.398 -12.82 1 98.25 286 VAL B C 1
ATOM 5258 O O . VAL B 1 286 ? 10.195 6.695 -12.367 1 98.25 286 VAL B O 1
ATOM 5261 N N . PRO B 1 287 ? 11.406 5.449 -13.695 1 98.5 287 PRO B N 1
ATOM 5262 C CA . PRO B 1 287 ? 10.219 4.793 -14.25 1 98.5 287 PRO B CA 1
ATOM 5263 C C . PRO B 1 287 ? 9.555 3.844 -13.258 1 98.5 287 PRO B C 1
ATOM 5265 O O . PRO B 1 287 ? 10.219 3.309 -12.367 1 98.5 287 PRO B O 1
ATOM 5268 N N . ARG B 1 288 ? 8.242 3.617 -13.242 1 97.88 288 ARG B N 1
ATOM 5269 C CA . ARG B 1 288 ? 7.453 2.766 -12.359 1 97.88 288 ARG B CA 1
ATOM 5270 C C . ARG B 1 288 ? 7.734 1.29 -12.625 1 97.88 288 ARG B C 1
ATOM 5272 O O . ARG B 1 288 ? 7.707 0.471 -11.703 1 97.88 288 ARG B O 1
ATOM 5279 N N . GLY B 1 289 ? 8.195 0.825 -13.742 1 98.25 289 GLY B N 1
ATOM 5280 C CA . GLY B 1 289 ? 8.602 -0.5 -14.188 1 98.25 289 GLY B CA 1
ATOM 5281 C C . GLY B 1 289 ? 7.613 -1.584 -13.797 1 98.25 289 GLY B C 1
ATOM 5282 O O . GLY B 1 289 ? 8.008 -2.65 -13.32 1 98.25 289 GLY B O 1
ATOM 5283 N N . VAL B 1 290 ? 6.309 -1.381 -13.867 1 98.81 290 VAL B N 1
ATOM 5284 C CA . VAL B 1 290 ? 5.262 -2.352 -13.57 1 98.81 290 VAL B CA 1
ATOM 5285 C C . VAL B 1 290 ? 4.391 -2.564 -14.805 1 98.81 290 VAL B C 1
ATOM 5287 O O . VAL B 1 290 ? 3.869 -1.604 -15.375 1 98.81 290 VAL B O 1
ATOM 5290 N N . THR B 1 291 ? 4.23 -3.809 -15.219 1 98.81 291 THR B N 1
ATOM 5291 C CA . THR B 1 291 ? 3.457 -4.164 -16.406 1 98.81 291 THR B CA 1
ATOM 5292 C C . THR B 1 291 ? 1.995 -3.766 -16.234 1 98.81 291 THR B C 1
ATOM 5294 O O . THR B 1 291 ? 1.369 -4.098 -15.227 1 98.81 291 THR B O 1
ATOM 5297 N N . PRO B 1 292 ? 1.427 -2.982 -17.156 1 98.38 292 PRO B N 1
ATOM 5298 C CA . PRO B 1 292 ? 0.012 -2.619 -17.047 1 98.38 292 PRO B CA 1
ATOM 5299 C C . PRO B 1 292 ? -0.922 -3.773 -17.391 1 98.38 292 PRO B C 1
ATOM 5301 O O . PRO B 1 292 ? -1.418 -3.848 -18.531 1 98.38 292 PRO B O 1
ATOM 5304 N N . ALA B 1 293 ? -1.262 -4.527 -16.5 1 98.69 293 ALA B N 1
ATOM 5305 C CA . ALA B 1 293 ? -2.057 -5.742 -16.672 1 98.69 293 ALA B CA 1
ATOM 5306 C C . ALA B 1 293 ? -3.447 -5.418 -17.203 1 98.69 293 ALA B C 1
ATOM 5308 O O . ALA B 1 293 ? -4.023 -6.199 -17.969 1 98.69 293 ALA B O 1
ATOM 5309 N N . HIS B 1 294 ? -4.051 -4.211 -16.734 1 97.94 294 HIS B N 1
ATOM 5310 C CA . HIS B 1 294 ? -5.398 -3.879 -17.188 1 97.94 294 HIS B CA 1
ATOM 5311 C C . HIS B 1 294 ? -5.434 -3.625 -18.688 1 97.94 294 HIS B C 1
ATOM 5313 O O . HIS B 1 294 ? -6.422 -3.943 -19.359 1 97.94 294 HIS B O 1
ATOM 5319 N N . TRP B 1 295 ? -4.34 -3.131 -19.266 1 97.88 295 TRP B N 1
ATOM 5320 C CA . TRP B 1 295 ? -4.258 -2.986 -20.719 1 97.88 295 TRP B CA 1
ATOM 5321 C C . TRP B 1 295 ? -4.16 -4.348 -21.391 1 97.88 295 TRP B C 1
ATOM 5323 O O . TRP B 1 295 ? -4.762 -4.566 -22.453 1 97.88 295 TRP B O 1
ATOM 5333 N N . LEU B 1 296 ? -3.346 -5.273 -20.859 1 98.81 296 LEU B N 1
ATOM 5334 C CA . LEU B 1 296 ? -3.258 -6.633 -21.375 1 98.81 296 LEU B CA 1
ATOM 5335 C C . LEU B 1 296 ? -4.625 -7.305 -21.375 1 98.81 296 LEU B C 1
ATOM 5337 O O . LEU B 1 296 ? -4.988 -7.98 -22.344 1 98.81 296 LEU B O 1
ATOM 5341 N N . ARG B 1 297 ? -5.375 -7.109 -20.328 1 98.5 297 ARG B N 1
ATOM 5342 C CA . ARG B 1 297 ? -6.707 -7.695 -20.203 1 98.5 297 ARG B CA 1
ATOM 5343 C C . ARG B 1 297 ? -7.629 -7.199 -21.312 1 98.5 297 ARG B C 1
ATOM 5345 O O . ARG B 1 297 ? -8.477 -7.945 -21.812 1 98.5 297 ARG B O 1
ATOM 5352 N N . HIS B 1 298 ? -7.48 -5.914 -21.672 1 97.94 298 HIS B N 1
ATOM 5353 C CA . HIS B 1 298 ? -8.273 -5.359 -22.766 1 97.94 298 HIS B CA 1
ATOM 5354 C C . HIS B 1 298 ? -8.023 -6.105 -24.062 1 97.94 298 HIS B C 1
ATOM 5356 O O . HIS B 1 298 ? -8.867 -6.109 -24.953 1 97.94 298 HIS B O 1
ATOM 5362 N N . HIS B 1 299 ? -6.855 -6.746 -24.172 1 98.31 299 HIS B N 1
ATOM 5363 C CA . HIS B 1 299 ? -6.508 -7.516 -25.359 1 98.31 299 HIS B CA 1
ATOM 5364 C C . HIS B 1 299 ? -6.859 -8.992 -25.172 1 98.31 299 HIS B C 1
ATOM 5366 O O . HIS B 1 299 ? -6.555 -9.812 -26.047 1 98.31 299 HIS B O 1
ATOM 5372 N N . GLY B 1 300 ? -7.371 -9.352 -24.016 1 98.44 300 GLY B N 1
ATOM 5373 C CA . GLY B 1 300 ? -7.824 -10.719 -23.797 1 98.44 300 GLY B CA 1
ATOM 5374 C C . GLY B 1 300 ? -6.797 -11.578 -23.094 1 98.44 300 GLY B C 1
ATOM 5375 O O . GLY B 1 300 ? -6.988 -12.789 -22.953 1 98.44 300 GLY B O 1
ATOM 5376 N N . VAL B 1 301 ? -5.73 -11.039 -22.656 1 98.88 301 VAL B N 1
ATOM 5377 C CA . VAL B 1 301 ? -4.727 -11.789 -21.906 1 98.88 301 VAL B CA 1
ATOM 5378 C C . VAL B 1 301 ? -5.246 -12.078 -20.5 1 98.88 301 VAL B C 1
ATOM 5380 O O . VAL B 1 301 ? -5.793 -11.195 -19.828 1 98.88 301 VAL B O 1
ATOM 5383 N N . ASN B 1 302 ? -5.191 -13.297 -20.016 1 98.81 302 ASN B N 1
ATOM 5384 C CA . ASN B 1 302 ? -5.461 -13.578 -18.609 1 98.81 302 ASN B CA 1
ATOM 5385 C C . ASN B 1 302 ? -4.336 -13.078 -17.719 1 98.81 302 ASN B C 1
ATOM 5387 O O . ASN B 1 302 ? -3.17 -13.422 -17.922 1 98.81 302 ASN B O 1
ATOM 5391 N N . CYS B 1 303 ? -4.672 -12.242 -16.812 1 98.88 303 CYS B N 1
ATOM 5392 C CA . CYS B 1 303 ? -3.662 -11.641 -15.945 1 98.88 303 CYS B CA 1
ATOM 5393 C C . CYS B 1 303 ? -3.979 -11.898 -14.477 1 98.88 303 CYS B C 1
ATOM 5395 O O . CYS B 1 303 ? -5.141 -12.062 -14.109 1 98.88 303 CYS B O 1
ATOM 5397 N N . SER B 1 304 ? -2.973 -11.953 -13.68 1 98.94 304 SER B N 1
ATOM 5398 C CA . SER B 1 304 ? -3.062 -11.961 -12.227 1 98.94 304 SER B CA 1
ATOM 5399 C C . SER B 1 304 ? -2.111 -10.945 -11.602 1 98.94 304 SER B C 1
ATOM 5401 O O . SER B 1 304 ? -1.188 -10.469 -12.258 1 98.94 304 SER B O 1
ATOM 5403 N N . ILE B 1 305 ? -2.396 -10.523 -10.422 1 98.88 305 ILE B N 1
ATOM 5404 C CA . ILE B 1 305 ? -1.524 -9.703 -9.586 1 98.88 305 ILE B CA 1
ATOM 5405 C C . ILE B 1 305 ? -1.139 -10.492 -8.328 1 98.88 305 ILE B C 1
ATOM 5407 O O . ILE B 1 305 ? -1.97 -11.188 -7.746 1 98.88 305 ILE B O 1
ATOM 5411 N N . SER B 1 306 ? 0.134 -10.414 -7.957 1 98.88 306 SER B N 1
ATOM 5412 C CA . SER B 1 306 ? 0.605 -11.266 -6.867 1 98.88 306 SER B CA 1
ATOM 5413 C C . SER B 1 306 ? 1.691 -10.562 -6.055 1 98.88 306 SER B C 1
ATOM 5415 O O . SER B 1 306 ? 2.193 -9.516 -6.453 1 98.88 306 SER B O 1
ATOM 5417 N N . THR B 1 307 ? 2.057 -11.125 -4.941 1 98.62 307 THR B N 1
ATOM 5418 C CA . THR B 1 307 ? 2.945 -10.555 -3.936 1 98.62 307 THR B CA 1
ATOM 5419 C C . THR B 1 307 ? 4.402 -10.672 -4.375 1 98.62 307 THR B C 1
ATOM 5421 O O . THR B 1 307 ? 5.156 -9.695 -4.305 1 98.62 307 THR B O 1
ATOM 5424 N N . ASN B 1 308 ? 4.777 -11.906 -4.859 1 98.69 308 ASN B N 1
ATOM 5425 C CA . ASN B 1 308 ? 6.141 -12.258 -5.254 1 98.69 308 ASN B CA 1
ATOM 5426 C C . ASN B 1 308 ? 7.043 -12.445 -4.039 1 98.69 308 ASN B C 1
ATOM 5428 O O . ASN B 1 308 ? 6.852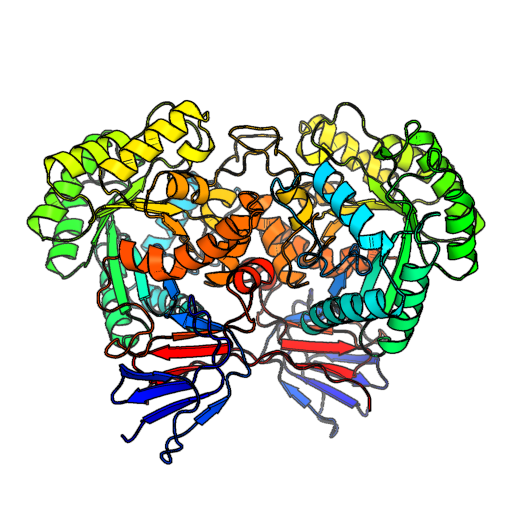 -13.383 -3.26 1 98.69 308 ASN B O 1
ATOM 5432 N N . ASN B 1 309 ? 8 -11.578 -3.744 1 98.25 309 ASN B N 1
ATOM 5433 C CA . ASN B 1 309 ? 8.93 -11.672 -2.625 1 98.25 309 ASN B CA 1
ATOM 5434 C C . ASN B 1 309 ? 8.43 -10.891 -1.411 1 98.25 309 ASN B C 1
ATOM 5436 O O . ASN B 1 309 ? 7.762 -9.867 -1.559 1 98.25 309 ASN B O 1
ATOM 5440 N N . VAL B 1 310 ? 8.742 -11.422 -0.216 1 98 310 VAL B N 1
ATOM 5441 C CA . VAL B 1 310 ? 8.289 -10.828 1.035 1 98 310 VAL B CA 1
ATOM 5442 C C . VAL B 1 310 ? 9.445 -10.758 2.027 1 98 310 VAL B C 1
ATOM 5444 O O . VAL B 1 310 ? 10.016 -1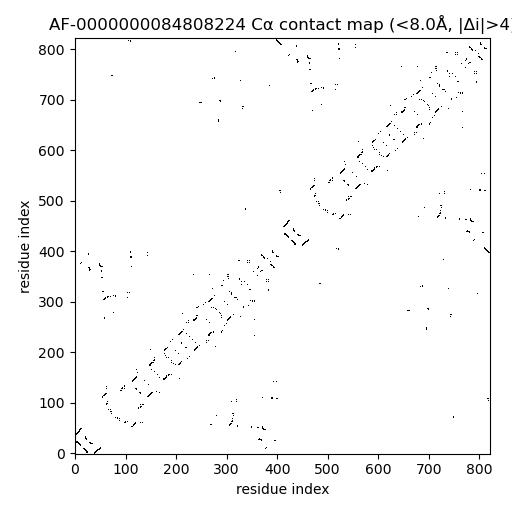1.789 2.402 1 98 310 VAL B O 1
ATOM 5447 N N . LEU B 1 311 ? 9.742 -9.531 2.484 1 96.81 311 LEU B N 1
ATOM 5448 C CA . LEU B 1 311 ? 10.695 -9.305 3.564 1 96.81 311 LEU B CA 1
ATOM 5449 C C . LEU B 1 311 ? 12.016 -10.008 3.277 1 96.81 311 LEU B C 1
ATOM 5451 O O . LEU B 1 311 ? 12.523 -10.758 4.117 1 96.81 311 LEU B O 1
ATOM 5455 N N . ASN B 1 312 ? 12.508 -9.852 2.123 1 96.75 312 ASN B N 1
ATOM 5456 C CA . ASN B 1 312 ? 13.828 -10.297 1.683 1 96.75 312 ASN B CA 1
ATOM 5457 C C . ASN B 1 312 ? 14.516 -9.258 0.804 1 96.75 312 ASN B C 1
ATOM 5459 O O . ASN B 1 312 ? 13.961 -8.18 0.571 1 96.75 312 ASN B O 1
ATOM 5463 N N . PRO B 1 313 ? 15.688 -9.5 0.346 1 94.81 313 PRO B N 1
ATOM 5464 C CA . PRO B 1 313 ? 16.453 -8.469 -0.355 1 94.81 313 PRO B CA 1
ATOM 5465 C C . PRO B 1 313 ? 15.797 -8.031 -1.666 1 94.81 313 PRO B C 1
ATOM 5467 O O . PRO B 1 313 ? 16.062 -6.93 -2.152 1 94.81 313 PRO B O 1
ATOM 5470 N N . PHE B 1 314 ? 14.961 -8.867 -2.289 1 96.62 314 PHE B N 1
ATOM 5471 C CA . PHE B 1 314 ? 14.289 -8.516 -3.533 1 96.62 314 PHE B CA 1
ATOM 5472 C C . PHE B 1 314 ? 13.164 -7.523 -3.273 1 96.62 314 PHE B C 1
ATOM 5474 O O . PHE B 1 314 ? 12.852 -6.695 -4.133 1 96.62 314 PHE B O 1
ATOM 5481 N N . THR B 1 315 ? 12.5 -7.664 -2.186 1 97.44 315 THR B N 1
ATOM 5482 C CA . THR B 1 315 ? 11.422 -6.793 -1.72 1 97.44 315 THR B CA 1
ATOM 5483 C C . THR B 1 315 ? 11.422 -6.711 -0.196 1 97.44 315 THR B C 1
ATOM 5485 O O . THR B 1 315 ? 10.844 -7.566 0.477 1 97.44 315 THR B O 1
ATOM 5488 N N . PRO B 1 316 ? 11.898 -5.703 0.384 1 96.31 316 PRO B N 1
ATOM 5489 C CA . PRO B 1 316 ? 11.984 -5.641 1.844 1 96.31 316 PRO B CA 1
ATOM 5490 C C . PRO B 1 316 ? 10.641 -5.352 2.506 1 96.31 316 PRO B C 1
ATOM 5492 O O . PRO B 1 316 ? 10.594 -4.996 3.686 1 96.31 316 PRO B O 1
ATOM 5495 N N . PHE B 1 317 ? 9.555 -5.508 1.787 1 96.75 317 PHE B N 1
ATOM 5496 C CA . PHE B 1 317 ? 8.219 -5.172 2.262 1 96.75 317 PHE B CA 1
ATOM 5497 C C . PHE B 1 317 ? 7.293 -6.379 2.17 1 96.75 317 PHE B C 1
ATOM 5499 O O . PHE B 1 317 ? 7.574 -7.328 1.434 1 96.75 317 PHE B O 1
ATOM 5506 N N . GLY B 1 318 ? 6.18 -6.254 2.979 1 96.56 318 GLY B N 1
ATOM 5507 C CA . GLY B 1 318 ? 5.055 -7.105 2.627 1 96.56 318 GLY B CA 1
ATOM 5508 C C . GLY B 1 318 ? 4.238 -7.543 3.828 1 96.56 318 GLY B C 1
ATOM 5509 O O . GLY B 1 318 ? 4.789 -7.801 4.902 1 96.56 318 GLY B O 1
ATOM 5510 N N . ASP B 1 319 ? 2.963 -7.676 3.594 1 97.88 319 ASP B N 1
ATOM 5511 C CA . ASP B 1 319 ? 1.989 -8.164 4.566 1 97.88 319 ASP B CA 1
ATOM 5512 C C . ASP B 1 319 ? 1.144 -9.297 3.977 1 97.88 319 ASP B C 1
ATOM 5514 O O . ASP B 1 319 ? 0.198 -9.766 4.609 1 97.88 319 ASP B O 1
ATOM 5518 N N . CYS B 1 320 ? 1.471 -9.703 2.748 1 98.38 320 CYS B N 1
ATOM 5519 C CA . CYS B 1 320 ? 0.822 -10.789 2.014 1 98.38 320 CYS B CA 1
ATOM 5520 C C . CYS B 1 320 ? -0.663 -10.5 1.824 1 98.38 320 CYS B C 1
ATOM 5522 O O . CYS B 1 320 ? -1.471 -11.43 1.742 1 98.38 320 CYS B O 1
ATOM 5524 N N . SER B 1 321 ? -1.078 -9.227 1.787 1 98.69 321 SER B N 1
ATOM 5525 C CA . SER B 1 321 ? -2.449 -8.828 1.485 1 98.69 321 SER B CA 1
ATOM 5526 C C . SER B 1 321 ? -2.646 -8.617 -0.012 1 98.69 321 SER B C 1
ATOM 5528 O O . SER B 1 321 ? -2.141 -7.648 -0.58 1 98.69 321 SER B O 1
ATOM 5530 N N . LEU B 1 322 ? -3.443 -9.469 -0.605 1 98.88 322 LEU B N 1
ATOM 5531 C CA . LEU B 1 322 ? -3.697 -9.336 -2.035 1 98.88 322 LEU B CA 1
ATOM 5532 C C . LEU B 1 322 ? -4.594 -8.133 -2.312 1 98.88 322 LEU B C 1
ATOM 5534 O O . LEU B 1 322 ? -4.5 -7.512 -3.375 1 98.88 322 LEU B O 1
ATOM 5538 N N . ILE B 1 323 ? -5.449 -7.723 -1.374 1 98.69 323 ILE B N 1
ATOM 5539 C CA . ILE B 1 323 ? -6.27 -6.523 -1.533 1 98.69 323 ILE B CA 1
ATOM 5540 C C . ILE B 1 323 ? -5.371 -5.289 -1.597 1 98.69 323 ILE B C 1
ATOM 5542 O O . ILE B 1 323 ? -5.57 -4.414 -2.439 1 98.69 323 ILE B O 1
ATOM 5546 N N . ARG B 1 324 ? -4.414 -5.281 -0.722 1 98.44 324 ARG B N 1
ATOM 5547 C CA . ARG B 1 324 ? -3.477 -4.164 -0.765 1 98.44 324 ARG B CA 1
ATOM 5548 C C . ARG B 1 324 ? -2.645 -4.195 -2.043 1 98.44 324 ARG B C 1
ATOM 5550 O O . ARG B 1 324 ? -2.336 -3.15 -2.617 1 98.44 324 ARG B O 1
ATOM 5557 N N . MET B 1 325 ? -2.301 -5.352 -2.508 1 98.81 325 MET B N 1
ATOM 5558 C CA . MET B 1 325 ? -1.485 -5.488 -3.711 1 98.81 325 MET B CA 1
ATOM 5559 C C . MET B 1 325 ? -2.213 -4.934 -4.93 1 98.81 325 MET B C 1
ATOM 5561 O O . MET B 1 325 ? -1.607 -4.262 -5.766 1 98.81 325 MET B O 1
ATOM 5565 N N . ILE B 1 326 ? -3.531 -5.215 -5 1 98.81 326 ILE B N 1
ATOM 5566 C CA . ILE B 1 326 ? -4.262 -4.73 -6.168 1 98.81 326 ILE B CA 1
ATOM 5567 C C . ILE B 1 326 ? -4.48 -3.223 -6.051 1 98.81 326 ILE B C 1
ATOM 5569 O O . ILE B 1 326 ? -4.516 -2.516 -7.059 1 98.81 326 ILE B O 1
ATOM 5573 N N . ASN B 1 327 ? -4.613 -2.703 -4.836 1 98.75 327 ASN B N 1
ATOM 5574 C CA . ASN B 1 327 ? -4.629 -1.254 -4.664 1 98.75 327 ASN B CA 1
ATOM 5575 C C . ASN B 1 327 ? -3.303 -0.625 -5.082 1 98.75 327 ASN B C 1
ATOM 5577 O O . ASN B 1 327 ? -3.285 0.399 -5.766 1 98.75 327 ASN B O 1
ATOM 5581 N N . LEU B 1 328 ? -2.193 -1.252 -4.602 1 98.75 328 LEU B N 1
ATOM 5582 C CA . LEU B 1 328 ? -0.867 -0.79 -4.992 1 98.75 328 LEU B CA 1
ATOM 5583 C C . LEU B 1 328 ? -0.729 -0.75 -6.508 1 98.75 328 LEU B C 1
ATOM 5585 O O . LEU B 1 328 ? -0.302 0.26 -7.07 1 98.75 328 LEU B O 1
ATOM 5589 N N . TYR B 1 329 ? -1.14 -1.791 -7.156 1 98.88 329 TYR B N 1
ATOM 5590 C CA . TYR B 1 329 ? -1.097 -1.881 -8.609 1 98.88 329 TYR B CA 1
ATOM 5591 C C . TYR B 1 329 ? -1.915 -0.765 -9.25 1 98.88 329 TYR B C 1
ATOM 5593 O O . TYR B 1 329 ? -1.441 -0.084 -10.164 1 98.88 329 TYR B O 1
ATOM 5601 N N . ALA B 1 330 ? -3.148 -0.612 -8.781 1 98.62 330 ALA B N 1
ATOM 5602 C CA . ALA B 1 330 ? -4.051 0.381 -9.352 1 98.62 330 ALA B CA 1
ATOM 5603 C C . ALA B 1 330 ? -3.467 1.786 -9.242 1 98.62 330 ALA B C 1
ATOM 5605 O O . ALA B 1 330 ? -3.6 2.596 -10.164 1 98.62 330 ALA B O 1
ATOM 5606 N N . ASN B 1 331 ? -2.861 2.061 -8.117 1 98.56 331 ASN B N 1
ATOM 5607 C CA . ASN B 1 331 ? -2.24 3.365 -7.926 1 98.56 331 ASN B CA 1
ATOM 5608 C C . ASN B 1 331 ? -1.062 3.574 -8.875 1 98.56 331 ASN B C 1
ATOM 5610 O O . ASN B 1 331 ? -0.987 4.594 -9.562 1 98.56 331 ASN B O 1
ATOM 5614 N N . ILE B 1 332 ? -0.169 2.574 -8.953 1 98.62 332 ILE B N 1
ATOM 5615 C CA . ILE B 1 332 ? 1.032 2.646 -9.773 1 98.62 332 ILE B CA 1
ATOM 5616 C C . ILE B 1 332 ? 0.643 2.846 -11.242 1 98.62 332 ILE B C 1
ATOM 5618 O O . ILE B 1 332 ? 1.233 3.674 -11.938 1 98.62 332 ILE B O 1
ATOM 5622 N N . THR B 1 333 ? -0.365 2.084 -11.664 1 98.19 333 THR B N 1
ATOM 5623 C CA . THR B 1 333 ? -0.703 2.066 -13.078 1 98.19 333 THR B CA 1
ATOM 5624 C C . THR B 1 333 ? -1.86 3.016 -13.375 1 98.19 333 THR B C 1
ATOM 5626 O O . THR B 1 333 ? -2.412 3.01 -14.477 1 98.19 333 THR B O 1
ATOM 5629 N N . GLN B 1 334 ? -2.287 3.807 -12.375 1 97.44 334 GLN B N 1
ATOM 5630 C CA . GLN B 1 334 ? -3.186 4.945 -12.531 1 97.44 334 GLN B CA 1
ATOM 5631 C C . GLN B 1 334 ? -4.547 4.504 -13.062 1 97.44 334 GLN B C 1
ATOM 5633 O O . GLN B 1 334 ? -5.082 5.113 -13.992 1 97.44 334 GLN B O 1
ATOM 5638 N N . VAL B 1 335 ? -5.012 3.389 -12.484 1 96.62 335 VAL B N 1
ATOM 5639 C CA . VAL B 1 335 ? -6.336 2.893 -12.844 1 96.62 335 VAL B CA 1
ATOM 5640 C C . VAL B 1 335 ? -7.406 3.83 -12.297 1 96.62 335 VAL B C 1
ATOM 5642 O O . VAL B 1 335 ? -7.465 4.078 -11.086 1 96.62 335 VAL B O 1
ATOM 5645 N N . ALA B 1 336 ? -8.297 4.355 -13.141 1 90.88 336 ALA B N 1
ATOM 5646 C CA . ALA B 1 336 ? -9.312 5.328 -12.75 1 90.88 336 ALA B CA 1
ATOM 5647 C C . ALA B 1 336 ? -10.711 4.82 -13.078 1 90.88 336 ALA B C 1
ATOM 5649 O O . ALA B 1 336 ? -11.648 5 -12.289 1 90.88 336 ALA B O 1
ATOM 5650 N N . ALA B 1 337 ? -10.844 4.098 -14.141 1 91.88 337 ALA B N 1
ATOM 5651 C CA . ALA B 1 337 ? -12.156 3.648 -14.602 1 91.88 337 ALA B CA 1
ATOM 5652 C C . ALA B 1 337 ? -12.695 2.535 -13.711 1 91.88 337 ALA B C 1
ATOM 5654 O O . ALA B 1 337 ? -11.969 1.605 -13.359 1 91.88 337 ALA B O 1
ATOM 5655 N N . THR B 1 338 ? -13.938 2.613 -13.414 1 91.69 338 THR B N 1
ATOM 5656 C CA . THR B 1 338 ? -14.586 1.681 -12.5 1 91.69 338 THR B CA 1
ATOM 5657 C C . THR B 1 338 ? -14.445 0.245 -13 1 91.69 338 THR B C 1
ATOM 5659 O O . THR B 1 338 ? -14.188 -0.668 -12.211 1 91.69 338 THR B O 1
ATOM 5662 N N . ALA B 1 339 ? -14.609 0.048 -14.273 1 93.44 339 ALA B N 1
ATOM 5663 C CA . ALA B 1 339 ? -14.508 -1.294 -14.844 1 93.44 339 ALA B CA 1
ATOM 5664 C C . ALA B 1 339 ? -13.125 -1.888 -14.602 1 93.44 339 ALA B C 1
ATOM 5666 O O . ALA B 1 339 ? -12.992 -3.078 -14.312 1 93.44 339 ALA B O 1
ATOM 5667 N N . ASP B 1 340 ? -12.094 -1.067 -14.742 1 95.88 340 ASP B N 1
ATOM 5668 C CA . ASP B 1 340 ? -10.727 -1.535 -14.531 1 95.88 340 ASP B CA 1
ATOM 5669 C C . ASP B 1 340 ? -10.445 -1.748 -13.047 1 95.88 340 ASP B C 1
ATOM 5671 O O . ASP B 1 340 ? -9.68 -2.643 -12.672 1 95.88 340 ASP B O 1
ATOM 5675 N N . LEU B 1 341 ? -11.055 -0.948 -12.227 1 94.81 341 LEU B N 1
ATOM 5676 C CA . LEU B 1 341 ? -10.93 -1.157 -10.789 1 94.81 341 LEU B CA 1
ATOM 5677 C C . LEU B 1 341 ? -11.523 -2.502 -10.383 1 94.81 341 LEU B C 1
ATOM 5679 O O . LEU B 1 341 ? -10.883 -3.27 -9.648 1 94.81 341 LEU B O 1
ATOM 5683 N N . THR B 1 342 ? -12.695 -2.789 -10.859 1 95.31 342 THR B N 1
ATOM 5684 C CA . THR B 1 342 ? -13.328 -4.078 -10.602 1 95.31 342 THR B CA 1
ATOM 5685 C C . THR B 1 342 ? -12.453 -5.219 -11.125 1 95.31 342 THR B C 1
ATOM 5687 O O . THR B 1 342 ? -12.375 -6.281 -10.508 1 95.31 342 THR B O 1
ATOM 5690 N N . GLY B 1 343 ? -11.852 -4.969 -12.273 1 97.62 343 GLY B N 1
ATOM 5691 C CA . GLY B 1 343 ? -10.961 -5.949 -12.867 1 97.62 343 GLY B CA 1
ATOM 5692 C C . GLY B 1 343 ? -9.758 -6.27 -12 1 97.62 343 GLY B C 1
ATOM 5693 O O . GLY B 1 343 ? -9.219 -7.375 -12.055 1 97.62 343 GLY B O 1
ATOM 5694 N N . CYS B 1 344 ? -9.297 -5.301 -11.203 1 98.56 344 CYS B N 1
ATOM 5695 C CA . CYS B 1 344 ? -8.188 -5.547 -10.297 1 98.56 344 CYS B CA 1
ATOM 5696 C C . CYS B 1 344 ? -8.523 -6.652 -9.305 1 98.56 344 CYS B C 1
ATOM 5698 O O . CYS B 1 344 ? -7.688 -7.508 -9.008 1 98.56 344 CYS B O 1
ATOM 5700 N N . LEU B 1 345 ? -9.734 -6.68 -8.75 1 98.62 345 LEU B N 1
ATOM 5701 C CA . LEU B 1 345 ? -10.148 -7.734 -7.828 1 98.62 345 LEU B CA 1
ATOM 5702 C C . LEU B 1 345 ? -10.195 -9.086 -8.539 1 98.62 345 LEU B C 1
ATOM 5704 O O . LEU B 1 345 ? -9.844 -10.109 -7.949 1 98.62 345 LEU B O 1
ATOM 5708 N N . ASP B 1 346 ? -10.602 -9.078 -9.812 1 98.38 346 ASP B N 1
ATOM 5709 C CA . ASP B 1 346 ? -10.633 -10.312 -10.594 1 98.38 346 ASP B CA 1
ATOM 5710 C C . ASP B 1 346 ? -9.234 -10.914 -10.727 1 98.38 346 ASP B C 1
ATOM 5712 O O . ASP B 1 346 ? -9.086 -12.133 -10.805 1 98.38 346 ASP B O 1
ATOM 5716 N N . MET B 1 347 ? -8.227 -10.094 -10.688 1 98.88 347 MET B N 1
ATOM 5717 C CA . MET B 1 347 ? -6.852 -10.531 -10.914 1 98.88 347 MET B CA 1
ATOM 5718 C C . MET B 1 347 ? -6.254 -11.125 -9.641 1 98.88 347 MET B C 1
ATOM 5720 O O . MET B 1 347 ? -5.09 -11.523 -9.625 1 98.88 347 MET B O 1
ATOM 5724 N N . VAL B 1 348 ? -7.051 -11.242 -8.586 1 98.88 348 VAL B N 1
ATOM 5725 C CA . VAL B 1 348 ? -6.637 -12.008 -7.414 1 98.88 348 VAL B CA 1
ATOM 5726 C C . VAL B 1 348 ? -7.711 -13.031 -7.055 1 98.88 348 VAL B C 1
ATOM 5728 O O . VAL B 1 348 ? -7.656 -13.641 -5.988 1 98.88 348 VAL B O 1
ATOM 5731 N N . THR B 1 349 ? -8.758 -13.164 -7.855 1 98.62 349 THR B N 1
ATOM 5732 C CA . THR B 1 349 ? -9.82 -14.148 -7.68 1 98.62 349 THR B CA 1
ATOM 5733 C C . THR B 1 349 ? -9.984 -15 -8.93 1 98.62 349 THR B C 1
ATOM 5735 O O . THR B 1 349 ? -9.164 -15.883 -9.195 1 98.62 349 THR B O 1
ATOM 5738 N N . SER B 1 350 ? -10.93 -14.617 -9.82 1 98.06 350 SER B N 1
ATOM 5739 C CA . SER B 1 350 ? -11.289 -15.484 -10.938 1 98.06 350 SER B CA 1
ATOM 5740 C C . SER B 1 350 ? -10.164 -15.555 -11.961 1 98.06 350 SER B C 1
ATOM 5742 O O . SER B 1 350 ? -9.883 -16.625 -12.508 1 98.06 350 SER B O 1
ATOM 5744 N N . GLY B 1 351 ? -9.539 -14.406 -12.297 1 98.44 351 GLY B N 1
ATOM 5745 C CA . GLY B 1 351 ? -8.43 -14.43 -13.227 1 98.44 351 GLY B CA 1
ATOM 5746 C C . GLY B 1 351 ? -7.258 -15.258 -12.742 1 98.44 351 GLY B C 1
ATOM 5747 O O . GLY B 1 351 ? -6.66 -16.016 -13.516 1 98.44 351 GLY B O 1
ATOM 5748 N N . SER B 1 352 ? -6.977 -15.109 -11.508 1 98.88 352 SER B N 1
ATOM 5749 C CA . SER B 1 352 ? -5.898 -15.867 -10.891 1 98.88 352 SER B CA 1
ATOM 5750 C C . SER B 1 352 ? -6.238 -17.359 -10.82 1 98.88 352 SER B C 1
ATOM 5752 O O . SER B 1 352 ? -5.375 -18.203 -11.039 1 98.88 352 SER B O 1
ATOM 5754 N N . ALA B 1 353 ? -7.477 -17.688 -10.461 1 98.75 353 ALA B N 1
ATOM 5755 C CA . ALA B 1 353 ? -7.914 -19.078 -10.43 1 98.75 353 ALA B CA 1
ATOM 5756 C C . ALA B 1 353 ? -7.758 -19.734 -11.797 1 98.75 353 ALA B C 1
ATOM 5758 O O . ALA B 1 353 ? -7.32 -20.891 -11.891 1 98.75 353 ALA B O 1
ATOM 5759 N N . LYS B 1 354 ? -8.133 -19.016 -12.82 1 98.5 354 LYS B N 1
ATOM 5760 C CA . LYS B 1 354 ? -7.965 -19.5 -14.188 1 98.5 354 LYS B CA 1
ATOM 5761 C C . LYS B 1 354 ? -6.492 -19.75 -14.516 1 98.5 354 LYS B C 1
ATOM 5763 O O . LYS B 1 354 ? -6.145 -20.734 -15.148 1 98.5 354 LYS B O 1
ATOM 5768 N N . LEU B 1 355 ? -5.648 -18.859 -14.086 1 98.69 355 LEU B N 1
ATOM 5769 C CA . LEU B 1 355 ? -4.219 -18.938 -14.367 1 98.69 355 LEU B CA 1
ATOM 5770 C C . LEU B 1 355 ? -3.619 -20.203 -13.773 1 98.69 355 LEU B C 1
ATOM 5772 O O . LEU B 1 355 ? -2.77 -20.844 -14.398 1 98.69 355 LEU B O 1
ATOM 5776 N N . ILE B 1 356 ? -4.074 -20.594 -12.594 1 98.5 356 ILE B N 1
ATOM 5777 C CA . ILE B 1 356 ? -3.473 -21.766 -11.969 1 98.5 356 ILE B CA 1
ATOM 5778 C C . ILE B 1 356 ? -4.312 -23.016 -12.281 1 98.5 356 ILE B C 1
ATOM 5780 O O . ILE B 1 356 ? -4.137 -24.062 -11.648 1 98.5 356 ILE B O 1
ATOM 5784 N N . ASN B 1 357 ? -5.305 -22.891 -13.148 1 97.94 357 ASN B N 1
ATOM 5785 C CA . ASN B 1 357 ? -6.156 -23.969 -13.633 1 97.94 357 ASN B CA 1
ATOM 5786 C C . ASN B 1 357 ? -6.918 -24.641 -12.492 1 97.94 357 ASN B C 1
ATOM 5788 O O . ASN B 1 357 ? -6.977 -25.859 -12.422 1 97.94 357 ASN B O 1
ATOM 5792 N N . ARG B 1 358 ? -7.402 -23.828 -11.594 1 96.38 358 ARG B N 1
ATOM 5793 C CA . ARG B 1 358 ? -8.219 -24.344 -10.5 1 96.38 358 ARG B CA 1
ATOM 5794 C C . ARG B 1 358 ? -9.625 -24.688 -10.984 1 96.38 358 ARG B C 1
ATOM 5796 O O . ARG B 1 358 ? -10.305 -23.859 -11.594 1 96.38 358 ARG B O 1
ATOM 5803 N N . ALA B 1 359 ? -10 -25.875 -10.656 1 91.44 359 ALA B N 1
ATOM 5804 C CA . ALA B 1 359 ? -11.352 -26.312 -10.992 1 91.44 359 ALA B CA 1
ATOM 5805 C C . ALA B 1 359 ? -12.344 -25.938 -9.898 1 91.44 359 ALA B C 1
ATOM 5807 O O . ALA B 1 359 ? -11.953 -25.703 -8.75 1 91.44 359 ALA B O 1
ATOM 5808 N N . ASP B 1 360 ? -13.633 -25.812 -10.188 1 95.5 360 ASP B N 1
ATOM 5809 C CA . ASP B 1 360 ? -14.742 -25.609 -9.258 1 95.5 360 ASP B CA 1
ATOM 5810 C C . ASP B 1 360 ? -14.5 -24.391 -8.375 1 95.5 360 ASP B C 1
ATOM 5812 O O . ASP B 1 360 ? -14.75 -24.422 -7.168 1 95.5 360 ASP B O 1
ATOM 5816 N N . TYR B 1 361 ? -13.836 -23.375 -8.93 1 97.62 361 TYR B N 1
ATOM 5817 C CA . TYR B 1 361 ? -13.609 -22.125 -8.227 1 97.62 361 TYR B CA 1
ATOM 5818 C C . TYR B 1 361 ? -14.828 -21.219 -8.336 1 97.62 361 TYR B C 1
ATOM 5820 O O . TYR B 1 361 ? -15.492 -21.172 -9.375 1 97.62 361 TYR B O 1
ATOM 5828 N N . GLY B 1 362 ? -15.125 -20.453 -7.293 1 97.81 362 GLY B N 1
ATOM 5829 C CA . GLY B 1 362 ? -16.219 -19.484 -7.309 1 97.81 362 GLY B CA 1
ATOM 5830 C C . GLY B 1 362 ? -17.359 -19.859 -6.379 1 97.81 362 GLY B C 1
ATOM 5831 O O . GLY B 1 362 ? -17.406 -20.969 -5.867 1 97.81 362 GLY B O 1
ATOM 5832 N N . ILE B 1 363 ? -18.25 -18.906 -6.191 1 98.12 363 ILE B N 1
ATOM 5833 C CA . ILE B 1 363 ? -19.391 -19.109 -5.312 1 98.12 363 ILE B CA 1
ATOM 5834 C C . ILE B 1 363 ? -20.594 -19.594 -6.129 1 98.12 363 ILE B C 1
ATOM 5836 O O . ILE B 1 363 ? -21.328 -18.781 -6.707 1 98.12 363 ILE B O 1
ATOM 5840 N N . ALA B 1 364 ? -20.719 -20.828 -6.125 1 97.88 364 ALA B N 1
ATOM 5841 C CA . ALA B 1 364 ? -21.812 -21.5 -6.809 1 97.88 364 ALA B CA 1
ATOM 5842 C C . ALA B 1 364 ? -22.188 -22.797 -6.102 1 97.88 364 ALA B C 1
ATOM 5844 O O . ALA B 1 364 ? -21.344 -23.469 -5.516 1 97.88 364 ALA B O 1
ATOM 5845 N N . VAL B 1 365 ? -23.453 -23.109 -6.242 1 98.06 365 VAL B N 1
ATOM 5846 C CA . VAL B 1 365 ? -23.922 -24.344 -5.609 1 98.06 365 VAL B CA 1
ATOM 5847 C C . VAL B 1 365 ? -23.094 -25.531 -6.109 1 98.06 365 VAL B C 1
ATOM 5849 O O . VAL B 1 365 ? -22.875 -25.672 -7.312 1 98.06 365 VAL B O 1
ATOM 5852 N N . GLY B 1 366 ? -22.641 -26.328 -5.215 1 98.31 366 GLY B N 1
ATOM 5853 C CA . GLY B 1 366 ? -21.844 -27.5 -5.57 1 98.31 366 GLY B CA 1
ATOM 5854 C C . GLY B 1 366 ? -20.344 -27.266 -5.426 1 98.31 366 GLY B C 1
ATOM 5855 O O . GLY B 1 366 ? -19.594 -28.203 -5.203 1 98.31 366 GLY B O 1
ATOM 5856 N N . HIS B 1 367 ? -19.906 -26.062 -5.562 1 98.5 367 HIS B N 1
ATOM 5857 C CA . HIS B 1 367 ? -18.484 -25.734 -5.406 1 98.5 367 HIS B CA 1
ATOM 5858 C C . HIS B 1 367 ? -18.062 -25.812 -3.945 1 98.5 367 HIS B C 1
ATOM 5860 O O . HIS B 1 367 ? -18.906 -25.734 -3.045 1 98.5 367 HIS B O 1
ATOM 5866 N N . PRO B 1 368 ? -16.734 -26.094 -3.717 1 98.44 368 PRO B N 1
ATOM 5867 C CA . PRO B 1 368 ? -16.25 -25.969 -2.336 1 98.44 368 PRO B CA 1
ATOM 5868 C C . PRO B 1 368 ? -16.562 -24.594 -1.73 1 98.44 368 PRO B C 1
ATOM 5870 O O . PRO B 1 368 ? -16.469 -23.578 -2.416 1 98.44 368 PRO B O 1
ATOM 5873 N N . ALA B 1 369 ? -16.953 -24.562 -0.445 1 98.69 369 ALA B N 1
ATOM 5874 C CA . ALA B 1 369 ? -17.312 -23.328 0.235 1 98.69 369 ALA B CA 1
ATOM 5875 C C . ALA B 1 369 ? -16.062 -22.578 0.705 1 98.69 369 ALA B C 1
ATOM 5877 O O . ALA B 1 369 ? -15.844 -22.422 1.909 1 98.69 369 ALA B O 1
ATOM 5878 N N . ASP B 1 370 ? -15.273 -22.141 -0.179 1 98.75 370 ASP B N 1
ATOM 5879 C CA . ASP B 1 370 ? -14.125 -21.25 0.026 1 98.75 370 ASP B CA 1
ATOM 5880 C C . ASP B 1 370 ? -14.484 -19.797 -0.269 1 98.75 370 ASP B C 1
ATOM 5882 O O . ASP B 1 370 ? -14.766 -19.453 -1.415 1 98.75 370 ASP B O 1
ATOM 5886 N N . LEU B 1 371 ? -14.477 -18.953 0.751 1 98.75 371 LEU B N 1
ATOM 5887 C CA . LEU B 1 371 ? -14.891 -17.562 0.539 1 98.75 371 LEU B CA 1
ATOM 5888 C C . LEU B 1 371 ? -14.227 -16.641 1.553 1 98.75 371 LEU B C 1
ATOM 5890 O O . LEU B 1 371 ? -13.617 -17.094 2.516 1 98.75 371 LEU B O 1
ATOM 5894 N N . VAL B 1 372 ? -14.25 -15.383 1.29 1 98.88 372 VAL B N 1
ATOM 5895 C CA . VAL B 1 372 ? -13.805 -14.305 2.17 1 98.88 372 VAL B CA 1
ATOM 5896 C C . VAL B 1 372 ? -14.867 -13.211 2.232 1 98.88 372 VAL B C 1
ATOM 5898 O O . VAL B 1 372 ? -15.477 -12.867 1.214 1 98.88 372 VAL B O 1
ATOM 5901 N N . VAL B 1 373 ? -15.164 -12.719 3.416 1 98.75 373 VAL B N 1
ATOM 5902 C CA . VAL B 1 373 ? -16.047 -11.578 3.596 1 98.75 373 VAL B CA 1
ATOM 5903 C C . VAL B 1 373 ? -15.227 -10.297 3.756 1 98.75 373 VAL B C 1
ATOM 5905 O O . VAL B 1 373 ? -14.391 -10.203 4.656 1 98.75 373 VAL B O 1
ATOM 5908 N N . LEU B 1 374 ? -15.445 -9.359 2.887 1 98.56 374 LEU B N 1
ATOM 5909 C CA . LEU B 1 374 ? -14.695 -8.109 2.883 1 98.56 374 LEU B CA 1
ATOM 5910 C C . LEU B 1 374 ? -15.5 -6.992 3.545 1 98.56 374 LEU B C 1
ATOM 5912 O O . LEU B 1 374 ? -16.719 -6.914 3.377 1 98.56 374 LEU B O 1
ATOM 5916 N N . ASP B 1 375 ? -14.844 -6.074 4.18 1 97.94 375 ASP B N 1
ATOM 5917 C CA . ASP B 1 375 ? -15.477 -4.957 4.867 1 97.94 375 ASP B CA 1
ATOM 5918 C C . ASP B 1 375 ? -15.812 -3.832 3.893 1 97.94 375 ASP B C 1
ATOM 5920 O O . ASP B 1 375 ? -15.344 -2.701 4.051 1 97.94 375 ASP B O 1
ATOM 5924 N N . CYS B 1 376 ? -16.578 -4.125 2.955 1 96.69 376 CYS B N 1
ATOM 5925 C CA . CYS B 1 376 ? -17.078 -3.191 1.951 1 96.69 376 CYS B CA 1
ATOM 5926 C C . CYS B 1 376 ? -18.328 -3.742 1.271 1 96.69 376 CYS B C 1
ATOM 5928 O O . CYS B 1 376 ? -18.781 -4.844 1.588 1 96.69 376 CYS B O 1
ATOM 5930 N N . ALA B 1 377 ? -18.891 -2.98 0.323 1 94.88 377 ALA B N 1
ATOM 5931 C CA . ALA B 1 377 ? -20.156 -3.391 -0.292 1 94.88 377 ALA B CA 1
ATOM 5932 C C . ALA B 1 377 ? -19.953 -3.781 -1.753 1 94.88 377 ALA B C 1
ATOM 5934 O O . ALA B 1 377 ? -20.734 -4.559 -2.311 1 94.88 377 ALA B O 1
ATOM 5935 N N . THR B 1 378 ? -18.891 -3.217 -2.414 1 94.12 378 THR B N 1
ATOM 5936 C CA . THR B 1 378 ? -18.734 -3.428 -3.85 1 94.12 378 THR B CA 1
ATOM 5937 C C . THR B 1 378 ? -17.297 -3.789 -4.191 1 94.12 378 THR B C 1
ATOM 5939 O O . THR B 1 378 ? -16.391 -3.564 -3.389 1 94.12 378 THR B O 1
ATOM 5942 N N . LYS B 1 379 ? -17.078 -4.324 -5.43 1 95.94 379 LYS B N 1
ATOM 5943 C CA . LYS B 1 379 ? -15.742 -4.691 -5.918 1 95.94 379 LYS B CA 1
ATOM 5944 C C . LYS B 1 379 ? -14.828 -3.473 -5.988 1 95.94 379 LYS B C 1
ATOM 5946 O O . LYS B 1 379 ? -13.672 -3.537 -5.574 1 95.94 379 LYS B O 1
ATOM 5951 N N . ALA B 1 380 ? -15.352 -2.379 -6.551 1 94.25 380 ALA B N 1
ATOM 5952 C CA . ALA B 1 380 ? -14.539 -1.172 -6.68 1 94.25 380 ALA B CA 1
ATOM 5953 C C . ALA B 1 380 ? -14.102 -0.656 -5.309 1 94.25 380 ALA B C 1
ATOM 5955 O O . ALA B 1 380 ? -12.961 -0.216 -5.141 1 94.25 380 ALA B O 1
ATOM 5956 N N . GLN B 1 381 ? -15.016 -0.722 -4.312 1 95.38 381 GLN B N 1
ATOM 5957 C CA . GLN B 1 381 ? -14.703 -0.278 -2.957 1 95.38 381 GLN B CA 1
ATOM 5958 C C . GLN B 1 381 ? -13.609 -1.142 -2.336 1 95.38 381 GLN B C 1
ATOM 5960 O O . GLN B 1 381 ? -12.781 -0.648 -1.562 1 95.38 381 GLN B O 1
ATOM 5965 N N . ALA B 1 382 ? -13.664 -2.436 -2.674 1 97.81 382 ALA B N 1
ATOM 5966 C CA . ALA B 1 382 ? -12.633 -3.334 -2.156 1 97.81 382 ALA B CA 1
ATOM 5967 C C . ALA B 1 382 ? -11.242 -2.846 -2.533 1 97.81 382 ALA B C 1
ATOM 5969 O O . ALA B 1 382 ? -10.328 -2.842 -1.701 1 97.81 382 ALA B O 1
ATOM 5970 N N . VAL B 1 383 ? -11.125 -2.393 -3.762 1 97.94 383 VAL B N 1
ATOM 5971 C CA . VAL B 1 383 ? -9.844 -1.933 -4.281 1 97.94 383 VAL B CA 1
ATOM 5972 C C . VAL B 1 383 ? -9.539 -0.531 -3.754 1 97.94 383 VAL B C 1
ATOM 5974 O O . VAL B 1 383 ? -8.469 -0.29 -3.191 1 97.94 383 VAL B O 1
ATOM 5977 N N . CYS B 1 384 ? -10.484 0.391 -3.861 1 97.44 384 CYS B N 1
ATOM 5978 C CA . CYS B 1 384 ? -10.281 1.806 -3.57 1 97.44 384 CYS B CA 1
ATOM 5979 C C . CYS B 1 384 ? -10 2.021 -2.088 1 97.44 384 CYS B C 1
ATOM 5981 O O . CYS B 1 384 ? -9.172 2.857 -1.727 1 97.44 384 CYS B O 1
ATOM 5983 N N . GLU B 1 385 ? -10.617 1.211 -1.255 1 97.88 385 GLU B N 1
ATOM 5984 C CA . GLU B 1 385 ? -10.531 1.471 0.179 1 97.88 385 GLU B CA 1
ATOM 5985 C C . GLU B 1 385 ? -9.641 0.447 0.874 1 97.88 385 GLU B C 1
ATOM 5987 O O . GLU B 1 385 ? -9.508 0.457 2.1 1 97.88 385 GLU B O 1
ATOM 5992 N N . ILE B 1 386 ? -9.07 -0.395 0.042 1 98.31 386 ILE B N 1
ATOM 5993 C CA . ILE B 1 386 ? -8.266 -1.468 0.616 1 98.31 386 ILE B CA 1
ATOM 5994 C C . ILE B 1 386 ? -9.07 -2.205 1.683 1 98.31 386 ILE B C 1
ATOM 5996 O O . ILE B 1 386 ? -8.602 -2.385 2.811 1 98.31 386 ILE B O 1
ATOM 6000 N N . ALA B 1 387 ? -10.227 -2.691 1.32 1 98.19 387 ALA B N 1
ATOM 6001 C CA . ALA B 1 387 ? -11.164 -3.285 2.271 1 98.19 387 ALA B CA 1
ATOM 6002 C C . ALA B 1 387 ? -10.594 -4.562 2.879 1 98.19 387 ALA B C 1
ATOM 6004 O O . ALA B 1 387 ? -10.18 -5.469 2.154 1 98.19 387 ALA B O 1
ATOM 6005 N N . GLN B 1 388 ? -10.594 -4.66 4.145 1 97.75 388 GLN B N 1
ATOM 6006 C CA . GLN B 1 388 ? -9.969 -5.766 4.859 1 97.75 388 GLN B CA 1
ATOM 6007 C C . GLN B 1 388 ? -10.875 -6.992 4.879 1 97.75 388 GLN B C 1
ATOM 6009 O O . GLN B 1 388 ? -12.094 -6.867 5.012 1 97.75 388 GLN B O 1
ATOM 6014 N N . PRO B 1 389 ? -10.273 -8.164 4.723 1 98.56 389 PRO B N 1
ATOM 6015 C CA . PRO B 1 389 ? -11.055 -9.367 5.031 1 98.56 389 PRO B CA 1
ATOM 6016 C C . PRO B 1 389 ? -11.445 -9.445 6.504 1 98.56 389 PRO B C 1
ATOM 6018 O O . PRO B 1 389 ? -10.617 -9.18 7.383 1 98.56 389 PRO B O 1
ATOM 6021 N N . LEU B 1 390 ? -12.641 -9.789 6.762 1 98.56 390 LEU B N 1
ATOM 6022 C CA . LEU B 1 390 ? -13.117 -9.914 8.133 1 98.56 390 LEU B CA 1
ATOM 6023 C C . LEU B 1 390 ? -13.008 -11.352 8.625 1 98.56 390 LEU B C 1
ATOM 6025 O O . LEU B 1 390 ? -12.719 -11.594 9.797 1 98.56 390 LEU B O 1
ATOM 6029 N N . PHE B 1 391 ? -13.266 -12.289 7.734 1 98.62 391 PHE B N 1
ATOM 6030 C CA . PHE B 1 391 ? -13.039 -13.711 7.98 1 98.62 391 PHE B CA 1
ATOM 6031 C C . PHE B 1 391 ? -13.078 -14.5 6.68 1 98.62 391 PHE B C 1
ATOM 6033 O O . PHE B 1 391 ? -13.477 -13.977 5.641 1 98.62 391 PHE B O 1
ATOM 6040 N N . GLY B 1 392 ? -12.562 -15.703 6.703 1 98.62 392 GLY B N 1
ATOM 6041 C CA . GLY B 1 392 ? -12.57 -16.578 5.543 1 98.62 392 GLY B CA 1
ATOM 6042 C C . GLY B 1 392 ? -12.914 -18.016 5.887 1 98.62 392 GLY B C 1
ATOM 6043 O O . GLY B 1 392 ? -12.812 -18.422 7.043 1 98.62 392 GLY B O 1
ATOM 6044 N N . LEU B 1 393 ? -13.461 -18.734 4.895 1 98.69 393 LEU B N 1
ATOM 6045 C CA . LEU B 1 393 ? -13.773 -20.156 5.008 1 98.69 393 LEU B CA 1
ATOM 6046 C C . LEU B 1 393 ? -12.961 -20.969 4.016 1 98.69 393 LEU B C 1
ATOM 6048 O O . LEU B 1 393 ? -12.656 -20.5 2.918 1 98.69 393 LEU B O 1
ATOM 6052 N N . LYS B 1 394 ? -12.602 -22.109 4.355 1 98.56 394 LYS B N 1
ATOM 6053 C CA . LYS B 1 394 ? -12.125 -23.188 3.486 1 98.56 394 LYS B CA 1
ATOM 6054 C C . LYS B 1 394 ? -12.969 -24.438 3.65 1 98.56 394 LYS B C 1
ATOM 6056 O O . LYS B 1 394 ? -13.07 -24.984 4.75 1 98.56 394 LYS B O 1
ATOM 6061 N N . ARG B 1 395 ? -13.625 -24.812 2.557 1 97.88 395 ARG B N 1
ATOM 6062 C CA . ARG B 1 395 ? -14.539 -25.953 2.59 1 97.88 395 ARG B CA 1
ATOM 6063 C C . ARG B 1 395 ? -15.547 -25.797 3.723 1 97.88 395 ARG B C 1
ATOM 6065 O O . ARG B 1 395 ? -15.773 -26.75 4.488 1 97.88 395 ARG B O 1
ATOM 6072 N N . GLY B 1 396 ? -15.992 -24.641 3.938 1 97.81 396 GLY B N 1
ATOM 6073 C CA . GLY B 1 396 ? -17.078 -24.375 4.852 1 97.81 396 GLY B CA 1
ATOM 6074 C C . GLY B 1 396 ? -16.625 -24.141 6.277 1 97.81 396 GLY B C 1
ATOM 6075 O O . GLY B 1 396 ? -17.422 -23.781 7.145 1 97.81 396 GLY B O 1
ATOM 6076 N N . LEU B 1 397 ? -15.383 -24.297 6.543 1 97.25 397 LEU B N 1
ATOM 6077 C CA . LEU B 1 397 ? -14.859 -24.109 7.891 1 97.25 397 LEU B CA 1
ATOM 6078 C C . LEU B 1 397 ? -14.125 -22.781 8.016 1 97.25 397 LEU B C 1
ATOM 6080 O O . LEU B 1 397 ? -13.383 -22.391 7.117 1 97.25 397 LEU B O 1
ATOM 6084 N N . ARG B 1 398 ? -14.359 -22.094 9.102 1 97.62 398 ARG B N 1
ATOM 6085 C CA . ARG B 1 398 ? -13.703 -20.812 9.359 1 97.62 398 ARG B CA 1
ATOM 6086 C C . ARG B 1 398 ? -12.203 -21 9.57 1 97.62 398 ARG B C 1
ATOM 6088 O O . ARG B 1 398 ? -11.781 -21.812 10.391 1 97.62 398 ARG B O 1
ATOM 6095 N N . THR B 1 399 ? -11.383 -20.25 8.828 1 98.5 399 THR B N 1
ATOM 6096 C CA . THR B 1 399 ? -9.938 -20.406 8.914 1 98.5 399 THR B CA 1
ATOM 6097 C C . THR B 1 399 ? -9.312 -19.266 9.711 1 98.5 399 THR B C 1
ATOM 6099 O O . THR B 1 399 ? -8.258 -19.438 10.328 1 98.5 399 THR B O 1
ATOM 6102 N N . PHE B 1 400 ? -9.922 -18.094 9.68 1 98.69 400 PHE B N 1
ATOM 6103 C CA . PHE B 1 400 ? -9.438 -16.953 10.445 1 98.69 400 PHE B CA 1
ATOM 6104 C C . PHE B 1 400 ? -10.562 -15.969 10.734 1 98.69 400 PHE B C 1
ATOM 6106 O O . PHE B 1 400 ? -11.609 -16 10.078 1 98.69 400 PHE B O 1
ATOM 6113 N N . ASP B 1 401 ? -10.391 -15.172 11.75 1 98.56 401 ASP B N 1
ATOM 6114 C CA . ASP B 1 401 ? -11.164 -13.969 12.031 1 98.56 401 ASP B CA 1
ATOM 6115 C C . ASP B 1 401 ? -10.258 -12.75 12.133 1 98.56 401 ASP B C 1
ATOM 6117 O O . ASP B 1 401 ? -9.148 -12.828 12.664 1 98.56 401 ASP B O 1
ATOM 6121 N N . LYS B 1 402 ? -10.633 -11.719 11.602 1 97.88 402 LYS B N 1
ATOM 6122 C CA . LYS B 1 402 ? -10 -10.406 11.672 1 97.88 402 LYS B CA 1
ATOM 6123 C C . LYS B 1 402 ? -11.031 -9.312 11.922 1 97.88 402 LYS B C 1
ATOM 6125 O O . LYS B 1 402 ? -11.445 -8.617 10.984 1 97.88 402 LYS B O 1
ATOM 6130 N N . PRO B 1 403 ? -11.406 -9.102 13.164 1 96.19 403 PRO B N 1
ATOM 6131 C CA . PRO B 1 403 ? -12.508 -8.195 13.484 1 96.19 403 PRO B CA 1
ATOM 6132 C C . PRO B 1 403 ? -12.234 -6.758 13.039 1 96.19 403 PRO B C 1
ATOM 6134 O O . PRO B 1 403 ? -11.102 -6.285 13.125 1 96.19 403 PRO B O 1
ATOM 6137 N N . ALA B 1 404 ? -13.281 -6.09 12.641 1 95.5 404 ALA B N 1
ATOM 6138 C CA . ALA B 1 404 ? -13.188 -4.676 12.281 1 95.5 404 ALA B CA 1
ATOM 6139 C C . ALA B 1 404 ? -12.805 -3.826 13.492 1 95.5 404 ALA B C 1
ATOM 6141 O O . ALA B 1 404 ? -13.086 -4.199 14.633 1 95.5 404 ALA B O 1
ATOM 6142 N N . ALA B 1 405 ? -12.164 -2.709 13.203 1 96.88 405 ALA B N 1
ATOM 6143 C CA . ALA B 1 405 ? -11.812 -1.76 14.258 1 96.88 405 ALA B CA 1
ATOM 6144 C C . ALA B 1 405 ? -13.07 -1.169 14.898 1 96.88 405 ALA B C 1
ATOM 6146 O O . ALA B 1 405 ? -14.086 -0.986 14.234 1 96.88 405 ALA B O 1
ATOM 6147 N N . ILE B 1 406 ? -12.984 -0.862 16.172 1 97.06 406 ILE B N 1
ATOM 6148 C CA . ILE B 1 406 ? -14.086 -0.231 16.891 1 97.06 406 ILE B CA 1
ATOM 6149 C C . ILE B 1 406 ? -13.625 1.107 17.469 1 97.06 406 ILE B C 1
ATOM 6151 O O . ILE B 1 406 ? -12.508 1.224 17.969 1 97.06 406 ILE B O 1
ATOM 6155 N N . LEU B 1 407 ? -14.391 2.119 17.328 1 97.81 407 LEU B N 1
ATOM 6156 C CA . LEU B 1 407 ? -14.148 3.428 17.922 1 97.81 407 LEU B CA 1
ATOM 6157 C C . LEU B 1 407 ? -14.812 3.529 19.297 1 97.81 407 LEU B C 1
ATOM 6159 O O . LEU B 1 407 ? -15.945 3.066 19.469 1 97.81 407 LEU B O 1
ATOM 6163 N N . HIS B 1 408 ? -14.125 4.086 20.266 1 97.69 408 HIS B N 1
ATOM 6164 C CA . HIS B 1 408 ? -14.688 4.312 21.594 1 97.69 408 HIS B CA 1
ATOM 6165 C C . HIS B 1 408 ? -15.141 5.762 21.75 1 97.69 408 HIS B C 1
ATOM 6167 O O . HIS B 1 408 ? -14.484 6.539 22.453 1 97.69 408 HIS B O 1
ATOM 6173 N N . LYS B 1 409 ? -16.281 6.098 21.281 1 94.69 409 LYS B N 1
ATOM 6174 C CA . LYS B 1 409 ? -16.828 7.453 21.375 1 94.69 409 LYS B CA 1
ATOM 6175 C C . LYS B 1 409 ? -17.266 7.773 22.797 1 94.69 409 LYS B C 1
ATOM 6177 O O . LYS B 1 409 ? -17.75 6.895 23.516 1 94.69 409 LYS B O 1
ATOM 6182 N N . PRO B 1 410 ? -17 9.016 23.172 1 90.25 410 PRO B N 1
ATOM 6183 C CA . PRO B 1 410 ? -17.484 9.375 24.516 1 90.25 410 PRO B CA 1
ATOM 6184 C C . PRO B 1 410 ? -19 9.336 24.625 1 90.25 410 PRO B C 1
ATOM 6186 O O . PRO B 1 410 ? -19.703 9.523 23.625 1 90.25 410 PRO B O 1
ATOM 6189 N N . ASN B 1 411 ? -19.594 8.898 25.797 1 76.38 411 ASN B N 1
ATOM 6190 C CA . ASN B 1 411 ? -21.031 8.875 26.062 1 76.38 411 ASN B CA 1
ATOM 6191 C C . ASN B 1 411 ? -21.625 10.281 26.062 1 76.38 411 ASN B C 1
ATOM 6193 O O . ASN B 1 411 ? -21 11.227 26.516 1 76.38 411 ASN B O 1
#